Protein 1N7Z (pdb70)

InterPro domains:
  IPR015298 Bacteriophage T4, Gp8 [PF09215] (10-334)
  IPR036327 Bacteriophage T4, Gp8 superfamily [SSF89433] (7-334)

Radius of gyration: 36.88 Å; Cα contacts (8 Å, |Δi|>4): 2681; chains: 4; bounding box: 102×89×108 Å

Organism: Enterobacteria phage T4 (NCBI:txid10665)

CATH classification: 2.60.340.10 (+1 more: 2.170.290.10)

Foldseek 3Di:
DDDDDDDLLVLLVVVCLLVQDDDDPSHKKKKKDFWDLDQQDDCLPPPPDDHDWQDPDPVSQQVLVTKIFIADSVWFFKDWEQEQQPPVDPCNFWDWAFDKYWACDDPLRNDDPPFAIWIKGWHWAAQAFWPPPVDNTPVVRVVVVITTTHPFTHNDFYDQDDLQQWTDPPRRIIMGTQWGAAPVCCVPPADNTIHTDDDLVVCLVCVVNTPRVSPDCCVPVSSPSCSVSSGRKIKDWDKDACVQVVPCADPPHSATFDMFMFMFFFFDDPDPPDDTHTDDDRIDDSNGTRPGGHDTDTGRGDHHNDMDIDMDMDGD/DDDDDDDLLVLVVVVCVLVQDDDDDDHWKKKKDFWDLDALDPPLVDPPDDHDWQDPDPVSQQVLVTKIFIAHSVWFFKDWAAEQQDPVDPQNFWDWAQDKYKACDDPSGNDDDPFAIWIKGWHWAAQAFWPPVVDRGPVVRVVVVTTGTHPFTHNHFDDQDDLQSWTDPPRRIIMRTQWGAAPVCCVPPADNTIHTDDDLVVCVVDVVNTVRPSHDCCVPVSSPSCSVSSGNKIKDWDKDQCVVVVVQADPPRSATWDMFMFMFFFFDDPDPPDDTHTDDDRMDDSVGTRSGGHDTGTGRGDHHNDMDTDMDMDGD/DDDDDDDLLVLVVVVCLLVLDDDDPSGWWKKKDFWDLDALDPCLVPPPDDRDWQDPDPVSQQCLVTKMFTADSVWFFKDWEQEQQPPVDPPNFWDWAQDKYKACDDPQRNADPPFAIWIKGWHWAAQAFWQPVVDRGDVVSVVVPIITTHPDTHNHFHDQDPLQSWTDPPRRIIMGTQWGAAPVCCVPPADNTIHTDDDLVVCLVCVVNTVRVSPDCCVPVSSRSCSVSSTNKIKGWDKDQCVVPVPQAPVPRSAIWDMDMFIFFFFDDPDPPDDTHTDNDGIDDSNRTGPGGHDTGTGRGDGHNDMDIDMDMDGD/DDDDDDDLLVLVVVVCLLVLDDDDPSHWKKKKAFWDLDALDPCLPPPPDWHDWQDPDPVSQQCLVTKIFIADSVWFFKDWAQEQQPPVDPQNFWDWFQDKYKACDDPSGNDDPPFAIWIKGWHWAAFAFWQPVVDGGDVVRVVVPTTTTHDFTHNHFDDQDDLQSWDDPPRGIIMHTQWGAAPVQCVPPADNTIHTDDDLVVCLVCVVNTPRVSPDCCVPVVSPSCSVSSGNKIKDWDKDDCVVPVVQAPPPGSATWDMFMFMFFFFDDPDPPDDTHTDDDRMDDSVRTGPGGHDTGGGRGDHHNDMDIDMDMDGD

Structure (mmCIF, N/CA/C/O backbone):
data_1N7Z
#
_entry.id   1N7Z
#
_cell.length_a   66.388
_cell.length_b   78.472
_cell.length_c   88.227
_cell.angle_alpha   110.96
_cell.angle_beta   97.60
_cell.angle_gamma   111.39
#
_symmetry.space_group_name_H-M   'P 1'
#
loop_
_entity.id
_entity.type
_entity.pdbx_description
1 polymer 'baseplate structural protein gp8'
2 non-polymer 'CHLORIDE ION'
3 water water
#
loop_
_atom_site.group_PDB
_atom_site.id
_atom_site.type_symbol
_atom_site.label_atom_id
_atom_site.label_alt_id
_atom_site.label_comp_id
_atom_site.label_asym_id
_atom_site.label_entity_id
_atom_site.label_seq_id
_atom_site.pdbx_PDB_ins_code
_atom_site.Cartn_x
_atom_site.Cartn_y
_atom_site.Cartn_z
_atom_site.occupancy
_atom_site.B_iso_or_equiv
_atom_site.auth_seq_id
_atom_site.auth_comp_id
_atom_site.auth_asym_id
_atom_site.auth_atom_id
_atom_site.pdbx_PDB_model_num
ATOM 1 N N . ILE A 1 7 ? -12.279 39.162 10.780 1.00 46.61 7 ILE A N 1
ATOM 2 C CA . ILE A 1 7 ? -12.194 37.675 10.846 1.00 46.15 7 ILE A CA 1
ATOM 3 C C . ILE A 1 7 ? -11.248 37.232 11.962 1.00 45.26 7 ILE A C 1
ATOM 4 O O . ILE A 1 7 ? -10.665 38.063 12.661 1.00 45.44 7 ILE A O 1
ATOM 9 N N . TYR A 1 8 ? -11.112 35.919 12.135 1.00 44.27 8 TYR A N 1
ATOM 10 C CA . TYR A 1 8 ? -10.222 35.362 13.152 1.00 43.14 8 TYR A CA 1
ATOM 11 C C . TYR A 1 8 ? -8.926 34.944 12.464 1.00 41.29 8 TYR A C 1
ATOM 12 O O . TYR A 1 8 ? -8.850 33.880 11.852 1.00 42.07 8 TYR A O 1
ATOM 21 N N . ARG A 1 9 ? -7.908 35.790 12.569 1.00 39.72 9 ARG A N 1
ATOM 22 C CA . ARG A 1 9 ? -6.619 35.539 11.933 1.00 37.29 9 ARG A CA 1
ATOM 23 C C . ARG A 1 9 ? -5.630 34.777 12.814 1.00 36.93 9 ARG A C 1
ATOM 24 O O . ARG A 1 9 ? -4.987 35.353 13.700 1.00 33.89 9 ARG A O 1
ATOM 32 N N . ALA A 1 10 ? -5.511 33.476 12.549 1.00 35.69 10 ALA A N 1
ATOM 33 C CA . ALA A 1 10 ? -4.624 32.598 13.305 1.00 34.24 10 ALA A CA 1
ATOM 34 C C . ALA A 1 10 ? -3.499 32.015 12.453 1.00 34.16 10 ALA A C 1
ATOM 35 O O . ALA A 1 10 ? -3.630 31.886 11.236 1.00 32.03 10 ALA A O 1
ATOM 37 N N . ILE A 1 11 ? -2.389 31.674 13.103 1.00 32.56 11 ILE A N 1
ATOM 38 C CA . ILE A 1 11 ? -1.247 31.082 12.415 1.00 32.30 11 ILE A CA 1
ATOM 39 C C . ILE A 1 11 ? -0.603 29.991 13.255 1.00 31.26 11 ILE A C 1
ATOM 40 O O . ILE A 1 11 ? -0.766 29.945 14.474 1.00 30.33 11 ILE A O 1
ATOM 45 N N . VAL A 1 12 ? 0.117 29.100 12.588 1.00 31.39 12 VAL A N 1
ATOM 46 C CA . VAL A 1 12 ? 0.848 28.057 13.281 1.00 30.86 12 VAL A CA 1
ATOM 47 C C . VAL A 1 12 ? 2.262 28.607 13.175 1.00 29.40 12 VAL A C 1
ATOM 48 O O . VAL A 1 12 ? 2.664 29.079 12.113 1.00 29.36 12 VAL A O 1
ATOM 52 N N . THR A 1 13 ? 3.005 28.575 14.273 1.00 28.29 13 THR A N 1
ATOM 53 C CA . THR A 1 13 ? 4.359 29.111 14.288 1.00 27.54 13 THR A CA 1
ATOM 54 C C . THR A 1 13 ? 5.387 28.115 13.788 1.00 27.66 13 THR A C 1
ATOM 55 O O . THR A 1 13 ? 5.103 26.930 13.663 1.00 24.90 13 THR A O 1
ATOM 59 N N . SER A 1 14 ? 6.587 28.609 13.509 1.00 27.56 14 SER A N 1
ATOM 60 C CA . SER A 1 14 ? 7.658 27.755 13.032 1.00 27.50 14 SER A CA 1
ATOM 61 C C . SER A 1 14 ? 7.964 26.745 14.129 1.00 25.79 14 SER A C 1
ATOM 62 O O . SER A 1 14 ? 8.464 25.651 13.865 1.00 22.13 14 SER A O 1
ATOM 65 N N . LYS A 1 15 ? 7.645 27.116 15.364 1.00 22.30 15 LYS A N 1
ATOM 66 C CA . LYS A 1 15 ? 7.870 26.238 16.500 1.00 20.96 15 LYS A CA 1
ATOM 67 C C . LYS A 1 15 ? 6.982 24.999 16.441 1.00 19.59 15 LYS A C 1
ATOM 68 O O . LYS A 1 15 ? 7.299 23.983 17.047 1.00 14.59 15 LYS A O 1
ATOM 74 N N . PHE A 1 16 ? 5.861 25.085 15.726 1.00 19.26 16 PHE A N 1
ATOM 75 C CA . PHE A 1 16 ? 4.969 23.928 15.625 1.00 19.00 16 PHE A CA 1
ATOM 76 C C . PHE A 1 16 ? 5.655 22.819 14.829 1.00 17.97 16 PHE A C 1
ATOM 77 O O . PHE A 1 16 ? 5.437 21.637 15.079 1.00 18.72 16 PHE A O 1
ATOM 85 N N . ARG A 1 17 ? 6.479 23.207 13.859 1.00 18.28 17 ARG A N 1
ATOM 86 C CA . ARG A 1 17 ? 7.185 22.224 13.042 1.00 19.52 17 ARG A CA 1
ATOM 87 C C . ARG A 1 17 ? 8.191 21.500 13.918 1.00 17.11 17 ARG A C 1
ATOM 88 O O . ARG A 1 17 ? 8.347 20.282 13.829 1.00 12.06 17 ARG A O 1
ATOM 96 N N . THR A 1 18 ? 8.857 22.250 14.793 1.00 15.98 18 THR A N 1
ATOM 97 C CA . THR A 1 18 ? 9.833 21.654 15.696 1.00 14.23 18 THR A CA 1
ATOM 98 C C . THR A 1 18 ? 9.105 20.736 16.681 1.00 14.73 18 THR A C 1
ATOM 99 O O . THR A 1 18 ? 9.619 19.680 17.072 1.00 12.97 18 THR A O 1
ATOM 103 N N . GLU A 1 19 ? 7.905 21.147 17.081 1.00 14.29 19 GLU A N 1
ATOM 104 C CA . GLU A 1 19 ? 7.113 20.360 18.023 1.00 14.84 19 GLU A CA 1
ATOM 105 C C . GLU A 1 19 ? 6.755 18.993 17.424 1.00 13.46 19 GLU A C 1
ATOM 106 O O . GLU A 1 19 ? 6.891 17.967 18.081 1.00 13.12 19 GLU A O 1
ATOM 112 N N . LYS A 1 20 ? 6.297 18.976 16.176 1.00 14.64 20 LYS A N 1
ATOM 113 C CA . LYS A 1 20 ? 5.957 17.698 15.549 1.00 15.22 20 LYS A CA 1
ATOM 114 C C . LYS A 1 20 ? 7.177 16.813 15.465 1.00 15.56 20 LYS A C 1
ATOM 115 O O . LYS A 1 20 ? 7.105 15.628 15.789 1.00 15.34 20 LYS A O 1
ATOM 129 N N . LEU A 1 22 ? 9.815 16.809 17.374 1.00 13.97 22 LEU A N 1
ATOM 130 C CA . LEU A 1 22 ? 10.095 16.333 18.719 1.00 15.03 22 LEU A CA 1
ATOM 131 C C . LEU A 1 22 ? 9.049 15.329 19.198 1.00 14.33 22 LEU A C 1
ATOM 132 O O . LEU A 1 22 ? 9.375 14.404 19.934 1.00 14.69 22 LEU A O 1
ATOM 137 N N . ASN A 1 23 ? 7.786 15.530 18.818 1.00 16.24 23 ASN A N 1
ATOM 138 C CA . ASN A 1 23 ? 6.734 14.582 19.219 1.00 16.18 23 ASN A CA 1
ATOM 139 C C . ASN A 1 23 ? 7.120 13.228 18.652 1.00 17.57 23 ASN A C 1
ATOM 140 O O . ASN A 1 23 ? 7.052 12.210 19.332 1.00 17.09 23 ASN A O 1
ATOM 145 N N . PHE A 1 24 ? 7.526 13.224 17.384 1.00 18.76 24 PHE A N 1
ATOM 146 C CA . PHE A 1 24 ? 7.903 11.978 16.722 1.00 19.83 24 PHE A CA 1
ATOM 147 C C . PHE A 1 24 ? 9.061 11.276 17.434 1.00 18.77 24 PHE A C 1
ATOM 148 O O . PHE A 1 24 ? 9.002 10.071 17.724 1.00 16.88 24 PHE A O 1
ATOM 156 N N . TYR A 1 25 ? 10.117 12.031 17.712 1.00 19.22 25 TYR A N 1
ATOM 157 C CA . TYR A 1 25 ? 11.287 11.478 18.385 1.00 18.68 25 TYR A CA 1
ATOM 158 C C . TYR A 1 25 ? 10.891 10.859 19.730 1.00 18.24 25 TYR A C 1
ATOM 159 O O . TYR A 1 25 ? 11.198 9.695 20.015 1.00 16.20 25 TYR A O 1
ATOM 168 N N . ASN A 1 26 ? 10.189 11.635 20.548 1.00 17.77 26 ASN A N 1
ATOM 169 C CA . ASN A 1 26 ? 9.784 11.149 21.855 1.00 19.35 26 ASN A CA 1
ATOM 170 C C . ASN A 1 26 ? 8.717 10.063 21.844 1.00 20.07 26 ASN A C 1
ATOM 171 O O . ASN A 1 26 ? 8.483 9.428 22.866 1.00 18.36 26 ASN A O 1
ATOM 176 N N . SER A 1 27 ? 8.087 9.823 20.695 1.00 20.18 27 SER A N 1
ATOM 177 C CA . SER A 1 27 ? 7.043 8.802 20.641 1.00 22.23 27 SER A CA 1
ATOM 178 C C . SER A 1 27 ? 7.604 7.385 20.626 1.00 23.87 27 SER A C 1
ATOM 179 O O . SER A 1 27 ? 6.911 6.441 20.987 1.00 24.62 27 SER A O 1
ATOM 182 N N . ILE A 1 28 ? 8.861 7.236 20.216 1.00 25.31 28 ILE A N 1
ATOM 183 C CA . ILE A 1 28 ? 9.483 5.918 20.128 1.00 25.14 28 ILE A CA 1
ATOM 184 C C . ILE A 1 28 ? 9.753 5.276 21.485 1.00 26.62 28 ILE A C 1
ATOM 185 O O . ILE A 1 28 ? 10.453 5.844 22.327 1.00 24.98 28 ILE A O 1
ATOM 190 N N . GLY A 1 29 ? 9.196 4.082 21.672 1.00 25.71 29 GLY A N 1
ATOM 191 C CA . GLY A 1 29 ? 9.364 3.349 22.916 1.00 29.69 29 GLY A CA 1
ATOM 192 C C . GLY A 1 29 ? 8.342 2.233 23.044 1.00 31.15 29 GLY A C 1
ATOM 193 O O . GLY A 1 29 ? 7.703 1.852 22.065 1.00 30.60 29 GLY A O 1
ATOM 194 N N . SER A 1 30 ? 8.183 1.707 24.253 1.00 33.69 30 SER A N 1
ATOM 195 C CA . SER A 1 30 ? 7.231 0.630 24.492 1.00 36.88 30 SER A CA 1
ATOM 196 C C . SER A 1 30 ? 6.019 1.160 25.242 1.00 36.73 30 SER A C 1
ATOM 197 O O . SER A 1 30 ? 6.154 1.931 26.194 1.00 36.00 30 SER A O 1
ATOM 200 N N . GLY A 1 31 ? 4.834 0.739 24.819 1.00 36.41 31 GLY A N 1
ATOM 201 C CA . GLY A 1 31 ? 3.631 1.197 25.486 1.00 36.13 31 GLY A CA 1
ATOM 202 C C . GLY A 1 31 ? 2.506 1.525 24.530 1.00 36.76 31 GLY A C 1
ATOM 203 O O . GLY A 1 31 ? 2.734 1.693 23.330 1.00 34.62 31 GLY A O 1
ATOM 204 N N . PRO A 1 32 ? 1.268 1.631 25.041 1.00 36.82 32 PRO A N 1
ATOM 205 C CA . PRO A 1 32 ? 0.099 1.942 24.218 1.00 36.50 32 PRO A CA 1
ATOM 206 C C . PRO A 1 32 ? 0.121 3.370 23.673 1.00 35.57 32 PRO A C 1
ATOM 207 O O . PRO A 1 32 ? -0.456 3.654 22.621 1.00 34.95 32 PRO A O 1
ATOM 211 N N . ASP A 1 33 ? 0.795 4.266 24.386 1.00 35.71 33 ASP A N 1
ATOM 212 C CA . ASP A 1 33 ? 0.879 5.656 23.960 1.00 35.84 33 ASP A CA 1
ATOM 213 C C . ASP A 1 33 ? 2.237 5.980 23.327 1.00 34.73 33 ASP A C 1
ATOM 214 O O . ASP A 1 33 ? 2.617 7.147 23.193 1.00 32.88 33 ASP A O 1
ATOM 219 N N . LYS A 1 34 ? 2.948 4.928 22.929 1.00 32.12 34 LYS A N 1
ATOM 220 C CA . LYS A 1 34 ? 4.260 5.035 22.293 1.00 31.41 34 LYS A CA 1
ATOM 221 C C . LYS A 1 34 ? 4.255 4.281 20.961 1.00 30.96 34 LYS A C 1
ATOM 222 O O . LYS A 1 34 ? 3.321 3.536 20.672 1.00 29.15 34 LYS A O 1
ATOM 228 N N . ASN A 1 35 ? 5.308 4.465 20.168 1.00 28.63 35 ASN A N 1
ATOM 229 C CA . ASN A 1 35 ? 5.429 3.795 18.874 1.00 26.88 35 ASN A CA 1
ATOM 230 C C . ASN A 1 35 ? 6.718 3.015 18.761 1.00 27.01 35 ASN A C 1
ATOM 231 O O . ASN A 1 35 ? 7.756 3.420 19.292 1.00 26.56 35 ASN A O 1
ATOM 236 N N . THR A 1 36 ? 6.642 1.887 18.070 1.00 26.29 36 THR A N 1
ATOM 237 C CA . THR A 1 36 ? 7.816 1.095 17.780 1.00 28.34 36 THR A CA 1
ATOM 238 C C . THR A 1 36 ? 7.938 1.430 16.296 1.00 28.74 36 THR A C 1
ATOM 239 O O . THR A 1 36 ? 6.928 1.559 15.603 1.00 30.39 36 THR A O 1
ATOM 243 N N . ILE A 1 37 ? 9.154 1.606 15.805 1.00 26.89 37 ILE A N 1
ATOM 244 C CA . ILE A 1 37 ? 9.325 1.953 14.405 1.00 25.99 37 ILE A CA 1
ATOM 245 C C . ILE A 1 37 ? 10.299 0.989 13.767 1.00 25.28 37 ILE A C 1
ATOM 246 O O . ILE A 1 37 ? 11.334 0.670 14.352 1.00 23.63 37 ILE A O 1
ATOM 251 N N . PHE A 1 38 ? 9.947 0.513 12.574 1.00 22.79 38 PHE A N 1
ATOM 252 C CA . PHE A 1 38 ? 10.782 -0.426 11.845 1.00 21.69 38 PHE A CA 1
ATOM 253 C C . PHE A 1 38 ? 11.065 0.054 10.438 1.00 22.07 38 PHE A C 1
ATOM 254 O O . PHE A 1 38 ? 10.223 0.670 9.784 1.00 21.28 38 PHE A O 1
ATOM 262 N N . ILE A 1 39 ? 12.273 -0.234 9.984 1.00 23.02 39 ILE A N 1
ATOM 263 C CA . ILE A 1 39 ? 12.695 0.120 8.647 1.00 23.15 39 ILE A CA 1
ATOM 264 C C . ILE A 1 39 ? 12.763 -1.216 7.923 1.00 24.49 39 ILE A C 1
ATOM 265 O O . ILE A 1 39 ? 13.405 -2.154 8.398 1.00 25.68 39 ILE A O 1
ATOM 270 N N . THR A 1 40 ? 12.076 -1.313 6.792 1.00 26.17 40 THR A N 1
ATOM 271 C CA . THR A 1 40 ? 12.061 -2.556 6.031 1.00 27.03 40 THR A CA 1
ATOM 272 C C . THR A 1 40 ? 12.903 -2.436 4.775 1.00 26.81 40 THR A C 1
ATOM 273 O O . THR A 1 40 ? 13.125 -1.337 4.271 1.00 26.42 40 THR A O 1
ATOM 277 N N . PHE A 1 41 ? 13.374 -3.572 4.275 1.00 26.80 41 PHE A N 1
ATOM 278 C CA . PHE A 1 41 ? 14.166 -3.586 3.059 1.00 26.65 41 PHE A CA 1
ATOM 279 C C . PHE A 1 41 ? 13.693 -4.770 2.213 1.00 27.22 41 PHE A C 1
ATOM 280 O O . PHE A 1 41 ? 13.332 -5.822 2.749 1.00 24.21 41 PHE A O 1
ATOM 288 N N . GLY A 1 42 ? 13.662 -4.590 0.897 1.00 28.22 42 GLY A N 1
ATOM 289 C CA . GLY A 1 42 ? 13.214 -5.672 0.039 1.00 30.94 42 GLY A CA 1
ATOM 290 C C . GLY A 1 42 ? 13.333 -5.446 -1.455 1.00 31.23 42 GLY A C 1
ATOM 291 O O . GLY A 1 42 ? 13.991 -4.503 -1.909 1.00 30.57 42 GLY A O 1
ATOM 292 N N . ARG A 1 43 ? 12.687 -6.338 -2.207 1.00 31.95 43 ARG A N 1
ATOM 293 C CA . ARG A 1 43 ? 12.668 -6.319 -3.669 1.00 32.11 43 ARG A CA 1
ATOM 294 C C . ARG A 1 43 ? 13.990 -6.697 -4.318 1.00 33.30 43 ARG A C 1
ATOM 295 O O . ARG A 1 43 ? 14.859 -5.853 -4.543 1.00 31.57 43 ARG A O 1
ATOM 303 N N . SER A 1 44 ? 14.125 -7.989 -4.606 1.00 33.82 44 SER A N 1
ATOM 304 C CA . SER A 1 44 ? 15.320 -8.517 -5.242 1.00 35.90 44 SER A CA 1
ATOM 305 C C . SER A 1 44 ? 15.081 -8.545 -6.760 1.00 35.99 44 SER A C 1
ATOM 306 O O . SER A 1 44 ? 16.028 -8.572 -7.541 1.00 35.02 44 SER A O 1
ATOM 309 N N . GLU A 1 45 ? 13.812 -8.514 -7.161 1.00 36.28 45 GLU A N 1
ATOM 310 C CA . GLU A 1 45 ? 13.459 -8.511 -8.571 1.00 38.18 45 GLU A CA 1
ATOM 311 C C . GLU A 1 45 ? 13.957 -7.209 -9.192 1.00 37.27 45 GLU A C 1
ATOM 312 O O . GLU A 1 45 ? 13.702 -6.130 -8.668 1.00 37.65 45 GLU A O 1
ATOM 318 N N . PRO A 1 46 ? 14.679 -7.297 -10.320 1.00 36.13 46 PRO A N 1
ATOM 319 C CA . PRO A 1 46 ? 15.201 -6.103 -10.991 1.00 34.85 46 PRO A CA 1
ATOM 320 C C . PRO A 1 46 ? 14.104 -5.135 -11.388 1.00 34.08 46 PRO A C 1
ATOM 321 O O . PRO A 1 46 ? 12.966 -5.545 -11.608 1.00 33.85 46 PRO A O 1
ATOM 325 N N . TRP A 1 47 ? 14.443 -3.851 -11.470 1.00 34.33 47 TRP A N 1
ATOM 326 C CA . TRP A 1 47 ? 13.477 -2.831 -11.872 1.00 36.54 47 TRP A CA 1
ATOM 327 C C . TRP A 1 47 ? 13.284 -2.986 -13.374 1.00 37.44 47 TRP A C 1
ATOM 328 O O . TRP A 1 47 ? 12.168 -2.925 -13.881 1.00 35.54 47 TRP A O 1
ATOM 339 N N . SER A 1 48 ? 14.402 -3.180 -14.067 1.00 39.31 48 SER A N 1
ATOM 340 C CA . SER A 1 48 ? 14.457 -3.360 -15.519 1.00 41.44 48 SER A CA 1
ATOM 341 C C . SER A 1 48 ? 15.931 -3.521 -15.889 1.00 42.69 48 SER A C 1
ATOM 342 O O . SER A 1 48 ? 16.788 -3.455 -15.015 1.00 41.84 48 SER A O 1
ATOM 345 N N . SER A 1 49 ? 16.235 -3.707 -17.173 1.00 45.17 49 SER A N 1
ATOM 346 C CA . SER A 1 49 ? 17.625 -3.911 -17.612 1.00 47.01 49 SER A CA 1
ATOM 347 C C . SER A 1 49 ? 18.574 -2.706 -17.474 1.00 47.31 49 SER A C 1
ATOM 348 O O . SER A 1 49 ? 19.782 -2.890 -17.286 1.00 47.43 49 SER A O 1
ATOM 351 N N . ASN A 1 50 ? 18.053 -1.483 -17.567 1.00 48.37 50 ASN A N 1
ATOM 352 C CA . ASN A 1 50 ? 18.912 -0.309 -17.439 1.00 49.16 50 ASN A CA 1
ATOM 353 C C . ASN A 1 50 ? 19.150 -0.012 -15.965 1.00 50.00 50 ASN A C 1
ATOM 354 O O . ASN A 1 50 ? 19.900 0.895 -15.607 1.00 49.21 50 ASN A O 1
ATOM 359 N N . GLU A 1 51 ? 18.497 -0.801 -15.120 1.00 51.46 51 GLU A N 1
ATOM 360 C CA . GLU A 1 51 ? 18.580 -0.687 -13.671 1.00 52.54 51 GLU A CA 1
ATOM 361 C C . GLU A 1 51 ? 19.991 -0.420 -13.165 1.00 53.61 51 GLU A C 1
ATOM 362 O O . GLU A 1 51 ? 20.177 0.193 -12.116 1.00 53.74 51 GLU A O 1
ATOM 368 N N . ASN A 1 52 ? 20.985 -0.880 -13.917 1.00 54.55 52 ASN A N 1
ATOM 369 C CA . ASN A 1 52 ? 22.381 -0.712 -13.532 1.00 55.44 52 ASN A CA 1
ATOM 370 C C . ASN A 1 52 ? 23.028 0.544 -14.112 1.00 55.48 52 ASN A C 1
ATOM 371 O O . ASN A 1 52 ? 23.950 1.103 -13.520 1.00 55.05 52 ASN A O 1
ATOM 376 N N . GLU A 1 53 ? 22.536 0.988 -15.265 1.00 55.98 53 GLU A N 1
ATOM 377 C CA . GLU A 1 53 ? 23.068 2.176 -15.928 1.00 56.12 53 GLU A CA 1
ATOM 378 C C . GLU A 1 53 ? 23.199 3.371 -14.987 1.00 55.21 53 GLU A C 1
ATOM 379 O O . GLU A 1 53 ? 22.412 3.531 -14.054 1.00 55.27 53 GLU A O 1
ATOM 385 N N . VAL A 1 54 ? 24.206 4.204 -15.238 1.00 53.85 54 VAL A N 1
ATOM 386 C CA . VAL A 1 54 ? 24.457 5.388 -14.420 1.00 52.46 54 VAL A CA 1
ATOM 387 C C . VAL A 1 54 ? 23.357 6.431 -14.604 1.00 50.85 54 VAL A C 1
ATOM 388 O O . VAL A 1 54 ? 22.921 6.702 -15.726 1.00 50.53 54 VAL A O 1
ATOM 392 N N . GLY A 1 55 ? 22.913 7.015 -13.495 1.00 48.89 55 GLY A N 1
ATOM 393 C CA . GLY A 1 55 ? 21.863 8.017 -13.560 1.00 46.13 55 GLY A CA 1
ATOM 394 C C . GLY A 1 55 ? 20.486 7.384 -13.620 1.00 44.22 55 GLY A C 1
ATOM 395 O O . GLY A 1 55 ? 19.479 8.066 -13.825 1.00 44.19 55 GLY A O 1
ATOM 396 N N . PHE A 1 56 ? 20.439 6.068 -13.456 1.00 41.97 56 PHE A N 1
ATOM 397 C CA . PHE A 1 56 ? 19.172 5.356 -13.481 1.00 39.48 56 PHE A CA 1
ATOM 398 C C . PHE A 1 56 ? 18.318 5.797 -12.304 1.00 36.86 56 PHE A C 1
ATOM 399 O O . PHE A 1 56 ? 18.808 5.918 -11.184 1.00 36.47 56 PHE A O 1
ATOM 407 N N . ALA A 1 57 ? 17.040 6.036 -12.563 1.00 34.38 57 ALA A N 1
ATOM 408 C CA . ALA A 1 57 ? 16.126 6.441 -11.508 1.00 33.13 57 ALA A CA 1
ATOM 409 C C . ALA A 1 57 ? 14.947 5.484 -11.490 1.00 32.05 57 ALA A C 1
ATOM 410 O O . ALA A 1 57 ? 14.210 5.377 -12.470 1.00 32.84 57 ALA A O 1
ATOM 412 N N . PRO A 1 58 ? 14.762 4.756 -10.381 1.00 30.66 58 PRO A N 1
ATOM 413 C CA . PRO A 1 58 ? 13.634 3.827 -10.320 1.00 30.38 58 PRO A CA 1
ATOM 414 C C . PRO A 1 58 ? 12.338 4.621 -10.296 1.00 29.38 58 PRO A C 1
ATOM 415 O O . PRO A 1 58 ? 12.356 5.843 -10.123 1.00 28.85 58 PRO A O 1
ATOM 419 N N . PRO A 1 59 ? 11.199 3.949 -10.494 1.00 27.32 59 PRO A N 1
ATOM 420 C CA . PRO A 1 59 ? 9.929 4.677 -10.472 1.00 28.20 59 PRO A CA 1
ATOM 421 C C . PRO A 1 59 ? 9.590 5.021 -9.022 1.00 26.66 59 PRO A C 1
ATOM 422 O O . PRO A 1 59 ? 10.203 4.497 -8.100 1.00 26.65 59 PRO A O 1
ATOM 426 N N . TYR A 1 60 ? 8.627 5.907 -8.827 1.00 28.25 60 TYR A N 1
ATOM 427 C CA . TYR A 1 60 ? 8.218 6.281 -7.480 1.00 28.13 60 TYR A CA 1
ATOM 428 C C . TYR A 1 60 ? 7.299 5.223 -6.910 1.00 27.87 60 TYR A C 1
ATOM 429 O O . TYR A 1 60 ? 6.518 4.616 -7.643 1.00 26.59 60 TYR A O 1
ATOM 438 N N . PRO A 1 61 ? 7.395 4.969 -5.593 1.00 27.30 61 PRO A N 1
ATOM 439 C CA . PRO A 1 61 ? 6.528 3.973 -4.963 1.00 26.30 61 PRO A CA 1
ATOM 440 C C . PRO A 1 61 ? 5.123 4.552 -5.060 1.00 24.03 61 PRO A C 1
ATOM 441 O O . PRO A 1 61 ? 4.964 5.748 -5.306 1.00 23.51 61 PRO A O 1
ATOM 445 N N . THR A 1 62 ? 4.106 3.724 -4.866 1.00 22.03 62 THR A N 1
ATOM 446 C CA . THR A 1 62 ? 2.736 4.219 -4.945 1.00 23.36 62 THR A CA 1
ATOM 447 C C . THR A 1 62 ? 2.076 4.211 -3.570 1.00 22.93 62 THR A C 1
ATOM 448 O O . THR A 1 62 ? 2.074 3.190 -2.879 1.00 22.35 62 THR A O 1
ATOM 452 N N . ASP A 1 63 ? 1.519 5.354 -3.179 1.00 23.20 63 ASP A N 1
ATOM 453 C CA . ASP A 1 63 ? 0.860 5.485 -1.884 1.00 25.31 63 ASP A CA 1
ATOM 454 C C . ASP A 1 63 ? -0.585 4.993 -1.962 1.00 24.63 63 ASP A C 1
ATOM 455 O O . ASP A 1 63 ? -1.510 5.775 -2.187 1.00 26.41 63 ASP A O 1
ATOM 460 N N . SER A 1 64 ? -0.766 3.693 -1.783 1.00 25.52 64 SER A N 1
ATOM 461 C CA . SER A 1 64 ? -2.091 3.091 -1.834 1.00 27.16 64 SER A CA 1
ATOM 462 C C . SER A 1 64 ? -2.012 1.711 -1.210 1.00 26.12 64 SER A C 1
ATOM 463 O O . SER A 1 64 ? -0.923 1.207 -0.951 1.00 26.43 64 SER A O 1
ATOM 466 N N . VAL A 1 65 ? -3.170 1.097 -0.988 1.00 27.20 65 VAL A N 1
ATOM 467 C CA . VAL A 1 65 ? -3.229 -0.239 -0.412 1.00 28.51 65 VAL A CA 1
ATOM 468 C C . VAL A 1 65 ? -2.459 -1.230 -1.282 1.00 28.24 65 VAL A C 1
ATOM 469 O O . VAL A 1 65 ? -1.755 -2.104 -0.783 1.00 29.72 65 VAL A O 1
ATOM 473 N N . LEU A 1 66 ? -2.591 -1.093 -2.593 1.00 29.50 66 LEU A N 1
ATOM 474 C CA . LEU A 1 66 ? -1.882 -1.981 -3.499 1.00 29.59 66 LEU A CA 1
ATOM 475 C C . LEU A 1 66 ? -0.380 -1.807 -3.313 1.00 27.71 66 LEU A C 1
ATOM 476 O O . LEU A 1 66 ? 0.374 -2.777 -3.348 1.00 29.48 66 LEU A O 1
ATOM 481 N N . GLY A 1 67 ? 0.048 -0.562 -3.135 1.00 25.97 67 GLY A N 1
ATOM 482 C CA . GLY A 1 67 ? 1.462 -0.284 -2.944 1.00 24.61 67 GLY A CA 1
ATOM 483 C C . GLY A 1 67 ? 1.988 -0.881 -1.651 1.00 23.50 67 GLY A C 1
ATOM 484 O O . GLY A 1 67 ? 3.110 -1.376 -1.597 1.00 22.00 67 GLY A O 1
ATOM 485 N N . VAL A 1 68 ? 1.186 -0.836 -0.592 1.00 24.85 68 VAL A N 1
ATOM 486 C CA . VAL A 1 68 ? 1.621 -1.421 0.672 1.00 23.04 68 VAL A CA 1
ATOM 487 C C . VAL A 1 68 ? 1.696 -2.930 0.477 1.00 24.03 68 VAL A C 1
ATOM 488 O O . VAL A 1 68 ? 2.639 -3.574 0.929 1.00 20.34 68 VAL A O 1
ATOM 492 N N . THR A 1 69 ? 0.703 -3.485 -0.220 1.00 25.78 69 THR A N 1
ATOM 493 C CA . THR A 1 69 ? 0.661 -4.921 -0.480 1.00 26.66 69 THR A CA 1
ATOM 494 C C . THR A 1 69 ? 1.902 -5.381 -1.231 1.00 26.99 69 THR A C 1
ATOM 495 O O . THR A 1 69 ? 2.437 -6.455 -0.959 1.00 27.90 69 THR A O 1
ATOM 499 N N . ASP A 1 70 ? 2.340 -4.576 -2.195 1.00 26.19 70 ASP A N 1
ATOM 500 C CA . ASP A 1 70 ? 3.519 -4.899 -2.991 1.00 27.43 70 ASP A CA 1
ATOM 501 C C . ASP A 1 70 ? 4.799 -4.785 -2.167 1.00 27.17 70 ASP A C 1
ATOM 502 O O . ASP A 1 70 ? 5.724 -5.585 -2.322 1.00 25.34 70 ASP A O 1
ATOM 515 N N . TRP A 1 72 ? 5.103 -5.337 0.972 1.00 23.92 72 TRP A N 1
ATOM 516 C CA . TRP A 1 72 ? 5.146 -6.524 1.814 1.00 26.29 72 TRP A CA 1
ATOM 517 C C . TRP A 1 72 ? 5.505 -7.760 1.016 1.00 28.02 72 TRP A C 1
ATOM 518 O O . TRP A 1 72 ? 6.271 -8.606 1.479 1.00 28.88 72 TRP A O 1
ATOM 529 N N . THR A 1 73 ? 4.952 -7.866 -0.189 1.00 30.47 73 THR A N 1
ATOM 530 C CA . THR A 1 73 ? 5.241 -9.013 -1.040 1.00 30.96 73 THR A CA 1
ATOM 531 C C . THR A 1 73 ? 6.747 -9.127 -1.264 1.00 31.30 73 THR A C 1
ATOM 532 O O . THR A 1 73 ? 7.329 -10.195 -1.087 1.00 31.73 73 THR A O 1
ATOM 536 N N . HIS A 1 74 ? 7.376 -8.013 -1.623 1.00 31.45 74 HIS A N 1
ATOM 537 C CA . HIS A 1 74 ? 8.810 -7.989 -1.883 1.00 30.26 74 HIS A CA 1
ATOM 538 C C . HIS A 1 74 ? 9.680 -7.853 -0.635 1.00 29.98 74 HIS A C 1
ATOM 539 O O . HIS A 1 74 ? 10.900 -7.960 -0.709 1.00 29.28 74 HIS A O 1
ATOM 562 N N . GLY A 1 77 ? 13.264 -8.147 4.929 1.00 34.70 77 GLY A N 1
ATOM 563 C CA . GLY A 1 77 ? 13.560 -8.050 6.347 1.00 33.58 77 GLY A CA 1
ATOM 564 C C . GLY A 1 77 ? 13.114 -6.723 6.940 1.00 33.14 77 GLY A C 1
ATOM 565 O O . GLY A 1 77 ? 12.768 -5.792 6.211 1.00 30.72 77 GLY A O 1
ATOM 566 N N . THR A 1 78 ? 13.108 -6.649 8.269 1.00 32.92 78 THR A N 1
ATOM 567 C CA . THR A 1 78 ? 12.720 -5.438 8.988 1.00 33.73 78 THR A CA 1
ATOM 568 C C . THR A 1 78 ? 13.663 -5.241 10.175 1.00 32.43 78 THR A C 1
ATOM 569 O O . THR A 1 78 ? 14.000 -6.198 10.863 1.00 32.91 78 THR A O 1
ATOM 573 N N . VAL A 1 79 ? 14.077 -4.000 10.416 1.00 31.37 79 VAL A N 1
ATOM 574 C CA . VAL A 1 79 ? 14.992 -3.687 11.512 1.00 29.84 79 VAL A CA 1
ATOM 575 C C . VAL A 1 79 ? 14.392 -2.616 12.423 1.00 27.26 79 VAL A C 1
ATOM 576 O O . VAL A 1 79 ? 13.944 -1.575 11.953 1.00 24.56 79 VAL A O 1
ATOM 580 N N . LYS A 1 80 ? 14.386 -2.875 13.726 1.00 26.77 80 LYS A N 1
ATOM 581 C CA . LYS A 1 80 ? 13.831 -1.923 14.686 1.00 26.27 80 LYS A CA 1
ATOM 582 C C . LYS A 1 80 ? 14.654 -0.635 14.687 1.00 25.80 80 LYS A C 1
ATOM 583 O O . LYS A 1 80 ? 15.879 -0.677 14.667 1.00 27.23 80 LYS A O 1
ATOM 589 N N . VAL A 1 81 ? 13.973 0.506 14.684 1.00 24.04 81 VAL A N 1
ATOM 590 C CA . VAL A 1 81 ? 14.642 1.799 14.703 1.00 24.01 81 VAL A CA 1
ATOM 591 C C . VAL A 1 81 ? 14.751 2.252 16.150 1.00 22.71 81 VAL A C 1
ATOM 592 O O . VAL A 1 81 ? 13.763 2.233 16.878 1.00 18.86 81 VAL A O 1
ATOM 596 N N . LEU A 1 82 ? 15.951 2.648 16.560 1.00 21.16 82 LEU A N 1
ATOM 597 C CA . LEU A 1 82 ? 16.177 3.120 17.929 1.00 23.82 82 LEU A CA 1
ATOM 598 C C . LEU A 1 82 ? 16.377 4.640 17.947 1.00 22.62 82 LEU A C 1
ATOM 599 O O . LEU A 1 82 ? 16.842 5.226 16.968 1.00 21.66 82 LEU A O 1
ATOM 604 N N . PRO A 1 83 ? 16.021 5.301 19.063 1.00 22.21 83 PRO A N 1
ATOM 605 C CA . PRO A 1 83 ? 16.181 6.756 19.157 1.00 22.55 83 PRO A CA 1
ATOM 606 C C . PRO A 1 83 ? 17.591 7.246 18.806 1.00 22.26 83 PRO A C 1
ATOM 607 O O . PRO A 1 83 ? 17.755 8.329 18.251 1.00 20.26 83 PRO A O 1
ATOM 611 N N . SER A 1 84 ? 18.601 6.436 19.109 1.00 23.93 84 SER A N 1
ATOM 612 C CA . SER A 1 84 ? 19.990 6.815 18.837 1.00 25.79 84 SER A CA 1
ATOM 613 C C . SER A 1 84 ? 20.298 6.960 17.346 1.00 25.66 84 SER A C 1
ATOM 614 O O . SER A 1 84 ? 21.314 7.536 16.962 1.00 26.11 84 SER A O 1
ATOM 625 N N . LEU A 1 86 ? 18.396 8.610 15.297 1.00 19.63 86 LEU A N 1
ATOM 626 C CA . LEU A 1 86 ? 17.760 9.839 14.842 1.00 19.40 86 LEU A CA 1
ATOM 627 C C . LEU A 1 86 ? 18.451 11.115 15.320 1.00 19.25 86 LEU A C 1
ATOM 628 O O . LEU A 1 86 ? 18.712 11.283 16.512 1.00 18.86 86 LEU A O 1
ATOM 633 N N . ASP A 1 87 ? 18.742 12.002 14.375 1.00 19.45 87 ASP A N 1
ATOM 634 C CA . ASP A 1 87 ? 19.362 13.292 14.671 1.00 20.73 87 ASP A CA 1
ATOM 635 C C . ASP A 1 87 ? 18.477 14.417 14.150 1.00 21.20 87 ASP A C 1
ATOM 636 O O . ASP A 1 87 ? 17.826 14.286 13.099 1.00 20.20 87 ASP A O 1
ATOM 641 N N . ALA A 1 88 ? 18.441 15.519 14.889 1.00 19.49 88 ALA A N 1
ATOM 642 C CA . ALA A 1 88 ? 17.691 16.694 14.456 1.00 19.26 88 ALA A CA 1
ATOM 643 C C . ALA A 1 88 ? 18.743 17.486 13.696 1.00 18.02 88 ALA A C 1
ATOM 644 O O . ALA A 1 88 ? 19.869 17.626 14.177 1.00 18.16 88 ALA A O 1
ATOM 646 N N . VAL A 1 89 ? 18.404 17.995 12.520 1.00 17.14 89 VAL A N 1
ATOM 647 C CA . VAL A 1 89 ? 19.387 18.742 11.753 1.00 17.42 89 VAL A CA 1
ATOM 648 C C . VAL A 1 89 ? 18.839 20.015 11.153 1.00 17.80 89 VAL A C 1
ATOM 649 O O . VAL A 1 89 ? 17.621 20.210 11.058 1.00 17.65 89 VAL A O 1
ATOM 653 N N . ILE A 1 90 ? 19.757 20.896 10.779 1.00 17.79 90 ILE A N 1
ATOM 654 C CA . ILE A 1 90 ? 19.406 22.146 10.133 1.00 19.52 90 ILE A CA 1
ATOM 655 C C . ILE A 1 90 ? 20.447 22.335 9.039 1.00 17.80 90 ILE A C 1
ATOM 656 O O . ILE A 1 90 ? 21.519 21.754 9.106 1.00 18.57 90 ILE A O 1
ATOM 661 N N . PRO A 1 91 ? 20.132 23.120 8.002 1.00 18.76 91 PRO A N 1
ATOM 662 C CA . PRO A 1 91 ? 21.103 23.329 6.925 1.00 21.23 91 PRO A CA 1
ATOM 663 C C . PRO A 1 91 ? 22.451 23.853 7.419 1.00 22.93 91 PRO A C 1
ATOM 664 O O . PRO A 1 91 ? 22.515 24.705 8.315 1.00 21.05 91 PRO A O 1
ATOM 668 N N . ARG A 1 92 ? 23.520 23.339 6.823 1.00 21.16 92 ARG A N 1
ATOM 669 C CA . ARG A 1 92 ? 24.872 23.746 7.171 1.00 21.57 92 ARG A CA 1
ATOM 670 C C . ARG A 1 92 ? 25.327 24.890 6.263 1.00 22.59 92 ARG A C 1
ATOM 671 O O . ARG A 1 92 ? 25.338 24.759 5.038 1.00 21.93 92 ARG A O 1
ATOM 679 N N . ARG A 1 93 ? 25.692 26.015 6.871 1.00 22.13 93 ARG A N 1
ATOM 680 C CA . ARG A 1 93 ? 26.156 27.190 6.128 1.00 24.71 93 ARG A CA 1
ATOM 681 C C . ARG A 1 93 ? 27.499 27.596 6.736 1.00 24.07 93 ARG A C 1
ATOM 682 O O . ARG A 1 93 ? 27.532 28.302 7.744 1.00 20.92 93 ARG A O 1
ATOM 690 N N . ASP A 1 94 ? 28.596 27.138 6.133 1.00 23.06 94 ASP A N 1
ATOM 691 C CA . ASP A 1 94 ? 29.940 27.445 6.633 1.00 22.88 94 ASP A CA 1
ATOM 692 C C . ASP A 1 94 ? 30.412 28.855 6.244 1.00 21.80 94 ASP A C 1
ATOM 693 O O . ASP A 1 94 ? 30.407 29.226 5.071 1.00 19.86 94 ASP A O 1
ATOM 698 N N . TRP A 1 95 ? 30.805 29.644 7.243 1.00 22.41 95 TRP A N 1
ATOM 699 C CA . TRP A 1 95 ? 31.293 31.003 7.002 1.00 22.44 95 TRP A CA 1
ATOM 700 C C . TRP A 1 95 ? 32.500 30.946 6.059 1.00 22.32 95 TRP A C 1
ATOM 701 O O . TRP A 1 95 ? 33.414 30.152 6.261 1.00 21.62 95 TRP A O 1
ATOM 712 N N . GLY A 1 96 ? 32.484 31.775 5.022 1.00 24.61 96 GLY A N 1
ATOM 713 C CA . GLY A 1 96 ? 33.599 31.828 4.086 1.00 27.80 96 GLY A CA 1
ATOM 714 C C . GLY A 1 96 ? 33.856 30.674 3.129 1.00 29.45 96 GLY A C 1
ATOM 715 O O . GLY A 1 96 ? 34.893 30.660 2.460 1.00 30.09 96 GLY A O 1
ATOM 716 N N . ASP A 1 97 ? 32.946 29.707 3.050 1.00 29.40 97 ASP A N 1
ATOM 717 C CA . ASP A 1 97 ? 33.139 28.572 2.144 1.00 30.15 97 ASP A CA 1
ATOM 718 C C . ASP A 1 97 ? 32.797 29.017 0.725 1.00 30.32 97 ASP A C 1
ATOM 719 O O . ASP A 1 97 ? 31.629 29.051 0.343 1.00 28.57 97 ASP A O 1
ATOM 724 N N . THR A 1 98 ? 33.815 29.359 -0.058 1.00 30.27 98 THR A N 1
ATOM 725 C CA . THR A 1 98 ? 33.579 29.833 -1.418 1.00 32.31 98 THR A CA 1
ATOM 726 C C . THR A 1 98 ? 32.969 28.804 -2.363 1.00 34.61 98 THR A C 1
ATOM 727 O O . THR A 1 98 ? 32.561 29.154 -3.465 1.00 36.08 98 THR A O 1
ATOM 731 N N . ARG A 1 99 ? 32.902 27.545 -1.942 1.00 36.34 99 ARG A N 1
ATOM 732 C CA . ARG A 1 99 ? 32.322 26.505 -2.788 1.00 38.54 99 ARG A CA 1
ATOM 733 C C . ARG A 1 99 ? 30.825 26.729 -2.975 1.00 40.18 99 ARG A C 1
ATOM 734 O O . ARG A 1 99 ? 30.205 26.134 -3.861 1.00 40.45 99 ARG A O 1
ATOM 742 N N . TYR A 1 100 ? 30.246 27.593 -2.145 1.00 40.14 100 TYR A N 1
ATOM 743 C CA . TYR A 1 100 ? 28.819 27.876 -2.227 1.00 39.81 100 TYR A CA 1
ATOM 744 C C . TYR A 1 100 ? 28.553 29.372 -2.358 1.00 39.10 100 TYR A C 1
ATOM 745 O O . TYR A 1 100 ? 29.464 30.185 -2.209 1.00 39.17 100 TYR A O 1
ATOM 754 N N . PRO A 1 101 ? 27.296 29.755 -2.647 1.00 38.19 101 PRO A N 1
ATOM 755 C CA . PRO A 1 101 ? 26.896 31.160 -2.807 1.00 36.40 101 PRO A CA 1
ATOM 756 C C . PRO A 1 101 ? 27.023 32.001 -1.535 1.00 34.29 101 PRO A C 1
ATOM 757 O O . PRO A 1 101 ? 26.882 31.490 -0.428 1.00 33.21 101 PRO A O 1
ATOM 761 N N . ASP A 1 102 ? 27.289 33.292 -1.709 1.00 32.81 102 ASP A N 1
ATOM 762 C CA . ASP A 1 102 ? 27.406 34.220 -0.589 1.00 32.60 102 ASP A CA 1
ATOM 763 C C . ASP A 1 102 ? 28.297 33.721 0.553 1.00 30.55 102 ASP A C 1
ATOM 764 O O . ASP A 1 102 ? 27.848 33.609 1.697 1.00 26.98 102 ASP A O 1
ATOM 769 N N . PRO A 1 103 ? 29.576 33.429 0.263 1.00 29.65 103 PRO A N 1
ATOM 770 C CA . PRO A 1 103 ? 30.443 32.952 1.339 1.00 28.40 103 PRO A CA 1
ATOM 771 C C . PRO A 1 103 ? 30.681 34.001 2.430 1.00 27.57 103 PRO A C 1
ATOM 772 O O . PRO A 1 103 ? 30.921 33.649 3.578 1.00 26.35 103 PRO A O 1
ATOM 776 N N . TYR A 1 104 ? 30.585 35.281 2.076 1.00 29.01 104 TYR A N 1
ATOM 777 C CA . TYR A 1 104 ? 30.829 36.364 3.036 1.00 28.53 104 TYR A CA 1
ATOM 778 C C . TYR A 1 104 ? 29.652 37.312 3.281 1.00 29.93 104 TYR A C 1
ATOM 779 O O . TYR A 1 104 ? 29.794 38.293 4.011 1.00 30.42 104 TYR A O 1
ATOM 788 N N . THR A 1 105 ? 28.495 37.035 2.689 1.00 28.86 105 THR A N 1
ATOM 789 C CA . THR A 1 105 ? 27.343 37.918 2.867 1.00 29.55 105 THR A CA 1
ATOM 790 C C . THR A 1 105 ? 26.192 37.215 3.581 1.00 29.38 105 THR A C 1
ATOM 791 O O . THR A 1 105 ? 25.726 36.163 3.141 1.00 30.69 105 THR A O 1
ATOM 795 N N . PHE A 1 106 ? 25.726 37.811 4.674 1.00 28.74 106 PHE A N 1
ATOM 796 C CA . PHE A 1 106 ? 24.654 37.216 5.468 1.00 26.75 106 PHE A CA 1
ATOM 797 C C . PHE A 1 106 ? 23.483 38.135 5.783 1.00 26.26 106 PHE A C 1
ATOM 798 O O . PHE A 1 106 ? 23.593 39.361 5.723 1.00 25.39 106 PHE A O 1
ATOM 806 N N . ARG A 1 107 ? 22.359 37.521 6.131 1.00 26.35 107 ARG A N 1
ATOM 807 C CA . ARG A 1 107 ? 21.154 38.253 6.478 1.00 27.19 107 ARG A CA 1
ATOM 808 C C . ARG A 1 107 ? 20.801 37.909 7.918 1.00 26.11 107 ARG A C 1
ATOM 809 O O . ARG A 1 107 ? 21.220 36.876 8.443 1.00 24.82 107 ARG A O 1
ATOM 817 N N . ILE A 1 108 ? 20.032 38.782 8.555 1.00 26.70 108 ILE A N 1
ATOM 818 C CA . ILE A 1 108 ? 19.625 38.573 9.937 1.00 26.69 108 ILE A CA 1
ATOM 819 C C . ILE A 1 108 ? 18.912 37.226 10.070 1.00 27.86 108 ILE A C 1
ATOM 820 O O . ILE A 1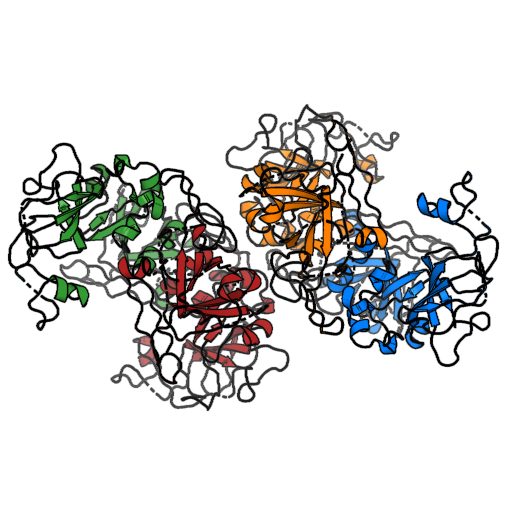 108 ? 18.044 36.886 9.265 1.00 27.15 108 ILE A O 1
ATOM 825 N N . ASN A 1 109 ? 19.304 36.475 11.097 1.00 28.55 109 ASN A N 1
ATOM 826 C CA . ASN A 1 109 ? 18.771 35.158 11.413 1.00 28.82 109 ASN A CA 1
ATOM 827 C C . ASN A 1 109 ? 19.379 33.992 10.647 1.00 28.65 109 ASN A C 1
ATOM 828 O O . ASN A 1 109 ? 18.921 32.857 10.791 1.00 28.29 109 ASN A O 1
ATOM 833 N N . ASP A 1 110 ? 20.394 34.256 9.830 1.00 26.15 110 ASP A N 1
ATOM 834 C CA . ASP A 1 110 ? 21.055 33.156 9.146 1.00 24.83 110 ASP A CA 1
ATOM 835 C C . ASP A 1 110 ? 21.815 32.413 10.251 1.00 24.33 110 ASP A C 1
ATOM 836 O O . ASP A 1 110 ? 22.298 33.036 11.204 1.00 22.75 110 ASP A O 1
ATOM 841 N N . ILE A 1 111 ? 21.903 31.094 10.149 1.00 22.00 111 ILE A N 1
ATOM 842 C CA . ILE A 1 111 ? 22.640 30.323 11.140 1.00 24.28 111 ILE A CA 1
ATOM 843 C C . ILE A 1 111 ? 23.883 29.835 10.417 1.00 23.87 111 ILE A C 1
ATOM 844 O O . ILE A 1 111 ? 23.798 29.091 9.436 1.00 24.88 111 ILE A O 1
ATOM 849 N N . VAL A 1 112 ? 25.034 30.277 10.907 1.00 22.98 112 VAL A N 1
ATOM 850 C CA . VAL A 1 112 ? 26.314 29.978 10.278 1.00 20.77 112 VAL A CA 1
ATOM 851 C C . VAL A 1 112 ? 27.278 29.162 11.129 1.00 20.89 112 VAL A C 1
ATOM 852 O O . VAL A 1 112 ? 27.257 29.232 12.359 1.00 18.91 112 VAL A O 1
ATOM 856 N N . VAL A 1 113 ? 28.138 28.404 10.451 1.00 17.55 113 VAL A N 1
ATOM 857 C CA . VAL A 1 113 ? 29.132 27.559 11.100 1.00 18.60 113 VAL A CA 1
ATOM 858 C C . VAL A 1 113 ? 30.537 28.141 10.924 1.00 18.62 113 VAL A C 1
ATOM 859 O O . VAL A 1 113 ? 30.921 28.512 9.823 1.00 19.46 113 VAL A O 1
ATOM 863 N N . CYS A 1 114 ? 31.289 28.222 12.017 1.00 20.33 114 CYS A N 1
ATOM 864 C CA . CYS A 1 114 ? 32.657 28.726 11.975 1.00 19.88 114 CYS A CA 1
ATOM 865 C C . CYS A 1 114 ? 33.569 27.688 12.587 1.00 19.51 114 CYS A C 1
ATOM 866 O O . CYS A 1 114 ? 33.104 26.691 13.140 1.00 18.90 114 CYS A O 1
ATOM 869 N N . ASN A 1 115 ? 34.874 27.919 12.476 1.00 20.02 115 ASN A N 1
ATOM 870 C CA . ASN A 1 115 ? 35.866 27.025 13.055 1.00 20.28 115 ASN A CA 1
ATOM 871 C C . ASN A 1 115 ? 35.745 25.611 12.512 1.00 22.02 115 ASN A C 1
ATOM 872 O O . ASN A 1 115 ? 35.864 24.638 13.256 1.00 21.88 115 ASN A O 1
ATOM 8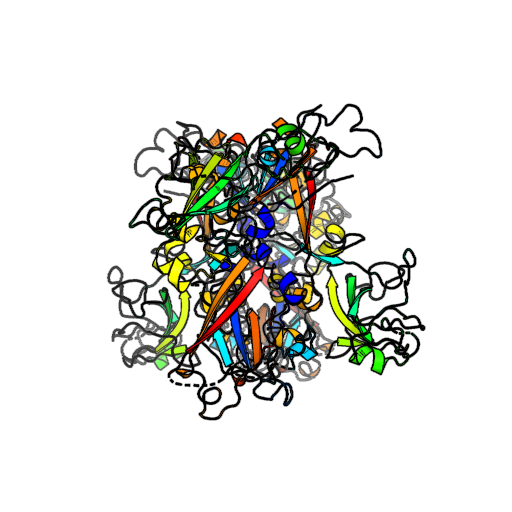77 N N . SER A 1 116 ? 35.516 25.516 11.208 1.00 24.35 116 SER A N 1
ATOM 878 C CA . SER A 1 116 ? 35.388 24.239 10.519 1.00 24.77 116 SER A CA 1
ATOM 879 C C . SER A 1 116 ? 36.515 24.098 9.496 1.00 26.48 116 SER A C 1
ATOM 880 O O . SER A 1 116 ? 36.828 22.998 9.034 1.00 26.60 116 SER A O 1
ATOM 883 N N . ALA A 1 117 ? 37.124 25.219 9.138 1.00 26.52 117 ALA A N 1
ATOM 884 C CA . ALA A 1 117 ? 38.196 25.198 8.153 1.00 27.80 117 ALA A CA 1
ATOM 885 C C . ALA A 1 117 ? 39.155 26.368 8.359 1.00 28.45 117 ALA A C 1
ATOM 886 O O . ALA A 1 117 ? 38.902 27.248 9.186 1.00 25.27 117 ALA A O 1
ATOM 888 N N . PRO A 1 118 ? 40.278 26.382 7.615 1.00 29.18 118 PRO A N 1
ATOM 889 C CA . PRO A 1 118 ? 41.268 27.456 7.724 1.00 30.63 118 PRO A CA 1
ATOM 890 C C . PRO A 1 118 ? 40.655 28.837 7.517 1.00 29.91 118 PRO A C 1
ATOM 891 O O . PRO A 1 118 ? 40.969 29.779 8.243 1.00 30.45 118 PRO A O 1
ATOM 895 N N . TYR A 1 119 ? 39.780 28.957 6.526 1.00 29.67 119 TYR A N 1
ATOM 896 C CA . TYR A 1 119 ? 39.138 30.236 6.255 1.00 31.66 119 TYR A CA 1
ATOM 897 C C . TYR A 1 119 ? 38.109 30.571 7.329 1.00 31.29 119 TYR A C 1
ATOM 898 O O . TYR A 1 119 ? 37.553 31.667 7.330 1.00 30.72 119 TYR A O 1
ATOM 907 N N . ASN A 1 120 ? 37.894 29.623 8.245 1.00 30.93 120 ASN A N 1
ATOM 908 C CA . ASN A 1 120 ? 36.919 29.733 9.339 1.00 31.71 120 ASN A CA 1
ATOM 909 C C . ASN A 1 120 ? 37.481 29.675 10.761 1.00 29.52 120 ASN A C 1
ATOM 910 O O . ASN A 1 120 ? 36.775 29.999 11.719 1.00 27.13 120 ASN A O 1
ATOM 915 N N . ALA A 1 121 ? 38.723 29.225 10.892 1.00 28.95 121 ALA A N 1
ATOM 916 C CA . ALA A 1 121 ? 39.366 29.058 12.190 1.00 28.83 121 ALA A CA 1
ATOM 917 C C . ALA A 1 121 ? 39.256 30.236 13.147 1.00 29.49 121 ALA A C 1
ATOM 918 O O . ALA A 1 121 ? 39.487 31.383 12.764 1.00 29.84 121 ALA A O 1
ATOM 920 N N . THR A 1 122 ? 38.899 29.936 14.394 1.00 27.97 122 THR A N 1
ATOM 921 C CA . THR A 1 122 ? 38.769 30.953 15.431 1.00 29.08 122 THR A CA 1
ATOM 922 C C . THR A 1 122 ? 39.153 30.396 16.802 1.00 30.33 122 THR A C 1
ATOM 923 O O . THR A 1 122 ? 39.255 31.148 17.764 1.00 33.22 122 THR A O 1
ATOM 927 N N . GLU A 1 123 ? 39.366 29.086 16.894 1.00 30.57 123 GLU A N 1
ATOM 928 C CA . GLU A 1 123 ? 39.711 28.473 18.172 1.00 29.04 123 GLU A CA 1
ATOM 929 C C . GLU A 1 123 ? 40.234 27.046 18.028 1.00 30.25 123 GLU A C 1
ATOM 930 O O . GLU A 1 123 ? 39.460 26.092 17.869 1.00 26.80 123 GLU A O 1
ATOM 936 N N . SER A 1 124 ? 41.552 26.893 18.100 1.00 28.59 124 SER A N 1
ATOM 937 C CA . SER A 1 124 ? 42.144 25.569 17.970 1.00 29.49 124 SER A CA 1
ATOM 938 C C . SER A 1 124 ? 41.745 24.733 19.174 1.00 27.29 124 SER A C 1
ATOM 939 O O . SER A 1 124 ? 41.721 25.223 20.301 1.00 27.55 124 SER A O 1
ATOM 942 N N . GLY A 1 125 ? 41.411 23.471 18.936 1.00 25.81 125 GLY A N 1
ATOM 943 C CA . GLY A 1 125 ? 41.014 22.616 20.037 1.00 25.74 125 GLY A CA 1
ATOM 944 C C . GLY A 1 125 ? 39.505 22.495 20.187 1.00 24.26 125 GLY A C 1
ATOM 945 O O . GLY A 1 125 ? 39.018 21.508 20.729 1.00 22.14 125 GLY A O 1
ATOM 946 N N . ALA A 1 126 ? 38.761 23.489 19.708 1.00 21.94 126 ALA A N 1
ATOM 947 C CA . ALA A 1 126 ? 37.302 23.452 19.811 1.00 21.84 126 ALA A CA 1
ATOM 948 C C . ALA A 1 126 ? 36.637 22.882 18.543 1.00 20.71 126 ALA A C 1
ATOM 949 O O . ALA A 1 126 ? 37.232 22.865 17.468 1.00 17.75 126 ALA A O 1
ATOM 951 N N . GLY A 1 127 ? 35.399 22.416 18.679 1.00 20.81 127 GLY A N 1
ATOM 952 C CA . GLY A 1 127 ? 34.695 21.856 17.529 1.00 21.08 127 GLY A CA 1
ATOM 953 C C . GLY A 1 127 ? 34.093 22.966 16.693 1.00 19.87 127 GLY A C 1
ATOM 954 O O . GLY A 1 127 ? 34.411 24.138 16.899 1.00 20.13 127 GLY A O 1
ATOM 955 N N . TRP A 1 128 ? 33.227 22.624 15.745 1.00 18.58 128 TRP A N 1
ATOM 956 C CA . TRP A 1 128 ? 32.599 23.660 14.930 1.00 18.98 128 TRP A CA 1
ATOM 957 C C . TRP A 1 128 ? 31.777 24.541 15.860 1.00 16.84 128 TRP A C 1
ATOM 958 O O . TRP A 1 128 ? 31.157 24.039 16.788 1.00 17.46 128 TRP A O 1
ATOM 969 N N . LEU A 1 129 ? 31.774 25.846 15.611 1.00 18.37 129 LEU A N 1
ATOM 970 C CA . LEU A 1 129 ? 31.017 26.768 16.448 1.00 19.62 129 LEU A CA 1
ATOM 971 C C . LEU A 1 129 ? 29.873 27.380 15.654 1.00 17.39 129 LEU A C 1
ATOM 972 O O . LEU A 1 129 ? 30.074 27.944 14.576 1.00 19.19 129 LEU A O 1
ATOM 977 N N . VAL A 1 130 ? 28.670 27.267 16.207 1.00 18.21 130 VAL A N 1
ATOM 978 C CA . VAL A 1 130 ? 27.465 27.751 15.546 1.00 19.26 130 VAL A CA 1
ATOM 979 C C . VAL A 1 130 ? 26.940 29.089 16.047 1.00 21.30 130 VAL A C 1
ATOM 980 O O . VAL A 1 130 ? 26.747 29.285 17.250 1.00 20.95 130 VAL A O 1
ATOM 984 N N . TYR A 1 131 ? 26.685 29.996 15.105 1.00 20.58 131 TYR A N 1
ATOM 985 C CA . TYR A 1 131 ? 26.188 31.337 15.425 1.00 21.72 131 TYR A CA 1
ATOM 986 C C . TYR A 1 131 ? 24.973 31.731 14.590 1.00 23.41 131 TYR A C 1
ATOM 987 O O . TYR A 1 131 ? 24.693 31.141 13.541 1.00 21.75 131 TYR A O 1
ATOM 996 N N . ARG A 1 132 ? 24.273 32.754 15.070 1.00 23.36 132 ARG A N 1
ATOM 997 C CA . ARG A 1 132 ? 23.116 33.311 14.398 1.00 24.60 132 ARG A CA 1
ATOM 998 C C . ARG A 1 132 ? 23.385 34.793 14.176 1.00 24.49 132 ARG A C 1
ATOM 999 O O . ARG A 1 132 ? 23.894 35.481 15.074 1.00 24.34 132 ARG A O 1
ATOM 1007 N N . CYS A 1 133 ? 23.060 35.278 12.982 1.00 21.22 133 CYS A N 1
ATOM 1008 C CA . CYS A 1 133 ? 23.257 36.686 12.649 1.00 24.04 133 CYS A CA 1
ATOM 1009 C C . CYS A 1 133 ? 22.130 37.516 13.275 1.00 24.97 133 CYS A C 1
ATOM 1010 O O . CYS A 1 133 ? 20.954 37.253 13.035 1.00 24.66 133 CYS A O 1
ATOM 1013 N N . LEU A 1 134 ? 22.498 38.502 14.088 1.00 27.29 134 LEU A N 1
ATOM 1014 C CA . LEU A 1 134 ? 21.521 39.362 14.753 1.00 28.37 134 LEU A CA 1
ATOM 1015 C C . LEU A 1 134 ? 21.313 40.661 13.983 1.00 29.63 134 LEU A C 1
ATOM 1016 O O . LEU A 1 134 ? 20.198 41.178 13.921 1.00 27.99 134 LEU A O 1
ATOM 1021 N N . ASP A 1 135 ? 22.386 41.186 13.393 1.00 30.35 135 ASP A N 1
ATOM 1022 C CA . ASP A 1 135 ? 22.292 42.420 12.622 1.00 31.06 135 ASP A CA 1
ATOM 1023 C C . ASP A 1 135 ? 23.311 42.460 11.485 1.00 31.15 135 ASP A C 1
ATOM 1024 O O . ASP A 1 135 ? 24.303 41.721 11.496 1.00 29.83 135 ASP A O 1
ATOM 1029 N N . VAL A 1 136 ? 23.053 43.329 10.510 1.00 30.75 136 VAL A N 1
ATOM 1030 C CA . VAL A 1 136 ? 23.915 43.496 9.338 1.00 32.27 136 VAL A CA 1
ATOM 1031 C C . VAL A 1 136 ? 24.078 44.989 9.006 1.00 33.75 136 VAL A C 1
ATOM 1032 O O . VAL A 1 136 ? 23.292 45.818 9.460 1.00 34.78 136 VAL A O 1
ATOM 1036 N N . PRO A 1 137 ? 25.096 45.341 8.201 1.00 35.36 137 PRO A N 1
ATOM 1037 C CA . PRO A 1 137 ? 25.389 46.722 7.791 1.00 37.22 137 PRO A CA 1
ATOM 1038 C C . PRO A 1 137 ? 24.179 47.520 7.293 1.00 39.17 137 PRO A C 1
ATOM 1039 O O . PRO A 1 137 ? 23.218 46.948 6.781 1.00 39.77 137 PRO A O 1
ATOM 1043 N N . ASP A 1 138 ? 24.246 48.844 7.434 1.00 41.40 138 ASP A N 1
ATOM 1044 C CA . ASP A 1 138 ? 23.162 49.736 7.018 1.00 44.60 138 ASP A CA 1
ATOM 1045 C C . ASP A 1 138 ? 23.018 49.859 5.504 1.00 45.62 138 ASP A C 1
ATOM 1046 O O . ASP A 1 138 ? 21.922 50.094 4.994 1.00 45.98 138 ASP A O 1
ATOM 1051 N N . THR A 1 139 ? 24.128 49.712 4.791 1.00 45.87 139 THR A N 1
ATOM 1052 C CA . THR A 1 139 ? 24.112 49.796 3.340 1.00 46.42 139 THR A CA 1
ATOM 1053 C C . THR A 1 139 ? 23.669 48.461 2.755 1.00 47.18 139 THR A C 1
ATOM 1054 O O . THR A 1 139 ? 24.148 47.402 3.156 1.00 47.16 139 THR A O 1
ATOM 1058 N N . GLY A 1 140 ? 22.754 48.519 1.797 1.00 49.11 140 GLY A N 1
ATOM 1059 C CA . GLY A 1 140 ? 22.261 47.307 1.170 1.00 50.97 140 GLY A CA 1
ATOM 1060 C C . GLY A 1 140 ? 20.970 47.536 0.410 1.00 53.19 140 GLY A C 1
ATOM 1061 O O . GLY A 1 140 ? 20.647 48.669 0.041 1.00 52.91 140 GLY A O 1
ATOM 1070 N N . CYS A 1 142 ? 16.662 46.258 0.210 1.00 55.59 142 CYS A N 1
ATOM 1071 C CA . CYS A 1 142 ? 15.506 45.620 0.834 1.00 55.28 142 CYS A CA 1
ATOM 1072 C C . CYS A 1 142 ? 14.736 44.797 -0.190 1.00 54.43 142 CYS A C 1
ATOM 1073 O O . CYS A 1 142 ? 14.682 45.159 -1.364 1.00 55.06 142 CYS A O 1
ATOM 1076 N N . SER A 1 143 ? 14.142 43.692 0.258 1.00 54.01 143 SER A N 1
ATOM 1077 C CA . SER A 1 143 ? 13.362 42.805 -0.619 1.00 53.70 143 SER A CA 1
ATOM 1078 C C . SER A 1 143 ? 12.110 43.551 -1.070 1.00 53.64 143 SER A C 1
ATOM 1079 O O . SER A 1 143 ? 11.351 43.081 -1.914 1.00 53.89 143 SER A O 1
ATOM 1082 N N . ILE A 1 144 ? 11.904 44.713 -0.463 1.00 53.74 144 ILE A N 1
ATOM 1083 C CA . ILE A 1 144 ? 10.788 45.590 -0.779 1.00 53.23 144 ILE A CA 1
ATOM 1084 C C . ILE A 1 144 ? 11.417 46.876 -1.312 1.00 53.35 144 ILE A C 1
ATOM 1085 O O . ILE A 1 144 ? 11.650 47.830 -0.566 1.00 53.13 144 ILE A O 1
ATOM 1090 N N . ALA A 1 145 ? 11.703 46.851 -2.612 1.00 53.78 145 ALA A N 1
ATOM 1091 C CA . ALA A 1 145 ? 12.338 47.932 -3.355 1.00 54.01 145 ALA A CA 1
ATOM 1092 C C . ALA A 1 145 ? 12.156 49.395 -2.936 1.00 54.53 145 ALA A C 1
ATOM 1093 O O . ALA A 1 145 ? 13.142 50.103 -2.701 1.00 53.93 145 ALA A O 1
ATOM 1095 N N . SER A 1 146 ? 10.913 49.861 -2.855 1.00 55.72 146 SER A N 1
ATOM 1096 C CA . SER A 1 146 ? 10.635 51.266 -2.510 1.00 56.50 146 SER A CA 1
ATOM 1097 C C . SER A 1 146 ? 11.082 51.679 -1.105 1.00 56.85 146 SER A C 1
ATOM 1098 O O . SER A 1 146 ? 10.736 52.765 -0.639 1.00 57.38 146 SER A O 1
ATOM 1101 N N . LEU A 1 147 ? 11.853 50.830 -0.435 1.00 56.63 147 LEU A N 1
ATOM 1102 C CA . LEU A 1 147 ? 12.311 51.157 0.902 1.00 55.80 147 LEU A CA 1
ATOM 1103 C C . LEU A 1 147 ? 13.825 51.278 0.977 1.00 56.00 147 LEU A C 1
ATOM 1104 O O . LEU A 1 147 ? 14.555 50.302 0.816 1.00 55.83 147 LEU A O 1
ATOM 1109 N N . THR A 1 148 ? 14.278 52.503 1.223 1.00 56.57 148 THR A N 1
ATOM 1110 C CA . THR A 1 148 ? 15.697 52.827 1.316 1.00 57.35 148 THR A CA 1
ATOM 1111 C C . THR A 1 148 ? 16.346 52.464 2.645 1.00 57.41 148 THR A C 1
ATOM 1112 O O . THR A 1 148 ? 17.420 51.863 2.676 1.00 57.08 148 THR A O 1
ATOM 1116 N N . ASP A 1 149 ? 15.701 52.834 3.744 1.00 57.93 149 ASP A N 1
ATOM 1117 C CA . ASP A 1 149 ? 16.258 52.561 5.066 1.00 58.47 149 ASP A CA 1
ATOM 1118 C C . ASP A 1 149 ? 16.194 51.080 5.437 1.00 58.53 149 ASP A C 1
ATOM 1119 O O . ASP A 1 149 ? 15.233 50.391 5.098 1.00 58.69 149 ASP A O 1
ATOM 1124 N N . LYS A 1 150 ? 17.221 50.594 6.132 1.00 58.35 150 LYS A N 1
ATOM 1125 C CA . LYS A 1 150 ? 17.259 49.196 6.564 1.00 58.29 150 LYS A CA 1
ATOM 1126 C C . LYS A 1 150 ? 16.276 49.008 7.706 1.00 58.23 150 LYS A C 1
ATOM 1127 O O . LYS A 1 150 ? 15.565 48.010 7.777 1.00 57.93 150 LYS A O 1
ATOM 1133 N N . ASP A 1 151 ? 16.282 49.975 8.616 1.00 58.84 151 ASP A N 1
ATOM 1134 C CA . ASP A 1 151 ? 15.416 49.972 9.785 1.00 58.96 151 ASP A CA 1
ATOM 1135 C C . ASP A 1 151 ? 13.952 49.870 9.392 1.00 59.03 151 ASP A C 1
ATOM 1136 O O . ASP A 1 151 ? 13.194 49.078 9.953 1.00 59.26 151 ASP A O 1
ATOM 1141 N N . GLU A 1 152 ? 13.561 50.681 8.418 1.00 58.95 152 GLU A N 1
ATOM 1142 C CA . GLU A 1 152 ? 12.183 50.697 7.948 1.00 59.15 152 GLU A CA 1
ATOM 1143 C C . GLU A 1 152 ? 11.845 49.377 7.263 1.00 58.68 152 GLU A C 1
ATOM 1144 O O . GLU A 1 152 ? 10.825 48.756 7.564 1.00 59.52 152 GLU A O 1
ATOM 1150 N N . CYS A 1 153 ? 12.714 48.954 6.351 1.00 58.18 153 CYS A N 1
ATOM 1151 C CA . CYS A 1 153 ? 12.542 47.706 5.613 1.00 57.36 153 CYS A CA 1
ATOM 1152 C C . CYS A 1 153 ? 12.070 46.575 6.512 1.00 57.08 153 CYS A C 1
ATOM 1153 O O . CYS A 1 153 ? 11.071 45.912 6.227 1.00 57.10 153 CYS A O 1
ATOM 1156 N N . LEU A 1 154 ? 12.810 46.357 7.594 1.00 56.92 154 LEU A N 1
ATOM 1157 C CA . LEU A 1 154 ? 12.496 45.308 8.551 1.00 56.50 154 LEU A CA 1
ATOM 1158 C C . LEU A 1 154 ? 11.213 45.606 9.310 1.00 57.22 154 LEU A C 1
ATOM 1159 O O . LEU A 1 154 ? 10.513 44.685 9.733 1.00 57.89 154 LEU A O 1
ATOM 1164 N N . LYS A 1 155 ? 10.901 46.888 9.485 1.00 57.56 155 LYS A N 1
ATOM 1165 C CA . LYS A 1 155 ? 9.693 47.262 10.212 1.00 57.49 155 LYS A CA 1
ATOM 1166 C C . LYS A 1 155 ? 8.445 46.798 9.465 1.00 57.30 155 LYS A C 1
ATOM 1167 O O . LYS A 1 155 ? 7.413 46.526 10.079 1.00 57.34 155 LYS A O 1
ATOM 1173 N N . LEU A 1 156 ? 8.543 46.704 8.141 1.00 56.85 156 LEU A N 1
ATOM 1174 C CA . LEU A 1 156 ? 7.410 46.275 7.329 1.00 55.89 156 LEU A CA 1
ATOM 1175 C C . LEU A 1 156 ? 7.549 44.831 6.860 1.00 55.37 156 LEU A C 1
ATOM 1176 O O . LEU A 1 156 ? 7.067 44.466 5.786 1.00 55.04 156 LEU A O 1
ATOM 1181 N N . GLY A 1 157 ? 8.211 44.017 7.675 1.00 55.20 157 GLY A N 1
ATOM 1182 C CA . GLY A 1 157 ? 8.391 42.615 7.344 1.00 55.03 157 GLY A CA 1
ATOM 1183 C C . GLY A 1 157 ? 9.279 42.352 6.145 1.00 54.64 157 GLY A C 1
ATOM 1184 O O . GLY A 1 157 ? 9.160 41.311 5.500 1.00 55.36 157 GLY A O 1
ATOM 1185 N N . GLY A 1 158 ? 10.169 43.290 5.840 1.00 54.21 158 GLY A N 1
ATOM 1186 C CA . GLY A 1 158 ? 11.062 43.106 4.712 1.00 52.13 158 GLY A CA 1
ATOM 1187 C C . GLY A 1 158 ? 12.335 42.391 5.124 1.00 50.66 158 GLY A C 1
ATOM 1188 O O . GLY A 1 158 ? 12.575 42.175 6.313 1.00 50.60 158 GLY A O 1
ATOM 1189 N N . LYS A 1 159 ? 13.142 42.015 4.136 1.00 48.69 159 LYS A N 1
ATOM 1190 C CA . LYS A 1 159 ? 14.411 41.332 4.371 1.00 46.19 159 LYS A CA 1
ATOM 1191 C C . LYS A 1 159 ? 15.537 42.167 3.765 1.00 44.72 159 LYS A C 1
ATOM 1192 O O . LYS A 1 159 ? 15.534 42.459 2.568 1.00 43.28 159 LYS A O 1
ATOM 1198 N N . TRP A 1 160 ? 16.503 42.542 4.597 1.00 42.54 160 TRP A N 1
ATOM 1199 C CA . TRP A 1 160 ? 17.612 43.382 4.156 1.00 41.17 160 TRP A CA 1
ATOM 1200 C C . TRP A 1 160 ? 18.886 42.628 3.778 1.00 40.01 160 TRP A C 1
ATOM 1201 O O . TRP A 1 160 ? 19.433 41.870 4.578 1.00 39.02 160 TRP A O 1
ATOM 1212 N N . THR A 1 161 ? 19.347 42.834 2.546 1.00 38.40 161 THR A N 1
ATOM 1213 C CA . THR A 1 161 ? 20.571 42.198 2.073 1.00 38.06 161 THR A CA 1
ATOM 1214 C C . THR A 1 161 ? 21.659 43.270 2.035 1.00 37.72 161 THR A C 1
ATOM 1215 O O . THR A 1 161 ? 21.628 44.174 1.196 1.00 37.63 161 THR A O 1
ATOM 1219 N N . PRO A 1 162 ? 22.636 43.181 2.947 1.00 36.19 162 PRO A N 1
ATOM 1220 C CA . PRO A 1 162 ? 23.734 44.150 3.023 1.00 35.72 162 PRO A CA 1
ATOM 1221 C C . PRO A 1 162 ? 24.674 44.125 1.817 1.00 35.23 162 PRO A C 1
ATOM 1222 O O . PRO A 1 162 ? 24.951 43.062 1.259 1.00 34.53 162 PRO A O 1
ATOM 1226 N N . SER A 1 163 ? 25.155 45.302 1.421 1.00 34.67 163 SER A N 1
ATOM 1227 C CA . SER A 1 163 ? 26.074 45.423 0.290 1.00 35.44 163 SER A CA 1
ATOM 1228 C C . SER A 1 163 ? 27.514 45.225 0.764 1.00 35.43 163 SER A C 1
ATOM 1229 O O . SER A 1 163 ? 28.405 44.940 -0.036 1.00 33.80 163 SER A O 1
ATOM 1232 N N . ALA A 1 164 ? 27.729 45.388 2.068 1.00 34.01 164 ALA A N 1
ATOM 1233 C CA . ALA A 1 164 ? 29.049 45.206 2.668 1.00 33.91 164 ALA A CA 1
ATOM 1234 C C . ALA A 1 164 ? 29.108 43.779 3.214 1.00 33.16 164 ALA A C 1
ATOM 1235 O O . ALA A 1 164 ? 28.178 43.328 3.880 1.00 32.11 164 ALA A O 1
ATOM 1237 N N . ARG A 1 165 ? 30.192 43.065 2.937 1.00 31.70 165 ARG A N 1
ATOM 1238 C CA . ARG A 1 165 ? 30.298 41.692 3.402 1.00 32.01 165 ARG A CA 1
ATOM 1239 C C . ARG A 1 165 ? 30.964 41.547 4.763 1.00 31.24 165 ARG A C 1
ATOM 1240 O O . ARG A 1 165 ? 31.553 42.490 5.293 1.00 30.00 165 ARG A O 1
ATOM 1248 N N . SER A 1 166 ? 30.843 40.357 5.337 1.00 30.68 166 SER A N 1
ATOM 1249 C CA . SER A 1 166 ? 31.439 40.065 6.632 1.00 30.80 166 SER A CA 1
ATOM 1250 C C . SER A 1 166 ? 32.958 39.948 6.454 1.00 32.13 166 SER A C 1
ATOM 1251 O O . SER A 1 166 ? 33.437 39.147 5.653 1.00 31.74 166 SER A O 1
ATOM 1262 N N . THR A 1 168 ? 35.174 39.181 8.951 1.00 32.10 168 THR A N 1
ATOM 1263 C CA . THR A 1 168 ? 35.727 38.129 9.763 1.00 32.34 168 THR A CA 1
ATOM 1264 C C . THR A 1 168 ? 34.635 37.369 10.499 1.00 30.89 168 THR A C 1
ATOM 1265 O O . THR A 1 168 ? 33.623 37.939 10.889 1.00 32.11 168 THR A O 1
ATOM 1269 N N . PRO A 1 169 ? 34.823 36.056 10.690 1.00 30.05 169 PRO A N 1
ATOM 1270 C CA . PRO A 1 169 ? 33.808 35.279 11.399 1.00 29.06 169 PRO A CA 1
ATOM 1271 C C . PRO A 1 169 ? 33.832 35.589 12.889 1.00 28.96 169 PRO A C 1
ATOM 1272 O O . PRO A 1 169 ? 34.869 35.961 13.441 1.00 26.37 169 PRO A O 1
ATOM 1276 N N . PRO A 1 170 ? 32.680 35.460 13.554 1.00 29.21 170 PRO A N 1
ATOM 1277 C CA . PRO A 1 170 ? 32.638 35.738 14.991 1.00 30.91 170 PRO A CA 1
ATOM 1278 C C . PRO A 1 170 ? 33.380 34.638 15.745 1.00 31.87 170 PRO A C 1
ATOM 1279 O O . PRO A 1 170 ? 33.448 33.492 15.291 1.00 31.41 170 PRO A O 1
ATOM 1283 N N . GLU A 1 171 ? 33.957 34.990 16.883 1.00 32.83 171 GLU A N 1
ATOM 1284 C CA . GLU A 1 171 ? 34.664 34.010 17.687 1.00 33.55 171 GLU A CA 1
ATOM 1285 C C . GLU A 1 171 ? 34.235 34.173 19.131 1.00 32.30 171 GLU A C 1
ATOM 1286 O O . GLU A 1 171 ? 33.714 35.218 19.509 1.00 30.90 171 GLU A O 1
ATOM 1292 N N . GLY A 1 172 ? 34.426 33.129 19.927 1.00 31.92 172 GLY A N 1
ATOM 1293 C CA . GLY A 1 172 ? 34.052 33.202 21.328 1.00 32.48 172 GLY A CA 1
ATOM 1294 C C . GLY A 1 172 ? 32.577 32.963 21.555 1.00 31.53 172 GLY A C 1
ATOM 1295 O O . GLY A 1 172 ? 31.834 32.625 20.627 1.00 31.40 172 GLY A O 1
ATOM 1296 N N . ARG A 1 173 ? 32.146 33.149 22.794 1.00 31.53 173 ARG A N 1
ATOM 1297 C CA . ARG A 1 173 ? 30.753 32.932 23.147 1.00 31.03 173 ARG A CA 1
ATOM 1298 C C . ARG A 1 173 ? 29.979 34.230 23.336 1.00 32.29 173 ARG A C 1
ATOM 1299 O O . ARG A 1 173 ? 28.779 34.207 23.607 1.00 29.88 173 ARG A O 1
ATOM 1307 N N . GLY A 1 174 ? 30.681 35.356 23.194 1.00 32.93 174 GLY A N 1
ATOM 1308 C CA . GLY A 1 174 ? 30.060 36.668 23.308 1.00 35.61 174 GLY A CA 1
ATOM 1309 C C . GLY A 1 174 ? 29.637 37.194 24.670 1.00 37.96 174 GLY A C 1
ATOM 1310 O O . GLY A 1 174 ? 30.226 36.865 25.702 1.00 37.15 174 GLY A O 1
ATOM 1311 N N . ASP A 1 175 ? 28.609 38.042 24.636 1.00 40.28 175 ASP A N 1
ATOM 1312 C CA . ASP A 1 175 ? 28.003 38.680 25.809 1.00 42.77 175 ASP A CA 1
ATOM 1313 C C . ASP A 1 175 ? 27.460 37.692 26.827 1.00 43.53 175 ASP A C 1
ATOM 1314 O O . ASP A 1 175 ? 27.592 36.475 26.682 1.00 42.93 175 ASP A O 1
ATOM 1319 N N . ALA A 1 176 ? 26.830 38.243 27.859 1.00 44.51 176 ALA A N 1
ATOM 1320 C CA . ALA A 1 176 ? 26.208 37.428 28.887 1.00 46.13 176 ALA A CA 1
ATOM 1321 C C . ALA A 1 176 ? 25.057 36.729 28.160 1.00 47.19 176 ALA A C 1
ATOM 1322 O O . ALA A 1 176 ? 24.581 35.667 28.582 1.00 48.42 176 ALA A O 1
ATOM 1324 N N . GLU A 1 177 ? 24.630 37.345 27.056 1.00 46.84 177 GLU A N 1
ATOM 1325 C CA . GLU A 1 177 ? 23.556 36.827 26.213 1.00 46.00 177 GLU A CA 1
ATOM 1326 C C . GLU A 1 177 ? 24.087 36.362 24.847 1.00 44.10 177 GLU A C 1
ATOM 1327 O O . GLU A 1 177 ? 23.324 36.210 23.890 1.00 43.28 177 GLU A O 1
ATOM 1333 N N . GLY A 1 178 ? 25.400 36.157 24.770 1.00 41.68 178 GLY A N 1
ATOM 1334 C CA . GLY A 1 178 ? 26.031 35.677 23.551 1.00 38.95 178 GLY A CA 1
ATOM 1335 C C . GLY A 1 178 ? 26.159 36.603 22.356 1.00 36.95 178 GLY A C 1
ATOM 1336 O O . GLY A 1 178 ? 26.381 36.123 21.239 1.00 36.28 178 GLY A O 1
ATOM 1337 N N . THR A 1 179 ? 26.039 37.913 22.566 1.00 34.99 179 THR A N 1
ATOM 1338 C CA . THR A 1 179 ? 26.154 38.871 21.468 1.00 33.89 179 THR A CA 1
ATOM 1339 C C . THR A 1 179 ? 27.620 39.154 21.133 1.00 34.37 179 THR A C 1
ATOM 1340 O O . THR A 1 179 ? 28.437 39.382 22.014 1.00 34.78 179 THR A O 1
ATOM 1344 N N . ILE A 1 180 ? 27.945 39.142 19.847 1.00 34.68 180 ILE A N 1
ATOM 1345 C CA . ILE A 1 180 ? 29.315 39.365 19.403 1.00 34.90 180 ILE A CA 1
ATOM 1346 C C . ILE A 1 180 ? 29.388 40.439 18.332 1.00 36.41 180 ILE A C 1
ATOM 1347 O O . ILE A 1 180 ? 28.551 40.477 17.430 1.00 36.35 180 ILE A O 1
ATOM 1352 N N . GLU A 1 181 ? 30.389 41.310 18.421 1.00 38.36 181 GLU A N 1
ATOM 1353 C CA . GLU A 1 181 ? 30.537 42.367 17.429 1.00 40.30 181 GLU A CA 1
ATOM 1354 C C . GLU A 1 181 ? 31.948 42.441 16.859 1.00 40.77 181 GLU A C 1
ATOM 1355 O O . GLU A 1 181 ? 32.832 43.067 17.442 1.00 41.98 181 GLU A O 1
ATOM 1361 N N . PRO A 1 182 ? 32.172 41.795 15.705 1.00 39.90 182 PRO A N 1
ATOM 1362 C CA . PRO A 1 182 ? 33.475 41.776 15.035 1.00 38.89 182 PRO A CA 1
ATOM 1363 C C . PRO A 1 182 ? 33.909 43.179 14.622 1.00 38.83 182 PRO A C 1
ATOM 1364 O O . PRO A 1 182 ? 35.084 43.415 14.340 1.00 39.08 182 PRO A O 1
ATOM 1368 N N . GLY A 1 183 ? 32.951 44.098 14.577 1.00 37.61 183 GLY A N 1
ATOM 1369 C CA . GLY A 1 183 ? 33.250 45.471 14.208 1.00 38.02 183 GLY A CA 1
ATOM 1370 C C . GLY A 1 183 ? 33.191 45.769 12.720 1.00 37.25 183 GLY A C 1
ATOM 1371 O O . GLY A 1 183 ? 33.828 46.714 12.248 1.00 38.96 183 GLY A O 1
ATOM 1372 N N . ASP A 1 184 ? 32.427 44.975 11.975 1.00 35.12 184 ASP A N 1
ATOM 1373 C CA . ASP A 1 184 ? 32.298 45.181 10.536 1.00 32.51 184 ASP A CA 1
ATOM 1374 C C . ASP A 1 184 ? 30.853 45.450 10.147 1.00 31.88 184 ASP A C 1
ATOM 1375 O O . ASP A 1 184 ? 30.494 45.400 8.968 1.00 32.80 184 ASP A O 1
ATOM 1380 N N . GLY A 1 185 ? 30.023 45.747 11.139 1.00 30.32 185 GLY A N 1
ATOM 1381 C CA . GLY A 1 185 ? 28.628 46.017 10.853 1.00 29.61 185 GLY A CA 1
ATOM 1382 C C . GLY A 1 185 ? 27.745 44.799 11.067 1.00 28.35 185 GLY A C 1
ATOM 1383 O O . GLY A 1 185 ? 26.520 44.892 11.004 1.00 29.42 185 GLY A O 1
ATOM 1384 N N . TYR A 1 186 ? 28.362 43.648 11.298 1.00 27.08 186 TYR A N 1
ATOM 1385 C CA . TYR A 1 186 ? 27.601 42.432 11.552 1.00 26.59 186 TYR A CA 1
ATOM 1386 C C . TYR A 1 186 ? 27.623 42.132 13.045 1.00 26.01 186 TYR A C 1
ATOM 1387 O O . TYR A 1 186 ? 28.637 42.321 13.711 1.00 25.86 186 TYR A O 1
ATOM 1396 N N . VAL A 1 187 ? 26.494 41.677 13.568 1.00 25.92 187 VAL A N 1
ATOM 1397 C CA . VAL A 1 187 ? 26.401 41.323 14.972 1.00 25.73 187 VAL A CA 1
ATOM 1398 C C . VAL A 1 187 ? 25.948 39.869 15.016 1.00 25.29 187 VAL A C 1
ATOM 1399 O O . VAL A 1 187 ? 24.988 39.494 14.343 1.00 23.85 187 VAL A O 1
ATOM 1403 N N . TRP A 1 188 ? 26.645 39.057 15.802 1.00 24.77 188 TRP A N 1
ATOM 1404 C CA . TRP A 1 188 ? 26.326 37.640 15.901 1.00 26.57 188 TRP A CA 1
ATOM 1405 C C . TRP A 1 188 ? 25.953 37.211 17.308 1.00 27.27 188 TRP A C 1
ATOM 1406 O O . TRP A 1 188 ? 26.213 37.918 18.276 1.00 28.00 188 TRP A O 1
ATOM 1417 N N . GLU A 1 189 ? 25.354 36.029 17.404 1.00 26.75 189 GLU A N 1
ATOM 1418 C CA . GLU A 1 189 ? 24.951 35.459 18.680 1.00 25.54 189 GLU A CA 1
ATOM 1419 C C . GLU A 1 189 ? 25.452 34.020 18.742 1.00 24.05 189 GLU A C 1
ATOM 1420 O O . GLU A 1 189 ? 25.116 33.205 17.881 1.00 21.78 189 GLU A O 1
ATOM 1426 N N . TYR A 1 190 ? 26.269 33.708 19.742 1.00 21.86 190 TYR A N 1
ATOM 1427 C CA . TYR A 1 190 ? 26.774 32.348 19.891 1.00 22.38 190 TYR A CA 1
ATOM 1428 C C . TYR A 1 190 ? 25.605 31.408 20.209 1.00 22.37 190 TYR A C 1
ATOM 1429 O O . TYR A 1 190 ? 24.769 31.721 21.056 1.00 21.20 190 TYR A O 1
ATOM 1438 N N . LEU A 1 191 ? 25.540 30.270 19.519 1.00 21.93 191 LEU A N 1
ATOM 1439 C CA . LEU A 1 191 ? 24.477 29.290 19.760 1.00 21.46 191 LEU A CA 1
ATOM 1440 C C . LEU A 1 191 ? 25.006 28.041 20.477 1.00 21.37 191 LEU A C 1
ATOM 1441 O O . LEU A 1 191 ? 24.610 27.763 21.604 1.00 22.07 191 LEU A O 1
ATOM 1446 N N . PHE A 1 192 ? 25.894 27.284 19.834 1.00 19.48 192 PHE A N 1
ATOM 1447 C CA . PHE A 1 192 ? 26.453 26.094 20.473 1.00 16.69 192 PHE A CA 1
ATOM 1448 C C . PHE A 1 192 ? 27.688 25.568 19.763 1.00 17.84 192 PHE A C 1
ATOM 1449 O O . PHE A 1 192 ? 28.131 26.145 18.779 1.00 18.22 192 PHE A O 1
ATOM 1457 N N . GLU A 1 193 ? 28.237 24.473 20.284 1.00 17.69 193 GLU A N 1
ATOM 1458 C CA . GLU A 1 193 ? 29.417 23.838 19.714 1.00 18.85 193 GLU A CA 1
ATOM 1459 C C . GLU A 1 193 ? 29.087 22.382 19.397 1.00 19.36 193 GLU A C 1
ATOM 1460 O O . GLU A 1 193 ? 28.315 21.735 20.111 1.00 18.20 193 GLU A O 1
ATOM 1466 N N . ILE A 1 194 ? 29.656 21.871 18.315 1.00 19.16 194 ILE A N 1
ATOM 1467 C CA . ILE A 1 194 ? 29.408 20.488 17.929 1.00 20.54 194 ILE A CA 1
ATOM 1468 C C . ILE A 1 194 ? 30.651 19.669 18.222 1.00 21.72 194 ILE A C 1
ATOM 1469 O O . ILE A 1 194 ? 31.758 20.016 17.795 1.00 20.72 194 ILE A O 1
ATOM 1474 N N . PRO A 1 195 ? 30.499 18.586 18.989 1.00 22.12 195 PRO A N 1
ATOM 1475 C CA . PRO A 1 195 ? 31.695 17.789 19.273 1.00 22.20 195 PRO A CA 1
ATOM 1476 C C . PRO A 1 195 ? 32.286 17.202 17.993 1.00 23.48 195 PRO A C 1
ATOM 1477 O O . PRO A 1 195 ? 31.573 16.962 17.023 1.00 20.27 195 PRO A O 1
ATOM 1481 N N . PRO A 1 196 ? 33.611 16.993 17.972 1.00 25.34 196 PRO A N 1
ATOM 1482 C CA . PRO A 1 196 ? 34.331 16.444 16.822 1.00 27.71 196 PRO A CA 1
ATOM 1483 C C . PRO A 1 196 ? 33.781 15.118 16.299 1.00 28.98 196 PRO A C 1
ATOM 1484 O O . PRO A 1 196 ? 33.655 14.936 15.089 1.00 28.14 196 PRO A O 1
ATOM 1488 N N . ASP A 1 197 ? 33.446 14.206 17.208 1.00 29.77 197 ASP A N 1
ATOM 1489 C CA . ASP A 1 197 ? 32.925 12.897 16.817 1.00 31.01 197 ASP A CA 1
ATOM 1490 C C . ASP A 1 197 ? 31.589 13.031 16.082 1.00 29.90 197 ASP A C 1
ATOM 1491 O O . ASP A 1 197 ? 31.325 12.300 15.121 1.00 29.16 197 ASP A O 1
ATOM 1496 N N . VAL A 1 198 ? 30.762 13.976 16.523 1.00 24.59 198 VAL A N 1
ATOM 1497 C CA . VAL A 1 198 ? 29.469 14.212 15.894 1.00 22.19 198 VAL A CA 1
ATOM 1498 C C . VAL A 1 198 ? 29.664 14.794 14.489 1.00 21.49 198 VAL A C 1
ATOM 1499 O O . VAL A 1 198 ? 28.989 14.380 13.548 1.00 20.51 198 VAL A O 1
ATOM 1503 N N . SER A 1 199 ? 30.597 15.731 14.341 1.00 19.46 199 SER A N 1
ATOM 1504 C CA . SER A 1 199 ? 30.864 16.324 13.034 1.00 19.69 199 SER A CA 1
ATOM 1505 C C . SER A 1 199 ? 31.258 15.248 12.037 1.00 19.53 199 SER A C 1
ATOM 1506 O O . SER A 1 199 ? 30.728 15.187 10.932 1.00 18.37 199 SER A O 1
ATOM 1509 N N . ILE A 1 200 ? 32.203 14.402 12.430 1.00 18.61 200 ILE A N 1
ATOM 1510 C CA . ILE A 1 200 ? 32.662 13.344 11.541 1.00 19.56 200 ILE A CA 1
ATOM 1511 C C . ILE A 1 200 ? 31.559 12.338 11.195 1.00 20.21 200 ILE A C 1
ATOM 1512 O O . ILE A 1 200 ? 31.268 12.101 10.020 1.00 18.29 200 ILE A O 1
ATOM 1517 N N . ASN A 1 201 ? 30.948 11.771 12.230 1.00 18.71 201 ASN A N 1
ATOM 1518 C CA . ASN A 1 201 ? 29.932 10.727 12.077 1.00 20.72 201 ASN A CA 1
ATOM 1519 C C . ASN A 1 201 ? 28.475 11.064 11.764 1.00 21.56 201 ASN A C 1
ATOM 1520 O O . ASN A 1 201 ? 27.777 10.239 11.156 1.00 19.21 201 ASN A O 1
ATOM 1525 N N . ARG A 1 202 ? 28.004 12.242 12.170 1.00 18.69 202 ARG A N 1
ATOM 1526 C CA . ARG A 1 202 ? 26.593 12.570 11.985 1.00 21.81 202 ARG A CA 1
ATOM 1527 C C . ARG A 1 202 ? 26.272 13.758 11.097 1.00 22.81 202 ARG A C 1
ATOM 1528 O O . ARG A 1 202 ? 25.148 13.878 10.610 1.00 22.91 202 ARG A O 1
ATOM 1536 N N . CYS A 1 203 ? 27.238 14.651 10.902 1.00 22.09 203 CYS A N 1
ATOM 1537 C CA . CYS A 1 203 ? 27.004 15.810 10.058 1.00 21.16 203 CYS A CA 1
ATOM 1538 C C . CYS A 1 203 ? 27.339 15.463 8.606 1.00 20.71 203 CYS A C 1
ATOM 1539 O O . CYS A 1 203 ? 27.970 14.441 8.332 1.00 18.78 203 CYS A O 1
ATOM 1542 N N . THR A 1 204 ? 26.887 16.295 7.677 1.00 21.40 204 THR A N 1
ATOM 1543 C CA . THR A 1 204 ? 27.166 16.065 6.266 1.00 20.74 204 THR A CA 1
ATOM 1544 C C . THR A 1 204 ? 27.588 17.392 5.692 1.00 22.52 204 THR A C 1
ATOM 1545 O O . THR A 1 204 ? 27.690 18.379 6.415 1.00 20.77 204 THR A O 1
ATOM 1549 N N . ASN A 1 205 ? 27.842 17.416 4.391 1.00 21.64 205 ASN A N 1
ATOM 1550 C CA . ASN A 1 205 ? 28.227 18.650 3.736 1.00 25.08 205 ASN A CA 1
ATOM 1551 C C . ASN A 1 205 ? 27.022 19.587 3.689 1.00 23.24 205 ASN A C 1
ATOM 1552 O O . ASN A 1 205 ? 27.169 20.794 3.501 1.00 22.22 205 ASN A O 1
ATOM 1557 N N . GLU A 1 206 ? 25.830 19.028 3.883 1.00 22.78 206 GLU A N 1
ATOM 1558 C CA . GLU A 1 206 ? 24.601 19.817 3.829 1.00 23.93 206 GLU A CA 1
ATOM 1559 C C . GLU A 1 206 ? 23.894 20.102 5.151 1.00 21.22 206 GLU A C 1
ATOM 1560 O O . GLU A 1 206 ? 23.106 21.053 5.237 1.00 20.16 206 GLU A O 1
ATOM 1566 N N . TYR A 1 207 ? 24.138 19.276 6.165 1.00 20.14 207 TYR A N 1
ATOM 1567 C CA . TYR A 1 207 ? 23.478 19.464 7.455 1.00 20.72 207 TYR A CA 1
ATOM 1568 C C . TYR A 1 207 ? 24.391 19.286 8.659 1.00 21.51 207 TYR A C 1
ATOM 1569 O O . TYR A 1 207 ? 25.360 18.534 8.618 1.00 20.60 207 TYR A O 1
ATOM 1578 N N . ILE A 1 208 ? 24.036 19.966 9.746 1.00 21.15 208 ILE A N 1
ATOM 1579 C CA . ILE A 1 208 ? 24.754 19.847 11.011 1.00 19.19 208 ILE A CA 1
ATOM 1580 C C . ILE A 1 208 ? 23.690 19.427 12.016 1.00 17.34 208 ILE A C 1
ATOM 1581 O O . ILE A 1 208 ? 22.514 19.767 11.869 1.00 16.44 208 ILE A O 1
ATOM 1586 N N . VAL A 1 209 ? 24.102 18.681 13.029 1.00 16.62 209 VAL A N 1
ATOM 1587 C CA . VAL A 1 209 ? 23.194 18.199 14.050 1.00 18.66 209 VAL A CA 1
ATOM 1588 C C . VAL A 1 209 ? 22.951 19.256 15.126 1.00 20.06 209 VAL A C 1
ATOM 1589 O O . VAL A 1 209 ? 23.833 20.066 15.425 1.00 20.43 209 VAL A O 1
ATOM 1593 N N . VAL A 1 210 ? 21.741 19.254 15.674 1.00 19.43 210 VAL A N 1
ATOM 1594 C CA . VAL A 1 210 ? 21.353 20.145 16.769 1.00 18.48 210 VAL A CA 1
ATOM 1595 C C . VAL A 1 210 ? 20.962 19.140 17.851 1.00 19.53 210 VAL A C 1
ATOM 1596 O O . VAL A 1 210 ? 20.038 18.348 17.676 1.00 21.29 210 VAL A O 1
ATOM 1600 N N . PRO A 1 211 ? 21.666 19.150 18.988 1.00 19.60 211 PRO A N 1
ATOM 1601 C CA . PRO A 1 211 ? 21.316 18.182 20.035 1.00 17.89 211 PRO A CA 1
ATOM 1602 C C . PRO A 1 211 ? 19.884 18.252 20.563 1.00 16.27 211 PRO A C 1
ATOM 1603 O O . PRO A 1 211 ? 19.286 19.329 20.654 1.00 18.61 211 PRO A O 1
ATOM 1607 N N . TRP A 1 212 ? 19.341 17.083 20.889 1.00 16.83 212 TRP A N 1
ATOM 1608 C CA . TRP A 1 212 ? 17.986 16.967 21.430 1.00 17.47 212 TRP A CA 1
ATOM 1609 C C . TRP A 1 212 ? 17.988 17.553 22.855 1.00 17.99 212 TRP A C 1
ATOM 1610 O O . TRP A 1 212 ? 19.007 17.526 23.537 1.00 18.65 212 TRP A O 1
ATOM 1621 N N . PRO A 1 213 ? 16.846 18.089 23.312 1.00 19.40 213 PRO A N 1
ATOM 1622 C CA . PRO A 1 213 ? 16.702 18.685 24.650 1.00 20.72 213 PRO A CA 1
ATOM 1623 C C . PRO A 1 213 ? 17.283 17.893 25.825 1.00 21.94 213 PRO A C 1
ATOM 1624 O O . PRO A 1 213 ? 18.026 18.442 26.634 1.00 21.85 213 PRO A O 1
ATOM 1628 N N . GLU A 1 214 ? 16.962 16.607 25.927 1.00 22.90 214 GLU A N 1
ATOM 1629 C CA . GLU A 1 214 ? 17.472 15.825 27.047 1.00 26.00 214 GLU A CA 1
ATOM 1630 C C . GLU A 1 214 ? 18.972 15.547 27.024 1.00 25.58 214 GLU A C 1
ATOM 1631 O O . GLU A 1 214 ? 19.613 15.564 28.076 1.00 24.35 214 GLU A O 1
ATOM 1637 N N . GLU A 1 215 ? 19.549 15.296 25.852 1.00 24.21 215 GLU A N 1
ATOM 1638 C CA . GLU A 1 215 ? 20.985 15.047 25.815 1.00 23.92 215 GLU A CA 1
ATOM 1639 C C . GLU A 1 215 ? 21.742 16.346 26.054 1.00 22.76 215 GLU A C 1
ATOM 1640 O O . GLU A 1 215 ? 22.880 16.331 26.510 1.00 23.67 215 GLU A O 1
ATOM 1646 N N . LEU A 1 216 ? 21.115 17.472 25.736 1.00 22.35 216 LEU A N 1
ATOM 1647 C CA . LEU A 1 216 ? 21.763 18.758 25.936 1.00 21.06 216 LEU A CA 1
ATOM 1648 C C . LEU A 1 216 ? 21.727 19.151 27.413 1.00 24.01 216 LEU A C 1
ATOM 1649 O O . LEU A 1 216 ? 22.715 19.670 27.948 1.00 23.65 216 LEU A O 1
ATOM 1654 N N . LYS A 1 217 ? 20.591 18.903 28.061 1.00 24.06 217 LYS A N 1
ATOM 1655 C CA . LYS A 1 217 ? 20.420 19.227 29.472 1.00 26.31 217 LYS A CA 1
ATOM 1656 C C . LYS A 1 217 ? 21.318 18.312 30.293 1.00 25.26 217 LYS A C 1
ATOM 1657 O O . LYS A 1 217 ? 21.837 18.704 31.342 1.00 25.28 217 LYS A O 1
ATOM 1663 N N . GLU A 1 218 ? 21.510 17.097 29.788 1.00 25.96 218 GLU A N 1
ATOM 1664 C CA . GLU A 1 218 ? 22.328 16.086 30.443 1.00 26.19 218 GLU A CA 1
ATOM 1665 C C . GLU A 1 218 ? 23.834 16.380 30.416 1.00 25.76 218 GLU A C 1
ATOM 1666 O O . GLU A 1 218 ? 24.541 16.052 31.366 1.00 25.12 218 GLU A O 1
ATOM 1672 N N . ASP A 1 219 ? 24.327 16.989 29.342 1.00 23.84 219 ASP A N 1
ATOM 1673 C CA . ASP A 1 219 ? 25.760 17.275 29.234 1.00 24.42 219 ASP A CA 1
ATOM 1674 C C . ASP A 1 219 ? 26.001 18.532 28.412 1.00 23.04 219 ASP A C 1
ATOM 1675 O O . ASP A 1 219 ? 26.513 18.463 27.297 1.00 25.91 219 ASP A O 1
ATOM 1680 N N . PRO A 1 220 ? 25.663 19.707 28.958 1.00 22.75 220 PRO A N 1
ATOM 1681 C CA . PRO A 1 220 ? 25.862 20.948 28.208 1.00 21.63 220 PRO A CA 1
ATOM 1682 C C . PRO A 1 220 ? 27.294 21.186 27.727 1.00 22.25 220 PRO A C 1
ATOM 1683 O O . PRO A 1 220 ? 27.501 21.683 26.625 1.00 20.32 220 PRO A O 1
ATOM 1687 N N . THR A 1 221 ? 28.282 20.839 28.545 1.00 21.69 221 THR A N 1
ATOM 1688 C CA . THR A 1 221 ? 29.668 21.054 28.147 1.00 23.57 221 THR A CA 1
ATOM 1689 C C . THR A 1 221 ? 29.996 20.330 26.838 1.00 23.31 221 THR A C 1
ATOM 1690 O O . THR A 1 221 ? 30.796 20.815 26.031 1.00 22.57 221 THR A O 1
ATOM 1694 N N . ARG A 1 222 ? 29.367 19.178 26.624 1.00 22.43 222 ARG A N 1
ATOM 1695 C CA . ARG A 1 222 ? 29.601 18.410 25.404 1.00 22.20 222 ARG A CA 1
ATOM 1696 C C . ARG A 1 222 ? 29.318 19.303 24.212 1.00 19.11 222 ARG A C 1
ATOM 1697 O O . ARG A 1 222 ? 30.023 19.256 23.210 1.00 17.94 222 ARG A O 1
ATOM 1705 N N . TRP A 1 223 ? 28.289 20.135 24.337 1.00 17.64 223 TRP A N 1
ATOM 1706 C CA . TRP A 1 223 ? 27.903 21.020 23.253 1.00 17.06 223 TRP A CA 1
ATOM 1707 C C . TRP A 1 223 ? 28.263 22.495 23.489 1.00 16.79 223 TRP A C 1
ATOM 1708 O O . TRP A 1 223 ? 27.646 23.386 22.914 1.00 16.05 223 TRP A O 1
ATOM 1719 N N . GLY A 1 224 ? 29.285 22.742 24.314 1.00 18.05 224 GLY A N 1
ATOM 1720 C CA . GLY A 1 224 ? 29.697 24.106 24.606 1.00 17.19 224 GLY A CA 1
ATOM 1721 C C . GLY A 1 224 ? 28.512 24.959 25.006 1.00 17.83 224 GLY A C 1
ATOM 1722 O O . GLY A 1 224 ? 28.410 26.122 24.632 1.00 20.05 224 GLY A O 1
ATOM 1723 N N . TYR A 1 225 ? 27.631 24.377 25.804 1.00 18.07 225 TYR A N 1
ATOM 1724 C CA . TYR A 1 225 ? 26.414 25.042 26.232 1.00 18.77 225 TYR A CA 1
ATOM 1725 C C . TYR A 1 225 ? 26.401 25.360 27.734 1.00 20.46 225 TYR A C 1
ATOM 1726 O O . TYR A 1 225 ? 25.388 25.823 28.252 1.00 16.98 225 TYR A O 1
ATOM 1735 N N . GLU A 1 226 ? 27.520 25.131 28.420 1.00 24.09 226 GLU A N 1
ATOM 1736 C CA . GLU A 1 226 ? 27.588 25.359 29.868 1.00 27.35 226 GLU A CA 1
ATOM 1737 C C . GLU A 1 226 ? 27.325 26.789 30.335 1.00 29.30 226 GLU A C 1
ATOM 1738 O O . GLU A 1 226 ? 26.948 26.997 31.490 1.00 29.08 226 GLU A O 1
ATOM 1744 N N . ASP A 1 227 ? 27.523 27.770 29.460 1.00 29.31 227 ASP A N 1
ATOM 1745 C CA . ASP A 1 227 ? 27.292 29.164 29.831 1.00 30.13 227 ASP A CA 1
ATOM 1746 C C . ASP A 1 227 ? 25.857 29.604 29.554 1.00 30.36 227 ASP A C 1
ATOM 1747 O O . ASP A 1 227 ? 25.439 30.681 29.983 1.00 28.37 227 ASP A O 1
ATOM 1752 N N . ASN A 1 228 ? 25.104 28.769 28.843 1.00 28.44 228 ASN A N 1
ATOM 1753 C CA . ASN A 1 228 ? 23.721 29.096 28.510 1.00 28.82 228 ASN A CA 1
ATOM 1754 C C . ASN A 1 228 ? 22.847 29.397 29.716 1.00 27.53 228 ASN A C 1
ATOM 1755 O O . ASN A 1 228 ? 22.952 28.751 30.758 1.00 29.03 228 ASN A O 1
ATOM 1760 N N . LEU A 1 229 ? 21.968 30.373 29.549 1.00 29.19 229 LEU A N 1
ATOM 1761 C CA . LEU A 1 229 ? 21.046 30.779 30.598 1.00 31.65 229 LEU A CA 1
ATOM 1762 C C . LEU A 1 229 ? 19.604 30.750 30.094 1.00 31.95 229 LEU A C 1
ATOM 1763 O O . LEU A 1 229 ? 18.661 30.796 30.887 1.00 32.37 229 LEU A O 1
ATOM 1768 N N . THR A 1 230 ? 19.426 30.671 28.778 1.00 31.14 230 THR A N 1
ATOM 1769 C CA . THR A 1 230 ? 18.076 30.660 28.219 1.00 30.75 230 THR A CA 1
ATOM 1770 C C . THR A 1 230 ? 17.270 29.456 28.698 1.00 29.56 230 THR A C 1
ATOM 1771 O O . THR A 1 230 ? 16.043 29.449 28.588 1.00 30.90 230 THR A O 1
ATOM 1775 N N . TRP A 1 231 ? 17.953 28.444 29.233 1.00 29.10 231 TRP A N 1
ATOM 1776 C CA . TRP A 1 231 ? 17.272 27.246 29.726 1.00 28.40 231 TRP A CA 1
ATOM 1777 C C . TRP A 1 231 ? 16.294 27.626 30.837 1.00 28.44 231 TRP A C 1
ATOM 1778 O O . TRP A 1 231 ? 15.354 26.884 31.134 1.00 24.85 231 TRP A O 1
ATOM 1789 N N . GLN A 1 232 ? 16.527 28.784 31.450 1.00 27.71 232 GLN A N 1
ATOM 1790 C CA . GLN A 1 232 ? 15.673 29.268 32.529 1.00 28.96 232 GLN A CA 1
ATOM 1791 C C . GLN A 1 232 ? 14.262 29.531 31.997 1.00 28.58 232 GLN A C 1
ATOM 1792 O O . GLN A 1 232 ? 13.314 29.693 32.770 1.00 30.22 232 GLN A O 1
ATOM 1798 N N . GLN A 1 233 ? 14.136 29.581 30.670 1.00 27.97 233 GLN A N 1
ATOM 1799 C CA . GLN A 1 233 ? 12.843 29.763 30.016 1.00 27.71 233 GLN A CA 1
ATOM 1800 C C . GLN A 1 233 ? 12.538 28.607 29.058 1.00 28.18 233 GLN A C 1
ATOM 1801 O O . GLN A 1 233 ? 11.428 28.080 29.059 1.00 28.06 233 GLN A O 1
ATOM 1807 N N . ASP A 1 234 ? 13.526 28.216 28.249 1.00 27.36 234 ASP A N 1
ATOM 1808 C CA . ASP A 1 234 ? 13.335 27.167 27.250 1.00 25.23 234 ASP A CA 1
ATOM 1809 C C . ASP A 1 234 ? 13.692 25.724 27.616 1.00 25.77 234 ASP A C 1
ATOM 1810 O O . ASP A 1 234 ? 13.622 24.838 26.763 1.00 23.66 234 ASP A O 1
ATOM 1815 N N . ASP A 1 235 ? 14.070 25.477 28.868 1.00 23.91 235 ASP A N 1
ATOM 1816 C CA . ASP A 1 235 ? 14.388 24.115 29.311 1.00 24.48 235 ASP A CA 1
ATOM 1817 C C . ASP A 1 235 ? 15.268 23.336 28.320 1.00 22.66 235 ASP A C 1
ATOM 1818 O O . ASP A 1 235 ? 15.020 22.159 28.045 1.00 22.50 235 ASP A O 1
ATOM 1823 N N . PHE A 1 236 ? 16.290 24.005 27.790 1.00 21.23 236 PHE A N 1
ATOM 1824 C CA . PHE A 1 236 ? 17.239 23.399 26.858 1.00 20.53 236 PHE A CA 1
ATOM 1825 C C . PHE A 1 236 ? 16.655 23.079 25.487 1.00 19.09 236 PHE A C 1
ATOM 1826 O O . PHE A 1 236 ? 17.159 22.206 24.765 1.00 17.88 236 PHE A O 1
ATOM 1834 N N . GLY A 1 237 ? 15.607 23.816 25.129 1.00 17.35 237 GLY A N 1
ATOM 1835 C CA . GLY A 1 237 ? 14.966 23.642 23.838 1.00 19.46 237 GLY A CA 1
ATOM 1836 C C . GLY A 1 237 ? 15.720 24.297 22.688 1.00 16.63 237 GLY A C 1
ATOM 1837 O O . GLY A 1 237 ? 15.159 25.088 21.931 1.00 17.19 237 GLY A O 1
ATOM 1838 N N . LEU A 1 238 ? 16.998 23.971 22.548 1.00 16.66 238 LEU A N 1
ATOM 1839 C CA . LEU A 1 238 ? 17.795 24.529 21.465 1.00 17.19 238 LEU A CA 1
ATOM 1840 C C . LEU A 1 238 ? 17.152 24.237 20.101 1.00 17.43 238 LEU A C 1
ATOM 1841 O O . LEU A 1 238 ? 17.099 25.111 19.242 1.00 17.74 238 LEU A O 1
ATOM 1846 N N . ILE A 1 239 ? 16.670 23.013 19.886 1.00 18.68 239 ILE A N 1
ATOM 1847 C CA . ILE A 1 239 ? 16.040 22.708 18.595 1.00 18.33 239 ILE A CA 1
ATOM 1848 C C . ILE A 1 239 ? 14.968 23.728 18.205 1.00 17.23 239 ILE A C 1
ATOM 1849 O O . ILE A 1 239 ? 14.832 24.053 17.029 1.00 16.75 239 ILE A O 1
ATOM 1854 N N . TYR A 1 240 ? 14.216 24.252 19.173 1.00 17.89 240 TYR A N 1
ATOM 1855 C CA . TYR A 1 240 ? 13.194 25.248 18.841 1.00 18.26 240 TYR A CA 1
ATOM 1856 C C . TYR A 1 240 ? 13.846 26.601 18.537 1.00 19.49 240 TYR A C 1
ATOM 1857 O O . TYR A 1 240 ? 13.426 27.310 17.622 1.00 18.37 240 TYR A O 1
ATOM 1866 N N . ARG A 1 241 ? 14.862 26.964 19.315 1.00 21.13 241 ARG A N 1
ATOM 1867 C CA . ARG A 1 241 ? 15.569 28.233 19.115 1.00 22.87 241 ARG A CA 1
ATOM 1868 C C . ARG A 1 241 ? 16.036 28.401 17.670 1.00 21.50 241 ARG A C 1
ATOM 1869 O O . ARG A 1 241 ? 15.869 29.464 17.072 1.00 21.43 241 ARG A O 1
ATOM 1877 N N . VAL A 1 242 ? 16.619 27.341 17.117 1.00 22.00 242 VAL A N 1
ATOM 1878 C CA . VAL A 1 242 ? 17.136 27.366 15.753 1.00 20.97 242 VAL A CA 1
ATOM 1879 C C . VAL A 1 242 ? 16.163 26.785 14.711 1.00 23.86 242 VAL A C 1
ATOM 1880 O O . VAL A 1 242 ? 16.561 26.467 13.586 1.00 24.80 242 VAL A O 1
ATOM 1884 N N . LYS A 1 243 ? 14.900 26.650 15.101 1.00 21.05 243 LYS A N 1
ATOM 1885 C CA . LYS A 1 243 ? 13.850 26.129 14.225 1.00 23.13 243 LYS A CA 1
ATOM 1886 C C . LYS A 1 243 ? 14.228 24.857 13.468 1.00 21.10 243 LYS A C 1
ATOM 1887 O O . LYS A 1 243 ? 14.027 24.752 12.253 1.00 23.32 243 LYS A O 1
ATOM 1893 N N . ALA A 1 244 ? 14.785 23.893 14.187 1.00 19.09 244 ALA A N 1
ATOM 1894 C CA . ALA A 1 244 ? 15.153 22.619 13.584 1.00 19.91 244 ALA A CA 1
ATOM 1895 C C . ALA A 1 244 ? 13.840 21.861 13.296 1.00 19.57 244 ALA A C 1
ATOM 1896 O O . ALA A 1 244 ? 12.982 21.740 14.171 1.00 18.70 244 ALA A O 1
ATOM 1898 N N . ASN A 1 245 ? 13.663 21.366 12.075 1.00 20.27 245 ASN A N 1
ATOM 1899 C CA . ASN A 1 245 ? 12.434 20.656 11.771 1.00 19.84 245 ASN A CA 1
ATOM 1900 C C . ASN A 1 245 ? 12.594 19.420 10.895 1.00 21.51 245 ASN A C 1
ATOM 1901 O O . ASN A 1 245 ? 11.613 18.934 10.329 1.00 19.57 245 ASN A O 1
ATOM 1906 N N . THR A 1 246 ? 13.815 18.925 10.742 1.00 19.73 246 THR A N 1
ATOM 1907 C CA . THR A 1 246 ? 13.966 17.700 9.976 1.00 20.77 246 THR A CA 1
ATOM 1908 C C . THR A 1 246 ? 14.852 16.739 10.727 1.00 20.13 246 THR A C 1
ATOM 1909 O O . THR A 1 246 ? 15.774 17.147 11.431 1.00 19.79 246 THR A O 1
ATOM 1913 N N . ILE A 1 247 ? 14.523 15.455 10.622 1.00 20.08 247 ILE A N 1
ATOM 1914 C CA . ILE A 1 247 ? 15.286 14.403 11.274 1.00 20.27 247 ILE A CA 1
ATOM 1915 C C . ILE A 1 247 ? 16.026 13.623 10.202 1.00 21.03 247 ILE A C 1
ATOM 1916 O O . ILE A 1 247 ? 15.477 13.375 9.125 1.00 19.00 247 ILE A O 1
ATOM 1921 N N . ARG A 1 248 ? 17.267 13.248 10.501 1.00 21.10 248 ARG A N 1
ATOM 1922 C CA . ARG A 1 248 ? 18.076 12.460 9.586 1.00 20.02 248 ARG A CA 1
ATOM 1923 C C . ARG A 1 248 ? 18.324 11.117 10.246 1.00 22.55 248 ARG A C 1
ATOM 1924 O O . ARG A 1 248 ? 18.754 11.056 11.401 1.00 23.10 248 ARG A O 1
ATOM 1932 N N . PHE A 1 249 ? 18.026 10.046 9.518 1.00 23.12 249 PHE A N 1
ATOM 1933 C CA . PHE A 1 249 ? 18.213 8.689 10.017 1.00 25.41 249 PHE A CA 1
ATOM 1934 C C . PHE A 1 249 ? 19.598 8.148 9.699 1.00 25.30 249 PHE A C 1
ATOM 1935 O O . PHE A 1 249 ? 20.186 8.458 8.666 1.00 27.19 249 PHE A O 1
ATOM 1943 N N . LYS A 1 250 ? 20.091 7.316 10.602 1.00 25.48 250 LYS A N 1
ATOM 1944 C CA . LYS A 1 250 ? 21.362 6.635 10.449 1.00 26.60 250 LYS A CA 1
ATOM 1945 C C . LYS A 1 250 ? 21.042 5.236 10.949 1.00 27.52 250 LYS A C 1
ATOM 1946 O O . LYS A 1 250 ? 21.225 4.913 12.127 1.00 25.28 250 LYS A O 1
ATOM 1952 N N . ALA A 1 251 ? 20.505 4.427 10.041 1.00 27.80 251 ALA A N 1
ATOM 1953 C CA . ALA A 1 251 ? 20.125 3.062 10.353 1.00 30.51 251 ALA A CA 1
ATOM 1954 C C . ALA A 1 251 ? 21.085 2.116 9.656 1.00 31.86 251 ALA A C 1
ATOM 1955 O O . ALA A 1 251 ? 21.632 2.443 8.601 1.00 31.36 251 ALA A O 1
ATOM 1957 N N . TYR A 1 252 ? 21.289 0.939 10.235 1.00 34.31 252 TYR A N 1
ATOM 1958 C CA . TYR A 1 252 ? 22.209 -0.016 9.641 1.00 38.44 252 TYR A CA 1
ATOM 1959 C C . TYR A 1 252 ? 21.604 -1.391 9.370 1.00 40.37 252 TYR A C 1
ATOM 1960 O O . TYR A 1 252 ? 20.916 -1.970 10.213 1.00 40.32 252 TYR A O 1
ATOM 1969 N N . LEU A 1 253 ? 21.862 -1.899 8.171 1.00 41.84 253 LEU A N 1
ATOM 1970 C CA . LEU A 1 253 ? 21.379 -3.212 7.764 1.00 44.64 253 LEU A CA 1
ATOM 1971 C C . LEU A 1 253 ? 22.595 -4.130 7.748 1.00 46.27 253 LEU A C 1
ATOM 1972 O O . LEU A 1 253 ? 23.397 -4.097 6.816 1.00 46.58 253 LEU A O 1
ATOM 1977 N N . ASP A 1 254 ? 22.724 -4.944 8.791 1.00 49.46 254 ASP A N 1
ATOM 1978 C CA . ASP A 1 254 ? 23.856 -5.855 8.931 1.00 52.62 254 ASP A CA 1
ATOM 1979 C C . ASP A 1 254 ? 23.519 -7.266 8.451 1.00 53.96 254 ASP A C 1
ATOM 1980 O O . ASP A 1 254 ? 22.629 -7.923 8.992 1.00 54.22 254 ASP A O 1
ATOM 1985 N N . SER A 1 255 ? 24.249 -7.711 7.430 1.00 55.87 255 SER A N 1
ATOM 1986 C CA . SER A 1 255 ? 24.055 -9.026 6.834 1.00 57.57 255 SER A CA 1
ATOM 1987 C C . SER A 1 255 ? 24.000 -10.167 7.852 1.00 58.62 255 SER A C 1
ATOM 1988 O O . SER A 1 255 ? 23.437 -11.226 7.564 1.00 59.00 255 SER A O 1
ATOM 1991 N N . VAL A 1 256 ? 24.581 -9.965 9.033 1.00 59.98 256 VAL A N 1
ATOM 1992 C CA . VAL A 1 256 ? 24.585 -11.010 10.053 1.00 61.55 256 VAL A CA 1
ATOM 1993 C C . VAL A 1 256 ? 23.167 -11.398 10.453 1.00 62.70 256 VAL A C 1
ATOM 1994 O O . VAL A 1 256 ? 22.896 -12.557 10.760 1.00 62.37 256 VAL A O 1
ATOM 1998 N N . TYR A 1 257 ? 22.269 -10.417 10.443 1.00 63.83 257 TYR A N 1
ATOM 1999 C CA . TYR A 1 257 ? 20.874 -10.632 10.813 1.00 65.12 257 TYR A CA 1
ATOM 2000 C C . TYR A 1 257 ? 20.070 -11.371 9.742 1.00 65.31 257 TYR A C 1
ATOM 2001 O O . TYR A 1 257 ? 19.095 -12.060 10.050 1.00 65.52 257 TYR A O 1
ATOM 2010 N N . PHE A 1 258 ? 20.483 -11.231 8.488 1.00 65.40 258 PHE A N 1
ATOM 2011 C CA . PHE A 1 258 ? 19.801 -11.887 7.375 1.00 65.95 258 PHE A CA 1
ATOM 2012 C C . PHE A 1 258 ? 20.833 -12.553 6.458 1.00 66.51 258 PHE A C 1
ATOM 2013 O O . PHE A 1 258 ? 20.954 -12.207 5.281 1.00 66.08 258 PHE A O 1
ATOM 2021 N N . PRO A 1 259 ? 21.584 -13.530 6.992 1.00 66.92 259 PRO A N 1
ATOM 2022 C CA . PRO A 1 259 ? 22.621 -14.270 6.265 1.00 67.29 259 PRO A CA 1
ATOM 2023 C C . PRO A 1 259 ? 22.258 -14.681 4.836 1.00 67.55 259 PRO A C 1
ATOM 2024 O O . PRO A 1 259 ? 23.005 -14.412 3.891 1.00 67.66 259 PRO A O 1
ATOM 2028 N N . GLU A 1 260 ? 21.109 -15.333 4.689 1.00 68.05 260 GLU A N 1
ATOM 2029 C CA . GLU A 1 260 ? 20.634 -15.817 3.393 1.00 68.39 260 GLU A CA 1
ATOM 2030 C C . GLU A 1 260 ? 20.368 -14.706 2.381 1.00 68.19 260 GLU A C 1
ATOM 2031 O O . GLU A 1 260 ? 20.639 -14.861 1.188 1.00 68.14 260 GLU A O 1
ATOM 2037 N N . ALA A 1 261 ? 19.831 -13.589 2.859 1.00 67.89 261 ALA A N 1
ATOM 2038 C CA . ALA A 1 261 ? 19.524 -12.458 1.993 1.00 67.02 261 ALA A CA 1
ATOM 2039 C C . ALA A 1 261 ? 20.785 -11.910 1.329 1.00 66.65 261 ALA A C 1
ATOM 2040 O O . ALA A 1 261 ? 20.713 -11.255 0.287 1.00 66.46 261 ALA A O 1
ATOM 2042 N N . ALA A 1 262 ? 21.941 -12.184 1.930 1.00 66.19 262 ALA A N 1
ATOM 2043 C CA . ALA A 1 262 ? 23.199 -11.689 1.393 1.00 65.56 262 ALA A CA 1
ATOM 2044 C C . ALA A 1 262 ? 24.281 -12.742 1.169 1.00 65.13 262 ALA A C 1
ATOM 2045 O O . ALA A 1 262 ? 25.328 -12.722 1.821 1.00 64.95 262 ALA A O 1
ATOM 2047 N N . LEU A 1 263 ? 24.026 -13.659 0.242 1.00 64.60 263 LEU A N 1
ATOM 2048 C CA . LEU A 1 263 ? 25.011 -14.677 -0.097 1.00 64.22 263 LEU A CA 1
ATOM 2049 C C . LEU A 1 263 ? 25.633 -14.291 -1.433 1.00 64.28 263 LEU A C 1
ATOM 2050 O O . LEU A 1 263 ? 25.016 -13.570 -2.219 1.00 64.44 263 LEU A O 1
ATOM 2055 N N . PRO A 1 264 ? 26.862 -14.763 -1.701 1.00 64.43 264 PRO A N 1
ATOM 2056 C CA . PRO A 1 264 ? 27.576 -14.467 -2.949 1.00 63.99 264 PRO A CA 1
ATOM 2057 C C . PRO A 1 264 ? 26.708 -14.567 -4.207 1.00 63.60 264 PRO A C 1
ATOM 2058 O O . PRO A 1 264 ? 25.889 -15.479 -4.337 1.00 63.89 264 PRO A O 1
ATOM 2062 N N . GLY A 1 265 ? 26.903 -13.623 -5.128 1.00 62.91 265 GLY A N 1
ATOM 2063 C CA . GLY A 1 265 ? 26.130 -13.603 -6.359 1.00 62.00 265 GLY A CA 1
ATOM 2064 C C . GLY A 1 265 ? 24.771 -12.965 -6.129 1.00 61.68 265 GLY A C 1
ATOM 2065 O O . GLY A 1 265 ? 23.821 -13.196 -6.880 1.00 61.96 265 GLY A O 1
ATOM 2066 N N . ASN A 1 266 ? 24.694 -12.149 -5.080 1.00 60.63 266 ASN A N 1
ATOM 2067 C CA . ASN A 1 266 ? 23.466 -11.458 -4.670 1.00 59.12 266 ASN A CA 1
ATOM 2068 C C . ASN A 1 266 ? 22.728 -10.668 -5.755 1.00 57.07 266 ASN A C 1
ATOM 2069 O O . ASN A 1 266 ? 23.313 -10.245 -6.753 1.00 56.12 266 ASN A O 1
ATOM 2074 N N . LYS A 1 267 ? 21.425 -10.491 -5.544 1.00 55.13 267 LYS A N 1
ATOM 2075 C CA . LYS A 1 267 ? 20.581 -9.724 -6.453 1.00 52.68 267 LYS A CA 1
ATOM 2076 C C . LYS A 1 267 ? 20.473 -8.308 -5.885 1.00 50.43 267 LYS A C 1
ATOM 2077 O O . LYS A 1 267 ? 20.348 -7.332 -6.631 1.00 50.31 267 LYS A O 1
ATOM 2083 N N . GLY A 1 268 ? 20.523 -8.214 -4.557 1.00 46.62 268 GLY A N 1
ATOM 2084 C CA . GLY A 1 268 ? 20.444 -6.927 -3.883 1.00 43.48 268 GLY A CA 1
ATOM 2085 C C . GLY A 1 268 ? 19.041 -6.529 -3.455 1.00 40.29 268 GLY A C 1
ATOM 2086 O O . GLY A 1 268 ? 18.079 -7.261 -3.698 1.00 38.97 268 GLY A O 1
ATOM 2087 N N . PHE A 1 269 ? 18.926 -5.368 -2.810 1.00 36.80 269 PHE A N 1
ATOM 2088 C CA . PHE A 1 269 ? 17.632 -4.859 -2.357 1.00 32.25 269 PHE A CA 1
ATOM 2089 C C . PHE A 1 269 ? 17.394 -3.515 -3.035 1.00 29.56 269 PHE A C 1
ATOM 2090 O O . PHE A 1 269 ? 18.339 -2.760 -3.264 1.00 29.86 269 PHE A O 1
ATOM 2098 N N . ARG A 1 270 ? 16.137 -3.219 -3.354 1.00 25.77 270 ARG A N 1
ATOM 2099 C CA . ARG A 1 270 ? 15.804 -1.985 -4.056 1.00 23.49 270 ARG A CA 1
ATOM 2100 C C . ARG A 1 270 ? 14.742 -1.124 -3.390 1.00 23.57 270 ARG A C 1
ATOM 2101 O O . ARG A 1 270 ? 14.386 -0.066 -3.913 1.00 23.30 270 ARG A O 1
ATOM 2109 N N . GLN A 1 271 ? 14.230 -1.573 -2.251 1.00 22.79 271 GLN A N 1
ATOM 2110 C CA . GLN A 1 271 ? 13.194 -0.828 -1.559 1.00 25.08 271 GLN A CA 1
ATOM 2111 C C . GLN A 1 271 ? 13.434 -0.687 -0.065 1.00 25.61 271 GLN A C 1
ATOM 2112 O O . GLN A 1 271 ? 14.052 -1.536 0.584 1.00 24.26 271 GLN A O 1
ATOM 2118 N N . ILE A 1 272 ? 12.910 0.407 0.463 1.00 26.35 272 ILE A N 1
ATOM 2119 C CA . ILE A 1 272 ? 12.998 0.711 1.872 1.00 27.06 272 ILE A CA 1
ATOM 2120 C C . ILE A 1 272 ? 11.667 1.322 2.250 1.00 24.55 272 ILE A C 1
ATOM 2121 O O . ILE A 1 272 ? 11.058 2.045 1.467 1.00 25.14 272 ILE A O 1
ATOM 2126 N N . SER A 1 273 ? 11.193 1.002 3.440 1.00 24.02 273 SER A N 1
ATOM 2127 C CA . SER A 1 273 ? 9.950 1.582 3.907 1.00 23.93 273 SER A CA 1
ATOM 2128 C C . SER A 1 273 ? 10.065 1.682 5.406 1.00 22.78 273 SER A C 1
ATOM 2129 O O . SER A 1 273 ? 10.926 1.050 6.020 1.00 24.64 273 SER A O 1
ATOM 2132 N N . ILE A 1 274 ? 9.203 2.494 5.991 1.00 22.43 274 ILE A N 1
ATOM 2133 C CA . ILE A 1 274 ? 9.190 2.665 7.430 1.00 21.15 274 ILE A CA 1
ATOM 2134 C C . ILE A 1 274 ? 7.774 2.365 7.875 1.00 19.37 274 ILE A C 1
ATOM 2135 O O . ILE A 1 274 ? 6.815 2.929 7.334 1.00 20.81 274 ILE A O 1
ATOM 2140 N N . ILE A 1 275 ? 7.647 1.453 8.834 1.00 19.71 275 ILE A N 1
ATOM 2141 C CA . ILE A 1 275 ? 6.341 1.058 9.348 1.00 20.86 275 ILE A CA 1
ATOM 2142 C C . ILE A 1 275 ? 6.276 1.274 10.854 1.00 20.73 275 ILE A C 1
ATOM 2143 O O . ILE A 1 275 ? 7.199 0.904 11.577 1.00 19.91 275 ILE A O 1
ATOM 2148 N N . THR A 1 276 ? 5.172 1.849 11.316 1.00 20.42 276 THR A N 1
ATOM 2149 C CA . THR A 1 276 ? 4.982 2.082 12.738 1.00 21.46 276 THR A CA 1
ATOM 2150 C C . THR A 1 276 ? 4.029 1.054 13.346 1.00 21.31 276 THR A C 1
ATOM 2151 O O . THR A 1 276 ? 2.991 0.717 12.770 1.00 20.41 276 THR A O 1
ATOM 2155 N N . ASN A 1 277 ? 4.416 0.546 14.509 1.00 21.17 277 ASN A N 1
ATOM 2156 C CA . ASN A 1 277 ? 3.626 -0.417 15.257 1.00 20.56 277 ASN A CA 1
ATOM 2157 C C . ASN A 1 277 ? 3.130 -1.668 14.532 1.00 22.85 277 ASN A C 1
ATOM 2158 O O . ASN A 1 277 ? 1.931 -1.956 14.544 1.00 24.06 277 ASN A O 1
ATOM 2163 N N . PRO A 1 278 ? 4.035 -2.417 13.877 1.00 22.56 278 PRO A N 1
ATOM 2164 C CA . PRO A 1 278 ? 3.561 -3.625 13.196 1.00 22.88 278 PRO A CA 1
ATOM 2165 C C . PRO A 1 278 ? 3.270 -4.668 14.276 1.00 25.48 278 PRO A C 1
ATOM 2166 O O . PRO A 1 278 ? 3.813 -4.589 15.380 1.00 23.88 278 PRO A O 1
ATOM 2170 N N . LEU A 1 279 ? 2.416 -5.638 13.971 1.00 25.31 279 LEU A N 1
ATOM 2171 C CA . LEU A 1 279 ? 2.077 -6.659 14.954 1.00 26.71 279 LEU A CA 1
ATOM 2172 C C . LEU A 1 279 ? 2.755 -7.983 14.621 1.00 28.04 279 LEU A C 1
ATOM 2173 O O . LEU A 1 279 ? 3.014 -8.278 13.460 1.00 25.89 279 LEU A O 1
ATOM 2178 N N . GLU A 1 280 ? 3.064 -8.779 15.640 1.00 29.51 280 GLU A N 1
ATOM 2179 C CA . GLU A 1 280 ? 3.686 -10.073 15.389 1.00 31.91 280 GLU A CA 1
ATOM 2180 C C . GLU A 1 280 ? 2.604 -10.993 14.812 1.00 32.51 280 GLU A C 1
ATOM 2181 O O . GLU A 1 280 ? 1.412 -10.684 14.900 1.00 31.17 280 GLU A O 1
ATOM 2187 N N . ALA A 1 281 ? 3.011 -12.108 14.213 1.00 33.03 281 ALA A N 1
ATOM 2188 C CA . ALA A 1 281 ? 2.050 -13.047 13.633 1.00 33.70 281 ALA A CA 1
ATOM 2189 C C . ALA A 1 281 ? 1.149 -13.643 14.719 1.00 35.07 281 ALA A C 1
ATOM 2190 O O . ALA A 1 281 ? 1.519 -13.677 15.892 1.00 33.66 281 ALA A O 1
ATOM 2192 N N . LYS A 1 282 ? -0.034 -14.103 14.321 1.00 36.13 282 LYS A N 1
ATOM 2193 C CA . LYS A 1 282 ? -0.990 -14.700 15.249 1.00 37.27 282 LYS A CA 1
ATOM 2194 C C . LYS A 1 282 ? -1.212 -16.171 14.917 1.00 39.24 282 LYS A C 1
ATOM 2195 O O . LYS A 1 282 ? -1.078 -16.576 13.759 1.00 39.39 282 LYS A O 1
ATOM 2201 N N . ALA A 1 283 ? -1.561 -16.965 15.929 1.00 40.13 283 ALA A N 1
ATOM 2202 C CA . ALA A 1 283 ? -1.839 -18.385 15.719 1.00 41.77 283 ALA A CA 1
ATOM 2203 C C . ALA A 1 283 ? -3.233 -18.469 15.103 1.00 41.98 283 ALA A C 1
ATOM 2204 O O . ALA A 1 283 ? -3.527 -19.366 14.311 1.00 42.37 283 ALA A O 1
ATOM 2206 N N . HIS A 1 284 ? -4.079 -17.510 15.475 1.00 43.50 284 HIS A N 1
ATOM 2207 C CA . HIS A 1 284 ? -5.450 -17.410 14.975 1.00 44.76 284 HIS A CA 1
ATOM 2208 C C . HIS A 1 284 ? -5.792 -15.934 14.760 1.00 45.01 284 HIS A C 1
ATOM 2209 O O . HIS A 1 284 ? -5.447 -15.082 15.581 1.00 44.30 284 HIS A O 1
ATOM 2216 N N . PRO A 1 285 ? -6.482 -15.616 13.654 1.00 44.69 285 PRO A N 1
ATOM 2217 C CA . PRO A 1 285 ? -6.881 -14.249 13.301 1.00 44.52 285 PRO A CA 1
ATOM 2218 C C . PRO A 1 285 ? -7.538 -13.473 14.437 1.00 44.34 285 PRO A C 1
ATOM 2219 O O . PRO A 1 285 ? -7.320 -12.269 14.590 1.00 44.08 285 PRO A O 1
ATOM 2223 N N . ASN A 1 286 ? -8.339 -14.173 15.230 1.00 43.96 286 ASN A N 1
ATOM 2224 C CA . ASN A 1 286 ? -9.048 -13.562 16.343 1.00 43.93 286 ASN A CA 1
ATOM 2225 C C . ASN A 1 286 ? -8.222 -13.352 17.613 1.00 41.77 286 ASN A C 1
ATOM 2226 O O . ASN A 1 286 ? -8.683 -12.691 18.540 1.00 41.34 286 ASN A O 1
ATOM 2231 N N . ASP A 1 287 ? -7.016 -13.909 17.664 1.00 40.23 287 ASP A N 1
ATOM 2232 C CA . ASP A 1 287 ? -6.173 -13.742 18.844 1.00 38.33 287 ASP A CA 1
ATOM 2233 C C . ASP A 1 287 ? -5.864 -12.264 19.063 1.00 37.32 287 ASP A C 1
ATOM 2234 O O . ASP A 1 287 ? -5.921 -11.460 18.127 1.00 36.04 287 ASP A O 1
ATOM 2239 N N . PRO A 1 288 ? -5.541 -11.886 20.311 1.00 36.43 288 PRO A N 1
ATOM 2240 C CA . PRO A 1 288 ? -5.221 -10.496 20.655 1.00 36.38 288 PRO A CA 1
ATOM 2241 C C . PRO A 1 288 ? -4.027 -9.959 19.863 1.00 35.44 288 PRO A C 1
ATOM 2242 O O . PRO A 1 288 ? -3.156 -10.725 19.443 1.00 35.03 288 PRO A O 1
ATOM 2246 N N . ASN A 1 289 ? -3.998 -8.645 19.657 1.00 34.38 289 ASN A N 1
ATOM 2247 C CA . ASN A 1 289 ? -2.905 -8.011 18.926 1.00 34.12 289 ASN A CA 1
ATOM 2248 C C . ASN A 1 289 ? -1.676 -7.887 19.820 1.00 34.15 289 ASN A C 1
ATOM 2249 O O . ASN A 1 289 ? -1.770 -7.486 20.983 1.00 33.54 289 ASN A O 1
ATOM 2254 N N . VAL A 1 290 ? -0.526 -8.247 19.267 1.00 33.22 290 VAL A N 1
ATOM 2255 C CA . VAL A 1 290 ? 0.737 -8.171 19.986 1.00 34.14 290 VAL A CA 1
ATOM 2256 C C . VAL A 1 290 ? 1.719 -7.344 19.159 1.00 33.04 290 VAL A C 1
ATOM 2257 O O . VAL A 1 290 ? 2.121 -7.752 18.070 1.00 32.21 290 VAL A O 1
ATOM 2261 N N . LYS A 1 291 ? 2.099 -6.177 19.669 1.00 32.26 291 LYS A N 1
ATOM 2262 C CA . LYS A 1 291 ? 3.033 -5.333 18.939 1.00 32.13 291 LYS A CA 1
ATOM 2263 C C . LYS A 1 291 ? 4.424 -5.953 18.903 1.00 30.74 291 LYS A C 1
ATOM 2264 O O . LYS A 1 291 ? 4.867 -6.566 19.877 1.00 28.23 291 LYS A O 1
ATOM 2270 N N . ALA A 1 292 ? 5.091 -5.807 17.759 1.00 28.79 292 ALA A N 1
ATOM 2271 C CA . ALA A 1 292 ? 6.437 -6.339 17.552 1.00 27.92 292 ALA A CA 1
ATOM 2272 C C . ALA A 1 292 ? 7.431 -5.422 18.249 1.00 27.57 292 ALA A C 1
ATOM 2273 O O . ALA A 1 292 ? 7.407 -4.210 18.046 1.00 25.11 292 ALA A O 1
ATOM 2275 N N . GLU A 1 293 ? 8.312 -5.999 19.057 1.00 30.64 293 GLU A N 1
ATOM 2276 C CA . GLU A 1 293 ? 9.289 -5.200 19.788 1.00 33.23 293 GLU A CA 1
ATOM 2277 C C . GLU A 1 293 ? 10.718 -5.720 19.714 1.00 33.81 293 GLU A C 1
ATOM 2278 O O . GLU A 1 293 ? 11.629 -5.111 20.268 1.00 33.38 293 GLU A O 1
ATOM 2284 N N . LYS A 1 294 ? 10.915 -6.846 19.039 1.00 35.02 294 LYS A N 1
ATOM 2285 C CA . LYS A 1 294 ? 12.249 -7.419 18.902 1.00 37.08 294 LYS A CA 1
ATOM 2286 C C . LYS A 1 294 ? 13.039 -6.534 17.947 1.00 38.57 294 LYS A C 1
ATOM 2287 O O . LYS A 1 294 ? 12.454 -5.719 17.238 1.00 38.09 294 LYS A O 1
ATOM 2293 N N . ASP A 1 295 ? 14.361 -6.691 17.917 1.00 40.49 295 ASP A N 1
ATOM 2294 C CA . ASP A 1 295 ? 15.192 -5.862 17.045 1.00 41.81 295 ASP A CA 1
ATOM 2295 C C . ASP A 1 295 ? 15.166 -6.259 15.578 1.00 41.72 295 ASP A C 1
ATOM 2296 O O . ASP A 1 295 ? 15.576 -5.478 14.716 1.00 41.04 295 ASP A O 1
ATOM 2301 N N . TYR A 1 296 ? 14.705 -7.472 15.291 1.00 40.65 296 TYR A N 1
ATOM 2302 C CA . TYR A 1 296 ? 14.634 -7.941 13.914 1.00 41.44 296 TYR A CA 1
ATOM 2303 C C . TYR A 1 296 ? 13.483 -8.908 13.701 1.00 40.36 296 TYR A C 1
ATOM 2304 O O . TYR A 1 296 ? 13.030 -9.571 14.634 1.00 39.34 296 TYR A O 1
ATOM 2313 N N . TYR A 1 297 ? 13.026 -8.987 12.456 1.00 39.59 297 TYR A N 1
ATOM 2314 C CA . TYR A 1 297 ? 11.929 -9.866 12.081 1.00 38.36 297 TYR A CA 1
ATOM 2315 C C . TYR A 1 297 ? 11.989 -10.188 10.598 1.00 40.28 297 TYR A C 1
ATOM 2316 O O . TYR A 1 297 ? 12.411 -9.358 9.790 1.00 39.39 297 TYR A O 1
ATOM 2325 N N . ASP A 1 298 ? 11.573 -11.401 10.247 1.00 41.51 298 ASP A N 1
ATOM 2326 C CA . ASP A 1 298 ? 11.493 -11.789 8.849 1.00 42.79 298 ASP A CA 1
ATOM 2327 C C . ASP A 1 298 ? 10.024 -11.536 8.565 1.00 42.74 298 ASP A C 1
ATOM 2328 O O . ASP A 1 298 ? 9.175 -11.763 9.428 1.00 42.64 298 ASP A O 1
ATOM 2333 N N . PRO A 1 299 ? 9.699 -11.043 7.365 1.00 43.14 299 PRO A N 1
ATOM 2334 C CA . PRO A 1 299 ? 8.298 -10.770 7.031 1.00 43.49 299 PRO A CA 1
ATOM 2335 C C . PRO A 1 299 ? 7.319 -11.786 7.618 1.00 43.57 299 PRO A C 1
ATOM 2336 O O . PRO A 1 299 ? 6.294 -11.418 8.199 1.00 43.08 299 PRO A O 1
ATOM 2340 N N . GLU A 1 300 ? 7.660 -13.063 7.474 1.00 44.31 300 GLU A N 1
ATOM 2341 C CA . GLU A 1 300 ? 6.838 -14.166 7.959 1.00 45.37 300 GLU A CA 1
ATOM 2342 C C . GLU A 1 300 ? 6.384 -14.076 9.419 1.00 44.03 300 GLU A C 1
ATOM 2343 O O . GLU A 1 300 ? 5.286 -14.519 9.754 1.00 43.45 300 GLU A O 1
ATOM 2349 N N . ASP A 1 301 ? 7.216 -13.508 10.286 1.00 43.34 301 ASP A N 1
ATOM 2350 C CA . ASP A 1 301 ? 6.877 -13.422 11.704 1.00 41.01 301 ASP A CA 1
ATOM 2351 C C . ASP A 1 301 ? 6.022 -12.233 12.157 1.00 39.75 301 ASP A C 1
ATOM 2352 O O . ASP A 1 301 ? 5.783 -12.056 13.356 1.00 39.14 301 ASP A O 1
ATOM 2357 N N . LEU A 1 302 ? 5.550 -11.434 11.204 1.00 37.71 302 LEU A N 1
ATOM 2358 C CA . LEU A 1 302 ? 4.700 -10.287 11.519 1.00 36.62 302 LEU A CA 1
ATOM 2359 C C . LEU A 1 302 ? 3.330 -10.491 10.881 1.00 36.40 302 LEU A C 1
ATOM 2360 O O . LEU A 1 302 ? 3.196 -11.263 9.932 1.00 37.64 302 LEU A O 1
ATOM 2373 N N . ARG A 1 304 ? 0.923 -9.801 8.424 1.00 35.45 304 ARG A N 1
ATOM 2374 C CA . ARG A 1 304 ? 0.983 -9.174 7.107 1.00 34.14 304 ARG A CA 1
ATOM 2375 C C . ARG A 1 304 ? 0.181 -7.877 7.020 1.00 31.13 304 ARG A C 1
ATOM 2376 O O . ARG A 1 304 ? -0.963 -7.810 7.473 1.00 30.13 304 ARG A O 1
ATOM 2384 N N . HIS A 1 305 ? 0.796 -6.848 6.438 1.00 29.32 305 HIS A N 1
ATOM 2385 C CA . HIS A 1 305 ? 0.167 -5.537 6.279 1.00 28.99 305 HIS A CA 1
ATOM 2386 C C . HIS A 1 305 ? -0.219 -4.879 7.609 1.00 28.60 305 HIS A C 1
ATOM 2387 O O . HIS A 1 305 ? -1.112 -4.029 7.640 1.00 26.73 305 HIS A O 1
ATOM 2394 N N . SER A 1 306 ? 0.427 -5.275 8.704 1.00 27.01 306 SER A N 1
ATOM 2395 C CA . SER A 1 306 ? 0.118 -4.677 10.007 1.00 26.90 306 SER A CA 1
ATOM 2396 C C . SER A 1 306 ? 0.926 -3.393 10.181 1.00 26.44 306 SER A C 1
ATOM 2397 O O . SER A 1 306 ? 1.893 -3.150 9.453 1.00 25.29 306 SER A O 1
ATOM 2400 N N . GLY A 1 307 ? 0.531 -2.571 11.146 1.00 26.20 307 GLY A N 1
ATOM 2401 C CA . GLY A 1 307 ? 1.240 -1.328 11.360 1.00 24.86 307 GLY A CA 1
ATOM 2402 C C . GLY A 1 307 ? 0.891 -0.353 10.256 1.00 25.80 307 GLY A C 1
ATOM 2403 O O . GLY A 1 307 ? 0.167 -0.696 9.316 1.00 23.87 307 GLY A O 1
ATOM 2404 N N . GLU A 1 308 ? 1.407 0.868 10.353 1.00 26.14 308 GLU A N 1
ATOM 2405 C CA . GLU A 1 308 ? 1.115 1.878 9.344 1.00 25.69 308 GLU A CA 1
ATOM 2406 C C . GLU A 1 308 ? 2.384 2.278 8.605 1.00 26.49 308 GLU A C 1
ATOM 2407 O O . GLU A 1 308 ? 3.372 2.666 9.231 1.00 26.09 308 GLU A O 1
ATOM 2421 N N . ILE A 1 310 ? 4.449 4.734 6.806 1.00 19.01 310 ILE A N 1
ATOM 2422 C CA . ILE A 1 310 ? 4.526 6.184 6.676 1.00 17.80 310 ILE A CA 1
ATOM 2423 C C . ILE A 1 310 ? 5.531 6.716 5.663 1.00 16.66 310 ILE A C 1
ATOM 2424 O O . ILE A 1 310 ? 5.467 7.878 5.282 1.00 17.62 310 ILE A O 1
ATOM 2429 N N . TYR A 1 311 ? 6.440 5.859 5.219 1.00 17.98 311 TYR A N 1
ATOM 2430 C CA . TYR A 1 311 ? 7.465 6.235 4.259 1.00 17.96 311 TYR A CA 1
ATOM 2431 C C . TYR A 1 311 ? 7.790 5.066 3.335 1.00 17.61 311 TYR A C 1
ATOM 2432 O O . TYR A 1 311 ? 7.916 3.928 3.782 1.00 14.86 311 TYR A O 1
ATOM 2449 N N . GLU A 1 313 ? 10.333 4.159 -0.208 1.00 19.31 313 GLU A N 1
ATOM 2450 C CA . GLU A 1 313 ? 11.402 4.638 -1.075 1.00 21.31 313 GLU A CA 1
ATOM 2451 C C . GLU A 1 313 ? 11.942 3.571 -2.012 1.00 21.52 313 GLU A C 1
ATOM 2452 O O . GLU A 1 313 ? 12.226 2.450 -1.596 1.00 24.14 313 GLU A O 1
ATOM 2458 N N . ASN A 1 314 ? 12.097 3.933 -3.279 1.00 22.34 314 ASN A N 1
ATOM 2459 C CA . ASN A 1 314 ? 12.646 3.012 -4.272 1.00 22.81 314 ASN A CA 1
ATOM 2460 C C . ASN A 1 314 ? 14.053 3.479 -4.613 1.00 23.61 314 ASN A C 1
ATOM 2461 O O . ASN A 1 314 ? 14.294 4.677 -4.758 1.00 23.02 314 ASN A O 1
ATOM 2466 N N . ARG A 1 315 ? 14.984 2.538 -4.729 1.00 24.95 315 ARG A N 1
ATOM 2467 C CA . ARG A 1 315 ? 16.368 2.894 -5.035 1.00 28.69 315 ARG A CA 1
ATOM 2468 C C . ARG A 1 315 ? 17.025 1.900 -5.975 1.00 29.77 315 ARG A C 1
ATOM 2469 O O . ARG A 1 315 ? 16.539 0.783 -6.153 1.00 29.02 315 ARG A O 1
ATOM 2477 N N . PRO A 1 316 ? 18.146 2.304 -6.597 1.00 30.92 316 PRO A N 1
ATOM 2478 C CA . PRO A 1 316 ? 18.852 1.399 -7.504 1.00 30.99 316 PRO A CA 1
ATOM 2479 C C . PRO A 1 316 ? 19.361 0.270 -6.626 1.00 33.34 316 PRO A C 1
ATOM 2480 O O . PRO A 1 316 ? 19.683 0.490 -5.447 1.00 32.85 316 PRO A O 1
ATOM 2484 N N . PRO A 1 317 ? 19.453 -0.950 -7.172 1.00 34.12 317 PRO A N 1
ATOM 2485 C CA . PRO A 1 317 ? 19.928 -2.077 -6.369 1.00 35.67 317 PRO A CA 1
ATOM 2486 C C . PRO A 1 317 ? 21.258 -1.900 -5.659 1.00 36.99 317 PRO A C 1
ATOM 2487 O O . PRO A 1 317 ? 22.197 -1.310 -6.187 1.00 37.92 317 PRO A O 1
ATOM 2491 N N . ILE A 1 318 ? 21.310 -2.411 -4.437 1.00 39.33 318 ILE A N 1
ATOM 2492 C CA . ILE A 1 318 ? 22.519 -2.392 -3.634 1.00 41.72 318 ILE A CA 1
ATOM 2493 C C . ILE A 1 318 ? 22.722 -3.854 -3.259 1.00 44.33 318 ILE A C 1
ATOM 2494 O O . ILE A 1 318 ? 21.855 -4.462 -2.634 1.00 44.36 318 ILE A O 1
ATOM 2499 N N . ILE A 1 319 ? 23.855 -4.426 -3.658 1.00 47.52 319 ILE A N 1
ATOM 2500 C CA . ILE A 1 319 ? 24.140 -5.829 -3.376 1.00 51.09 319 ILE A CA 1
ATOM 2501 C C . ILE A 1 319 ? 24.920 -6.025 -2.084 1.00 54.88 319 ILE A C 1
ATOM 2502 O O . ILE A 1 319 ? 26.080 -5.627 -1.995 1.00 55.63 319 ILE A O 1
ATOM 2515 N N . ALA A 1 321 ? 26.658 -8.407 0.993 1.00 65.46 321 ALA A N 1
ATOM 2516 C CA . ALA A 1 321 ? 27.491 -9.600 0.953 1.00 67.38 321 ALA A CA 1
ATOM 2517 C C . ALA A 1 321 ? 27.974 -10.038 2.323 1.00 68.47 321 ALA A C 1
ATOM 2518 O O . ALA A 1 321 ? 27.573 -9.497 3.354 1.00 68.99 321 ALA A O 1
ATOM 2528 N N . ASP A 1 323 ? 29.639 -10.480 5.633 1.00 67.80 323 ASP A N 1
ATOM 2529 C CA . ASP A 1 323 ? 30.145 -9.500 6.591 1.00 66.62 323 ASP A CA 1
ATOM 2530 C C . ASP A 1 323 ? 30.168 -8.069 6.059 1.00 65.22 323 ASP A C 1
ATOM 2531 O O . ASP A 1 323 ? 31.229 -7.436 5.987 1.00 65.80 323 ASP A O 1
ATOM 2536 N N . GLN A 1 324 ? 28.997 -7.559 5.688 1.00 62.92 324 GLN A N 1
ATOM 2537 C CA . GLN A 1 324 ? 28.879 -6.196 5.170 1.00 60.34 324 GLN A CA 1
ATOM 2538 C C . GLN A 1 324 ? 27.699 -5.494 5.831 1.00 58.50 324 GLN A C 1
ATOM 2539 O O . GLN A 1 324 ? 26.726 -6.133 6.233 1.00 58.20 324 GLN A O 1
ATOM 2545 N N . THR A 1 325 ? 27.791 -4.175 5.944 1.00 56.51 325 THR A N 1
ATOM 2546 C CA . THR A 1 325 ? 26.734 -3.396 6.570 1.00 54.78 325 THR A CA 1
ATOM 2547 C C . THR A 1 325 ? 26.379 -2.172 5.744 1.00 52.57 325 THR A C 1
ATOM 2548 O O . THR A 1 325 ? 27.212 -1.293 5.518 1.00 51.93 325 THR A O 1
ATOM 2552 N N . GLU A 1 326 ? 25.133 -2.135 5.288 1.00 49.84 326 GLU A N 1
ATOM 2553 C CA . GLU A 1 326 ? 24.640 -1.024 4.495 1.00 47.29 326 GLU A CA 1
ATOM 2554 C C . GLU A 1 326 ? 24.068 0.037 5.413 1.00 44.52 326 GLU A C 1
ATOM 2555 O O . GLU A 1 326 ? 23.270 -0.267 6.302 1.00 43.08 326 GLU A O 1
ATOM 2561 N N . GLU A 1 327 ? 24.481 1.280 5.208 1.00 41.62 327 GLU A N 1
ATOM 2562 C CA . GLU A 1 327 ? 23.959 2.363 6.025 1.00 38.96 327 GLU A CA 1
ATOM 2563 C C . GLU A 1 327 ? 22.804 2.998 5.277 1.00 35.76 327 GLU A C 1
ATOM 2564 O O . GLU A 1 327 ? 22.949 3.401 4.126 1.00 36.16 327 GLU A O 1
ATOM 2570 N N . ILE A 1 328 ? 21.659 3.089 5.938 1.00 33.04 328 ILE A N 1
ATOM 2571 C CA . ILE A 1 328 ? 20.483 3.679 5.331 1.00 29.70 328 ILE A CA 1
ATOM 2572 C C . ILE A 1 328 ? 20.226 5.063 5.923 1.00 29.46 328 ILE A C 1
ATOM 2573 O O . ILE A 1 328 ? 20.078 5.216 7.139 1.00 27.67 328 ILE A O 1
ATOM 2578 N N . ASN A 1 329 ? 20.183 6.069 5.060 1.00 26.47 329 ASN A N 1
ATOM 2579 C CA . ASN A 1 329 ? 19.928 7.428 5.508 1.00 27.10 329 ASN A CA 1
ATOM 2580 C C . ASN A 1 329 ? 18.614 7.931 4.941 1.00 27.35 329 ASN A C 1
ATOM 2581 O O . ASN A 1 329 ? 18.353 7.818 3.742 1.00 28.18 329 ASN A O 1
ATOM 2586 N N . ILE A 1 330 ? 17.792 8.483 5.824 1.00 26.62 330 ILE A N 1
ATOM 2587 C CA . ILE A 1 330 ? 16.481 9.006 5.469 1.00 25.59 330 ILE A CA 1
ATOM 2588 C C . ILE A 1 330 ? 16.297 10.371 6.114 1.00 24.99 330 ILE A C 1
ATOM 2589 O O . ILE A 1 330 ? 16.843 10.631 7.184 1.00 23.44 330 ILE A O 1
ATOM 2594 N N . LEU A 1 331 ? 15.541 11.241 5.454 1.00 23.90 331 LEU A N 1
ATOM 2595 C CA . LEU A 1 331 ? 15.264 12.574 5.981 1.00 24.01 331 LEU A CA 1
ATOM 2596 C C . LEU A 1 331 ? 13.758 12.816 6.084 1.00 25.23 331 LEU A C 1
ATOM 2597 O O . LEU A 1 331 ? 13.029 12.669 5.098 1.00 23.35 331 LEU A O 1
ATOM 2602 N N . PHE A 1 332 ? 13.294 13.181 7.277 1.00 23.22 332 PHE A N 1
ATOM 2603 C CA . PHE A 1 332 ? 11.884 13.495 7.481 1.00 24.06 332 PHE A CA 1
ATOM 2604 C C . PHE A 1 332 ? 11.800 15.000 7.741 1.00 24.53 332 PHE A C 1
ATOM 2605 O O . PHE A 1 332 ? 12.460 15.509 8.646 1.00 23.09 332 PHE A O 1
ATOM 2613 N N . THR A 1 333 ? 11.019 15.715 6.939 1.00 23.84 333 THR A N 1
ATOM 2614 C CA . THR A 1 333 ? 10.868 17.151 7.151 1.00 25.33 333 THR A CA 1
ATOM 2615 C C . THR A 1 333 ? 9.492 17.372 7.765 1.00 25.14 333 THR A C 1
ATOM 2616 O O . THR A 1 333 ? 8.472 17.015 7.173 1.00 24.17 333 THR A O 1
ATOM 2620 N N . PHE A 1 334 ? 9.483 17.950 8.960 1.00 22.67 334 PHE A N 1
ATOM 2621 C CA . PHE A 1 334 ? 8.260 18.206 9.710 1.00 23.49 334 PHE A CA 1
ATOM 2622 C C . PHE A 1 334 ? 7.714 19.625 9.532 1.00 25.03 334 PHE A C 1
ATOM 2623 O O . PHE A 1 334 ? 8.467 20.509 9.068 1.00 27.24 334 PHE A O 1
ATOM 2632 N N . ILE B 1 7 ? 20.137 8.295 -7.678 1.00 46.60 7 ILE B N 1
ATOM 2633 C CA . ILE B 1 7 ? 19.048 9.090 -7.033 1.00 46.49 7 ILE B CA 1
ATOM 2634 C C . ILE B 1 7 ? 17.906 8.192 -6.569 1.00 46.09 7 ILE B C 1
ATOM 2635 O O . ILE B 1 7 ? 17.648 7.137 -7.158 1.00 46.46 7 ILE B O 1
ATOM 2640 N N . TYR B 1 8 ? 17.210 8.623 -5.522 1.00 44.82 8 TYR B N 1
ATOM 2641 C CA . TYR B 1 8 ? 16.106 7.834 -4.988 1.00 42.45 8 TYR B CA 1
ATOM 2642 C C . TYR B 1 8 ? 14.733 8.483 -5.186 1.00 39.17 8 TYR B C 1
ATOM 2643 O O . TYR B 1 8 ? 14.613 9.704 -5.303 1.00 37.80 8 TYR B O 1
ATOM 2652 N N . ARG B 1 9 ? 13.702 7.642 -5.216 1.00 35.88 9 ARG B N 1
ATOM 2653 C CA . ARG B 1 9 ? 12.321 8.084 -5.360 1.00 33.27 9 ARG B CA 1
ATOM 2654 C C . ARG B 1 9 ? 11.604 7.744 -4.058 1.00 30.95 9 ARG B C 1
ATOM 2655 O O . ARG B 1 9 ? 11.116 6.628 -3.894 1.00 29.85 9 ARG B O 1
ATOM 2663 N N . ALA B 1 10 ? 11.542 8.704 -3.142 1.00 29.06 10 ALA B N 1
ATOM 2664 C CA . ALA B 1 10 ? 10.900 8.489 -1.848 1.00 27.66 10 ALA B CA 1
ATOM 2665 C C . ALA B 1 10 ? 9.674 9.368 -1.650 1.00 28.66 10 ALA B C 1
ATOM 2666 O O . ALA B 1 10 ? 9.592 10.475 -2.188 1.00 28.77 10 ALA B O 1
ATOM 2668 N N . ILE B 1 11 ? 8.715 8.861 -0.880 1.00 26.47 11 ILE B N 1
ATOM 2669 C CA . ILE B 1 11 ? 7.496 9.600 -0.589 1.00 25.71 11 ILE B CA 1
ATOM 2670 C C . ILE B 1 11 ? 7.060 9.375 0.856 1.00 24.89 11 ILE B C 1
ATOM 2671 O O . ILE B 1 11 ? 7.289 8.303 1.433 1.00 24.35 11 ILE B O 1
ATOM 2676 N N . VAL B 1 12 ? 6.459 10.401 1.446 1.00 23.50 12 VAL B N 1
ATOM 2677 C CA . VAL B 1 12 ? 5.913 10.282 2.790 1.00 24.31 12 VAL B CA 1
ATOM 2678 C C . VAL B 1 12 ? 4.440 9.998 2.483 1.00 23.23 12 VAL B C 1
ATOM 2679 O O . VAL B 1 12 ? 3.811 10.751 1.741 1.00 24.99 12 VAL B O 1
ATOM 2683 N N . THR B 1 13 ? 3.895 8.901 3.004 1.00 24.58 13 THR B N 1
ATOM 2684 C CA . THR B 1 13 ? 2.503 8.546 2.717 1.00 24.51 13 THR B CA 1
ATOM 2685 C C . THR B 1 13 ? 1.493 9.362 3.508 1.00 26.20 13 THR B C 1
ATOM 2686 O O . THR B 1 13 ? 1.839 10.016 4.490 1.00 22.78 13 THR B O 1
ATOM 2690 N N . SER B 1 14 ? 0.235 9.293 3.080 1.00 25.89 14 SER B N 1
ATOM 2691 C CA . SER B 1 14 ? -0.844 10.024 3.731 1.00 27.60 14 SER B CA 1
ATOM 2692 C C . SER B 1 14 ? -0.942 9.635 5.200 1.00 26.98 14 SER B C 1
ATOM 2693 O O . SER B 1 14 ? -1.314 10.451 6.040 1.00 27.67 14 SER B O 1
ATOM 2696 N N . LYS B 1 15 ? -0.595 8.387 5.501 1.00 24.39 15 LYS B N 1
ATOM 2697 C CA . LYS B 1 15 ? -0.639 7.872 6.861 1.00 23.21 15 LYS B CA 1
ATOM 2698 C C . LYS B 1 15 ? 0.347 8.567 7.814 1.00 22.41 15 LYS B C 1
ATOM 2699 O O . LYS B 1 15 ? 0.188 8.502 9.036 1.00 17.41 15 LYS B O 1
ATOM 2705 N N . PHE B 1 16 ? 1.365 9.216 7.259 1.00 20.40 16 PHE B N 1
ATOM 2706 C CA . PHE B 1 16 ? 2.335 9.922 8.092 1.00 23.18 16 PHE B CA 1
ATOM 2707 C C . PHE B 1 16 ? 1.661 11.169 8.666 1.00 21.99 16 PHE B C 1
ATOM 2708 O O . PHE B 1 16 ? 2.029 11.645 9.736 1.00 19.69 16 PHE B O 1
ATOM 2716 N N . ARG B 1 17 ? 0.676 11.700 7.951 1.00 20.14 17 ARG B N 1
ATOM 2717 C CA . ARG B 1 17 ? -0.029 12.882 8.436 1.00 21.09 17 ARG B CA 1
ATOM 2718 C C . ARG B 1 17 ? -0.880 12.491 9.641 1.00 20.56 17 ARG B C 1
ATOM 2719 O O . ARG B 1 17 ? -0.979 13.236 10.620 1.00 16.15 17 ARG B O 1
ATOM 2727 N N . THR B 1 18 ? -1.476 11.306 9.561 1.00 19.79 18 THR B N 1
ATOM 2728 C CA . THR B 1 18 ? -2.308 10.776 10.636 1.00 18.06 18 THR B CA 1
ATOM 2729 C C . THR B 1 18 ? -1.385 10.466 11.813 1.00 17.60 18 THR B C 1
ATOM 2730 O O . THR B 1 18 ? -1.696 10.758 12.969 1.00 18.06 18 THR B O 1
ATOM 2734 N N . GLU B 1 19 ? -0.244 9.871 11.498 1.00 16.19 19 GLU B N 1
ATOM 2735 C CA . GLU B 1 19 ? 0.767 9.517 12.498 1.00 16.79 19 GLU B CA 1
ATOM 2736 C C . GLU B 1 19 ? 1.181 10.761 13.292 1.00 17.51 19 GLU B C 1
ATOM 2737 O O . GLU B 1 19 ? 1.262 10.727 14.529 1.00 15.70 19 GLU B O 1
ATOM 2743 N N . LYS B 1 20 ? 1.443 11.853 12.581 1.00 16.10 20 LYS B N 1
ATOM 2744 C CA . LYS B 1 20 ? 1.838 13.099 13.234 1.00 18.08 20 LYS B CA 1
ATOM 2745 C C . LYS B 1 20 ? 0.734 13.622 14.140 1.00 18.68 20 LYS B C 1
ATOM 2746 O O . LYS B 1 20 ? 0.997 14.061 15.248 1.00 16.12 20 LYS B O 1
ATOM 2760 N N . LEU B 1 22 ? -1.612 11.848 15.570 1.00 16.37 22 LEU B N 1
ATOM 2761 C CA . LEU B 1 22 ? -1.730 10.963 16.716 1.00 15.77 22 LEU B CA 1
ATOM 2762 C C . LEU B 1 22 ? -0.587 11.143 17.704 1.00 15.39 22 LEU B C 1
ATOM 2763 O O . LEU B 1 22 ? -0.777 10.944 18.894 1.00 15.05 22 LEU B O 1
ATOM 2768 N N . ASN B 1 23 ? 0.594 11.518 17.216 1.00 15.81 23 ASN B N 1
ATOM 2769 C CA . ASN B 1 23 ? 1.745 11.713 18.094 1.00 15.60 23 ASN B CA 1
ATOM 2770 C C . ASN B 1 23 ? 1.493 12.930 18.987 1.00 17.70 23 ASN B C 1
ATOM 2771 O O . ASN B 1 23 ? 1.820 12.927 20.172 1.00 14.92 23 ASN B O 1
ATOM 2776 N N . PHE B 1 24 ? 0.916 13.973 18.404 1.00 17.02 24 PHE B N 1
ATOM 2777 C CA . PHE B 1 24 ? 0.628 15.191 19.156 1.00 18.03 24 PHE B CA 1
ATOM 2778 C C . PHE B 1 24 ? -0.428 14.903 20.216 1.00 19.11 24 PHE B C 1
ATOM 2779 O O . PHE B 1 24 ? -0.279 15.300 21.382 1.00 18.66 24 PHE B O 1
ATOM 2787 N N . TYR B 1 25 ? -1.476 14.183 19.822 1.00 14.76 25 TYR B N 1
ATOM 2788 C CA . TYR B 1 25 ? -2.552 13.823 20.737 1.00 14.75 25 TYR B CA 1
ATOM 2789 C C . TYR B 1 25 ? -2.059 12.953 21.888 1.00 15.80 25 TYR B C 1
ATOM 2790 O O . TYR B 1 25 ? -2.451 13.166 23.044 1.00 18.63 25 TYR B O 1
ATOM 2799 N N . ASN B 1 26 ? -1.219 11.967 21.575 1.00 14.41 26 ASN B N 1
ATOM 2800 C CA . ASN B 1 26 ? -0.680 11.068 22.590 1.00 16.37 26 ASN B CA 1
ATOM 2801 C C . ASN B 1 26 ? 0.453 11.680 23.429 1.00 15.04 26 ASN B C 1
ATOM 2802 O O . ASN B 1 26 ? 0.849 11.105 24.437 1.00 17.60 26 ASN B O 1
ATOM 2807 N N . SER B 1 27 ? 0.971 12.831 23.022 1.00 17.56 27 SER B N 1
ATOM 2808 C CA . SER B 1 27 ? 2.048 13.473 23.790 1.00 19.37 27 SER B CA 1
ATOM 2809 C C . SER B 1 27 ? 1.528 14.042 25.112 1.00 20.85 27 SER B C 1
ATOM 2810 O O . SER B 1 27 ? 2.302 14.362 26.011 1.00 20.12 27 SER B O 1
ATOM 2813 N N . ILE B 1 28 ? 0.212 14.158 25.230 1.00 22.24 28 ILE B N 1
ATOM 2814 C CA . ILE B 1 28 ? -0.408 14.713 26.425 1.00 27.58 28 ILE B CA 1
ATOM 2815 C C . ILE B 1 28 ? -1.216 13.671 27.178 1.00 30.18 28 ILE B C 1
ATOM 2816 O O . ILE B 1 28 ? -1.453 12.582 26.670 1.00 28.11 28 ILE B O 1
ATOM 2821 N N . GLY B 1 29 ? -1.623 13.997 28.399 1.00 35.32 29 GLY B N 1
ATOM 2822 C CA . GLY B 1 29 ? -2.438 13.060 29.147 1.00 41.34 29 GLY B CA 1
ATOM 2823 C C . GLY B 1 29 ? -2.006 12.714 30.553 1.00 45.72 29 GLY B C 1
ATOM 2824 O O . GLY B 1 29 ? -1.277 13.466 31.211 1.00 46.03 29 GLY B O 1
ATOM 2825 N N . SER B 1 30 ? -2.456 11.548 31.005 1.00 48.02 30 SER B N 1
ATOM 2826 C CA . SER B 1 30 ? -2.156 11.069 32.344 1.00 51.98 30 SER B CA 1
ATOM 2827 C C . SER B 1 30 ? -1.166 9.909 32.364 1.00 53.78 30 SER B C 1
ATOM 2828 O O . SER B 1 30 ? -0.789 9.376 31.317 1.00 54.69 30 SER B O 1
ATOM 2831 N N . GLY B 1 31 ? -0.740 9.538 33.570 1.00 55.34 31 GLY B N 1
ATOM 2832 C CA . GLY B 1 31 ? 0.166 8.416 33.732 1.00 56.95 31 GLY B CA 1
ATOM 2833 C C . GLY B 1 31 ? 1.658 8.679 33.835 1.00 57.74 31 GLY B C 1
ATOM 2834 O O . GLY B 1 31 ? 2.148 9.133 34.871 1.00 59.13 31 GLY B O 1
ATOM 2835 N N . PRO B 1 32 ? 2.412 8.383 32.764 1.00 57.91 32 PRO B N 1
ATOM 2836 C CA . PRO B 1 32 ? 3.865 8.569 32.706 1.00 56.79 32 PRO B CA 1
ATOM 2837 C C . PRO B 1 32 ? 4.349 9.996 32.485 1.00 55.25 32 PRO B C 1
ATOM 2838 O O . PRO B 1 32 ? 3.696 10.970 32.873 1.00 56.65 32 PRO B O 1
ATOM 2842 N N . ASP B 1 33 ? 5.514 10.091 31.855 1.00 52.06 33 ASP B N 1
ATOM 2843 C CA . ASP B 1 33 ? 6.139 11.361 31.542 1.00 49.06 33 ASP B CA 1
ATOM 2844 C C . ASP B 1 33 ? 5.494 11.924 30.281 1.00 46.00 33 ASP B C 1
ATOM 2845 O O . ASP B 1 33 ? 6.000 11.739 29.173 1.00 45.56 33 ASP B O 1
ATOM 2850 N N . LYS B 1 34 ? 4.362 12.596 30.455 1.00 41.54 34 LYS B N 1
ATOM 2851 C CA . LYS B 1 34 ? 3.655 13.188 29.330 1.00 36.30 34 LYS B CA 1
ATOM 2852 C C . LYS B 1 34 ? 3.794 14.703 29.345 1.00 33.72 34 LYS B C 1
ATOM 2853 O O . LYS B 1 34 ? 4.196 15.294 30.350 1.00 31.01 34 LYS B O 1
ATOM 2859 N N . ASN B 1 35 ? 3.478 15.331 28.218 1.00 28.89 35 ASN B N 1
ATOM 2860 C CA . ASN B 1 35 ? 3.562 16.781 28.106 1.00 27.82 35 ASN B CA 1
ATOM 2861 C C . ASN B 1 35 ? 2.293 17.446 28.615 1.00 28.46 35 ASN B C 1
ATOM 2862 O O . ASN B 1 35 ? 1.270 16.791 28.835 1.00 27.63 35 ASN B O 1
ATOM 2867 N N . THR B 1 36 ? 2.373 18.754 28.819 1.00 26.83 36 THR B N 1
ATOM 2868 C CA . THR B 1 36 ? 1.221 19.522 29.257 1.00 27.32 36 THR B CA 1
ATOM 2869 C C . THR B 1 36 ? 1.150 20.704 28.317 1.00 25.49 36 THR B C 1
ATOM 2870 O O . THR B 1 36 ? 2.156 21.358 28.059 1.00 28.53 36 THR B O 1
ATOM 2874 N N . ILE B 1 37 ? -0.040 20.971 27.806 1.00 21.81 37 ILE B N 1
ATOM 2875 C CA . ILE B 1 37 ? -0.251 22.055 26.867 1.00 21.44 37 ILE B CA 1
ATOM 2876 C C . ILE B 1 37 ? -1.304 23.032 27.371 1.00 18.14 37 ILE B C 1
ATOM 2877 O O . ILE B 1 37 ? -2.267 22.623 28.013 1.00 17.28 37 ILE B O 1
ATOM 2882 N N . PHE B 1 38 ? -1.115 24.317 27.068 1.00 17.97 38 PHE B N 1
ATOM 2883 C CA . PHE B 1 38 ? -2.039 25.358 27.506 1.00 15.79 38 PHE B CA 1
ATOM 2884 C C . PHE B 1 38 ? -2.572 26.261 26.410 1.00 15.10 38 PHE B C 1
ATOM 2885 O O . PHE B 1 38 ? -1.914 26.511 25.407 1.00 16.17 38 PHE B O 1
ATOM 2893 N N . ILE B 1 39 ? -3.782 26.754 26.624 1.00 15.04 39 ILE B N 1
ATOM 2894 C CA . ILE B 1 39 ? -4.375 27.698 25.711 1.00 16.61 39 ILE B CA 1
ATOM 2895 C C . ILE B 1 39 ? -4.381 28.975 26.529 1.00 17.77 39 ILE B C 1
ATOM 2896 O O . ILE B 1 39 ? -4.717 28.948 27.717 1.00 18.67 39 ILE B O 1
ATOM 2901 N N . THR B 1 40 ? -3.995 30.085 25.918 1.00 19.14 40 THR B N 1
ATOM 2902 C CA . THR B 1 40 ? -3.964 31.340 26.656 1.00 22.31 40 THR B CA 1
ATOM 2903 C C . THR B 1 40 ? -4.865 32.349 25.981 1.00 21.95 40 THR B C 1
ATOM 2904 O O . THR B 1 40 ? -5.168 32.218 24.801 1.00 21.47 40 THR B O 1
ATOM 2908 N N . PHE B 1 41 ? -5.296 33.350 26.740 1.00 21.76 41 PHE B N 1
ATOM 2909 C CA . PHE B 1 41 ? -6.139 34.405 26.204 1.00 20.90 41 PHE B CA 1
ATOM 2910 C C . PHE B 1 41 ? -5.668 35.714 26.817 1.00 22.91 41 PHE B C 1
ATOM 2911 O O . PHE B 1 41 ? -5.224 35.740 27.967 1.00 23.00 41 PHE B O 1
ATOM 2919 N N . GLY B 1 42 ? -5.745 36.790 26.046 1.00 22.69 42 GLY B N 1
ATOM 2920 C CA . GLY B 1 42 ? -5.313 38.082 26.552 1.00 24.89 42 GLY B CA 1
ATOM 2921 C C . GLY B 1 42 ? -5.684 39.257 25.666 1.00 26.11 42 GLY B C 1
ATOM 2922 O O . GLY B 1 42 ? -6.524 39.141 24.773 1.00 23.92 42 GLY B O 1
ATOM 2923 N N . ARG B 1 43 ? -5.039 40.391 25.934 1.00 28.51 43 ARG B N 1
ATOM 2924 C CA . ARG B 1 43 ? -5.240 41.642 25.212 1.00 30.22 43 ARG B CA 1
ATOM 2925 C C . ARG B 1 43 ? -6.603 42.291 25.432 1.00 31.81 43 ARG B C 1
ATOM 2926 O O . ARG B 1 43 ? -7.569 42.006 24.717 1.00 28.90 43 ARG B O 1
ATOM 2934 N N . SER B 1 44 ? -6.661 43.172 26.428 1.00 32.11 44 SER B N 1
ATOM 2935 C CA . SER B 1 44 ? -7.874 43.910 26.758 1.00 33.08 44 SER B CA 1
ATOM 2936 C C . SER B 1 44 ? -7.823 45.228 25.993 1.00 33.30 44 SER B C 1
ATOM 2937 O O . SER B 1 44 ? -8.854 45.820 25.680 1.00 33.88 44 SER B O 1
ATOM 2940 N N . GLU B 1 45 ? -6.604 45.676 25.692 1.00 34.06 45 GLU B N 1
ATOM 2941 C CA . GLU B 1 45 ? -6.385 46.921 24.965 1.00 33.46 45 GLU B CA 1
ATOM 2942 C C . GLU B 1 45 ? -6.956 46.811 23.556 1.00 33.75 45 GLU B C 1
ATOM 2943 O O . GLU B 1 45 ? -6.555 45.941 22.781 1.00 32.78 45 GLU B O 1
ATOM 2949 N N . PRO B 1 46 ? -7.891 47.706 23.197 1.00 34.10 46 PRO B N 1
ATOM 2950 C CA . PRO B 1 46 ? -8.478 47.649 21.856 1.00 34.04 46 PRO B CA 1
ATOM 2951 C C . PRO B 1 46 ? -7.475 47.757 20.709 1.00 33.73 46 PRO B C 1
ATOM 2952 O O . PRO B 1 46 ? -6.467 48.462 20.803 1.00 32.09 46 PRO B O 1
ATOM 2956 N N . TRP B 1 47 ? -7.751 47.025 19.635 1.00 33.26 47 TRP B N 1
ATOM 2957 C CA . TRP B 1 47 ? -6.897 47.040 18.455 1.00 33.74 47 TRP B CA 1
ATOM 2958 C C . TRP B 1 47 ? -6.897 48.455 17.887 1.00 35.91 47 TRP B C 1
ATOM 2959 O O . TRP B 1 47 ? -5.860 48.973 17.461 1.00 36.06 47 TRP B O 1
ATOM 2970 N N . SER B 1 48 ? -8.081 49.062 17.890 1.00 37.69 48 SER B N 1
ATOM 2971 C CA . SER B 1 48 ? -8.299 50.411 17.379 1.00 40.36 48 SER B CA 1
ATOM 2972 C C . SER B 1 48 ? -9.774 50.760 17.584 1.00 41.14 48 SER B C 1
ATOM 2973 O O . SER B 1 48 ? -10.523 49.971 18.161 1.00 41.19 48 SER B O 1
ATOM 2976 N N . SER B 1 49 ? -10.193 51.937 17.127 1.00 42.72 49 SER B N 1
ATOM 2977 C CA . SER B 1 49 ? -11.595 52.342 17.268 1.00 44.10 49 SER B CA 1
ATOM 2978 C C . SER B 1 49 ? -12.467 51.589 16.274 1.00 44.18 49 SER B C 1
ATOM 2979 O O . SER B 1 49 ? -13.691 51.720 16.283 1.00 44.93 49 SER B O 1
ATOM 2982 N N . ASN B 1 50 ? -11.819 50.799 15.427 1.00 44.60 50 ASN B N 1
ATOM 2983 C CA . ASN B 1 50 ? -12.492 50.001 14.412 1.00 45.24 50 ASN B CA 1
ATOM 2984 C C . ASN B 1 50 ? -13.058 48.685 14.941 1.00 43.79 50 ASN B C 1
ATOM 2985 O O . ASN B 1 50 ? -14.220 48.359 14.706 1.00 43.93 50 ASN B O 1
ATOM 2990 N N . GLU B 1 51 ? -12.206 47.937 15.638 1.00 42.76 51 GLU B N 1
ATOM 2991 C CA . GLU B 1 51 ? -12.524 46.620 16.195 1.00 39.43 51 GLU B CA 1
ATOM 2992 C C . GLU B 1 51 ? -13.961 46.234 16.516 1.00 39.04 51 GLU B C 1
ATOM 2993 O O . GLU B 1 51 ? -14.282 45.050 16.552 1.00 37.74 51 GLU B O 1
ATOM 2999 N N . ASN B 1 52 ? -14.824 47.208 16.764 1.00 40.13 52 ASN B N 1
ATOM 3000 C CA . ASN B 1 52 ? -16.206 46.889 17.093 1.00 42.54 52 ASN B CA 1
ATOM 3001 C C . ASN B 1 52 ? -17.154 46.939 15.898 1.00 42.60 52 ASN B C 1
ATOM 3002 O O . ASN B 1 52 ? -18.253 46.388 15.951 1.00 42.83 52 ASN B O 1
ATOM 3007 N N . GLU B 1 53 ? -16.733 47.588 14.819 1.00 43.14 53 GLU B N 1
ATOM 3008 C CA . GLU B 1 53 ? -17.591 47.694 13.644 1.00 44.33 53 GLU B CA 1
ATOM 3009 C C . GLU B 1 53 ? -17.616 46.413 12.806 1.00 43.20 53 GLU B C 1
ATOM 3010 O O . GLU B 1 53 ? -16.645 45.657 12.775 1.00 42.99 53 GLU B O 1
ATOM 3016 N N . VAL B 1 54 ? -18.742 46.180 12.135 1.00 41.66 54 VAL B N 1
ATOM 3017 C CA . VAL B 1 54 ? -18.937 44.995 11.299 1.00 41.21 54 VAL B CA 1
ATOM 3018 C C . VAL B 1 54 ? -17.810 44.786 10.288 1.00 40.40 54 VAL B C 1
ATOM 3019 O O . VAL B 1 54 ? -17.300 45.737 9.701 1.00 40.29 54 VAL B O 1
ATOM 3023 N N . GLY B 1 55 ? -17.424 43.528 10.097 1.00 40.34 55 GLY B N 1
ATOM 3024 C CA . GLY B 1 55 ? -16.370 43.203 9.152 1.00 38.21 55 GLY B CA 1
ATOM 3025 C C . GLY B 1 55 ? -14.957 43.537 9.597 1.00 38.11 55 GLY B C 1
ATOM 3026 O O . GLY B 1 55 ? -14.018 43.422 8.808 1.00 37.62 55 GLY B O 1
ATOM 3027 N N . PHE B 1 56 ? -14.781 43.954 10.848 1.00 37.53 56 PHE B N 1
ATOM 3028 C CA . PHE B 1 56 ? -13.435 44.278 11.304 1.00 36.60 56 PHE B CA 1
ATOM 3029 C C . PHE B 1 56 ? -12.581 43.035 11.466 1.00 35.42 56 PHE B C 1
ATOM 3030 O O . PHE B 1 56 ? -13.065 41.980 11.875 1.00 36.11 56 PHE B O 1
ATOM 3038 N N . ALA B 1 57 ? -11.302 43.175 11.141 1.00 34.44 57 ALA B N 1
ATOM 3039 C CA . ALA B 1 57 ? -10.344 42.088 11.261 1.00 33.22 57 ALA B CA 1
ATOM 3040 C C . ALA B 1 57 ? -9.032 42.670 11.768 1.00 32.64 57 ALA B C 1
ATOM 3041 O O . ALA B 1 57 ? -8.482 43.603 11.174 1.00 32.17 57 ALA B O 1
ATOM 3043 N N . PRO B 1 58 ? -8.514 42.132 12.881 1.00 32.31 58 PRO B N 1
ATOM 3044 C CA . PRO B 1 58 ? -7.254 42.632 13.435 1.00 31.36 58 PRO B CA 1
ATOM 3045 C C . PRO B 1 58 ? -6.101 42.225 12.535 1.00 31.95 58 PRO B C 1
ATOM 3046 O O . PRO B 1 58 ? -6.273 41.428 11.615 1.00 32.20 58 PRO B O 1
ATOM 3050 N N . PRO B 1 59 ? -4.908 42.778 12.774 1.00 32.22 59 PRO B N 1
ATOM 3051 C CA . PRO B 1 59 ? -3.794 42.376 11.915 1.00 32.73 59 PRO B CA 1
ATOM 3052 C C . PRO B 1 59 ? -3.412 40.958 12.331 1.00 31.70 59 PRO B C 1
ATOM 3053 O O . PRO B 1 59 ? -3.813 40.508 13.403 1.00 30.91 59 PRO B O 1
ATOM 3057 N N . TYR B 1 60 ? -2.668 40.251 11.489 1.00 32.30 60 TYR B N 1
ATOM 3058 C CA . TYR B 1 60 ? -2.246 38.895 11.831 1.00 33.97 60 TYR B CA 1
ATOM 3059 C C . TYR B 1 60 ? -1.191 38.921 12.931 1.00 33.70 60 TYR B C 1
ATOM 3060 O O . TYR B 1 60 ? -0.432 39.879 13.052 1.00 33.50 60 TYR B O 1
ATOM 3069 N N . PRO B 1 61 ? -1.135 37.865 13.752 1.00 32.88 61 PRO B N 1
ATOM 3070 C CA . PRO B 1 61 ? -0.138 37.824 14.819 1.00 33.03 61 PRO B CA 1
ATOM 3071 C C . PRO B 1 61 ? 1.210 37.660 14.130 1.00 33.06 61 PRO B C 1
ATOM 3072 O O . PRO B 1 61 ? 1.273 37.143 13.007 1.00 32.81 61 PRO B O 1
ATOM 3076 N N . THR B 1 62 ? 2.278 38.089 14.795 1.00 31.76 62 THR B N 1
ATOM 3077 C CA . THR B 1 62 ? 3.618 37.993 14.228 1.00 33.04 62 THR B CA 1
ATOM 3078 C C . THR B 1 62 ? 4.443 36.859 14.825 1.00 32.12 62 THR B C 1
ATOM 3079 O O . THR B 1 62 ? 4.689 36.827 16.029 1.00 30.58 62 THR B O 1
ATOM 3083 N N . ASP B 1 63 ? 4.879 35.934 13.972 1.00 32.05 63 ASP B N 1
ATOM 3084 C CA . ASP B 1 63 ? 5.694 34.808 14.414 1.00 31.53 63 ASP B CA 1
ATOM 3085 C C . ASP B 1 63 ? 7.144 35.265 14.611 1.00 31.04 63 ASP B C 1
ATOM 3086 O O . ASP B 1 63 ? 7.992 35.092 13.736 1.00 29.17 63 ASP B O 1
ATOM 3091 N N . SER B 1 64 ? 7.423 35.849 15.769 1.00 31.69 64 SER B N 1
ATOM 3092 C CA . SER B 1 64 ? 8.765 36.329 16.078 1.00 32.10 64 SER B CA 1
ATOM 3093 C C . SER B 1 64 ? 8.942 36.411 17.587 1.00 32.19 64 SER B C 1
ATOM 3094 O O . SER B 1 64 ? 7.978 36.286 18.341 1.00 30.34 64 SER B O 1
ATOM 3097 N N . VAL B 1 65 ? 10.180 36.622 18.023 1.00 33.57 65 VAL B N 1
ATOM 3098 C CA . VAL B 1 65 ? 10.469 36.743 19.443 1.00 32.63 65 VAL B CA 1
ATOM 3099 C C . VAL B 1 65 ? 9.602 37.862 20.011 1.00 32.48 65 VAL B C 1
ATOM 3100 O O . VAL B 1 65 ? 9.029 37.733 21.096 1.00 31.95 65 VAL B O 1
ATOM 3104 N N . LEU B 1 66 ? 9.501 38.956 19.263 1.00 31.61 66 LEU B N 1
ATOM 3105 C CA . LEU B 1 66 ? 8.701 40.098 19.676 1.00 31.09 66 LEU B CA 1
ATOM 3106 C C . LEU B 1 66 ? 7.220 39.732 19.772 1.00 29.91 66 LEU B C 1
ATOM 3107 O O . LEU B 1 66 ? 6.505 40.221 20.650 1.00 28.44 66 LEU B O 1
ATOM 3112 N N . GLY B 1 67 ? 6.762 38.877 18.862 1.00 28.83 67 GLY B N 1
ATOM 3113 C CA . GLY B 1 67 ? 5.369 38.466 18.889 1.00 28.19 67 GLY B CA 1
ATOM 3114 C C . GLY B 1 67 ? 5.079 37.674 20.150 1.00 26.40 67 GLY B C 1
ATOM 3115 O O . GLY B 1 67 ? 4.068 37.887 20.819 1.00 25.14 67 GLY B O 1
ATOM 3116 N N . VAL B 1 68 ? 5.970 36.749 20.483 1.00 26.06 68 VAL B N 1
ATOM 3117 C CA . VAL B 1 68 ? 5.779 35.940 21.678 1.00 26.31 68 VAL B CA 1
ATOM 3118 C C . VAL B 1 68 ? 5.808 36.826 22.917 1.00 27.17 68 VAL B C 1
ATOM 3119 O O . VAL B 1 68 ? 5.000 36.663 23.835 1.00 25.72 68 VAL B O 1
ATOM 3123 N N . THR B 1 69 ? 6.744 37.768 22.938 1.00 25.39 69 THR B N 1
ATOM 3124 C CA . THR B 1 69 ? 6.872 38.678 24.066 1.00 26.41 69 THR B CA 1
ATOM 3125 C C . THR B 1 69 ? 5.598 39.497 24.225 1.00 26.72 69 THR B C 1
ATOM 3126 O O . THR B 1 69 ? 5.062 39.612 25.326 1.00 26.45 69 THR B O 1
ATOM 3130 N N . ASP B 1 70 ? 5.105 40.056 23.124 1.00 26.74 70 ASP B N 1
ATOM 3131 C CA . ASP B 1 70 ? 3.892 40.857 23.186 1.00 27.17 70 ASP B CA 1
ATOM 3132 C C . ASP B 1 70 ? 2.694 40.024 23.626 1.00 25.95 70 ASP B C 1
ATOM 3133 O O . ASP B 1 70 ? 1.791 40.536 24.292 1.00 24.08 70 ASP B O 1
ATOM 3146 N N . TRP B 1 72 ? 2.717 37.508 25.779 1.00 22.16 72 TRP B N 1
ATOM 3147 C CA . TRP B 1 72 ? 2.817 37.372 27.233 1.00 22.35 72 TRP B CA 1
ATOM 3148 C C . TRP B 1 72 ? 2.466 38.663 27.962 1.00 23.15 72 TRP B C 1
ATOM 3149 O O . TRP B 1 72 ? 1.849 38.631 29.020 1.00 22.86 72 TRP B O 1
ATOM 3160 N N . THR B 1 73 ? 2.844 39.798 27.384 1.00 24.30 73 THR B N 1
ATOM 3161 C CA . THR B 1 73 ? 2.553 41.088 27.998 1.00 26.65 73 THR B CA 1
ATOM 3162 C C . THR B 1 73 ? 1.051 41.329 28.135 1.00 27.54 73 THR B C 1
ATOM 3163 O O . THR B 1 73 ? 0.589 41.871 29.141 1.00 29.28 73 THR B O 1
ATOM 3167 N N . HIS B 1 74 ? 0.291 40.902 27.129 1.00 26.30 74 HIS B N 1
ATOM 3168 C CA . HIS B 1 74 ? -1.157 41.075 27.116 1.00 25.85 74 HIS B CA 1
ATOM 3169 C C . HIS B 1 74 ? -1.939 39.900 27.695 1.00 24.80 74 HIS B C 1
ATOM 3170 O O . HIS B 1 74 ? -3.158 39.973 27.835 1.00 22.87 74 HIS B O 1
ATOM 3193 N N . GLY B 1 77 ? -4.788 34.964 31.140 1.00 21.60 77 GLY B N 1
ATOM 3194 C CA . GLY B 1 77 ? -5.009 33.683 31.783 1.00 21.53 77 GLY B CA 1
ATOM 3195 C C . GLY B 1 77 ? -4.544 32.528 30.923 1.00 21.59 77 GLY B C 1
ATOM 3196 O O . GLY B 1 77 ? -4.313 32.700 29.728 1.00 20.80 77 GLY B O 1
ATOM 3197 N N . THR B 1 78 ? -4.381 31.363 31.543 1.00 22.33 78 THR B N 1
ATOM 3198 C CA . THR B 1 78 ? -3.952 30.153 30.843 1.00 22.87 78 THR B CA 1
ATOM 3199 C C . THR B 1 78 ? -4.797 29.001 31.373 1.00 21.12 78 THR B C 1
ATOM 3200 O O . THR B 1 78 ? -5.115 28.956 32.561 1.00 21.60 78 THR B O 1
ATOM 3204 N N . VAL B 1 79 ? -5.160 28.078 30.489 1.00 19.28 79 VAL B N 1
ATOM 3205 C CA . VAL B 1 79 ? -5.978 26.927 30.855 1.00 17.66 79 VAL B CA 1
ATOM 3206 C C . VAL B 1 79 ? -5.332 25.668 30.290 1.00 16.71 79 VAL B C 1
ATOM 3207 O O . VAL B 1 79 ? -4.931 25.653 29.138 1.00 14.87 79 VAL B O 1
ATOM 3211 N N . LYS B 1 80 ? -5.236 24.618 31.098 1.00 17.77 80 LYS B N 1
ATOM 3212 C CA . LYS B 1 80 ? -4.623 23.360 30.653 1.00 18.78 80 LYS B CA 1
ATOM 3213 C C . LYS B 1 80 ? -5.509 22.667 29.612 1.00 19.00 80 LYS B C 1
ATOM 3214 O O . LYS B 1 80 ? -6.713 22.526 29.823 1.00 17.36 80 LYS B O 1
ATOM 3220 N N . VAL B 1 81 ? -4.920 22.250 28.491 1.00 18.46 81 VAL B N 1
ATOM 3221 C CA . VAL B 1 81 ? -5.694 21.553 27.460 1.00 18.74 81 VAL B CA 1
ATOM 3222 C C . VAL B 1 81 ? -5.743 20.073 27.813 1.00 18.16 81 VAL B C 1
ATOM 3223 O O . VAL B 1 81 ? -4.706 19.425 27.990 1.00 18.94 81 VAL B O 1
ATOM 3227 N N . LEU B 1 82 ? -6.953 19.545 27.926 1.00 15.09 82 LEU B N 1
ATOM 3228 C CA . LEU B 1 82 ? -7.155 18.140 28.258 1.00 18.35 82 LEU B CA 1
ATOM 3229 C C . LEU B 1 82 ? -7.345 17.302 26.982 1.00 18.68 82 LEU B C 1
ATOM 3230 O O . LEU B 1 82 ? -7.809 17.805 25.958 1.00 16.07 82 LEU B O 1
ATOM 3235 N N . PRO B 1 83 ? -6.958 16.023 27.023 1.00 19.27 83 PRO B N 1
ATOM 3236 C CA . PRO B 1 83 ? -7.124 15.183 25.840 1.00 19.77 83 PRO B CA 1
ATOM 3237 C C . PRO B 1 83 ? -8.569 15.213 25.330 1.00 19.62 83 PRO B C 1
ATOM 3238 O O . PRO B 1 83 ? -8.815 15.223 24.120 1.00 16.46 83 PRO B O 1
ATOM 3242 N N . SER B 1 84 ? -9.512 15.256 26.265 1.00 17.90 84 SER B N 1
ATOM 3243 C CA . SER B 1 84 ? -10.936 15.275 25.941 1.00 20.11 84 SER B CA 1
ATOM 3244 C C . SER B 1 84 ? -11.364 16.477 25.098 1.00 21.07 84 SER B C 1
ATOM 3245 O O . SER B 1 84 ? -12.443 16.478 24.506 1.00 20.49 84 SER B O 1
ATOM 3256 N N . LEU B 1 86 ? -9.744 17.437 22.481 1.00 15.35 86 LEU B N 1
ATOM 3257 C CA . LEU B 1 86 ? -9.186 17.224 21.142 1.00 17.90 86 LEU B CA 1
ATOM 3258 C C . LEU B 1 86 ? -9.897 16.119 20.331 1.00 15.18 86 LEU B C 1
ATOM 3259 O O . LEU B 1 86 ? -9.923 14.971 20.754 1.00 15.98 86 LEU B O 1
ATOM 3264 N N . ASP B 1 87 ? -10.452 16.478 19.173 1.00 16.20 87 ASP B N 1
ATOM 3265 C CA . ASP B 1 87 ? -11.144 15.516 18.300 1.00 16.81 87 ASP B CA 1
ATOM 3266 C C . ASP B 1 87 ? -10.435 15.372 16.956 1.00 15.28 87 ASP B C 1
ATOM 3267 O O . ASP B 1 87 ? -10.008 16.365 16.363 1.00 16.52 87 ASP B O 1
ATOM 3272 N N . ALA B 1 88 ? -10.312 14.138 16.474 1.00 14.62 88 ALA B N 1
ATOM 3273 C CA . ALA B 1 88 ? -9.736 13.913 15.154 1.00 13.23 88 ALA B CA 1
ATOM 3274 C C . ALA B 1 88 ? -10.944 14.114 14.248 1.00 14.46 88 ALA B C 1
ATOM 3275 O O . ALA B 1 88 ? -12.026 13.602 14.551 1.00 16.17 88 ALA B O 1
ATOM 3277 N N . VAL B 1 89 ? -10.778 14.860 13.159 1.00 14.18 89 VAL B N 1
ATOM 3278 C CA . VAL B 1 89 ? -11.893 15.106 12.253 1.00 14.96 89 VAL B CA 1
ATOM 3279 C C . VAL B 1 89 ? -11.541 14.932 10.776 1.00 16.74 89 VAL B C 1
ATOM 3280 O O . VAL B 1 89 ? -10.367 14.984 10.391 1.00 16.92 89 VAL B O 1
ATOM 3284 N N . ILE B 1 90 ? -12.570 14.712 9.961 1.00 17.15 90 ILE B N 1
ATOM 3285 C CA . ILE B 1 90 ? -12.398 14.593 8.514 1.00 18.44 90 ILE B CA 1
ATOM 3286 C C . ILE B 1 90 ? -13.542 15.378 7.880 1.00 19.37 90 ILE B C 1
ATOM 3287 O O . ILE B 1 90 ? -14.559 15.641 8.527 1.00 19.25 90 ILE B O 1
ATOM 3292 N N . PRO B 1 91 ? -13.383 15.780 6.614 1.00 20.61 91 PRO B N 1
ATOM 3293 C CA . PRO B 1 91 ? -14.437 16.539 5.937 1.00 20.90 91 PRO B CA 1
ATOM 3294 C C . PRO B 1 91 ? -15.766 15.786 5.915 1.00 21.32 91 PRO B C 1
ATOM 3295 O O . PRO B 1 91 ? -15.806 14.569 5.717 1.00 19.07 91 PRO B O 1
ATOM 3299 N N . ARG B 1 92 ? -16.847 16.520 6.146 1.00 20.47 92 ARG B N 1
ATOM 3300 C CA . ARG B 1 92 ? -18.187 15.948 6.160 1.00 20.54 92 ARG B CA 1
ATOM 3301 C C . ARG B 1 92 ? -18.861 15.987 4.787 1.00 20.02 92 ARG B C 1
ATOM 3302 O O . ARG B 1 92 ? -18.959 17.041 4.150 1.00 18.43 92 ARG B O 1
ATOM 3310 N N . ARG B 1 93 ? -19.340 14.829 4.350 1.00 18.97 93 ARG B N 1
ATOM 3311 C CA . ARG B 1 93 ? -20.017 14.703 3.058 1.00 20.88 93 ARG B CA 1
ATOM 3312 C C . ARG B 1 93 ? -21.279 13.885 3.283 1.00 19.51 93 ARG B C 1
ATOM 3313 O O . ARG B 1 93 ? -21.212 12.657 3.379 1.00 18.88 93 ARG B O 1
ATOM 3321 N N . ASP B 1 94 ? -22.419 14.564 3.379 1.00 19.03 94 ASP B N 1
ATOM 3322 C CA . ASP B 1 94 ? -23.700 13.892 3.601 1.00 20.02 94 ASP B CA 1
ATOM 3323 C C . ASP B 1 94 ? -24.358 13.384 2.320 1.00 20.16 94 ASP B C 1
ATOM 3324 O O . ASP B 1 94 ? -24.540 14.129 1.358 1.00 19.54 94 ASP B O 1
ATOM 3329 N N . TRP B 1 95 ? -24.711 12.105 2.317 1.00 20.56 95 TRP B N 1
ATOM 3330 C CA . TRP B 1 95 ? -25.391 11.525 1.169 1.00 21.52 95 TRP B CA 1
ATOM 3331 C C . TRP B 1 95 ? -26.710 12.281 0.998 1.00 23.23 95 TRP B C 1
ATOM 3332 O O . TRP B 1 95 ? -27.414 12.536 1.975 1.00 23.05 95 TRP B O 1
ATOM 3343 N N . GLY B 1 96 ? -27.027 12.660 -0.236 1.00 25.32 96 GLY B N 1
ATOM 3344 C CA . GLY B 1 96 ? -28.284 13.339 -0.503 1.00 27.37 96 GLY B CA 1
ATOM 3345 C C . GLY B 1 96 ? -28.483 14.785 -0.076 1.00 29.17 96 GLY B C 1
ATOM 3346 O O . GLY B 1 96 ? -29.609 15.278 -0.125 1.00 27.02 96 GLY B O 1
ATOM 3347 N N . ASP B 1 97 ? -27.423 15.476 0.332 1.00 30.76 97 ASP B N 1
ATOM 3348 C CA . ASP B 1 97 ? -27.574 16.873 0.745 1.00 32.70 97 ASP B CA 1
ATOM 3349 C C . ASP B 1 97 ? -27.560 17.769 -0.495 1.00 34.13 97 ASP B C 1
ATOM 3350 O O . ASP B 1 97 ? -26.500 18.057 -1.052 1.00 31.77 97 ASP B O 1
ATOM 3355 N N . THR B 1 98 ? -28.741 18.211 -0.917 1.00 36.02 98 THR B N 1
ATOM 3356 C CA . THR B 1 98 ? -28.868 19.044 -2.107 1.00 39.10 98 THR B CA 1
ATOM 3357 C C . THR B 1 98 ? -28.386 20.490 -1.953 1.00 41.02 98 THR B C 1
ATOM 3358 O O . THR B 1 98 ? -28.597 21.319 -2.837 1.00 41.68 98 THR B O 1
ATOM 3362 N N . ARG B 1 99 ? -27.738 20.792 -0.832 1.00 42.41 99 ARG B N 1
ATOM 3363 C CA . ARG B 1 99 ? -27.210 22.133 -0.601 1.00 43.21 99 ARG B CA 1
ATOM 3364 C C . ARG B 1 99 ? -25.889 22.262 -1.349 1.00 43.14 99 ARG B C 1
ATOM 3365 O O . ARG B 1 99 ? -25.431 23.368 -1.638 1.00 42.01 99 ARG B O 1
ATOM 3373 N N . TYR B 1 100 ? -25.288 21.118 -1.665 1.00 43.13 100 TYR B N 1
ATOM 3374 C CA . TYR B 1 100 ? -24.011 21.088 -2.365 1.00 43.24 100 TYR B CA 1
ATOM 3375 C C . TYR B 1 100 ? -24.071 20.153 -3.568 1.00 42.12 100 TYR B C 1
ATOM 3376 O O . TYR B 1 100 ? -24.963 19.308 -3.673 1.00 41.10 100 TYR B O 1
ATOM 3385 N N . PRO B 1 101 ? -23.113 20.293 -4.493 1.00 40.98 101 PRO B N 1
ATOM 3386 C CA . PRO B 1 101 ? -23.047 19.468 -5.703 1.00 39.17 101 PRO B CA 1
ATOM 3387 C C . PRO B 1 101 ? -22.956 17.968 -5.429 1.00 37.14 101 PRO B C 1
ATOM 3388 O O . PRO B 1 101 ? -22.641 17.541 -4.313 1.00 35.89 101 PRO B O 1
ATOM 3392 N N . ASP B 1 102 ? -23.233 17.184 -6.467 1.00 34.91 102 ASP B N 1
ATOM 3393 C CA . ASP B 1 102 ? -23.173 15.728 -6.410 1.00 34.12 102 ASP B CA 1
ATOM 3394 C C . ASP B 1 102 ? -23.834 15.124 -5.179 1.00 31.40 102 ASP B C 1
ATOM 3395 O O . ASP B 1 102 ? -23.240 14.299 -4.486 1.00 30.86 102 ASP B O 1
ATOM 3400 N N . PRO B 1 103 ? -25.079 15.519 -4.894 1.00 30.66 103 PRO B N 1
ATOM 3401 C CA . PRO B 1 103 ? -25.748 14.960 -3.720 1.00 29.79 103 PRO B CA 1
ATOM 3402 C C . PRO B 1 103 ? -25.975 13.451 -3.816 1.00 29.29 103 PRO B C 1
ATOM 3403 O O . PRO B 1 103 ? -26.117 12.780 -2.795 1.00 29.66 103 PRO B O 1
ATOM 3407 N N . TYR B 1 104 ? -25.991 12.916 -5.035 1.00 28.21 104 TYR B N 1
ATOM 3408 C CA . TYR B 1 104 ? -26.219 11.482 -5.223 1.00 28.99 104 TYR B CA 1
ATOM 3409 C C . TYR B 1 104 ? -25.139 10.792 -6.053 1.00 28.71 104 TYR B C 1
ATOM 3410 O O . TYR B 1 104 ? -25.246 9.599 -6.341 1.00 29.95 104 TYR B O 1
ATOM 3419 N N . THR B 1 105 ? -24.107 11.532 -6.442 1.00 28.87 105 THR B N 1
ATOM 3420 C CA . THR B 1 105 ? -23.038 10.957 -7.252 1.00 28.51 105 THR B CA 1
ATOM 3421 C C . THR B 1 105 ? -21.709 10.936 -6.501 1.00 28.09 105 THR B C 1
ATOM 3422 O O . THR B 1 105 ? -21.259 11.957 -5.988 1.00 29.40 105 THR B O 1
ATOM 3426 N N . PHE B 1 106 ? -21.084 9.764 -6.451 1.00 27.86 106 PHE B N 1
ATOM 3427 C CA . PHE B 1 106 ? -19.829 9.594 -5.727 1.00 27.40 106 PHE B CA 1
ATOM 3428 C C . PHE B 1 106 ? -18.739 8.870 -6.494 1.00 26.71 106 PHE B C 1
ATOM 3429 O O . PHE B 1 106 ? -18.979 8.305 -7.560 1.00 26.82 106 PHE B O 1
ATOM 3437 N N . ARG B 1 107 ? -17.538 8.886 -5.925 1.00 25.41 107 ARG B N 1
ATOM 3438 C CA . ARG B 1 107 ? -16.384 8.215 -6.514 1.00 25.83 107 ARG B CA 1
ATOM 3439 C C . ARG B 1 107 ? -15.825 7.249 -5.494 1.00 24.98 107 ARG B C 1
ATOM 3440 O O . ARG B 1 107 ? -16.069 7.391 -4.292 1.00 24.05 107 ARG B O 1
ATOM 3448 N N . ILE B 1 108 ? -15.076 6.267 -5.980 1.00 22.75 108 ILE B N 1
ATOM 3449 C CA . ILE B 1 108 ? -14.463 5.270 -5.124 1.00 23.57 108 ILE B CA 1
ATOM 3450 C C . ILE B 1 108 ? -13.600 5.983 -4.074 1.00 23.63 108 ILE B C 1
ATOM 3451 O O . ILE B 1 108 ? -12.878 6.917 -4.396 1.00 24.17 108 ILE B O 1
ATOM 3456 N N . ASN B 1 109 ? -13.722 5.546 -2.822 1.00 24.95 109 ASN B N 1
ATOM 3457 C CA . ASN B 1 109 ? -13.007 6.102 -1.670 1.00 24.62 109 ASN B CA 1
ATOM 3458 C C . ASN B 1 109 ? -13.654 7.325 -1.016 1.00 25.10 109 ASN B C 1
ATOM 3459 O O . ASN B 1 109 ? -13.135 7.833 -0.027 1.00 23.56 109 ASN B O 1
ATOM 3464 N N . ASP B 1 110 ? -14.769 7.807 -1.557 1.00 22.51 110 ASP B N 1
ATOM 3465 C CA . ASP B 1 110 ? -15.458 8.938 -0.934 1.00 23.81 110 ASP B CA 1
ATOM 3466 C C . ASP B 1 110 ? -15.965 8.469 0.438 1.00 22.93 110 ASP B C 1
ATOM 3467 O O . ASP B 1 110 ? -16.405 7.323 0.582 1.00 23.96 110 ASP B O 1
ATOM 3472 N N . ILE B 1 111 ? -15.901 9.342 1.441 1.00 21.58 111 ILE B N 1
ATOM 3473 C CA . ILE B 1 111 ? -16.396 9.000 2.778 1.00 20.66 111 ILE B CA 1
ATOM 3474 C C . ILE B 1 111 ? -17.692 9.799 2.944 1.00 19.60 111 ILE B C 1
ATOM 3475 O O . ILE B 1 111 ? -17.681 11.029 2.921 1.00 15.77 111 ILE B O 1
ATOM 3480 N N . VAL B 1 112 ? -18.807 9.096 3.101 1.00 19.52 112 VAL B N 1
ATOM 3481 C CA . VAL B 1 112 ? -20.096 9.762 3.193 1.00 20.40 112 VAL B CA 1
ATOM 3482 C C . VAL B 1 112 ? -20.878 9.443 4.453 1.00 17.28 112 VAL B C 1
ATOM 3483 O O . VAL B 1 112 ? -20.748 8.365 5.026 1.00 19.94 112 VAL B O 1
ATOM 3487 N N . VAL B 1 113 ? -21.715 10.389 4.854 1.00 17.75 113 VAL B N 1
ATOM 3488 C CA . VAL B 1 113 ? -22.535 10.234 6.043 1.00 18.20 113 VAL B CA 1
ATOM 3489 C C . VAL B 1 113 ? -24.005 10.006 5.690 1.00 16.41 113 VAL B C 1
ATOM 3490 O O . VAL B 1 113 ? -24.531 10.612 4.761 1.00 18.21 113 VAL B O 1
ATOM 3494 N N . CYS B 1 114 ? -24.648 9.109 6.426 1.00 15.86 114 CYS B N 1
ATOM 3495 C CA . CYS B 1 114 ? -26.066 8.839 6.245 1.00 17.30 114 CYS B CA 1
ATOM 3496 C C . CYS B 1 114 ? -26.687 8.908 7.627 1.00 18.41 114 CYS B C 1
ATOM 3497 O O . CYS B 1 114 ? -25.964 8.914 8.632 1.00 19.92 114 CYS B O 1
ATOM 3500 N N . ASN B 1 115 ? -28.014 8.988 7.670 1.00 17.04 115 ASN B N 1
ATOM 3501 C CA . ASN B 1 115 ? -28.748 9.000 8.929 1.00 16.84 115 ASN B CA 1
ATOM 3502 C C . ASN B 1 115 ? -28.417 10.212 9.783 1.00 17.03 115 ASN B C 1
ATOM 3503 O O . ASN B 1 115 ? -28.391 10.122 11.007 1.00 16.83 115 ASN B O 1
ATOM 3508 N N . SER B 1 116 ? -28.189 11.341 9.126 1.00 17.93 116 SER B N 1
ATOM 3509 C CA . SER B 1 116 ? -27.847 12.584 9.810 1.00 19.81 116 SER B CA 1
ATOM 3510 C C . SER B 1 116 ? -28.913 13.641 9.560 1.00 20.26 116 SER B C 1
ATOM 3511 O O . SER B 1 116 ? -28.829 14.760 10.068 1.00 18.20 116 SER B O 1
ATOM 3514 N N . ALA B 1 117 ? -29.911 13.287 8.760 1.00 18.57 117 ALA B N 1
ATOM 3515 C CA . ALA B 1 117 ? -30.983 14.219 8.442 1.00 19.84 117 ALA B CA 1
ATOM 3516 C C . ALA B 1 117 ? -32.109 13.510 7.696 1.00 19.03 117 ALA B C 1
ATOM 3517 O O . ALA B 1 117 ? -31.971 12.354 7.303 1.00 19.01 117 ALA B O 1
ATOM 3519 N N . PRO B 1 118 ? -33.245 14.195 7.500 1.00 20.67 118 PRO B N 1
ATOM 3520 C CA . PRO B 1 118 ? -34.371 13.572 6.788 1.00 22.26 118 PRO B CA 1
ATOM 3521 C C . PRO B 1 118 ? -33.978 13.047 5.408 1.00 22.99 118 PRO B C 1
ATOM 3522 O O . PRO B 1 118 ? -34.285 11.913 5.061 1.00 23.29 118 PRO B O 1
ATOM 3526 N N . TYR B 1 119 ? -33.296 13.878 4.629 1.00 23.89 119 TYR B N 1
ATOM 3527 C CA . TYR B 1 119 ? -32.875 13.499 3.283 1.00 25.04 119 TYR B CA 1
ATOM 3528 C C . TYR B 1 119 ? -31.885 12.342 3.314 1.00 27.13 119 TYR B C 1
ATOM 3529 O O . TYR B 1 119 ? -31.427 11.889 2.261 1.00 26.81 119 TYR B O 1
ATOM 3538 N N . ASN B 1 120 ? -31.606 11.850 4.520 1.00 26.29 120 ASN B N 1
ATOM 3539 C CA . ASN B 1 120 ? -30.593 10.828 4.754 1.00 27.61 120 ASN B CA 1
ATOM 3540 C C . ASN B 1 120 ? -30.987 9.679 5.683 1.00 26.62 120 ASN B C 1
ATOM 3541 O O . ASN B 1 120 ? -30.273 8.675 5.772 1.00 25.80 120 ASN B O 1
ATOM 3546 N N . ALA B 1 121 ? -32.083 9.855 6.411 1.00 24.85 121 ALA B N 1
ATOM 3547 C CA . ALA B 1 121 ? -32.532 8.879 7.398 1.00 22.72 121 ALA B CA 1
ATOM 3548 C C . ALA B 1 121 ? -32.666 7.444 6.913 1.00 23.38 121 ALA B C 1
ATOM 3549 O O . ALA B 1 121 ? -33.290 7.184 5.883 1.00 23.00 121 ALA B O 1
ATOM 3551 N N . THR B 1 122 ? -32.085 6.520 7.676 1.00 21.88 122 THR B N 1
ATOM 3552 C CA . THR B 1 122 ? -32.127 5.099 7.350 1.00 24.12 122 THR B CA 1
ATOM 3553 C C . THR B 1 122 ? -32.399 4.207 8.558 1.00 25.56 122 THR B C 1
ATOM 3554 O O . THR B 1 122 ? -32.758 3.032 8.399 1.00 24.04 122 THR B O 1
ATOM 3558 N N . GLU B 1 123 ? -32.215 4.744 9.764 1.00 24.95 123 GLU B N 1
ATOM 3559 C CA . GLU B 1 123 ? -32.407 3.931 10.960 1.00 24.17 123 GLU B CA 1
ATOM 3560 C C . GLU B 1 123 ? -32.626 4.748 12.236 1.00 25.19 123 GLU B C 1
ATOM 3561 O O . GLU B 1 123 ? -31.700 5.375 12.745 1.00 22.58 123 GLU B O 1
ATOM 3567 N N . SER B 1 124 ? -33.854 4.760 12.741 1.00 24.00 124 SER B N 1
ATOM 3568 C CA . SER B 1 124 ? -34.131 5.474 13.979 1.00 28.38 124 SER B CA 1
ATOM 3569 C C . SER B 1 124 ? -33.462 4.582 15.014 1.00 28.41 124 SER B C 1
ATOM 3570 O O . SER B 1 124 ? -33.474 3.366 14.876 1.00 32.63 124 SER B O 1
ATOM 3573 N N . GLY B 1 125 ? -32.861 5.152 16.041 1.00 30.38 125 GLY B N 1
ATOM 3574 C CA . GLY B 1 125 ? -32.237 4.276 17.023 1.00 29.85 125 GLY B CA 1
ATOM 3575 C C . GLY B 1 125 ? -30.761 4.044 16.773 1.00 28.38 125 GLY B C 1
ATOM 3576 O O . GLY B 1 125 ? -30.134 3.212 17.433 1.00 29.10 125 GLY B O 1
ATOM 3577 N N . ALA B 1 126 ? -30.216 4.750 15.788 1.00 26.52 126 ALA B N 1
ATOM 3578 C CA . ALA B 1 126 ? -28.793 4.679 15.479 1.00 23.90 126 ALA B CA 1
ATOM 3579 C C . ALA B 1 126 ? -28.355 6.119 15.259 1.00 21.78 126 ALA B C 1
ATOM 3580 O O . ALA B 1 126 ? -29.163 6.967 14.879 1.00 20.51 126 ALA B O 1
ATOM 3582 N N . GLY B 1 127 ? -27.087 6.410 15.518 1.00 22.27 127 GLY B N 1
ATOM 3583 C CA . GLY B 1 127 ? -26.613 7.765 15.299 1.00 21.33 127 GLY B CA 1
ATOM 3584 C C . GLY B 1 127 ? -26.286 7.890 13.825 1.00 22.86 127 GLY B C 1
ATOM 3585 O O . GLY B 1 127 ? -26.795 7.107 13.007 1.00 21.33 127 GLY B O 1
ATOM 3586 N N . TRP B 1 128 ? -25.456 8.867 13.478 1.00 20.85 128 TRP B N 1
ATOM 3587 C CA . TRP B 1 128 ? -25.040 9.071 12.089 1.00 20.66 128 TRP B CA 1
ATOM 3588 C C . TRP B 1 128 ? -24.261 7.831 11.643 1.00 19.08 128 TRP B C 1
ATOM 3589 O O . TRP B 1 128 ? -23.538 7.243 12.435 1.00 19.40 128 TRP B O 1
ATOM 3600 N N . LEU B 1 129 ? -24.402 7.429 10.382 1.00 20.01 129 LEU B N 1
ATOM 3601 C CA . LEU B 1 129 ? -23.698 6.240 9.906 1.00 16.46 129 LEU B CA 1
ATOM 3602 C C . LEU B 1 129 ? -22.747 6.612 8.774 1.00 17.78 129 LEU B C 1
ATOM 3603 O O . LEU B 1 129 ? -23.151 7.212 7.774 1.00 18.38 129 LEU B O 1
ATOM 3608 N N . VAL B 1 130 ? -21.483 6.237 8.938 1.00 16.43 130 VAL B N 1
ATOM 3609 C CA . VAL B 1 130 ? -20.436 6.585 7.987 1.00 16.94 130 VAL B CA 1
ATOM 3610 C C . VAL B 1 130 ? -19.993 5.436 7.081 1.00 15.97 130 VAL B C 1
ATOM 3611 O O . VAL B 1 130 ? -19.680 4.346 7.556 1.00 17.96 130 VAL B O 1
ATOM 3615 N N . TYR B 1 131 ? -19.951 5.715 5.782 1.00 18.69 131 TYR B N 1
ATOM 3616 C CA . TYR B 1 131 ? -19.579 4.719 4.773 1.00 19.62 131 TYR B CA 1
ATOM 3617 C C . TYR B 1 131 ? -18.489 5.198 3.830 1.00 19.98 131 TYR B C 1
ATOM 3618 O O . TYR B 1 131 ? -18.265 6.410 3.672 1.00 20.26 131 TYR B O 1
ATOM 3627 N N . ARG B 1 132 ? -17.831 4.221 3.202 1.00 20.34 132 ARG B N 1
ATOM 3628 C CA . ARG B 1 132 ? -16.797 4.448 2.199 1.00 21.65 132 ARG B CA 1
ATOM 3629 C C . ARG B 1 132 ? -17.240 3.750 0.903 1.00 20.68 132 ARG B C 1
ATOM 3630 O O . ARG B 1 132 ? -17.616 2.587 0.929 1.00 20.75 132 ARG B O 1
ATOM 3638 N N . CYS B 1 133 ? -17.180 4.472 -0.211 1.00 22.10 133 CYS B N 1
ATOM 3639 C CA . CYS B 1 133 ? -17.555 3.953 -1.523 1.00 22.62 133 CYS B CA 1
ATOM 3640 C C . CYS B 1 133 ? -16.455 3.028 -2.038 1.00 23.75 133 CYS B C 1
ATOM 3641 O O . CYS B 1 133 ? -15.308 3.446 -2.181 1.00 24.14 133 CYS B O 1
ATOM 3644 N N . LEU B 1 134 ? -16.804 1.775 -2.314 1.00 23.18 134 LEU B N 1
ATOM 3645 C CA . LEU B 1 134 ? -15.830 0.802 -2.797 1.00 24.52 134 LEU B CA 1
ATOM 3646 C C . LEU B 1 134 ? -15.844 0.686 -4.314 1.00 25.77 134 LEU B C 1
ATOM 3647 O O . LEU B 1 134 ? -14.811 0.444 -4.937 1.00 24.77 134 LEU B O 1
ATOM 3652 N N . ASP B 1 135 ? -17.019 0.847 -4.907 1.00 26.25 135 ASP B N 1
ATOM 3653 C CA . ASP B 1 135 ? -17.136 0.748 -6.355 1.00 27.86 135 ASP B CA 1
ATOM 3654 C C . ASP B 1 135 ? -18.304 1.592 -6.831 1.00 28.69 135 ASP B C 1
ATOM 3655 O O . ASP B 1 135 ? -19.183 1.965 -6.045 1.00 25.56 135 ASP B O 1
ATOM 3660 N N . VAL B 1 136 ? -18.302 1.892 -8.125 1.00 29.02 136 VAL B N 1
ATOM 3661 C CA . VAL B 1 136 ? -19.333 2.716 -8.735 1.00 29.86 136 VAL B CA 1
ATOM 3662 C C . VAL B 1 136 ? -19.793 2.074 -10.041 1.00 30.29 136 VAL B C 1
ATOM 3663 O O . VAL B 1 136 ? -19.187 1.108 -10.511 1.00 30.54 136 VAL B O 1
ATOM 3667 N N . PRO B 1 137 ? -20.881 2.594 -10.636 1.00 32.45 137 PRO B N 1
ATOM 3668 C CA . PRO B 1 137 ? -21.419 2.068 -11.899 1.00 31.63 137 PRO B CA 1
ATOM 3669 C C . PRO B 1 137 ? -20.377 2.048 -13.020 1.00 34.57 137 PRO B C 1
ATOM 3670 O O . PRO B 1 137 ? -19.534 2.952 -13.116 1.00 32.18 137 PRO B O 1
ATOM 3674 N N . ASP B 1 138 ? -20.453 1.027 -13.873 1.00 34.54 138 ASP B N 1
ATOM 3675 C CA . ASP B 1 138 ? -19.519 0.879 -14.983 1.00 37.68 138 ASP B CA 1
ATOM 3676 C C . ASP B 1 138 ? -19.585 2.040 -15.964 1.00 37.24 138 ASP B C 1
ATOM 3677 O O . ASP B 1 138 ? -18.621 2.294 -16.679 1.00 36.89 138 ASP B O 1
ATOM 3682 N N . THR B 1 139 ? -20.715 2.742 -16.000 1.00 37.41 139 THR B N 1
ATOM 3683 C CA . THR B 1 139 ? -20.892 3.862 -16.926 1.00 37.49 139 THR B CA 1
ATOM 3684 C C . THR B 1 139 ? -20.413 5.196 -16.347 1.00 37.26 139 THR B C 1
ATOM 3685 O O . THR B 1 139 ? -20.597 5.464 -15.164 1.00 36.34 139 THR B O 1
ATOM 3689 N N . GLY B 1 140 ? -19.806 6.026 -17.195 1.00 36.07 140 GLY B N 1
ATOM 3690 C CA . GLY B 1 140 ? -19.307 7.322 -16.759 1.00 36.94 140 GLY B CA 1
ATOM 3691 C C . GLY B 1 140 ? -18.087 7.770 -17.552 1.00 37.85 140 GLY B C 1
ATOM 3692 O O . GLY B 1 140 ? -17.990 7.510 -18.757 1.00 34.53 140 GLY B O 1
ATOM 3701 N N . CYS B 1 142 ? -13.552 9.029 -17.259 1.00 37.76 142 CYS B N 1
ATOM 3702 C CA . CYS B 1 142 ? -12.294 9.012 -16.520 1.00 37.53 142 CYS B CA 1
ATOM 3703 C C . CYS B 1 142 ? -11.609 10.376 -16.468 1.00 36.57 142 CYS B C 1
ATOM 3704 O O . CYS B 1 142 ? -11.814 11.223 -17.338 1.00 36.30 142 CYS B O 1
ATOM 3707 N N . SER B 1 143 ? -10.794 10.576 -15.437 1.00 36.37 143 SER B N 1
ATOM 3708 C CA . SER B 1 143 ? -10.054 11.822 -15.261 1.00 37.09 143 SER B CA 1
ATOM 3709 C C . SER B 1 143 ? -9.085 11.953 -16.435 1.00 36.86 143 SER B C 1
ATOM 3710 O O . SER B 1 143 ? -8.805 13.052 -16.908 1.00 36.56 143 SER B O 1
ATOM 3713 N N . ILE B 1 144 ? -8.563 10.822 -16.894 1.00 38.16 144 ILE B N 1
ATOM 3714 C CA . ILE B 1 144 ? -7.672 10.816 -18.045 1.00 39.53 144 ILE B CA 1
ATOM 3715 C C . ILE B 1 144 ? -8.600 10.494 -19.210 1.00 40.84 144 ILE B C 1
ATOM 3716 O O . ILE B 1 144 ? -8.736 9.340 -19.629 1.00 40.78 144 ILE B O 1
ATOM 3721 N N . ALA B 1 145 ? -9.279 11.548 -19.658 1.00 41.51 145 ALA B N 1
ATOM 3722 C CA . ALA B 1 145 ? -10.266 11.540 -20.736 1.00 41.88 145 ALA B CA 1
ATOM 3723 C C . ALA B 1 145 ? -10.268 10.394 -21.742 1.00 41.79 145 ALA B C 1
ATOM 3724 O O . ALA B 1 145 ? -11.305 9.774 -21.992 1.00 41.27 145 ALA B O 1
ATOM 3726 N N . SER B 1 146 ? -9.109 10.125 -22.326 1.00 42.05 146 SER B N 1
ATOM 3727 C CA . SER B 1 146 ? -8.960 9.077 -23.331 1.00 42.72 146 SER B CA 1
ATOM 3728 C C . SER B 1 146 ? -9.506 7.702 -22.938 1.00 42.51 146 SER B C 1
ATOM 3729 O O . SER B 1 146 ? -10.009 6.970 -23.788 1.00 42.31 146 SER B O 1
ATOM 3732 N N . LEU B 1 147 ? -9.409 7.352 -21.659 1.00 41.84 147 LEU B N 1
ATOM 3733 C CA . LEU B 1 147 ? -9.885 6.053 -21.180 1.00 42.18 147 LEU B CA 1
ATOM 3734 C C . LEU B 1 147 ? -11.392 6.009 -20.960 1.00 42.27 147 LEU B C 1
ATOM 3735 O O . LEU B 1 147 ? -11.929 6.733 -20.105 1.00 42.13 147 LEU B O 1
ATOM 3740 N N . THR B 1 148 ? -12.064 5.150 -21.728 1.00 41.34 148 THR B N 1
ATOM 3741 C CA . THR B 1 148 ? -13.515 5.002 -21.659 1.00 39.75 148 THR B CA 1
ATOM 3742 C C . THR B 1 148 ? -13.947 3.707 -20.967 1.00 38.93 148 THR B C 1
ATOM 3743 O O . THR B 1 148 ? -15.131 3.375 -20.933 1.00 37.80 148 THR B O 1
ATOM 3747 N N . ASP B 1 149 ? -12.985 2.982 -20.415 1.00 39.03 149 ASP B N 1
ATOM 3748 C CA . ASP B 1 149 ? -13.274 1.750 -19.695 1.00 40.10 149 ASP B CA 1
ATOM 3749 C C . ASP B 1 149 ? -12.906 1.963 -18.235 1.00 39.12 149 ASP B C 1
ATOM 3750 O O . ASP B 1 149 ? -11.750 2.240 -17.920 1.00 38.90 149 ASP B O 1
ATOM 3755 N N . LYS B 1 150 ? -13.883 1.822 -17.345 1.00 38.81 150 LYS B N 1
ATOM 3756 C CA . LYS B 1 150 ? -13.622 2.031 -15.928 1.00 38.98 150 LYS B CA 1
ATOM 3757 C C . LYS B 1 150 ? -12.384 1.302 -15.423 1.00 38.53 150 LYS B C 1
ATOM 3758 O O . LYS B 1 150 ? -11.456 1.932 -14.922 1.00 38.58 150 LYS B O 1
ATOM 3764 N N . ASP B 1 151 ? -12.368 -0.021 -15.563 1.00 38.63 151 ASP B N 1
ATOM 3765 C CA . ASP B 1 151 ? -11.242 -0.825 -15.095 1.00 40.25 151 ASP B CA 1
ATOM 3766 C C . ASP B 1 151 ? -9.888 -0.367 -15.626 1.00 39.91 151 ASP B C 1
ATOM 3767 O O . ASP B 1 151 ? -8.888 -0.411 -14.903 1.00 39.54 151 ASP B O 1
ATOM 3772 N N . GLU B 1 152 ? -9.845 0.064 -16.884 1.00 39.73 152 GLU B N 1
ATOM 3773 C CA . GLU B 1 152 ? -8.593 0.537 -17.463 1.00 39.75 152 GLU B CA 1
ATOM 3774 C C . GLU B 1 152 ? -8.251 1.872 -16.802 1.00 38.09 152 GLU B C 1
ATOM 3775 O O . GLU B 1 152 ? -7.097 2.134 -16.464 1.00 37.55 152 GLU B O 1
ATOM 3781 N N . CYS B 1 153 ? -9.268 2.702 -16.603 1.00 36.30 153 CYS B N 1
ATOM 3782 C CA . CYS B 1 153 ? -9.086 4.008 -15.973 1.00 36.13 153 CYS B CA 1
ATOM 3783 C C . CYS B 1 153 ? -8.420 3.881 -14.608 1.00 36.40 153 CYS B C 1
ATOM 3784 O O . CYS B 1 153 ? -7.432 4.559 -14.320 1.00 34.85 153 CYS B O 1
ATOM 3787 N N . LEU B 1 154 ? -8.974 3.008 -13.773 1.00 35.60 154 LEU B N 1
ATOM 3788 C CA . LEU B 1 154 ? -8.454 2.789 -12.433 1.00 37.89 154 LEU B CA 1
ATOM 3789 C C . LEU B 1 154 ? -7.071 2.155 -12.487 1.00 38.34 154 LEU B C 1
ATOM 3790 O O . LEU B 1 154 ? -6.179 2.524 -11.728 1.00 38.63 154 LEU B O 1
ATOM 3795 N N . LYS B 1 155 ? -6.898 1.201 -13.393 1.00 39.40 155 LYS B N 1
ATOM 3796 C CA . LYS B 1 155 ? -5.623 0.517 -13.544 1.00 40.70 155 LYS B CA 1
ATOM 3797 C C . LYS B 1 155 ? -4.498 1.511 -13.788 1.00 40.70 155 LYS B C 1
ATOM 3798 O O . LYS B 1 155 ? -3.429 1.412 -13.187 1.00 40.82 155 LYS B O 1
ATOM 3804 N N . LEU B 1 156 ? -4.745 2.473 -14.671 1.00 40.03 156 LEU B N 1
ATOM 3805 C CA . LEU B 1 156 ? -3.740 3.472 -14.996 1.00 39.76 156 LEU B CA 1
ATOM 3806 C C . LEU B 1 156 ? -3.721 4.646 -14.023 1.00 38.98 156 LEU B C 1
ATOM 3807 O O . LEU B 1 156 ? -3.171 5.700 -14.323 1.00 39.39 156 LEU B O 1
ATOM 3812 N N . GLY B 1 157 ? -4.327 4.460 -12.857 1.00 38.27 157 GLY B N 1
ATOM 3813 C CA . GLY B 1 157 ? -4.326 5.515 -11.861 1.00 37.57 157 GLY B CA 1
ATOM 3814 C C . GLY B 1 157 ? -5.278 6.661 -12.121 1.00 36.59 157 GLY B C 1
ATOM 3815 O O . GLY B 1 157 ? -5.162 7.718 -11.501 1.00 36.80 157 GLY B O 1
ATOM 3816 N N . GLY B 1 158 ? -6.223 6.464 -13.033 1.00 35.51 158 GLY B N 1
ATOM 3817 C CA . GLY B 1 158 ? -7.185 7.511 -13.307 1.00 33.58 158 GLY B CA 1
ATOM 3818 C C . GLY B 1 158 ? -8.300 7.433 -12.290 1.00 32.92 158 GLY B C 1
ATOM 3819 O O . GLY B 1 158 ? -8.356 6.488 -11.508 1.00 30.61 158 GLY B O 1
ATOM 3820 N N . LYS B 1 159 ? -9.182 8.426 -12.294 1.00 33.35 159 LYS B N 1
ATOM 3821 C CA . LYS B 1 159 ? -10.305 8.463 -11.359 1.00 34.94 159 LYS B CA 1
ATOM 3822 C C . LYS B 1 159 ? -11.625 8.436 -12.135 1.00 34.21 159 LYS B C 1
ATOM 3823 O O . LYS B 1 159 ? -11.828 9.226 -13.055 1.00 34.66 159 LYS B O 1
ATOM 3829 N N . TRP B 1 160 ? -12.527 7.537 -11.750 1.00 32.93 160 TRP B N 1
ATOM 3830 C CA . TRP B 1 160 ? -13.789 7.375 -12.460 1.00 32.35 160 TRP B CA 1
ATOM 3831 C C . TRP B 1 160 ? -15.044 8.023 -11.883 1.00 31.69 160 TRP B C 1
ATOM 3832 O O . TRP B 1 160 ? -15.486 7.700 -10.779 1.00 30.65 160 TRP B O 1
ATOM 3843 N N . THR B 1 161 ? -15.626 8.936 -12.653 1.00 31.45 161 THR B N 1
ATOM 3844 C CA . THR B 1 161 ? -16.854 9.614 -12.244 1.00 32.71 161 THR B CA 1
ATOM 3845 C C . THR B 1 161 ? -18.052 8.913 -12.892 1.00 33.80 161 THR B C 1
ATOM 3846 O O . THR B 1 161 ? -18.233 8.974 -14.107 1.00 32.50 161 THR B O 1
ATOM 3850 N N . PRO B 1 162 ? -18.884 8.232 -12.091 1.00 34.12 162 PRO B N 1
ATOM 3851 C CA . PRO B 1 162 ? -20.039 7.550 -12.684 1.00 35.27 162 PRO B CA 1
ATOM 3852 C C . PRO B 1 162 ? -21.092 8.521 -13.217 1.00 34.82 162 PRO B C 1
ATOM 3853 O O . PRO B 1 162 ? -21.240 9.637 -12.716 1.00 32.93 162 PRO B O 1
ATOM 3857 N N . SER B 1 163 ? -21.816 8.091 -14.246 1.00 33.95 163 SER B N 1
ATOM 3858 C CA . SER B 1 163 ? -22.859 8.917 -14.833 1.00 34.62 163 SER B CA 1
ATOM 3859 C C . SER B 1 163 ? -24.197 8.641 -14.138 1.00 35.56 163 SER B C 1
ATOM 3860 O O . SER B 1 163 ? -25.072 9.506 -14.092 1.00 37.03 163 SER B O 1
ATOM 3863 N N . ALA B 1 164 ? -24.341 7.439 -13.588 1.00 35.20 164 ALA B N 1
ATOM 3864 C CA . ALA B 1 164 ? -25.563 7.051 -12.889 1.00 35.41 164 ALA B CA 1
ATOM 3865 C C . ALA B 1 164 ? -25.442 7.377 -11.400 1.00 36.23 164 ALA B C 1
ATOM 3866 O O . ALA B 1 164 ? -24.408 7.117 -10.776 1.00 34.12 164 ALA B O 1
ATOM 3868 N N . ARG B 1 165 ? -26.510 7.930 -10.832 1.00 35.87 165 ARG B N 1
ATOM 3869 C CA . ARG B 1 165 ? -26.524 8.317 -9.423 1.00 35.25 165 ARG B CA 1
ATOM 3870 C C . ARG B 1 165 ? -26.818 7.180 -8.446 1.00 34.15 165 ARG B C 1
ATOM 3871 O O . ARG B 1 165 ? -27.303 6.112 -8.829 1.00 32.82 165 ARG B O 1
ATOM 3879 N N . SER B 1 166 ? -26.491 7.418 -7.179 1.00 32.01 166 SER B N 1
ATOM 3880 C CA . SER B 1 166 ? -26.745 6.462 -6.114 1.00 29.31 166 SER B CA 1
ATOM 3881 C C . SER B 1 166 ? -28.247 6.606 -5.906 1.00 29.07 166 SER B C 1
ATOM 3882 O O . SER B 1 166 ? -28.734 7.709 -5.667 1.00 27.60 166 SER B O 1
ATOM 3893 N N . THR B 1 168 ? -30.348 5.050 -3.516 1.00 31.68 168 THR B N 1
ATOM 3894 C CA . THR B 1 168 ? -30.762 5.124 -2.137 1.00 32.44 168 THR B CA 1
ATOM 3895 C C . THR B 1 168 ? -29.532 5.196 -1.236 1.00 30.16 168 THR B C 1
ATOM 3896 O O . THR B 1 168 ? -28.445 4.762 -1.614 1.00 30.02 168 THR B O 1
ATOM 3900 N N . PRO B 1 169 ? -29.685 5.763 -0.033 1.00 29.05 169 PRO B N 1
ATOM 3901 C CA . PRO B 1 169 ? -28.533 5.851 0.870 1.00 29.78 169 PRO B CA 1
ATOM 3902 C C . PRO B 1 169 ? -28.186 4.480 1.428 1.00 28.11 169 PRO B C 1
ATOM 3903 O O . PRO B 1 169 ? -29.075 3.697 1.755 1.00 28.10 169 PRO B O 1
ATOM 3907 N N . PRO B 1 170 ? -26.886 4.162 1.524 1.00 27.66 170 PRO B N 1
ATOM 3908 C CA . PRO B 1 170 ? -26.485 2.859 2.062 1.00 26.80 170 PRO B CA 1
ATOM 3909 C C . PRO B 1 170 ? -26.991 2.734 3.498 1.00 27.11 170 PRO B C 1
ATOM 3910 O O . PRO B 1 170 ? -26.940 3.696 4.265 1.00 26.14 170 PRO B O 1
ATOM 3914 N N . GLU B 1 171 ? -27.498 1.562 3.859 1.00 27.50 171 GLU B N 1
ATOM 3915 C CA . GLU B 1 171 ? -28.019 1.355 5.203 1.00 28.73 171 GLU B CA 1
ATOM 3916 C C . GLU B 1 171 ? -27.443 0.109 5.853 1.00 27.62 171 GLU B C 1
ATOM 3917 O O . GLU B 1 171 ? -26.898 -0.763 5.177 1.00 27.95 171 GLU B O 1
ATOM 3923 N N . GLY B 1 172 ? -27.554 0.034 7.172 1.00 26.61 172 GLY B N 1
ATOM 3924 C CA . GLY B 1 172 ? -27.036 -1.119 7.874 1.00 26.02 172 GLY B CA 1
ATOM 3925 C C . GLY B 1 172 ? -25.523 -1.165 7.890 1.00 26.13 172 GLY B C 1
ATOM 3926 O O . GLY B 1 172 ? -24.859 -0.234 7.428 1.00 24.59 172 GLY B O 1
ATOM 3927 N N . ARG B 1 173 ? -24.981 -2.255 8.425 1.00 25.76 173 ARG B N 1
ATOM 3928 C CA . ARG B 1 173 ? -23.540 -2.427 8.524 1.00 28.11 173 ARG B CA 1
ATOM 3929 C C . ARG B 1 173 ? -22.997 -3.362 7.447 1.00 29.77 173 ARG B C 1
ATOM 3930 O O . ARG B 1 173 ? -21.786 -3.525 7.310 1.00 30.10 173 ARG B O 1
ATOM 3938 N N . GLY B 1 174 ? -23.906 -3.991 6.708 1.00 31.14 174 GLY B N 1
ATOM 3939 C CA . GLY B 1 174 ? -23.521 -4.878 5.626 1.00 34.23 174 GLY B CA 1
ATOM 3940 C C . GLY B 1 174 ? -22.917 -6.230 5.951 1.00 36.63 174 GLY B C 1
ATOM 3941 O O . GLY B 1 174 ? -23.066 -6.761 7.056 1.00 36.06 174 GLY B O 1
ATOM 3942 N N . ASP B 1 175 ? -22.232 -6.772 4.946 1.00 38.00 175 ASP B N 1
ATOM 3943 C CA . ASP B 1 175 ? -21.552 -8.066 4.987 1.00 40.51 175 ASP B CA 1
ATOM 3944 C C . ASP B 1 175 ? -20.663 -8.213 6.224 1.00 39.98 175 ASP B C 1
ATOM 3945 O O . ASP B 1 175 ? -20.541 -7.286 7.022 1.00 39.76 175 ASP B O 1
ATOM 3950 N N . ALA B 1 176 ? -20.047 -9.384 6.377 1.00 38.97 176 ALA B N 1
ATOM 3951 C CA . ALA B 1 176 ? -19.159 -9.644 7.506 1.00 37.92 176 ALA B CA 1
ATOM 3952 C C . ALA B 1 176 ? -17.973 -8.696 7.385 1.00 37.20 176 ALA B C 1
ATOM 3953 O O . ALA B 1 176 ? -17.357 -8.308 8.379 1.00 36.14 176 ALA B O 1
ATOM 3955 N N . GLU B 1 177 ? -17.672 -8.335 6.141 1.00 36.32 177 GLU B N 1
ATOM 3956 C CA . GLU B 1 177 ? -16.579 -7.432 5.804 1.00 36.00 177 GLU B CA 1
ATOM 3957 C C . GLU B 1 177 ? -17.123 -6.003 5.692 1.00 33.74 177 GLU B C 1
ATOM 3958 O O . GLU B 1 177 ? -16.396 -5.067 5.351 1.00 33.42 177 GLU B O 1
ATOM 3964 N N . GLY B 1 178 ? -18.411 -5.852 5.979 1.00 31.05 178 GLY B N 1
ATOM 3965 C CA . GLY B 1 178 ? -19.049 -4.550 5.922 1.00 29.22 178 GLY B CA 1
ATOM 3966 C C . GLY B 1 178 ? -19.419 -4.091 4.524 1.00 28.18 178 GLY B C 1
ATOM 3967 O O . GLY B 1 178 ? -19.712 -2.917 4.307 1.00 26.64 178 GLY B O 1
ATOM 3968 N N . THR B 1 179 ? -19.410 -5.014 3.568 1.00 27.41 179 THR B N 1
ATOM 3969 C CA . THR B 1 179 ? -19.745 -4.668 2.194 1.00 26.82 179 THR B CA 1
ATOM 3970 C C . THR B 1 179 ? -21.252 -4.554 2.009 1.00 25.48 179 THR B C 1
ATOM 3971 O O . THR B 1 179 ? -22.014 -5.371 2.519 1.00 25.64 179 THR B O 1
ATOM 3975 N N . ILE B 1 180 ? -21.673 -3.534 1.273 1.00 26.36 180 ILE B N 1
ATOM 3976 C CA . ILE B 1 180 ? -23.087 -3.300 1.014 1.00 27.24 180 ILE B CA 1
ATOM 3977 C C . ILE B 1 180 ? -23.316 -3.039 -0.475 1.00 30.57 180 ILE B C 1
ATOM 3978 O O . ILE B 1 180 ? -22.684 -2.159 -1.067 1.00 28.91 180 ILE B O 1
ATOM 3983 N N . GLU B 1 181 ? -24.222 -3.809 -1.073 1.00 32.73 181 GLU B N 1
ATOM 3984 C CA . GLU B 1 181 ? -24.539 -3.661 -2.490 1.00 36.87 181 GLU B CA 1
ATOM 3985 C C . GLU B 1 181 ? -26.001 -3.299 -2.678 1.00 37.57 181 GLU B C 1
ATOM 3986 O O . GLU B 1 181 ? -26.868 -4.172 -2.681 1.00 38.96 181 GLU B O 1
ATOM 3992 N N . PRO B 1 182 ? -26.296 -1.999 -2.833 1.00 38.33 182 PRO B N 1
ATOM 3993 C CA . PRO B 1 182 ? -27.675 -1.536 -3.019 1.00 38.31 182 PRO B CA 1
ATOM 3994 C C . PRO B 1 182 ? -28.324 -2.099 -4.287 1.00 38.93 182 PRO B C 1
ATOM 3995 O O . PRO B 1 182 ? -29.546 -2.273 -4.348 1.00 38.96 182 PRO B O 1
ATOM 3999 N N . GLY B 1 183 ? -27.503 -2.381 -5.294 1.00 38.00 183 GLY B N 1
ATOM 4000 C CA . GLY B 1 183 ? -28.022 -2.913 -6.541 1.00 37.54 183 GLY B CA 1
ATOM 4001 C C . GLY B 1 183 ? -28.218 -1.832 -7.584 1.00 36.14 183 GLY B C 1
ATOM 4002 O O . GLY B 1 183 ? -28.960 -2.014 -8.554 1.00 37.16 183 GLY B O 1
ATOM 4003 N N . ASP B 1 184 ? -27.556 -0.698 -7.382 1.00 32.88 184 ASP B N 1
ATOM 4004 C CA . ASP B 1 184 ? -27.645 0.421 -8.310 1.00 28.85 184 ASP B CA 1
ATOM 4005 C C . ASP B 1 184 ? -26.296 0.643 -8.977 1.00 28.14 184 ASP B C 1
ATOM 4006 O O . ASP B 1 184 ? -26.074 1.652 -9.652 1.00 26.17 184 ASP B O 1
ATOM 4011 N N . GLY B 1 185 ? -25.391 -0.311 -8.793 1.00 27.49 185 GLY B N 1
ATOM 4012 C CA . GLY B 1 185 ? -24.075 -0.174 -9.390 1.00 27.88 185 GLY B CA 1
ATOM 4013 C C . GLY B 1 185 ? -23.040 0.296 -8.384 1.00 27.98 185 GLY B C 1
ATOM 4014 O O . GLY B 1 185 ? -21.840 0.128 -8.595 1.00 26.63 185 GLY B O 1
ATOM 4015 N N . TYR B 1 186 ? -23.501 0.892 -7.289 1.00 27.66 186 TYR B N 1
ATOM 4016 C CA . TYR B 1 186 ? -22.585 1.359 -6.249 1.00 26.89 186 TYR B CA 1
ATOM 4017 C C . TYR B 1 186 ? -22.372 0.284 -5.191 1.00 26.37 186 TYR B C 1
ATOM 4018 O O . TYR B 1 186 ? -23.287 -0.486 -4.882 1.00 27.49 186 TYR B O 1
ATOM 4027 N N . VAL B 1 187 ? -21.154 0.219 -4.657 1.00 23.80 187 VAL B N 1
ATOM 4028 C CA . VAL B 1 187 ? -20.824 -0.718 -3.593 1.00 21.88 187 VAL B CA 1
ATOM 4029 C C . VAL B 1 187 ? -20.278 0.147 -2.438 1.00 23.09 187 VAL B C 1
ATOM 4030 O O . VAL B 1 187 ? -19.498 1.069 -2.672 1.00 18.95 187 VAL B O 1
ATOM 4034 N N . TRP B 1 188 ? -20.710 -0.133 -1.210 1.00 23.64 188 TRP B N 1
ATOM 4035 C CA . TRP B 1 188 ? -20.254 0.634 -0.049 1.00 23.00 188 TRP B CA 1
ATOM 4036 C C . TRP B 1 188 ? -19.696 -0.258 1.057 1.00 23.66 188 TRP B C 1
ATOM 4037 O O . TRP B 1 188 ? -20.008 -1.445 1.133 1.00 23.31 188 TRP B O 1
ATOM 4048 N N . GLU B 1 189 ? -18.861 0.328 1.911 1.00 23.34 189 GLU B N 1
ATOM 4049 C CA . GLU B 1 189 ? -18.271 -0.374 3.047 1.00 22.07 189 GLU B CA 1
ATOM 4050 C C . GLU B 1 189 ? -18.700 0.380 4.313 1.00 21.59 189 GLU B C 1
ATOM 4051 O O . GLU B 1 189 ? -18.495 1.593 4.401 1.00 18.22 189 GLU B O 1
ATOM 4057 N N . TYR B 1 190 ? -19.300 -0.322 5.274 1.00 21.37 190 TYR B N 1
ATOM 4058 C CA . TYR B 1 190 ? -19.717 0.323 6.524 1.00 21.80 190 TYR B CA 1
ATOM 4059 C C . TYR B 1 190 ? -18.473 0.562 7.371 1.00 20.91 190 TYR B C 1
ATOM 4060 O O . TYR B 1 190 ? -17.668 -0.354 7.576 1.00 19.34 190 TYR B O 1
ATOM 4069 N N . LEU B 1 191 ? -18.325 1.786 7.870 1.00 20.48 191 LEU B N 1
ATOM 4070 C CA . LEU B 1 191 ? -17.161 2.135 8.679 1.00 19.50 191 LEU B CA 1
ATOM 4071 C C . LEU B 1 191 ? -17.474 2.259 10.167 1.00 18.51 191 LEU B C 1
ATOM 4072 O O . LEU B 1 191 ? -17.009 1.455 10.963 1.00 18.87 191 LEU B O 1
ATOM 4077 N N . PHE B 1 192 ? -18.246 3.269 10.542 1.00 17.65 192 PHE B N 1
ATOM 4078 C CA . PHE B 1 192 ? -18.579 3.448 11.952 1.00 18.83 192 PHE B CA 1
ATOM 4079 C C . PHE B 1 192 ? -19.806 4.299 12.194 1.00 18.44 192 PHE B C 1
ATOM 4080 O O . PHE B 1 192 ? -20.387 4.854 11.259 1.00 18.13 192 PHE B O 1
ATOM 4088 N N . GLU B 1 193 ? -20.192 4.397 13.464 1.00 18.30 193 GLU B N 1
ATOM 4089 C CA . GLU B 1 193 ? -21.363 5.159 13.873 1.00 17.90 193 GLU B CA 1
ATOM 4090 C C . GLU B 1 193 ? -20.972 6.281 14.845 1.00 18.05 193 GLU B C 1
ATOM 4091 O O . GLU B 1 193 ? -20.104 6.096 15.695 1.00 20.14 193 GLU B O 1
ATOM 4097 N N . ILE B 1 194 ? -21.605 7.440 14.700 1.00 16.82 194 ILE B N 1
ATOM 4098 C CA . ILE B 1 194 ? -21.328 8.588 15.571 1.00 18.10 194 ILE B CA 1
ATOM 4099 C C . ILE B 1 194 ? -22.464 8.755 16.577 1.00 19.68 194 ILE B C 1
ATOM 4100 O O . ILE B 1 194 ? -23.615 9.013 16.193 1.00 19.33 194 ILE B O 1
ATOM 4105 N N . PRO B 1 195 ? -22.165 8.592 17.879 1.00 20.29 195 PRO B N 1
ATOM 4106 C CA . PRO B 1 195 ? -23.191 8.740 18.918 1.00 20.47 195 PRO B CA 1
ATOM 4107 C C . PRO B 1 195 ? -23.754 10.165 18.920 1.00 20.12 195 PRO B C 1
ATOM 4108 O O . PRO B 1 195 ? -23.088 11.104 18.483 1.00 21.01 195 PRO B O 1
ATOM 4112 N N . PRO B 1 196 ? -24.986 10.340 19.425 1.00 19.12 196 PRO B N 1
ATOM 4113 C CA . PRO B 1 196 ? -25.622 11.655 19.470 1.00 19.74 196 PRO B CA 1
ATOM 4114 C C . PRO B 1 196 ? -24.872 12.744 20.248 1.00 17.78 196 PRO B C 1
ATOM 4115 O O . PRO B 1 196 ? -24.809 13.878 19.788 1.00 17.94 196 PRO B O 1
ATOM 4119 N N . ASP B 1 197 ? -24.295 12.419 21.405 1.00 19.98 197 ASP B N 1
ATOM 4120 C CA . ASP B 1 197 ? -23.579 13.458 22.157 1.00 19.92 197 ASP B CA 1
ATOM 4121 C C . ASP B 1 197 ? -22.439 14.048 21.328 1.00 19.83 197 ASP B C 1
ATOM 4122 O O . ASP B 1 197 ? -22.141 15.231 21.437 1.00 19.30 197 ASP B O 1
ATOM 4127 N N . VAL B 1 198 ? -21.819 13.223 20.485 1.00 17.59 198 VAL B N 1
ATOM 4128 C CA . VAL B 1 198 ? -20.731 13.672 19.638 1.00 17.77 198 VAL B CA 1
ATOM 4129 C C . VAL B 1 198 ? -21.264 14.425 18.422 1.00 18.85 198 VAL B C 1
ATOM 4130 O O . VAL B 1 198 ? -20.835 15.554 18.148 1.00 16.30 198 VAL B O 1
ATOM 4134 N N . SER B 1 199 ? -22.213 13.819 17.699 1.00 17.62 199 SER B N 1
ATOM 4135 C CA . SER B 1 199 ? -22.753 14.468 16.506 1.00 16.73 199 SER B CA 1
ATOM 4136 C C . SER B 1 199 ? -23.435 15.797 16.805 1.00 17.85 199 SER B C 1
ATOM 4137 O O . SER B 1 199 ? -23.282 16.759 16.058 1.00 16.78 199 SER B O 1
ATOM 4140 N N . ILE B 1 200 ? -24.194 15.853 17.894 1.00 20.22 200 ILE B N 1
ATOM 4141 C CA . ILE B 1 200 ? -24.892 17.082 18.253 1.00 21.33 200 ILE B CA 1
ATOM 4142 C C . ILE B 1 200 ? -23.939 18.204 18.654 1.00 21.14 200 ILE B C 1
ATOM 4143 O O . ILE B 1 200 ? -24.041 19.326 18.153 1.00 19.99 200 ILE B O 1
ATOM 4148 N N . ASN B 1 201 ? -22.996 17.884 19.531 1.00 20.51 201 ASN B N 1
ATOM 4149 C CA . ASN B 1 201 ? -22.074 18.885 20.063 1.00 21.89 201 ASN B CA 1
ATOM 4150 C C . ASN B 1 201 ? -20.690 19.065 19.469 1.00 22.88 201 ASN B C 1
ATOM 4151 O O . ASN B 1 201 ? -20.078 20.123 19.664 1.00 22.01 201 ASN B O 1
ATOM 4156 N N . ARG B 1 202 ? -20.192 18.067 18.745 1.00 22.04 202 ARG B N 1
ATOM 4157 C CA . ARG B 1 202 ? -18.840 18.152 18.205 1.00 21.34 202 ARG B CA 1
ATOM 4158 C C . ARG B 1 202 ? -18.665 18.080 16.686 1.00 22.00 202 ARG B C 1
ATOM 4159 O O . ARG B 1 202 ? -17.615 18.466 16.172 1.00 19.30 202 ARG B O 1
ATOM 4167 N N . CYS B 1 203 ? -19.668 17.592 15.960 1.00 20.73 203 CYS B N 1
ATOM 4168 C CA . CYS B 1 203 ? -19.552 17.558 14.509 1.00 20.91 203 CYS B CA 1
ATOM 4169 C C . CYS B 1 203 ? -20.093 18.900 14.048 1.00 19.76 203 CYS B C 1
ATOM 4170 O O . CYS B 1 203 ? -20.888 19.521 14.751 1.00 22.71 203 CYS B O 1
ATOM 4173 N N . THR B 1 204 ? -19.655 19.364 12.888 1.00 20.15 204 THR B N 1
ATOM 4174 C CA . THR B 1 204 ? -20.119 20.647 12.374 1.00 21.29 204 THR B CA 1
ATOM 4175 C C . THR B 1 204 ? -20.581 20.442 10.936 1.00 23.29 204 THR B C 1
ATOM 4176 O O . THR B 1 204 ? -20.561 19.324 10.428 1.00 23.82 204 THR B O 1
ATOM 4180 N N . ASN B 1 205 ? -20.995 21.520 10.284 1.00 23.22 205 ASN B N 1
ATOM 4181 C CA . ASN B 1 205 ? -21.438 21.432 8.907 1.00 26.89 205 ASN B CA 1
ATOM 4182 C C . ASN B 1 205 ? -20.270 20.958 8.025 1.00 27.26 205 ASN B C 1
ATOM 4183 O O . ASN B 1 205 ? -20.478 20.313 6.985 1.00 26.52 205 ASN B O 1
ATOM 4188 N N . GLU B 1 206 ? -19.042 21.229 8.459 1.00 26.32 206 GLU B N 1
ATOM 4189 C CA . GLU B 1 206 ? -17.862 20.856 7.682 1.00 24.90 206 GLU B CA 1
ATOM 4190 C C . GLU B 1 206 ? -17.091 19.610 8.126 1.00 21.75 206 GLU B C 1
ATOM 4191 O O . GLU B 1 206 ? -16.379 18.998 7.315 1.00 20.74 206 GLU B O 1
ATOM 4197 N N . TYR B 1 207 ? -17.215 19.227 9.394 1.00 19.88 207 TYR B N 1
ATOM 4198 C CA . TYR B 1 207 ? -16.472 18.071 9.892 1.00 17.97 207 TYR B CA 1
ATOM 4199 C C . TYR B 1 207 ? -17.250 17.070 10.714 1.00 16.51 207 TYR B C 1
ATOM 4200 O O . TYR B 1 207 ? -18.236 17.413 11.374 1.00 15.88 207 TYR B O 1
ATOM 4209 N N . ILE B 1 208 ? -16.787 15.823 10.668 1.00 17.18 208 ILE B N 1
ATOM 4210 C CA . ILE B 1 208 ? -17.345 14.763 11.498 1.00 16.05 208 ILE B CA 1
ATOM 4211 C C . ILE B 1 208 ? -16.162 14.240 12.282 1.00 14.71 208 ILE B C 1
ATOM 4212 O O . ILE B 1 208 ? -15.029 14.246 11.797 1.00 15.47 208 ILE B O 1
ATOM 4217 N N . VAL B 1 209 ? -16.433 13.803 13.506 1.00 15.97 209 VAL B N 1
ATOM 4218 C CA . VAL B 1 209 ? -15.414 13.279 14.388 1.00 15.99 209 VAL B CA 1
ATOM 4219 C C . VAL B 1 209 ? -15.170 11.802 14.118 1.00 17.57 209 VAL B C 1
ATOM 4220 O O . VAL B 1 209 ? -16.103 11.043 13.859 1.00 18.81 209 VAL B O 1
ATOM 4224 N N . VAL B 1 210 ? -13.903 11.416 14.152 1.00 16.10 210 VAL B N 1
ATOM 4225 C CA . VAL B 1 210 ? -13.513 10.036 13.967 1.00 15.59 210 VAL B CA 1
ATOM 4226 C C . VAL B 1 210 ? -12.907 9.683 15.315 1.00 16.19 210 VAL B C 1
ATOM 4227 O O . VAL B 1 210 ? -11.963 10.333 15.764 1.00 15.40 210 VAL B O 1
ATOM 4231 N N . PRO B 1 211 ? -13.436 8.651 15.976 1.00 16.21 211 PRO B N 1
ATOM 4232 C CA . PRO B 1 211 ? -12.913 8.248 17.288 1.00 15.89 211 PRO B CA 1
ATOM 4233 C C . PRO B 1 211 ? -11.444 7.857 17.302 1.00 16.36 211 PRO B C 1
ATOM 4234 O O . PRO B 1 211 ? -10.948 7.222 16.364 1.00 14.25 211 PRO B O 1
ATOM 4238 N N . TRP B 1 212 ? -10.742 8.259 18.363 1.00 16.00 212 TRP B N 1
ATOM 4239 C CA . TRP B 1 212 ? -9.332 7.912 18.509 1.00 17.39 212 TRP B CA 1
ATOM 4240 C C . TRP B 1 212 ? -9.244 6.399 18.750 1.00 16.72 212 TRP B C 1
ATOM 4241 O O . TRP B 1 212 ? -10.196 5.787 19.220 1.00 17.08 212 TRP B O 1
ATOM 4252 N N . PRO B 1 213 ? -8.102 5.776 18.424 1.00 17.81 213 PRO B N 1
ATOM 4253 C CA . PRO B 1 213 ? -7.950 4.332 18.631 1.00 17.83 213 PRO B CA 1
ATOM 4254 C C . PRO B 1 213 ? -8.290 3.852 20.055 1.00 18.92 213 PRO B C 1
ATOM 4255 O O . PRO B 1 213 ? -8.924 2.810 20.228 1.00 18.38 213 PRO B O 1
ATOM 4259 N N . GLU B 1 214 ? -7.877 4.598 21.074 1.00 20.22 214 GLU B N 1
ATOM 4260 C CA . GLU B 1 214 ? -8.171 4.176 22.448 1.00 23.84 214 GLU B CA 1
ATOM 4261 C C . GLU B 1 214 ? -9.664 4.194 22.771 1.00 22.55 214 GLU B C 1
ATOM 4262 O O . GLU B 1 214 ? -10.124 3.433 23.619 1.00 23.01 214 GLU B O 1
ATOM 4268 N N . GLU B 1 215 ? -10.426 5.057 22.105 1.00 22.17 215 GLU B N 1
ATOM 4269 C CA . GLU B 1 215 ? -11.866 5.108 22.360 1.00 21.46 215 GLU B CA 1
ATOM 4270 C C . GLU B 1 215 ? -12.535 3.878 21.754 1.00 21.39 215 GLU B C 1
ATOM 4271 O O . GLU B 1 215 ? -13.549 3.386 22.254 1.00 19.19 215 GLU B O 1
ATOM 4277 N N . LEU B 1 216 ? -11.960 3.401 20.659 1.00 21.05 216 LEU B N 1
ATOM 4278 C CA . LEU B 1 216 ? -12.489 2.249 19.940 1.00 21.96 216 LEU B CA 1
ATOM 4279 C C . LEU B 1 216 ? -12.187 0.952 20.679 1.00 22.27 216 LEU B C 1
ATOM 4280 O O . LEU B 1 216 ? -12.988 0.011 20.649 1.00 23.97 216 LEU B O 1
ATOM 4285 N N . LYS B 1 217 ? -11.034 0.893 21.341 1.00 21.63 217 LYS B N 1
ATOM 4286 C CA . LYS B 1 217 ? -10.669 -0.301 22.096 1.00 21.88 217 LYS B CA 1
ATOM 4287 C C . LYS B 1 217 ? -11.491 -0.359 23.371 1.00 22.27 217 LYS B C 1
ATOM 4288 O O . LYS B 1 217 ? -11.902 -1.426 23.821 1.00 21.95 217 LYS B O 1
ATOM 4294 N N . GLU B 1 218 ? -11.724 0.811 23.946 1.00 22.12 218 GLU B N 1
ATOM 4295 C CA . GLU B 1 218 ? -12.477 0.942 25.191 1.00 23.36 218 GLU B CA 1
ATOM 4296 C C . GLU B 1 218 ? -13.992 0.729 25.090 1.00 21.94 218 GLU B C 1
ATOM 4297 O O . GLU B 1 218 ? -14.591 0.064 25.939 1.00 21.48 218 GLU B O 1
ATOM 4303 N N . ASP B 1 219 ? -14.607 1.284 24.051 1.00 20.24 219 ASP B N 1
ATOM 4304 C CA . ASP B 1 219 ? -16.052 1.211 23.916 1.00 19.76 219 ASP B CA 1
ATOM 4305 C C . ASP B 1 219 ? -16.493 1.088 22.446 1.00 19.43 219 ASP B C 1
ATOM 4306 O O . ASP B 1 219 ? -17.046 2.031 21.870 1.00 19.42 219 ASP B O 1
ATOM 4311 N N . PRO B 1 220 ? -16.265 -0.078 21.827 1.00 19.62 220 PRO B N 1
ATOM 4312 C CA . PRO B 1 220 ? -16.662 -0.251 20.422 1.00 19.16 220 PRO B CA 1
ATOM 4313 C C . PRO B 1 220 ? -18.149 -0.075 20.099 1.00 20.16 220 PRO B C 1
ATOM 4314 O O . PRO B 1 220 ? -18.488 0.480 19.055 1.00 19.34 220 PRO B O 1
ATOM 4318 N N . THR B 1 221 ? -19.037 -0.525 20.981 1.00 19.35 221 THR B N 1
ATOM 4319 C CA . THR B 1 221 ? -20.461 -0.386 20.699 1.00 21.49 221 THR B CA 1
ATOM 4320 C C . THR B 1 221 ? -20.881 1.075 20.617 1.00 20.11 221 THR B C 1
ATOM 4321 O O . THR B 1 221 ? -21.759 1.427 19.828 1.00 20.27 221 THR B O 1
ATOM 4325 N N . ARG B 1 222 ? -20.246 1.930 21.419 1.00 18.65 222 ARG B N 1
ATOM 4326 C CA . ARG B 1 222 ? -20.541 3.358 21.403 1.00 16.28 222 ARG B CA 1
ATOM 4327 C C . ARG B 1 222 ? -20.385 3.940 19.993 1.00 16.75 222 ARG B C 1
ATOM 4328 O O . ARG B 1 222 ? -21.094 4.884 19.618 1.00 13.79 222 ARG B O 1
ATOM 4336 N N . TRP B 1 223 ? -19.449 3.387 19.226 1.00 15.13 223 TRP B N 1
ATOM 4337 C CA . TRP B 1 223 ? -19.203 3.848 17.864 1.00 16.64 223 TRP B CA 1
ATOM 4338 C C . TRP B 1 223 ? -19.601 2.791 16.828 1.00 18.50 223 TRP B C 1
ATOM 4339 O O . TRP B 1 223 ? -19.050 2.759 15.723 1.00 16.90 223 TRP B O 1
ATOM 4350 N N . GLY B 1 224 ? -20.565 1.946 17.196 1.00 20.96 224 GLY B N 1
ATOM 4351 C CA . GLY B 1 224 ? -21.052 0.887 16.320 1.00 21.84 224 GLY B CA 1
ATOM 4352 C C . GLY B 1 224 ? -19.924 0.197 15.587 1.00 22.36 224 GLY B C 1
ATOM 4353 O O . GLY B 1 224 ? -19.994 -0.007 14.379 1.00 22.37 224 GLY B O 1
ATOM 4354 N N . TYR B 1 225 ? -18.906 -0.206 16.338 1.00 20.95 225 TYR B N 1
ATOM 4355 C CA . TYR B 1 225 ? -17.715 -0.818 15.769 1.00 18.82 225 TYR B CA 1
ATOM 4356 C C . TYR B 1 225 ? -17.456 -2.243 16.281 1.00 18.94 225 TYR B C 1
ATOM 4357 O O . TYR B 1 225 ? -16.440 -2.845 15.942 1.00 18.29 225 TYR B O 1
ATOM 4366 N N . GLU B 1 226 ? -18.377 -2.782 17.078 1.00 19.71 226 GLU B N 1
ATOM 4367 C CA . GLU B 1 226 ? -18.210 -4.124 17.644 1.00 23.55 226 GLU B CA 1
ATOM 4368 C C . GLU B 1 226 ? -18.141 -5.238 16.596 1.00 24.43 226 GLU B C 1
ATOM 4369 O O . GLU B 1 226 ? -17.639 -6.327 16.875 1.00 24.76 226 GLU B O 1
ATOM 4375 N N . ASP B 1 227 ? -18.660 -4.965 15.403 1.00 27.04 227 ASP B N 1
ATOM 4376 C CA . ASP B 1 227 ? -18.639 -5.944 14.320 1.00 30.32 227 ASP B CA 1
ATOM 4377 C C . ASP B 1 227 ? -17.388 -5.813 13.448 1.00 30.77 227 ASP B C 1
ATOM 4378 O O . ASP B 1 227 ? -17.127 -6.665 12.591 1.00 31.52 227 ASP B O 1
ATOM 4383 N N . ASN B 1 228 ? -16.601 -4.763 13.664 1.00 29.05 228 ASN B N 1
ATOM 4384 C CA . ASN B 1 228 ? -15.402 -4.582 12.856 1.00 29.74 228 ASN B CA 1
ATOM 4385 C C . ASN B 1 228 ? -14.435 -5.735 13.061 1.00 30.11 228 ASN B C 1
ATOM 4386 O O . ASN B 1 228 ? -14.289 -6.251 14.172 1.00 28.74 228 ASN B O 1
ATOM 4391 N N . LEU B 1 229 ? -13.782 -6.133 11.973 1.00 30.01 229 LEU B N 1
ATOM 4392 C CA . LEU B 1 229 ? -12.815 -7.226 11.989 1.00 32.51 229 LEU B CA 1
ATOM 4393 C C . LEU B 1 229 ? -11.458 -6.727 11.527 1.00 31.45 229 LEU B C 1
ATOM 4394 O O . LEU B 1 229 ? -10.443 -7.392 11.716 1.00 32.14 229 LEU B O 1
ATOM 4399 N N . THR B 1 230 ? -11.449 -5.544 10.928 1.00 31.57 230 THR B N 1
ATOM 4400 C CA . THR B 1 230 ? -10.223 -4.971 10.404 1.00 31.77 230 THR B CA 1
ATOM 4401 C C . THR B 1 230 ? -9.157 -4.717 11.478 1.00 32.79 230 THR B C 1
ATOM 4402 O O . THR B 1 230 ? -7.974 -4.539 11.164 1.00 31.69 230 THR B O 1
ATOM 4406 N N . TRP B 1 231 ? -9.568 -4.719 12.744 1.00 31.65 231 TRP B N 1
ATOM 4407 C CA . TRP B 1 231 ? -8.625 -4.495 13.840 1.00 31.11 231 TRP B CA 1
ATOM 4408 C C . TRP B 1 231 ? -7.582 -5.614 13.910 1.00 31.32 231 TRP B C 1
ATOM 4409 O O . TRP B 1 231 ? -6.465 -5.391 14.400 1.00 30.80 231 TRP B O 1
ATOM 4420 N N . GLN B 1 232 ? -7.936 -6.809 13.422 1.00 32.42 232 GLN B N 1
ATOM 4421 C CA . GLN B 1 232 ? -7.009 -7.944 13.438 1.00 33.85 232 GLN B CA 1
ATOM 4422 C C . GLN B 1 232 ? -5.698 -7.514 12.804 1.00 33.51 232 GLN B C 1
ATOM 4423 O O . GLN B 1 232 ? -4.632 -8.026 13.146 1.00 33.81 232 GLN B O 1
ATOM 4429 N N . GLN B 1 233 ? -5.783 -6.568 11.874 1.00 32.15 233 GLN B N 1
ATOM 4430 C CA . GLN B 1 233 ? -4.599 -6.058 11.197 1.00 33.04 233 GLN B CA 1
ATOM 4431 C C . GLN B 1 233 ? -4.246 -4.613 11.567 1.00 30.51 233 GLN B C 1
ATOM 4432 O O . GLN B 1 233 ? -3.074 -4.299 11.770 1.00 30.94 233 GLN B O 1
ATOM 4438 N N . ASP B 1 234 ? -5.250 -3.743 11.666 1.00 29.21 234 ASP B N 1
ATOM 4439 C CA . ASP B 1 234 ? -4.989 -2.331 11.962 1.00 26.79 234 ASP B CA 1
ATOM 4440 C C . ASP B 1 234 ? -5.133 -1.842 13.412 1.00 26.64 234 ASP B C 1
ATOM 4441 O O . ASP B 1 234 ? -5.031 -0.647 13.673 1.00 23.59 234 ASP B O 1
ATOM 4446 N N . ASP B 1 235 ? -5.377 -2.757 14.345 1.00 26.81 235 ASP B N 1
ATOM 4447 C CA . ASP B 1 235 ? -5.498 -2.407 15.768 1.00 28.25 235 ASP B CA 1
ATOM 4448 C C . ASP B 1 235 ? -6.324 -1.145 16.078 1.00 27.57 235 ASP B C 1
ATOM 4449 O O . ASP B 1 235 ? -5.863 -0.249 16.790 1.00 28.08 235 ASP B O 1
ATOM 4454 N N . PHE B 1 236 ? -7.533 -1.080 15.531 1.00 25.98 236 PHE B N 1
ATOM 4455 C CA . PHE B 1 236 ? -8.450 0.037 15.759 1.00 26.42 236 PHE B CA 1
ATOM 4456 C C . PHE B 1 236 ? -8.006 1.380 15.208 1.00 25.85 236 PHE B C 1
ATOM 4457 O O . PHE B 1 236 ? -8.475 2.441 15.644 1.00 24.24 236 PHE B O 1
ATOM 4465 N N . GLY B 1 237 ? -7.111 1.330 14.230 1.00 24.24 237 GLY B N 1
ATOM 4466 C CA . GLY B 1 237 ? -6.635 2.546 13.609 1.00 22.49 237 GLY B CA 1
ATOM 4467 C C . GLY B 1 237 ? -7.621 3.076 12.575 1.00 20.41 237 GLY B C 1
ATOM 4468 O O . GLY B 1 237 ? -7.267 3.244 11.413 1.00 21.11 237 GLY B O 1
ATOM 4469 N N . LEU B 1 238 ? -8.856 3.335 12.991 1.00 17.34 238 LEU B N 1
ATOM 4470 C CA . LEU B 1 238 ? -9.866 3.875 12.084 1.00 17.59 238 LEU B CA 1
ATOM 4471 C C . LEU B 1 238 ? -9.413 5.224 11.543 1.00 18.14 238 LEU B C 1
ATOM 4472 O O . LEU B 1 238 ? -9.638 5.532 10.369 1.00 16.47 238 LEU B O 1
ATOM 4477 N N . ILE B 1 239 ? -8.766 6.029 12.388 1.00 16.66 239 ILE B N 1
ATOM 4478 C CA . ILE B 1 239 ? -8.283 7.336 11.937 1.00 15.72 239 ILE B CA 1
ATOM 4479 C C . ILE B 1 239 ? -7.336 7.199 10.728 1.00 15.44 239 ILE B C 1
ATOM 4480 O O . ILE B 1 239 ? -7.319 8.060 9.855 1.00 17.78 239 ILE B O 1
ATOM 4485 N N . TYR B 1 240 ? -6.545 6.132 10.673 1.00 15.15 240 TYR B N 1
ATOM 4486 C CA . TYR B 1 240 ? -5.645 5.936 9.527 1.00 17.84 240 TYR B CA 1
ATOM 4487 C C . TYR B 1 240 ? -6.436 5.512 8.287 1.00 17.74 240 TYR B C 1
ATOM 4488 O O . TYR B 1 240 ? -6.165 5.966 7.179 1.00 17.63 240 TYR B O 1
ATOM 4497 N N . ARG B 1 241 ? -7.409 4.629 8.483 1.00 20.47 241 ARG B N 1
ATOM 4498 C CA . ARG B 1 241 ? -8.228 4.149 7.372 1.00 21.95 241 ARG B CA 1
ATOM 4499 C C . ARG B 1 241 ? -8.916 5.303 6.641 1.00 21.41 241 ARG B C 1
ATOM 4500 O O . ARG B 1 241 ? -8.955 5.330 5.409 1.00 19.79 241 ARG B O 1
ATOM 4508 N N . VAL B 1 242 ? -9.439 6.270 7.393 1.00 20.48 242 VAL B N 1
ATOM 4509 C CA . VAL B 1 242 ? -10.118 7.406 6.781 1.00 17.87 242 VAL B CA 1
ATOM 4510 C C . VAL B 1 242 ? -9.210 8.615 6.560 1.00 19.25 242 VAL B C 1
ATOM 4511 O O . VAL B 1 242 ? -9.682 9.706 6.248 1.00 20.11 242 VAL B O 1
ATOM 4515 N N . LYS B 1 243 ? -7.911 8.418 6.730 1.00 20.00 243 LYS B N 1
ATOM 4516 C CA . LYS B 1 243 ? -6.940 9.483 6.512 1.00 21.54 243 LYS B CA 1
ATOM 4517 C C . LYS B 1 243 ? -7.188 10.777 7.292 1.00 20.34 243 LYS B C 1
ATOM 4518 O O . LYS B 1 243 ? -6.996 11.878 6.780 1.00 21.14 243 LYS B O 1
ATOM 4524 N N . ALA B 1 244 ? -7.617 10.636 8.541 1.00 19.12 244 ALA B N 1
ATOM 4525 C CA . ALA B 1 244 ? -7.856 11.795 9.380 1.00 20.27 244 ALA B CA 1
ATOM 4526 C C . ALA B 1 244 ? -6.501 12.462 9.655 1.00 19.38 244 ALA B C 1
ATOM 4527 O O . ALA B 1 244 ? -5.534 11.794 10.028 1.00 18.81 244 ALA B O 1
ATOM 4529 N N . ASN B 1 245 ? -6.415 13.771 9.462 1.00 18.08 245 ASN B N 1
ATOM 4530 C CA . ASN B 1 245 ? -5.153 14.453 9.720 1.00 21.37 245 ASN B CA 1
ATOM 4531 C C . ASN B 1 245 ? -5.355 15.836 10.318 1.00 19.51 245 ASN B C 1
ATOM 4532 O O . ASN B 1 245 ? -4.441 16.642 10.352 1.00 20.76 245 ASN B O 1
ATOM 4537 N N . THR B 1 246 ? -6.562 16.095 10.797 1.00 19.59 246 THR B N 1
ATOM 4538 C CA . THR B 1 246 ? -6.880 17.383 11.395 1.00 19.87 246 THR B CA 1
ATOM 4539 C C . THR B 1 246 ? -7.421 17.205 12.801 1.00 17.28 246 THR B C 1
ATOM 4540 O O . THR B 1 246 ? -8.241 16.323 13.053 1.00 16.01 246 THR B O 1
ATOM 4544 N N . ILE B 1 247 ? -6.937 18.030 13.726 1.00 18.45 247 ILE B N 1
ATOM 4545 C CA . ILE B 1 247 ? -7.427 18.012 15.100 1.00 14.54 247 ILE B CA 1
ATOM 4546 C C . ILE B 1 247 ? -8.263 19.272 15.301 1.00 15.66 247 ILE B C 1
ATOM 4547 O O . ILE B 1 247 ? -7.877 20.362 14.880 1.00 14.89 247 ILE B O 1
ATOM 4552 N N . ARG B 1 248 ? -9.430 19.116 15.912 1.00 17.76 248 ARG B N 1
ATOM 4553 C CA . ARG B 1 248 ? -10.299 20.250 16.180 1.00 18.74 248 ARG B CA 1
ATOM 4554 C C . ARG B 1 248 ? -10.424 20.391 17.685 1.00 17.41 248 ARG B C 1
ATOM 4555 O O . ARG B 1 248 ? -10.764 19.437 18.376 1.00 17.37 248 ARG B O 1
ATOM 4563 N N . PHE B 1 249 ? -10.128 21.584 18.186 1.00 19.73 249 PHE B N 1
ATOM 4564 C CA . PHE B 1 249 ? -10.204 21.861 19.614 1.00 19.72 249 PHE B CA 1
ATOM 4565 C C . PHE B 1 249 ? -11.580 22.349 20.032 1.00 20.45 249 PHE B C 1
ATOM 4566 O O . PHE B 1 249 ? -12.182 23.186 19.361 1.00 22.03 249 PHE B O 1
ATOM 4574 N N . LYS B 1 250 ? -12.057 21.823 21.152 1.00 21.30 250 LYS B N 1
ATOM 4575 C CA . LYS B 1 250 ? -13.294 22.279 21.767 1.00 22.63 250 LYS B CA 1
ATOM 4576 C C . LYS B 1 250 ? -12.811 22.596 23.182 1.00 22.01 250 LYS B C 1
ATOM 4577 O O . LYS B 1 250 ? -12.981 21.813 24.116 1.00 20.63 250 LYS B O 1
ATOM 4583 N N . ALA B 1 251 ? -12.163 23.748 23.303 1.00 24.33 251 ALA B N 1
ATOM 4584 C CA . ALA B 1 251 ? -11.609 24.204 24.572 1.00 25.25 251 ALA B CA 1
ATOM 4585 C C . ALA B 1 251 ? -12.537 25.218 25.213 1.00 27.65 251 ALA B C 1
ATOM 4586 O O . ALA B 1 251 ? -13.311 25.886 24.520 1.00 28.03 251 ALA B O 1
ATOM 4588 N N . TYR B 1 252 ? -12.453 25.341 26.536 1.00 28.91 252 TYR B N 1
ATOM 4589 C CA . TYR B 1 252 ? -13.320 26.263 27.262 1.00 31.28 252 TYR B CA 1
ATOM 4590 C C . TYR B 1 252 ? -12.596 27.223 28.203 1.00 29.77 252 TYR B C 1
ATOM 4591 O O . TYR B 1 252 ? -11.719 26.826 28.966 1.00 30.27 252 TYR B O 1
ATOM 4600 N N . LEU B 1 253 ? -12.961 28.497 28.129 1.00 29.26 253 LEU B N 1
ATOM 4601 C CA . LEU B 1 253 ? -12.372 29.506 29.005 1.00 26.99 253 LEU B CA 1
ATOM 4602 C C . LEU B 1 253 ? -13.483 29.853 29.996 1.00 26.33 253 LEU B C 1
ATOM 4603 O O . LEU B 1 253 ? -14.419 30.588 29.672 1.00 26.05 253 LEU B O 1
ATOM 4608 N N . ASP B 1 254 ? -13.375 29.290 31.193 1.00 25.13 254 ASP B N 1
ATOM 4609 C CA . ASP B 1 254 ? -14.363 29.483 32.243 1.00 26.23 254 ASP B CA 1
ATOM 4610 C C . ASP B 1 254 ? -13.969 30.653 33.132 1.00 25.03 254 ASP B C 1
ATOM 4611 O O . ASP B 1 254 ? -12.965 30.598 33.841 1.00 23.17 254 ASP B O 1
ATOM 4616 N N . SER B 1 255 ? -14.779 31.705 33.084 1.00 25.60 255 SER B N 1
ATOM 4617 C CA . SER B 1 255 ? -14.530 32.920 33.844 1.00 27.02 255 SER B CA 1
ATOM 4618 C C . SER B 1 255 ? -14.532 32.752 35.365 1.00 27.50 255 SER B C 1
ATOM 4619 O O . SER B 1 255 ? -14.161 33.678 36.097 1.00 26.93 255 SER B O 1
ATOM 4622 N N . VAL B 1 256 ? -14.944 31.586 35.853 1.00 26.31 256 VAL B N 1
ATOM 4623 C CA . VAL B 1 256 ? -14.952 31.379 37.293 1.00 25.52 256 VAL B CA 1
ATOM 4624 C C . VAL B 1 256 ? -13.517 31.259 37.809 1.00 25.36 256 VAL B C 1
ATOM 4625 O O . VAL B 1 256 ? -13.248 31.539 38.978 1.00 25.56 256 VAL B O 1
ATOM 4629 N N . TYR B 1 257 ? -12.591 30.860 36.938 1.00 25.10 257 TYR B N 1
ATOM 4630 C CA . TYR B 1 257 ? -11.194 30.705 37.346 1.00 23.52 257 TYR B CA 1
ATOM 4631 C C . TYR B 1 257 ? -10.379 31.976 37.117 1.00 22.08 257 TYR B C 1
ATOM 4632 O O . TYR B 1 257 ? -9.230 32.059 37.548 1.00 21.54 257 TYR B O 1
ATOM 4641 N N . PHE B 1 258 ? -10.979 32.946 36.430 1.00 21.57 258 PHE B N 1
ATOM 4642 C CA . PHE B 1 258 ? -10.346 34.239 36.153 1.00 21.61 258 PHE B CA 1
ATOM 4643 C C . PHE B 1 258 ? -11.418 35.320 36.298 1.00 21.68 258 PHE B C 1
ATOM 4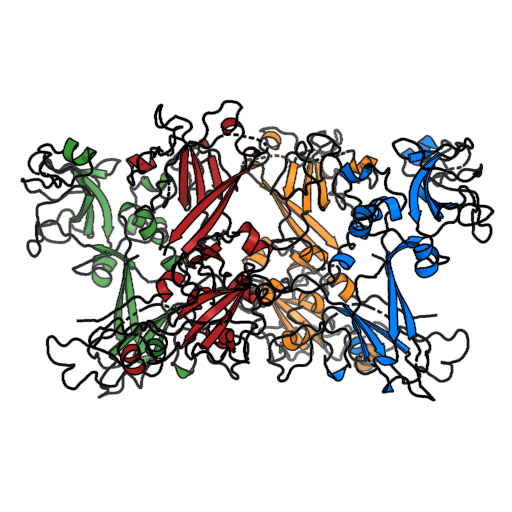644 O O . PHE B 1 258 ? -11.707 36.065 35.357 1.00 21.55 258 PHE B O 1
ATOM 4652 N N . PRO B 1 259 ? -12.010 35.429 37.497 1.00 23.70 259 PRO B N 1
ATOM 4653 C CA . PRO B 1 259 ? -13.065 36.405 37.785 1.00 25.61 259 PRO B CA 1
ATOM 4654 C C . PRO B 1 259 ? -12.739 37.864 37.495 1.00 27.90 259 PRO B C 1
ATOM 4655 O O . PRO B 1 259 ? -13.624 38.637 37.134 1.00 29.64 259 PRO B O 1
ATOM 4659 N N . GLU B 1 260 ? -11.476 38.245 37.641 1.00 29.26 260 GLU B N 1
ATOM 4660 C CA . GLU B 1 260 ? -11.096 39.627 37.381 1.00 31.16 260 GLU B CA 1
ATOM 4661 C C . GLU B 1 260 ? -11.049 39.923 35.887 1.00 32.09 260 GLU B C 1
ATOM 4662 O O . GLU B 1 260 ? -10.962 41.081 35.483 1.00 31.51 260 GLU B O 1
ATOM 4668 N N . ALA B 1 261 ? -11.115 38.877 35.063 1.00 32.60 261 ALA B N 1
ATOM 4669 C CA . ALA B 1 261 ? -11.083 39.066 33.617 1.00 32.34 261 ALA B CA 1
ATOM 4670 C C . ALA B 1 261 ? -12.488 39.049 33.018 1.00 33.38 261 ALA B C 1
ATOM 4671 O O . ALA B 1 261 ? -12.655 39.134 31.794 1.00 34.38 261 ALA B O 1
ATOM 4673 N N . ALA B 1 262 ? -13.498 38.940 33.875 1.00 32.72 262 ALA B N 1
ATOM 4674 C CA . ALA B 1 262 ? -14.885 38.915 33.418 1.00 34.12 262 ALA B CA 1
ATOM 4675 C C . ALA B 1 262 ? -15.783 39.844 34.230 1.00 34.98 262 ALA B C 1
ATOM 4676 O O . ALA B 1 262 ? -16.961 39.552 34.447 1.00 35.35 262 ALA B O 1
ATOM 4678 N N . LEU B 1 263 ? -15.229 40.967 34.675 1.00 37.11 263 LEU B N 1
ATOM 4679 C CA . LEU B 1 263 ? -15.997 41.933 35.456 1.00 38.75 263 LEU B CA 1
ATOM 4680 C C . LEU B 1 263 ? -17.097 42.556 34.606 1.00 39.35 263 LEU B C 1
ATOM 4681 O O . LEU B 1 263 ? -16.986 42.616 33.380 1.00 39.45 263 LEU B O 1
ATOM 4686 N N . PRO B 1 264 ? -18.182 43.022 35.243 1.00 39.10 264 PRO B N 1
ATOM 4687 C CA . PRO B 1 264 ? -19.254 43.633 34.454 1.00 38.94 264 PRO B CA 1
ATOM 4688 C C . PRO B 1 264 ? -18.694 44.830 33.689 1.00 37.88 264 PRO B C 1
ATOM 4689 O O . PRO B 1 264 ? -17.918 45.616 34.239 1.00 37.74 264 PRO B O 1
ATOM 4693 N N . GLY B 1 265 ? -19.073 44.949 32.420 1.00 36.65 265 GLY B N 1
ATOM 4694 C CA . GLY B 1 265 ? -18.597 46.049 31.601 1.00 35.44 265 GLY B CA 1
ATOM 4695 C C . GLY B 1 265 ? -17.181 45.913 31.053 1.00 34.27 265 GLY B C 1
ATOM 4696 O O . GLY B 1 265 ? -16.655 46.871 30.486 1.00 34.33 265 GLY B O 1
ATOM 4697 N N . ASN B 1 266 ? -16.560 44.742 31.185 1.00 32.18 266 ASN B N 1
ATOM 4698 C CA . ASN B 1 266 ? -15.188 44.585 30.689 1.00 32.01 266 ASN B CA 1
ATOM 4699 C C . ASN B 1 266 ? -15.122 44.774 29.178 1.00 30.11 266 ASN B C 1
ATOM 4700 O O . ASN B 1 266 ? -16.140 44.725 28.494 1.00 32.40 266 ASN B O 1
ATOM 4705 N N . LYS B 1 267 ? -13.923 44.983 28.656 1.00 29.91 267 LYS B N 1
ATOM 4706 C CA . LYS B 1 267 ? -13.760 45.226 27.228 1.00 33.26 267 LYS B CA 1
ATOM 4707 C C . LYS B 1 267 ? -13.529 43.963 26.400 1.00 32.65 267 LYS B C 1
ATOM 4708 O O . LYS B 1 267 ? -13.532 44.015 25.170 1.00 34.24 267 LYS B O 1
ATOM 4714 N N . GLY B 1 268 ? -13.330 42.836 27.076 1.00 32.43 268 GLY B N 1
ATOM 4715 C CA . GLY B 1 268 ? -13.108 41.580 26.382 1.00 30.54 268 GLY B CA 1
ATOM 4716 C C . GLY B 1 268 ? -11.650 41.250 26.120 1.00 29.81 268 GLY B C 1
ATOM 4717 O O . GLY B 1 268 ? -10.750 42.010 26.485 1.00 29.81 268 GLY B O 1
ATOM 4718 N N . PHE B 1 269 ? -11.417 40.099 25.493 1.00 27.06 269 PHE B N 1
ATOM 4719 C CA . PHE B 1 269 ? -10.069 39.657 25.170 1.00 26.00 269 PHE B CA 1
ATOM 4720 C C . PHE B 1 269 ? -9.950 39.584 23.648 1.00 25.62 269 PHE B C 1
ATOM 4721 O O . PHE B 1 269 ? -10.952 39.445 22.946 1.00 24.96 269 PHE B O 1
ATOM 4729 N N . ARG B 1 270 ? -8.730 39.684 23.139 1.00 24.85 270 ARG B N 1
ATOM 4730 C CA . ARG B 1 270 ? -8.523 39.691 21.698 1.00 26.09 270 ARG B CA 1
ATOM 4731 C C . ARG B 1 270 ? -7.503 38.682 21.181 1.00 26.32 270 ARG B C 1
ATOM 4732 O O . ARG B 1 270 ? -7.300 38.562 19.967 1.00 25.42 270 ARG B O 1
ATOM 4740 N N . GLN B 1 271 ? -6.854 37.963 22.088 1.00 24.19 271 GLN B N 1
ATOM 4741 C CA . GLN B 1 271 ? -5.843 37.008 21.660 1.00 24.29 271 GLN B CA 1
ATOM 4742 C C . GLN B 1 271 ? -6.006 35.623 22.253 1.00 23.68 271 GLN B C 1
ATOM 4743 O O . GLN B 1 271 ? -6.603 35.443 23.313 1.00 21.74 271 GLN B O 1
ATOM 4749 N N . ILE B 1 272 ? -5.449 34.655 21.538 1.00 22.57 272 ILE B N 1
ATOM 4750 C CA . ILE B 1 272 ? -5.466 33.258 21.927 1.00 22.30 272 ILE B CA 1
ATOM 4751 C C . ILE B 1 272 ? -4.149 32.672 21.464 1.00 21.44 272 ILE B C 1
ATOM 4752 O O . ILE B 1 272 ? -3.649 33.042 20.406 1.00 22.86 272 ILE B O 1
ATOM 4757 N N . SER B 1 273 ? -3.568 31.783 22.258 1.00 18.88 273 SER B N 1
ATOM 4758 C CA . SER B 1 273 ? -2.338 31.137 21.839 1.00 18.33 273 SER B CA 1
ATOM 4759 C C . SER B 1 273 ? -2.273 29.771 22.472 1.00 18.27 273 SER B C 1
ATOM 4760 O O . SER B 1 273 ? -3.004 29.475 23.413 1.00 18.55 273 SER B O 1
ATOM 4763 N N . ILE B 1 274 ? -1.420 28.920 21.927 1.00 17.13 274 ILE B N 1
ATOM 4764 C CA . ILE B 1 274 ? -1.231 27.597 22.493 1.00 18.21 274 ILE B CA 1
ATOM 4765 C C . ILE B 1 274 ? 0.246 27.490 22.816 1.00 18.49 274 ILE B C 1
ATOM 4766 O O . ILE B 1 274 ? 1.105 27.808 21.978 1.00 20.08 274 ILE B O 1
ATOM 4771 N N . ILE B 1 275 ? 0.544 27.041 24.027 1.00 18.74 275 ILE B N 1
ATOM 4772 C CA . ILE B 1 275 ? 1.931 26.911 24.440 1.00 18.46 275 ILE B CA 1
ATOM 4773 C C . ILE B 1 275 ? 2.159 25.526 24.982 1.00 17.41 275 ILE B C 1
ATOM 4774 O O . ILE B 1 275 ? 1.406 25.061 25.821 1.00 15.77 275 ILE B O 1
ATOM 4779 N N . THR B 1 276 ? 3.217 24.875 24.520 1.00 15.56 276 THR B N 1
ATOM 4780 C CA . THR B 1 276 ? 3.505 23.543 25.003 1.00 18.95 276 THR B CA 1
ATOM 4781 C C . THR B 1 276 ? 4.585 23.538 26.086 1.00 17.95 276 THR B C 1
ATOM 4782 O O . THR B 1 276 ? 5.629 24.165 25.934 1.00 18.32 276 THR B O 1
ATOM 4786 N N . ASN B 1 277 ? 4.305 22.828 27.175 1.00 17.79 277 ASN B N 1
ATOM 4787 C CA . ASN B 1 277 ? 5.234 22.651 28.297 1.00 18.96 277 ASN B CA 1
ATOM 4788 C C . ASN B 1 277 ? 5.810 23.914 28.953 1.00 16.75 277 ASN B C 1
ATOM 4789 O O . ASN B 1 277 ? 7.027 24.045 29.092 1.00 17.00 277 ASN B O 1
ATOM 4794 N N . PRO B 1 278 ? 4.955 24.863 29.337 1.00 18.42 278 PRO B N 1
ATOM 4795 C CA . PRO B 1 278 ? 5.473 26.074 29.985 1.00 17.65 278 PRO B CA 1
ATOM 4796 C C . PRO B 1 278 ? 5.967 25.699 31.396 1.00 18.10 278 PRO B C 1
ATOM 4797 O O . PRO B 1 278 ? 5.628 24.625 31.912 1.00 15.55 278 PRO B O 1
ATOM 4801 N N . LEU B 1 279 ? 6.755 26.579 32.016 1.00 18.18 279 LEU B N 1
ATOM 4802 C CA . LEU B 1 279 ? 7.299 26.323 33.350 1.00 18.27 279 LEU B CA 1
ATOM 4803 C C . LEU B 1 279 ? 6.675 27.238 34.409 1.00 17.90 279 LEU B C 1
ATOM 4804 O O . LEU B 1 279 ? 6.277 28.356 34.114 1.00 18.08 279 LEU B O 1
ATOM 4809 N N . GLU B 1 280 ? 6.604 26.769 35.648 1.00 18.83 280 GLU B N 1
ATOM 4810 C CA . GLU B 1 280 ? 6.038 27.599 36.713 1.00 18.59 280 GLU B CA 1
ATOM 4811 C C . GLU B 1 280 ? 7.052 28.693 37.080 1.00 19.83 280 GLU B C 1
ATOM 4812 O O . GLU B 1 280 ? 8.246 28.571 36.788 1.00 17.76 280 GLU B O 1
ATOM 4818 N N . ALA B 1 281 ? 6.569 29.768 37.693 1.00 21.04 281 ALA B N 1
ATOM 4819 C CA . ALA B 1 281 ? 7.438 30.868 38.090 1.00 20.89 281 ALA B CA 1
ATOM 4820 C C . ALA B 1 281 ? 8.486 30.399 39.103 1.00 20.50 281 ALA B C 1
ATOM 4821 O O . ALA B 1 281 ? 8.324 29.3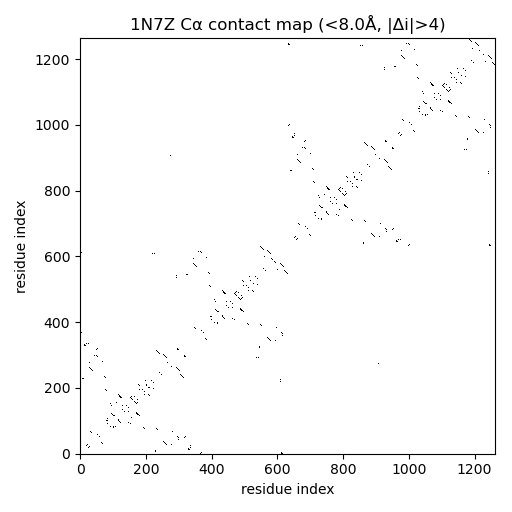70 39.758 1.00 20.29 281 ALA B O 1
ATOM 4823 N N . LYS B 1 282 ? 9.574 31.149 39.216 1.00 22.66 282 LYS B N 1
ATOM 4824 C CA . LYS B 1 282 ? 10.644 30.783 40.137 1.00 24.51 282 LYS B CA 1
ATOM 4825 C C . LYS B 1 282 ? 10.891 31.849 41.204 1.00 26.67 282 LYS B C 1
ATOM 4826 O O . LYS B 1 282 ? 10.518 33.012 41.031 1.00 24.62 282 LYS B O 1
ATOM 4832 N N . ALA B 1 283 ? 11.535 31.438 42.294 1.00 28.08 283 ALA B N 1
ATOM 4833 C CA . ALA B 1 283 ? 11.876 32.351 43.378 1.00 33.26 283 ALA B CA 1
ATOM 4834 C C . ALA B 1 283 ? 13.088 33.140 42.874 1.00 34.15 283 ALA B C 1
ATOM 4835 O O . ALA B 1 283 ? 13.147 34.365 42.981 1.00 34.79 283 ALA B O 1
ATOM 4837 N N . HIS B 1 284 ? 14.053 32.413 42.321 1.00 37.27 284 HIS B N 1
ATOM 4838 C CA . HIS B 1 284 ? 15.250 33.007 41.739 1.00 39.09 284 HIS B CA 1
ATOM 4839 C C . HIS B 1 284 ? 15.339 32.381 40.353 1.00 39.07 284 HIS B C 1
ATOM 4840 O O . HIS B 1 284 ? 15.091 31.185 40.193 1.00 40.18 284 HIS B O 1
ATOM 4847 N N . PRO B 1 285 ? 15.692 33.176 39.331 1.00 38.60 285 PRO B N 1
ATOM 4848 C CA . PRO B 1 285 ? 15.795 32.671 37.958 1.00 38.73 285 PRO B CA 1
ATOM 4849 C C . PRO B 1 285 ? 16.657 31.431 37.756 1.00 38.85 285 PRO B C 1
ATOM 4850 O O . PRO B 1 285 ? 16.455 30.682 36.796 1.00 38.06 285 PRO B O 1
ATOM 4854 N N . ASN B 1 286 ? 17.599 31.196 38.664 1.00 37.07 286 ASN B N 1
ATOM 4855 C CA . ASN B 1 286 ? 18.489 30.051 38.530 1.00 36.39 286 ASN B CA 1
ATOM 4856 C C . ASN B 1 286 ? 17.983 28.785 39.215 1.00 34.83 286 ASN B C 1
ATOM 4857 O O . ASN B 1 286 ? 18.640 27.747 39.163 1.00 33.52 286 ASN B O 1
ATOM 4862 N N . ASP B 1 287 ? 16.816 28.865 39.851 1.00 32.96 287 ASP B N 1
ATOM 4863 C CA . ASP B 1 287 ? 16.252 27.704 40.525 1.00 31.49 287 ASP B CA 1
ATOM 4864 C C . ASP B 1 287 ? 15.886 26.621 39.513 1.00 30.73 287 ASP B C 1
ATOM 4865 O O . ASP B 1 287 ? 15.921 26.849 38.306 1.00 29.53 287 ASP B O 1
ATOM 4870 N N . PRO B 1 288 ? 15.549 25.420 39.995 1.00 30.00 288 PRO B N 1
ATOM 4871 C CA . PRO B 1 288 ? 15.191 24.336 39.081 1.00 29.72 288 PRO B CA 1
ATOM 4872 C C . PRO B 1 288 ? 13.925 24.617 38.282 1.00 27.97 288 PRO B C 1
ATOM 4873 O O . PRO B 1 288 ? 13.021 25.305 38.752 1.00 25.42 288 PRO B O 1
ATOM 4877 N N . ASN B 1 289 ? 13.878 24.087 37.064 1.00 26.60 289 ASN B N 1
ATOM 4878 C CA . ASN B 1 289 ? 12.709 24.261 36.212 1.00 25.44 289 ASN B CA 1
ATOM 4879 C C . ASN B 1 289 ? 11.634 23.278 36.670 1.00 25.11 289 ASN B C 1
ATOM 4880 O O . ASN B 1 289 ? 11.902 22.091 36.851 1.00 25.46 289 ASN B O 1
ATOM 4885 N N . VAL B 1 290 ? 10.421 23.770 36.870 1.00 24.17 290 VAL B N 1
ATOM 4886 C CA . VAL B 1 290 ? 9.321 22.908 37.281 1.00 23.78 290 VAL B CA 1
ATOM 4887 C C . VAL B 1 290 ? 8.256 23.044 36.202 1.00 22.04 290 VAL B C 1
ATOM 4888 O O . VAL B 1 290 ? 7.781 24.141 35.947 1.00 19.48 290 VAL B O 1
ATOM 4892 N N . LYS B 1 291 ? 7.887 21.943 35.555 1.00 23.20 291 LYS B N 1
ATOM 4893 C CA . LYS B 1 291 ? 6.869 22.018 34.502 1.00 25.13 291 LYS B CA 1
ATOM 4894 C C . LYS B 1 291 ? 5.482 22.380 35.042 1.00 23.12 291 LYS B C 1
ATOM 4895 O O . LYS B 1 291 ? 5.063 21.879 36.081 1.00 22.81 291 LYS B O 1
ATOM 4901 N N . ALA B 1 292 ? 4.783 23.259 34.328 1.00 21.98 292 ALA B N 1
ATOM 4902 C CA . ALA B 1 292 ? 3.438 23.689 34.708 1.00 20.55 292 ALA B CA 1
ATOM 4903 C C . ALA B 1 292 ? 2.455 22.548 34.449 1.00 20.66 292 ALA B C 1
ATOM 4904 O O . ALA B 1 292 ? 2.208 22.184 33.298 1.00 17.92 292 ALA B O 1
ATOM 4906 N N . GLU B 1 293 ? 1.892 21.994 35.515 1.00 20.61 293 GLU B N 1
ATOM 4907 C CA . GLU B 1 293 ? 0.953 20.886 35.387 1.00 23.08 293 GLU B CA 1
ATOM 4908 C C . GLU B 1 293 ? -0.438 21.148 35.961 1.00 23.87 293 GLU B C 1
ATOM 4909 O O . GLU B 1 293 ? -1.338 20.318 35.815 1.00 23.03 293 GLU B O 1
ATOM 4915 N N . LYS B 1 294 ? -0.624 22.296 36.607 1.00 24.02 294 LYS B N 1
ATOM 4916 C CA . LYS B 1 294 ? -1.930 22.634 37.174 1.00 23.37 294 LYS B CA 1
ATOM 4917 C C . LYS B 1 294 ? -2.922 22.987 36.067 1.00 23.45 294 LYS B C 1
ATOM 4918 O O . LYS B 1 294 ? -2.530 23.329 34.951 1.00 22.46 294 LYS B O 1
ATOM 4924 N N . ASP B 1 295 ? -4.210 22.907 36.393 1.00 22.18 295 ASP B N 1
ATOM 4925 C CA . ASP B 1 295 ? -5.288 23.184 35.451 1.00 22.44 295 ASP B CA 1
ATOM 4926 C C . ASP B 1 295 ? -5.364 24.596 34.886 1.00 22.16 295 ASP B C 1
ATOM 4927 O O . ASP B 1 295 ? -5.906 24.808 33.803 1.00 18.00 295 ASP B O 1
ATOM 4932 N N . TYR B 1 296 ? -4.843 25.573 35.620 1.00 21.91 296 TYR B N 1
ATOM 4933 C CA . TYR B 1 296 ? -4.840 26.951 35.132 1.00 23.09 296 TYR B CA 1
ATOM 4934 C C . TYR B 1 296 ? -3.844 27.783 35.913 1.00 22.15 296 TYR B C 1
ATOM 4935 O O . TYR B 1 296 ? -3.482 27.445 37.034 1.00 21.27 296 TYR B O 1
ATOM 4944 N N . TYR B 1 297 ? -3.417 28.883 35.316 1.00 22.25 297 TYR B N 1
ATOM 4945 C CA . TYR B 1 297 ? -2.425 29.745 35.946 1.00 23.99 297 TYR B CA 1
ATOM 4946 C C . TYR B 1 297 ? -2.644 31.203 35.617 1.00 23.51 297 TYR B C 1
ATOM 4947 O O . TYR B 1 297 ? -2.977 31.543 34.489 1.00 22.77 297 TYR B O 1
ATOM 4956 N N . ASP B 1 298 ? -2.471 32.075 36.602 1.00 26.66 298 ASP B N 1
ATOM 4957 C CA . ASP B 1 298 ? -2.539 33.489 36.299 1.00 27.85 298 ASP B CA 1
ATOM 4958 C C . ASP B 1 298 ? -1.193 33.577 35.592 1.00 26.83 298 ASP B C 1
ATOM 4959 O O . ASP B 1 298 ? -0.245 32.886 35.976 1.00 25.60 298 ASP B O 1
ATOM 4964 N N . PRO B 1 299 ? -1.091 34.398 34.542 1.00 26.03 299 PRO B N 1
ATOM 4965 C CA . PRO B 1 299 ? 0.187 34.499 33.833 1.00 27.85 299 PRO B CA 1
ATOM 4966 C C . PRO B 1 299 ? 1.372 34.815 34.744 1.00 28.85 299 PRO B C 1
ATOM 4967 O O . PRO B 1 299 ? 2.517 34.468 34.438 1.00 28.69 299 PRO B O 1
ATOM 4971 N N . GLU B 1 300 ? 1.080 35.441 35.878 1.00 28.56 300 GLU B N 1
ATOM 4972 C CA . GLU B 1 300 ? 2.101 35.820 36.851 1.00 28.75 300 GLU B CA 1
ATOM 4973 C C . GLU B 1 300 ? 2.749 34.600 37.493 1.00 26.80 300 GLU B C 1
ATOM 4974 O O . GLU B 1 300 ? 3.906 34.653 37.903 1.00 26.07 300 GLU B O 1
ATOM 4980 N N . ASP B 1 301 ? 2.000 33.505 37.580 1.00 23.69 301 ASP B N 1
ATOM 4981 C CA . ASP B 1 301 ? 2.495 32.283 38.202 1.00 23.70 301 ASP B CA 1
ATOM 4982 C C . ASP B 1 301 ? 3.279 31.338 37.286 1.00 21.48 301 ASP B C 1
ATOM 4983 O O . ASP B 1 301 ? 3.569 30.205 37.662 1.00 21.88 301 ASP B O 1
ATOM 4988 N N . LEU B 1 302 ? 3.640 31.812 36.099 1.00 20.67 302 LEU B N 1
ATOM 4989 C CA . LEU B 1 302 ? 4.411 31.010 35.148 1.00 19.47 302 LEU B CA 1
ATOM 4990 C C . LEU B 1 302 ? 5.728 31.725 34.837 1.00 20.10 302 LEU B C 1
ATOM 4991 O O . LEU B 1 302 ? 5.841 32.936 35.034 1.00 19.77 302 LEU B O 1
ATOM 5004 N N . ARG B 1 304 ? 7.857 33.666 32.697 1.00 21.48 304 ARG B N 1
ATOM 5005 C CA . ARG B 1 304 ? 7.579 34.461 31.506 1.00 23.94 304 ARG B CA 1
ATOM 5006 C C . ARG B 1 304 ? 8.329 33.940 30.268 1.00 24.00 304 ARG B C 1
ATOM 5007 O O . ARG B 1 304 ? 9.532 33.677 30.321 1.00 21.57 304 ARG B O 1
ATOM 5015 N N . HIS B 1 305 ? 7.600 33.781 29.164 1.00 24.30 305 HIS B N 1
ATOM 5016 C CA . HIS B 1 305 ? 8.163 33.298 27.895 1.00 24.55 305 HIS B CA 1
ATOM 5017 C C . HIS B 1 305 ? 8.590 31.828 27.902 1.00 24.23 305 HIS B C 1
ATOM 5018 O O . HIS B 1 305 ? 9.291 31.384 26.989 1.00 25.45 305 HIS B O 1
ATOM 5025 N N . SER B 1 306 ? 8.201 31.067 28.922 1.00 20.04 306 SER B N 1
ATOM 5026 C CA . SER B 1 306 ? 8.575 29.654 28.934 1.00 19.90 306 SER B CA 1
ATOM 5027 C C . SER B 1 306 ? 7.600 28.877 28.037 1.00 20.19 306 SER B C 1
ATOM 5028 O O . SER B 1 306 ? 6.555 29.404 27.639 1.00 18.29 306 SER B O 1
ATOM 5031 N N . GLY B 1 307 ? 7.944 27.630 27.733 1.00 19.71 307 GLY B N 1
ATOM 5032 C CA . GLY B 1 307 ? 7.112 26.824 26.863 1.00 19.42 307 GLY B CA 1
ATOM 5033 C C . GLY B 1 307 ? 7.347 27.240 25.424 1.00 19.09 307 GLY B C 1
ATOM 5034 O O . GLY B 1 307 ? 8.070 28.204 25.155 1.00 20.06 307 GLY B O 1
ATOM 5035 N N . GLU B 1 308 ? 6.737 26.522 24.489 1.00 19.25 308 GLU B N 1
ATOM 5036 C CA . GLU B 1 308 ? 6.895 26.853 23.076 1.00 20.27 308 GLU B CA 1
ATOM 5037 C C . GLU B 1 308 ? 5.536 27.223 22.503 1.00 19.63 308 GLU B C 1
ATOM 5038 O O . GLU B 1 308 ? 4.599 26.426 22.532 1.00 17.11 308 GLU B O 1
ATOM 5052 N N . ILE B 1 310 ? 3.173 27.448 19.828 1.00 20.18 310 ILE B N 1
ATOM 5053 C CA . ILE B 1 310 ? 2.955 26.831 18.523 1.00 19.86 310 ILE B CA 1
ATOM 5054 C C . ILE B 1 310 ? 1.825 27.403 17.675 1.00 19.69 310 ILE B C 1
ATOM 5055 O O . ILE B 1 310 ? 1.747 27.131 16.476 1.00 19.29 310 ILE B O 1
ATOM 5060 N N . TYR B 1 311 ? 0.952 28.189 18.288 1.00 17.98 311 TYR B N 1
ATOM 5061 C CA . TYR B 1 311 ? -0.187 28.762 17.577 1.00 19.56 311 TYR B CA 1
ATOM 5062 C C . TYR B 1 311 ? -0.516 30.131 18.160 1.00 20.42 311 TYR B C 1
ATOM 5063 O O . TYR B 1 311 ? -0.417 30.328 19.369 1.00 20.82 311 TYR B O 1
ATOM 5080 N N . GLU B 1 313 ? -3.357 33.608 17.582 1.00 24.86 313 GLU B N 1
ATOM 5081 C CA . GLU B 1 313 ? -4.545 34.090 16.892 1.00 25.96 313 GLU B CA 1
ATOM 5082 C C . GLU B 1 313 ? -5.086 35.411 17.415 1.00 24.96 313 GLU B C 1
ATOM 5083 O O . GLU B 1 313 ? -5.364 35.554 18.607 1.00 22.83 313 GLU B O 1
ATOM 5089 N N . ASN B 1 314 ? -5.234 36.374 16.512 1.00 25.22 314 ASN B N 1
ATOM 5090 C CA . ASN B 1 314 ? -5.799 37.666 16.863 1.00 25.75 314 ASN B CA 1
ATOM 5091 C C . ASN B 1 314 ? -7.248 37.639 16.393 1.00 27.05 314 ASN B C 1
ATOM 5092 O O . ASN B 1 314 ? -7.571 37.033 15.364 1.00 26.86 314 ASN B O 1
ATOM 5097 N N . ARG B 1 315 ? -8.123 38.292 17.145 1.00 25.56 315 ARG B N 1
ATOM 5098 C CA . ARG B 1 315 ? -9.538 38.278 16.813 1.00 27.07 315 ARG B CA 1
ATOM 5099 C C . ARG B 1 315 ? -10.284 39.485 17.347 1.00 27.70 315 ARG B C 1
ATOM 5100 O O . ARG B 1 315 ? -9.808 40.167 18.261 1.00 29.15 315 ARG B O 1
ATOM 5108 N N . PRO B 1 316 ? -11.462 39.778 16.771 1.00 27.36 316 PRO B N 1
ATOM 5109 C CA . PRO B 1 316 ? -12.231 40.921 17.258 1.00 27.56 316 PRO B CA 1
ATOM 5110 C C . PRO B 1 316 ? -12.469 40.625 18.735 1.00 27.82 316 PRO B C 1
ATOM 5111 O O . PRO B 1 316 ? -12.418 39.466 19.153 1.00 26.91 316 PRO B O 1
ATOM 5115 N N . PRO B 1 317 ? -12.734 41.658 19.544 1.00 28.21 317 PRO B N 1
ATOM 5116 C CA . PRO B 1 317 ? -12.961 41.440 20.974 1.00 28.41 317 PRO B CA 1
ATOM 5117 C C . PRO B 1 317 ? -14.212 40.661 21.368 1.00 28.39 317 PRO B C 1
ATOM 5118 O O . PRO B 1 317 ? -15.295 40.888 20.840 1.00 28.15 317 PRO B O 1
ATOM 5122 N N . ILE B 1 318 ? -14.044 39.732 22.303 1.00 28.76 318 ILE B N 1
ATOM 5123 C CA . ILE B 1 318 ? -15.153 38.936 22.818 1.00 29.93 318 ILE B CA 1
ATOM 5124 C C . ILE B 1 318 ? -15.235 39.219 24.309 1.00 30.97 318 ILE B C 1
ATOM 5125 O O . ILE B 1 318 ? -14.241 39.085 25.023 1.00 28.86 318 ILE B O 1
ATOM 5130 N N . ILE B 1 319 ? -16.419 39.611 24.770 1.00 32.91 319 ILE B N 1
ATOM 5131 C CA . ILE B 1 319 ? -16.632 39.941 26.175 1.00 34.32 319 ILE B CA 1
ATOM 5132 C C . ILE B 1 319 ? -16.979 38.736 27.039 1.00 34.92 319 ILE B C 1
ATOM 5133 O O . ILE B 1 319 ? -17.994 38.075 26.820 1.00 34.40 319 ILE B O 1
ATOM 5146 N N . ALA B 1 321 ? -18.241 36.884 30.397 1.00 39.02 321 ALA B N 1
ATOM 5147 C CA . ALA B 1 321 ? -19.235 37.190 31.420 1.00 42.28 321 ALA B CA 1
ATOM 5148 C C . ALA B 1 321 ? -19.043 36.264 32.617 1.00 44.31 321 ALA B C 1
ATOM 5149 O O . ALA B 1 321 ? -18.785 35.069 32.448 1.00 43.87 321 ALA B O 1
ATOM 5159 N N . ASP B 1 323 ? -19.475 33.746 35.689 1.00 51.52 323 ASP B N 1
ATOM 5160 C CA . ASP B 1 323 ? -20.269 32.532 35.816 1.00 51.79 323 ASP B CA 1
ATOM 5161 C C . ASP B 1 323 ? -20.788 32.103 34.448 1.00 51.31 323 ASP B C 1
ATOM 5162 O O . ASP B 1 323 ? -21.921 31.634 34.312 1.00 50.81 323 ASP B O 1
ATOM 5167 N N . GLN B 1 324 ? -19.947 32.285 33.434 1.00 50.14 324 GLN B N 1
ATOM 5168 C CA . GLN B 1 324 ? -20.287 31.908 32.070 1.00 48.55 324 GLN B CA 1
ATOM 5169 C C . GLN B 1 324 ? -19.000 31.441 31.388 1.00 46.35 324 GLN B C 1
ATOM 5170 O O . GLN B 1 324 ? -17.899 31.837 31.786 1.00 45.36 324 GLN B O 1
ATOM 5176 N N . THR B 1 325 ? -19.133 30.592 30.374 1.00 43.06 325 THR B N 1
ATOM 5177 C CA . THR B 1 325 ? -17.960 30.071 29.679 1.00 40.35 325 THR B CA 1
ATOM 5178 C C . THR B 1 325 ? -17.941 30.458 28.207 1.00 37.19 325 THR B C 1
ATOM 5179 O O . THR B 1 325 ? -18.989 30.648 27.593 1.00 36.16 325 THR B O 1
ATOM 5183 N N . GLU B 1 326 ? -16.740 30.579 27.650 1.00 34.65 326 GLU B N 1
ATOM 5184 C CA . GLU B 1 326 ? -16.573 30.921 26.240 1.00 31.76 326 GLU B CA 1
ATOM 5185 C C . GLU B 1 326 ? -15.876 29.753 25.550 1.00 29.62 326 GLU B C 1
ATOM 5186 O O . GLU B 1 326 ? -14.850 29.272 26.025 1.00 26.24 326 GLU B O 1
ATOM 5192 N N . GLU B 1 327 ? -16.427 29.295 24.432 1.00 27.47 327 GLU B N 1
ATOM 5193 C CA . GLU B 1 327 ? -15.811 28.180 23.722 1.00 25.33 327 GLU B CA 1
ATOM 5194 C C . GLU B 1 327 ? -14.774 28.648 22.712 1.00 21.96 327 GLU B C 1
ATOM 5195 O O . GLU B 1 327 ? -14.989 29.610 21.984 1.00 20.34 327 GLU B O 1
ATOM 5201 N N . ILE B 1 328 ? -13.637 27.973 22.688 1.00 20.08 328 ILE B N 1
ATOM 5202 C CA . ILE B 1 328 ? -12.593 28.318 21.732 1.00 21.82 328 ILE B CA 1
ATOM 5203 C C . ILE B 1 328 ? -12.370 27.105 20.848 1.00 21.72 328 ILE B C 1
ATOM 5204 O O . ILE B 1 328 ? -12.149 25.998 21.337 1.00 19.01 328 ILE B O 1
ATOM 5209 N N . ASN B 1 329 ? -12.452 27.315 19.543 1.00 22.22 329 ASN B N 1
ATOM 5210 C CA . ASN B 1 329 ? -12.240 26.234 18.597 1.00 22.25 329 ASN B CA 1
ATOM 5211 C C . ASN B 1 329 ? -11.007 26.526 17.774 1.00 22.10 329 ASN B C 1
ATOM 5212 O O . ASN B 1 329 ? -10.806 27.651 17.310 1.00 25.73 329 ASN B O 1
ATOM 5217 N N . ILE B 1 330 ? -10.172 25.508 17.615 1.00 19.91 330 ILE B N 1
ATOM 5218 C CA . ILE B 1 330 ? -8.935 25.625 16.860 1.00 21.19 330 ILE B CA 1
ATOM 5219 C C . ILE B 1 330 ? -8.743 24.400 15.960 1.00 20.73 330 ILE B C 1
ATOM 5220 O O . ILE B 1 330 ? -9.119 23.290 16.335 1.00 20.56 330 ILE B O 1
ATOM 5225 N N . LEU B 1 331 ? -8.169 24.608 14.777 1.00 18.96 331 LEU B N 1
ATOM 5226 C CA . LEU B 1 331 ? -7.918 23.509 13.850 1.00 20.46 331 LEU B CA 1
ATOM 5227 C C . LEU B 1 331 ? -6.427 23.379 13.547 1.00 19.27 331 LEU B C 1
ATOM 5228 O O . LEU B 1 331 ? -5.790 24.330 13.096 1.00 17.98 331 LEU B O 1
ATOM 5233 N N . PHE B 1 332 ? -5.882 22.203 13.826 1.00 19.05 332 PHE B N 1
ATOM 5234 C CA . PHE B 1 332 ? -4.477 21.891 13.559 1.00 20.17 332 PHE B CA 1
ATOM 5235 C C . PHE B 1 332 ? -4.493 20.858 12.444 1.00 22.00 332 PHE B C 1
ATOM 5236 O O . PHE B 1 332 ? -5.112 19.801 12.604 1.00 18.98 332 PHE B O 1
ATOM 5244 N N . THR B 1 333 ? -3.836 21.150 11.327 1.00 21.03 333 THR B N 1
ATOM 5245 C CA . THR B 1 333 ? -3.781 20.181 10.232 1.00 24.36 333 THR B CA 1
ATOM 5246 C C . THR B 1 333 ? -2.366 19.603 10.179 1.00 23.71 333 THR B C 1
ATOM 5247 O O . THR B 1 333 ? -1.389 20.344 10.203 1.00 24.94 333 THR B O 1
ATOM 5251 N N . PHE B 1 334 ? -2.263 18.278 10.127 1.00 23.13 334 PHE B N 1
ATOM 5252 C CA . PHE B 1 334 ? -0.969 17.599 10.087 1.00 23.17 334 PHE B CA 1
ATOM 5253 C C . PHE B 1 334 ? -0.629 17.021 8.706 1.00 25.37 334 PHE B C 1
ATOM 5254 O O . PHE B 1 334 ? -1.525 16.978 7.834 1.00 26.59 334 PHE B O 1
ATOM 5263 N N . ILE C 1 7 ? -4.667 11.875 67.626 1.00 45.61 7 ILE C N 1
ATOM 5264 C CA . ILE C 1 7 ? -4.893 10.997 66.446 1.00 45.18 7 ILE C CA 1
ATOM 5265 C C . ILE C 1 7 ? -5.937 11.602 65.505 1.00 44.49 7 ILE C C 1
ATOM 5266 O O . ILE C 1 7 ? -6.719 12.472 65.900 1.00 43.53 7 ILE C O 1
ATOM 5271 N N . TYR C 1 8 ? -5.933 11.147 64.256 1.00 42.71 8 TYR C N 1
ATOM 5272 C CA . TYR C 1 8 ? -6.880 11.629 63.255 1.00 42.53 8 TYR C CA 1
ATOM 5273 C C . TYR C 1 8 ? -8.166 10.813 63.368 1.00 41.01 8 TYR C C 1
ATOM 5274 O O . TYR C 1 8 ? -8.249 9.691 62.864 1.00 41.56 8 TYR C O 1
ATOM 5283 N N . ARG C 1 9 ? -9.160 11.387 64.040 1.00 39.57 9 ARG C N 1
ATOM 5284 C CA . ARG C 1 9 ? -10.443 10.729 64.252 1.00 37.49 9 ARG C CA 1
ATOM 5285 C C . ARG C 1 9 ? -11.425 10.992 63.119 1.00 35.94 9 ARG C C 1
ATOM 5286 O O . ARG C 1 9 ? -12.005 12.070 63.016 1.00 33.90 9 ARG C O 1
ATOM 5294 N N . ALA C 1 10 ? -11.605 9.991 62.266 1.00 35.20 10 ALA C N 1
ATOM 5295 C CA . ALA C 1 10 ? -12.506 10.118 61.129 1.00 34.95 10 ALA C CA 1
ATOM 5296 C C . ALA C 1 10 ? -13.654 9.132 61.240 1.00 34.69 10 ALA C C 1
ATOM 5297 O O . ALA C 1 10 ? -13.552 8.135 61.954 1.00 34.59 10 ALA C O 1
ATOM 5299 N N . ILE C 1 11 ? -14.755 9.424 60.551 1.00 33.62 11 ILE C N 1
ATOM 5300 C CA . ILE C 1 11 ? -15.915 8.538 60.558 1.00 31.74 11 ILE C CA 1
ATOM 5301 C C . ILE C 1 11 ? -16.659 8.627 59.236 1.00 30.74 11 ILE C C 1
ATOM 5302 O O . ILE C 1 11 ? -16.577 9.633 58.526 1.00 28.14 11 ILE C O 1
ATOM 5307 N N . VAL C 1 12 ? -17.377 7.561 58.908 1.00 30.85 12 VAL C N 1
ATOM 5308 C CA . VAL C 1 12 ? -18.193 7.542 57.709 1.00 30.99 12 VAL C CA 1
ATOM 5309 C C . VAL C 1 12 ? -19.605 7.725 58.254 1.00 31.03 12 VAL C C 1
ATOM 5310 O O . VAL C 1 12 ? -20.016 7.019 59.172 1.00 31.74 12 VAL C O 1
ATOM 5314 N N . THR C 1 13 ? -20.332 8.690 57.708 1.00 30.01 13 THR C N 1
ATOM 5315 C CA . THR C 1 13 ? -21.686 8.980 58.163 1.00 28.87 13 THR C CA 1
ATOM 5316 C C . THR C 1 13 ? -22.726 7.989 57.657 1.00 30.52 13 THR C C 1
ATOM 5317 O O . THR C 1 13 ? -22.448 7.171 56.782 1.00 26.97 13 THR C O 1
ATOM 5321 N N . SER C 1 14 ? -23.931 8.072 58.216 1.00 30.30 14 SER C N 1
ATOM 5322 C CA . SER C 1 14 ? -25.021 7.190 57.821 1.00 30.39 14 SER C CA 1
ATOM 5323 C C . SER C 1 14 ? -25.441 7.495 56.396 1.00 30.27 14 SER C C 1
ATOM 5324 O O . SER C 1 14 ? -26.018 6.646 55.711 1.00 28.68 14 SER C O 1
ATOM 5327 N N . LYS C 1 15 ? -25.152 8.711 55.945 1.00 28.85 15 LYS C N 1
ATOM 5328 C CA . LYS C 1 15 ? -25.514 9.092 54.589 1.00 28.59 15 LYS C CA 1
ATOM 5329 C C . LYS C 1 15 ? -24.751 8.222 53.590 1.00 25.76 15 LYS C C 1
ATOM 5330 O O . LYS C 1 15 ? -25.235 7.961 52.488 1.00 22.14 15 LYS C O 1
ATOM 5336 N N . PHE C 1 16 ? -23.562 7.772 53.984 1.00 23.65 16 PHE C N 1
ATOM 5337 C CA . PHE C 1 16 ? -22.728 6.949 53.113 1.00 22.83 16 PHE C CA 1
ATOM 5338 C C . PHE C 1 16 ? -23.429 5.650 52.738 1.00 23.04 16 PHE C C 1
ATOM 5339 O O . PHE C 1 16 ? -23.215 5.122 51.653 1.00 23.16 16 PHE C O 1
ATOM 5347 N N . ARG C 1 17 ? -24.247 5.127 53.646 1.00 23.50 17 ARG C N 1
ATOM 5348 C CA . ARG C 1 17 ? -24.970 3.891 53.377 1.00 22.99 17 ARG C CA 1
ATOM 5349 C C . ARG C 1 17 ? -26.012 4.154 52.301 1.00 20.57 17 ARG C C 1
ATOM 5350 O O . ARG C 1 17 ? -26.259 3.300 51.456 1.00 21.49 17 ARG C O 1
ATOM 5358 N N . THR C 1 18 ? -26.619 5.336 52.339 1.00 18.43 18 THR C N 1
ATOM 5359 C CA . THR C 1 18 ? -27.622 5.718 51.340 1.00 17.90 18 THR C CA 1
ATOM 5360 C C . THR C 1 18 ? -26.895 5.961 50.017 1.00 18.50 18 THR C C 1
ATOM 5361 O O . THR C 1 18 ? -27.388 5.603 48.948 1.00 14.76 18 THR C O 1
ATOM 5365 N N . GLU C 1 19 ? -25.711 6.566 50.107 1.00 17.02 19 GLU C N 1
ATOM 5366 C CA . GLU C 1 19 ? -24.886 6.858 48.941 1.00 16.77 19 GLU C CA 1
ATOM 5367 C C . GLU C 1 19 ? -24.561 5.557 48.195 1.00 16.99 19 GLU C C 1
ATOM 5368 O O . GLU C 1 19 ? -24.715 5.480 46.972 1.00 16.22 19 GLU C O 1
ATOM 5374 N N . LYS C 1 20 ? -24.123 4.544 48.934 1.00 15.48 20 LYS C N 1
ATOM 5375 C CA . LYS C 1 20 ? -23.774 3.247 48.348 1.00 19.13 20 LYS C CA 1
ATOM 5376 C C . LYS C 1 20 ? -24.977 2.572 47.696 1.00 18.05 20 LYS C C 1
ATOM 5377 O O . LYS C 1 20 ? -24.848 1.933 46.652 1.00 19.56 20 LYS C O 1
ATOM 5391 N N . LEU C 1 22 ? -27.555 4.165 46.433 1.00 15.58 22 LEU C N 1
ATOM 5392 C CA . LEU C 1 22 ? -27.863 4.946 45.249 1.00 15.67 22 LEU C CA 1
ATOM 5393 C C . LEU C 1 22 ? -26.844 4.751 44.132 1.00 13.87 22 LEU C C 1
ATOM 5394 O O . LEU C 1 22 ? -27.206 4.783 42.944 1.00 13.92 22 LEU C O 1
ATOM 5399 N N . ASN C 1 23 ? -25.581 4.552 44.495 1.00 13.22 23 ASN C N 1
ATOM 5400 C CA . ASN C 1 23 ? -24.548 4.308 43.486 1.00 14.03 23 ASN C CA 1
ATOM 5401 C C . ASN C 1 23 ? -24.950 3.017 42.782 1.00 16.40 23 ASN C C 1
ATOM 5402 O O . ASN C 1 23 ? -24.841 2.903 41.560 1.00 17.85 23 ASN C O 1
ATOM 5407 N N . PHE C 1 24 ? -25.393 2.036 43.563 1.00 16.43 24 PHE C N 1
ATOM 5408 C CA . PHE C 1 24 ? -25.777 0.750 42.976 1.00 19.78 24 PHE C CA 1
ATOM 5409 C C . PHE C 1 24 ? -26.904 0.907 41.972 1.00 17.88 24 PHE C C 1
ATOM 5410 O O . PHE C 1 24 ? -26.801 0.461 40.831 1.00 21.02 24 PHE C O 1
ATOM 5418 N N . TYR C 1 25 ? -27.978 1.552 42.404 1.00 18.61 25 TYR C N 1
ATOM 5419 C CA . TYR C 1 25 ? -29.137 1.795 41.560 1.00 19.03 25 TYR C CA 1
ATOM 5420 C C . TYR C 1 25 ? -28.739 2.540 40.278 1.00 20.66 25 TYR C C 1
ATOM 5421 O O . TYR C 1 25 ? -29.121 2.151 39.163 1.00 19.22 25 TYR C O 1
ATOM 5430 N N . ASN C 1 26 ? -27.962 3.610 40.425 1.00 19.51 26 ASN C N 1
ATOM 5431 C CA . ASN C 1 26 ? -27.548 4.378 39.262 1.00 20.77 26 ASN C CA 1
ATOM 5432 C C . ASN C 1 26 ? -26.498 3.714 38.362 1.00 19.08 26 ASN C C 1
ATOM 5433 O O . ASN C 1 26 ? -26.286 4.163 37.241 1.00 17.78 26 ASN C O 1
ATOM 5438 N N . SER C 1 27 ? -25.857 2.647 38.833 1.00 18.12 27 SER C N 1
ATOM 5439 C CA . SER C 1 27 ? -24.836 1.976 38.028 1.00 21.02 27 SER C CA 1
ATOM 5440 C C . SER C 1 27 ? -25.428 1.166 36.869 1.00 22.89 27 SER C C 1
ATOM 5441 O O . SER C 1 27 ? -24.729 0.842 35.910 1.00 21.28 27 SER C O 1
ATOM 5444 N N . ILE C 1 28 ? -26.712 0.842 36.963 1.00 24.80 28 ILE C N 1
ATOM 5445 C CA . ILE C 1 28 ? -27.356 0.032 35.939 1.00 28.18 28 ILE C CA 1
ATOM 5446 C C . ILE C 1 28 ? -27.614 0.757 34.630 1.00 29.56 28 ILE C C 1
ATOM 5447 O O . ILE C 1 28 ? -28.371 1.728 34.582 1.00 29.62 28 ILE C O 1
ATOM 5452 N N . GLY C 1 29 ? -26.976 0.262 33.572 1.00 29.72 29 GLY C N 1
ATOM 5453 C CA . GLY C 1 29 ? -27.120 0.856 32.253 1.00 33.83 29 GLY C CA 1
ATOM 5454 C C . GLY C 1 29 ? -26.167 0.234 31.246 1.00 34.86 29 GLY C C 1
ATOM 5455 O O . GLY C 1 29 ? -25.627 -0.843 31.482 1.00 33.90 29 GLY C O 1
ATOM 5456 N N . SER C 1 30 ? -25.957 0.912 30.122 1.00 37.86 30 SER C N 1
ATOM 5457 C CA . SER C 1 30 ? -25.067 0.406 29.080 1.00 39.85 30 SER C CA 1
ATOM 5458 C C . SER C 1 30 ? -23.764 1.190 29.054 1.00 40.35 30 SER C C 1
ATOM 5459 O O . SER C 1 30 ? -23.736 2.378 29.378 1.00 40.68 30 SER C O 1
ATOM 5462 N N . GLY C 1 31 ? -22.682 0.520 28.673 1.00 40.30 31 GLY C N 1
ATOM 5463 C CA . GLY C 1 31 ? -21.390 1.178 28.635 1.00 41.00 31 GLY C CA 1
ATOM 5464 C C . GLY C 1 31 ? -20.394 0.485 29.548 1.00 41.56 31 GLY C C 1
ATOM 5465 O O . GLY C 1 31 ? -20.792 -0.247 30.455 1.00 40.60 31 GLY C O 1
ATOM 5466 N N . PRO C 1 32 ? -19.085 0.699 29.336 1.00 41.65 32 PRO C N 1
ATOM 5467 C CA . PRO C 1 32 ? -18.029 0.084 30.147 1.00 41.11 32 PRO C CA 1
ATOM 5468 C C . PRO C 1 32 ? -17.923 0.567 31.597 1.00 39.83 32 PRO C C 1
ATOM 5469 O O . PRO C 1 32 ? -17.309 -0.099 32.429 1.00 40.15 32 PRO C O 1
ATOM 5473 N N . ASP C 1 33 ? -18.513 1.718 31.901 1.00 38.31 33 ASP C N 1
ATOM 5474 C CA . ASP C 1 33 ? -18.475 2.252 33.262 1.00 37.43 33 ASP C CA 1
ATOM 5475 C C . ASP C 1 33 ? -19.823 2.067 33.959 1.00 35.35 33 ASP C C 1
ATOM 5476 O O . ASP C 1 33 ? -20.114 2.717 34.960 1.00 33.44 33 ASP C O 1
ATOM 5481 N N . LYS C 1 34 ? -20.647 1.180 33.415 1.00 33.95 34 LYS C N 1
ATOM 5482 C CA . LYS C 1 34 ? -21.966 0.909 33.965 1.00 31.86 34 LYS C CA 1
ATOM 5483 C C . LYS C 1 34 ? -22.105 -0.596 34.121 1.00 30.01 34 LYS C C 1
ATOM 5484 O O . LYS C 1 34 ? -21.257 -1.352 33.657 1.00 28.10 34 LYS C O 1
ATOM 5490 N N . ASN C 1 35 ? -23.177 -1.038 34.764 1.00 28.43 35 ASN C N 1
ATOM 5491 C CA . ASN C 1 35 ? -23.368 -2.464 34.953 1.00 26.16 35 ASN C CA 1
ATOM 5492 C C . ASN C 1 35 ? -24.649 -2.987 34.331 1.00 27.65 35 ASN C C 1
ATOM 5493 O O . ASN C 1 35 ? -25.661 -2.294 34.260 1.00 25.92 35 ASN C O 1
ATOM 5498 N N . THR C 1 36 ? -24.573 -4.237 33.892 1.00 28.32 36 THR C N 1
ATOM 5499 C CA . THR C 1 36 ? -25.706 -4.959 33.349 1.00 30.14 36 THR C CA 1
ATOM 5500 C C . THR C 1 36 ? -25.826 -6.021 34.432 1.00 28.97 36 THR C C 1
ATOM 5501 O O . THR C 1 36 ? -24.869 -6.747 34.694 1.00 32.41 36 THR C O 1
ATOM 5505 N N . ILE C 1 37 ? -26.974 -6.105 35.085 1.00 27.18 37 ILE C N 1
ATOM 5506 C CA . ILE C 1 37 ? -27.114 -7.077 36.153 1.00 25.96 37 ILE C CA 1
ATOM 5507 C C . ILE C 1 37 ? -28.139 -8.160 35.856 1.00 24.24 37 ILE C C 1
ATOM 5508 O O . ILE C 1 37 ? -29.240 -7.867 35.395 1.00 21.98 37 ILE C O 1
ATOM 5513 N N . PHE C 1 38 ? -27.774 -9.408 36.133 1.00 23.73 38 PHE C N 1
ATOM 5514 C CA . PHE C 1 38 ? -28.675 -10.532 35.897 1.00 23.72 38 PHE C CA 1
ATOM 5515 C C . PHE C 1 38 ? -29.078 -11.295 37.147 1.00 22.97 38 PHE C C 1
ATOM 5516 O O . PHE C 1 38 ? -28.307 -11.414 38.100 1.00 23.34 38 PHE C O 1
ATOM 5524 N N . ILE C 1 39 ? -30.310 -11.789 37.152 1.00 22.67 39 ILE C N 1
ATOM 5525 C CA . ILE C 1 39 ? -30.786 -12.613 38.255 1.00 23.06 39 ILE C CA 1
ATOM 5526 C C . ILE C 1 39 ? -30.631 -14.003 37.649 1.00 22.66 39 ILE C C 1
ATOM 5527 O O . ILE C 1 39 ? -30.913 -14.191 36.470 1.00 22.68 39 ILE C O 1
ATOM 5532 N N . THR C 1 40 ? -30.161 -14.956 38.444 1.00 23.80 40 THR C N 1
ATOM 5533 C CA . THR C 1 40 ? -29.948 -16.334 38.003 1.00 24.53 40 THR C CA 1
ATOM 5534 C C . THR C 1 40 ? -30.804 -17.262 38.864 1.00 24.34 40 THR C C 1
ATOM 5535 O O . THR C 1 40 ? -31.014 -16.987 40.050 1.00 23.74 40 THR C O 1
ATOM 5539 N N . PHE C 1 41 ? -31.316 -18.342 38.277 1.00 22.79 41 PHE C N 1
ATOM 5540 C CA . PHE C 1 41 ? -32.108 -19.303 39.043 1.00 23.41 41 PHE C CA 1
ATOM 5541 C C . PHE C 1 41 ? -31.744 -20.714 38.607 1.00 23.57 41 PHE C C 1
ATOM 5542 O O . PHE C 1 41 ? -31.430 -20.946 37.439 1.00 23.48 41 PHE C O 1
ATOM 5550 N N . GLY C 1 42 ? -31.756 -21.653 39.545 1.00 23.60 42 GLY C N 1
ATOM 5551 C CA . GLY C 1 42 ? -31.402 -23.015 39.184 1.00 28.25 42 GLY C CA 1
ATOM 5552 C C . GLY C 1 42 ? -31.580 -24.108 40.222 1.00 28.18 42 GLY C C 1
ATOM 5553 O O . GLY C 1 42 ? -32.300 -23.951 41.210 1.00 29.35 42 GLY C O 1
ATOM 5554 N N . ARG C 1 43 ? -30.899 -25.224 39.963 1.00 30.51 43 ARG C N 1
ATOM 5555 C CA . ARG C 1 43 ? -30.895 -26.433 40.786 1.00 31.39 43 ARG C CA 1
ATOM 5556 C C . ARG C 1 43 ? -32.226 -27.169 40.899 1.00 32.31 43 ARG C C 1
ATOM 5557 O O . ARG C 1 43 ? -33.044 -26.890 41.778 1.00 30.74 43 ARG C O 1
ATOM 5565 N N . SER C 1 44 ? -32.418 -28.128 40.003 1.00 32.98 44 SER C N 1
ATOM 5566 C CA . SER C 1 44 ? -33.621 -28.948 39.978 1.00 34.31 44 SER C CA 1
ATOM 5567 C C . SER C 1 44 ? -33.493 -30.101 40.975 1.00 34.89 44 SER C C 1
ATOM 5568 O O . SER C 1 44 ? -34.491 -30.625 41.466 1.00 37.72 44 SER C O 1
ATOM 5571 N N . GLU C 1 45 ? -32.258 -30.483 41.280 1.00 36.16 45 GLU C N 1
ATOM 5572 C CA . GLU C 1 45 ? -31.998 -31.580 42.209 1.00 37.60 45 GLU C CA 1
ATOM 5573 C C . GLU C 1 45 ? -32.386 -31.243 43.643 1.00 36.77 45 GLU C C 1
ATOM 5574 O O . GLU C 1 45 ? -31.970 -30.222 44.187 1.00 36.62 45 GLU C O 1
ATOM 5580 N N . PRO C 1 46 ? -33.189 -32.110 44.279 1.00 36.82 46 PRO C N 1
ATOM 5581 C CA . PRO C 1 46 ? -33.640 -31.914 45.660 1.00 35.86 46 PRO C CA 1
ATOM 5582 C C . PRO C 1 46 ? -32.488 -31.760 46.650 1.00 35.90 46 PRO C C 1
ATOM 5583 O O . PRO C 1 46 ? -31.439 -32.390 46.497 1.00 34.41 46 PRO C O 1
ATOM 5587 N N . TRP C 1 47 ? -32.685 -30.918 47.661 1.00 35.02 47 TRP C N 1
ATOM 5588 C CA . TRP C 1 47 ? -31.672 -30.723 48.696 1.00 35.46 47 TRP C CA 1
ATOM 5589 C C . TRP C 1 47 ? -31.568 -32.038 49.463 1.00 36.54 47 TRP C C 1
ATOM 5590 O O . TRP C 1 47 ? -30.479 -32.493 49.818 1.00 37.61 47 TRP C O 1
ATOM 5601 N N . SER C 1 48 ? -32.731 -32.630 49.709 1.00 37.44 48 SER C N 1
ATOM 5602 C CA . SER C 1 48 ? -32.865 -33.899 50.414 1.00 38.32 48 SER C CA 1
ATOM 5603 C C . SER C 1 48 ? -34.339 -34.282 50.284 1.00 38.33 48 SER C C 1
ATOM 5604 O O . SER C 1 48 ? -35.127 -33.515 49.727 1.00 38.00 48 SER C O 1
ATOM 5607 N N . SER C 1 49 ? -34.721 -35.455 50.783 1.00 39.01 49 SER C N 1
ATOM 5608 C CA . SER C 1 49 ? -36.120 -35.873 50.688 1.00 40.20 49 SER C CA 1
ATOM 5609 C C . SER C 1 49 ? -36.956 -35.183 51.768 1.00 40.79 49 SER C C 1
ATOM 5610 O O . SER C 1 49 ? -38.168 -35.377 51.863 1.00 41.11 49 SER C O 1
ATOM 5613 N N . ASN C 1 50 ? -36.290 -34.354 52.560 1.00 41.85 50 ASN C N 1
ATOM 5614 C CA . ASN C 1 50 ? -36.926 -33.626 53.648 1.00 43.14 50 ASN C CA 1
ATOM 5615 C C . ASN C 1 50 ? -37.205 -32.163 53.281 1.00 43.10 50 ASN C C 1
ATOM 5616 O O . ASN C 1 50 ? -37.861 -31.445 54.037 1.00 43.05 50 ASN C O 1
ATOM 5621 N N . GLU C 1 51 ? -36.721 -31.735 52.115 1.00 42.53 51 GLU C N 1
ATOM 5622 C CA . GLU C 1 51 ? -36.881 -30.350 51.669 1.00 41.64 51 GLU C CA 1
ATOM 5623 C C . GLU C 1 51 ? -38.282 -29.743 51.668 1.00 42.93 51 GLU C C 1
ATOM 5624 O O . GLU C 1 51 ? -38.425 -28.541 51.883 1.00 42.37 51 GLU C O 1
ATOM 5630 N N . ASN C 1 52 ? -39.313 -30.549 51.432 1.00 44.62 52 ASN C N 1
ATOM 5631 C CA . ASN C 1 52 ? -40.677 -30.020 51.403 1.00 46.42 52 ASN C CA 1
ATOM 5632 C C . ASN C 1 52 ? -41.402 -30.049 52.742 1.00 47.23 52 ASN C C 1
ATOM 5633 O O . ASN C 1 52 ? -42.589 -29.724 52.819 1.00 47.40 52 ASN C O 1
ATOM 5638 N N . GLU C 1 53 ? -40.690 -30.432 53.793 1.00 48.22 53 GLU C N 1
ATOM 5639 C CA . GLU C 1 53 ? -41.280 -30.498 55.122 1.00 49.51 53 GLU C CA 1
ATOM 5640 C C . GLU C 1 53 ? -41.195 -29.155 55.831 1.00 49.49 53 GLU C C 1
ATOM 5641 O O . GLU C 1 53 ? -40.183 -28.456 55.744 1.00 48.41 53 GLU C O 1
ATOM 5647 N N . VAL C 1 54 ? -42.269 -28.805 56.531 1.00 49.28 54 VAL C N 1
ATOM 5648 C CA . VAL C 1 54 ? -42.345 -27.549 57.264 1.00 49.70 54 VAL C CA 1
ATOM 5649 C C . VAL C 1 54 ? -41.093 -27.323 58.109 1.00 49.42 54 VAL C C 1
ATOM 5650 O O . VAL C 1 54 ? -40.549 -28.259 58.695 1.00 49.16 54 VAL C O 1
ATOM 5654 N N . GLY C 1 55 ? -40.634 -26.075 58.152 1.00 49.30 55 GLY C N 1
ATOM 5655 C CA . GLY C 1 55 ? -39.460 -25.741 58.935 1.00 49.09 55 GLY C CA 1
ATOM 5656 C C . GLY C 1 55 ? -38.141 -26.203 58.344 1.00 48.74 55 GLY C C 1
ATOM 5657 O O . GLY C 1 55 ? -37.103 -26.123 59.008 1.00 49.58 55 GLY C O 1
ATOM 5658 N N . PHE C 1 56 ? -38.165 -26.694 57.108 1.00 46.84 56 PHE C N 1
ATOM 5659 C CA . PHE C 1 56 ? -36.931 -27.150 56.478 1.00 44.84 56 PHE C CA 1
ATOM 5660 C C . PHE C 1 56 ? -36.098 -25.976 56.003 1.00 42.81 56 PHE C C 1
ATOM 5661 O O . PHE C 1 56 ? -36.629 -24.994 55.496 1.00 42.23 56 PHE C O 1
ATOM 5669 N N . ALA C 1 57 ? -34.785 -26.097 56.150 1.00 40.96 57 ALA C N 1
ATOM 5670 C CA . ALA C 1 57 ? -33.883 -25.048 55.715 1.00 39.26 57 ALA C CA 1
ATOM 5671 C C . ALA C 1 57 ? -32.744 -25.652 54.911 1.00 38.60 57 ALA C C 1
ATOM 5672 O O . ALA C 1 57 ? -32.046 -26.556 55.382 1.00 36.72 57 ALA C O 1
ATOM 5674 N N . PRO C 1 58 ? -32.553 -25.179 53.670 1.00 37.31 58 PRO C N 1
ATOM 5675 C CA . PRO C 1 58 ? -31.468 -25.718 52.857 1.00 36.88 58 PRO C CA 1
ATOM 5676 C C . PRO C 1 58 ? -30.162 -25.171 53.405 1.00 36.15 58 PRO C C 1
ATOM 5677 O O . PRO C 1 58 ? -30.157 -24.229 54.206 1.00 35.26 58 PRO C O 1
ATOM 5681 N N . PRO C 1 59 ? -29.034 -25.752 52.995 1.00 35.34 59 PRO C N 1
ATOM 5682 C CA . PRO C 1 59 ? -27.771 -25.232 53.514 1.00 34.68 59 PRO C CA 1
ATOM 5683 C C . PRO C 1 59 ? -27.531 -23.839 52.936 1.00 33.55 59 PRO C C 1
ATOM 5684 O O . PRO C 1 59 ? -28.176 -23.454 51.965 1.00 31.29 59 PRO C O 1
ATOM 5688 N N . TYR C 1 60 ? -26.635 -23.078 53.556 1.00 33.11 60 TYR C N 1
ATOM 5689 C CA . TYR C 1 60 ? -26.309 -21.746 53.069 1.00 34.43 60 TYR C CA 1
ATOM 5690 C C . TYR C 1 60 ? -25.381 -21.933 51.878 1.00 33.93 60 TYR C C 1
ATOM 5691 O O . TYR C 1 60 ? -24.607 -22.889 51.838 1.00 34.98 60 TYR C O 1
ATOM 5700 N N . PRO C 1 61 ? -25.453 -21.033 50.889 1.00 32.13 61 PRO C N 1
ATOM 5701 C CA . PRO C 1 61 ? -24.571 -21.154 49.726 1.00 32.85 61 PRO C CA 1
ATOM 5702 C C . PRO C 1 61 ? -23.139 -20.912 50.205 1.00 32.26 61 PRO C C 1
ATOM 5703 O O . PRO C 1 61 ? -22.927 -20.264 51.238 1.00 30.91 61 PRO C O 1
ATOM 5707 N N . THR C 1 62 ? -22.163 -21.424 49.466 1.00 31.94 62 THR C N 1
ATOM 5708 C CA . THR C 1 62 ? -20.767 -21.242 49.845 1.00 33.03 62 THR C CA 1
ATOM 5709 C C . THR C 1 62 ? -20.108 -20.162 48.984 1.00 33.50 62 THR C C 1
ATOM 5710 O O . THR C 1 62 ? -20.103 -20.255 47.755 1.00 31.70 62 THR C O 1
ATOM 5714 N N . ASP C 1 63 ? -19.559 -19.140 49.637 1.00 33.71 63 ASP C N 1
ATOM 5715 C CA . ASP C 1 63 ? -18.905 -18.042 48.934 1.00 35.45 63 ASP C CA 1
ATOM 5716 C C . ASP C 1 63 ? -17.473 -18.411 48.571 1.00 36.13 63 ASP C C 1
ATOM 5717 O O . ASP C 1 63 ? -16.523 -17.958 49.208 1.00 36.89 63 ASP C O 1
ATOM 5722 N N . SER C 1 64 ? -17.321 -19.239 47.546 1.00 36.03 64 SER C N 1
ATOM 5723 C CA . SER C 1 64 ? -16.001 -19.663 47.101 1.00 37.01 64 SER C CA 1
ATOM 5724 C C . SER C 1 64 ? -16.060 -20.053 45.633 1.00 36.49 64 SER C C 1
ATOM 5725 O O . SER C 1 64 ? -17.145 -20.231 45.072 1.00 35.25 64 SER C O 1
ATOM 5728 N N . VAL C 1 65 ? -14.890 -20.189 45.017 1.00 36.87 65 VAL C N 1
ATOM 5729 C CA . VAL C 1 65 ? -14.803 -20.562 43.609 1.00 36.98 65 VAL C CA 1
ATOM 5730 C C . VAL C 1 65 ? -15.636 -21.813 43.342 1.00 36.14 65 VAL C C 1
ATOM 5731 O O . VAL C 1 65 ? -16.245 -21.952 42.280 1.00 37.00 65 VAL C O 1
ATOM 5735 N N . LEU C 1 66 ? -15.657 -22.722 44.310 1.00 35.62 66 LEU C N 1
ATOM 5736 C CA . LEU C 1 66 ? -16.425 -23.952 44.181 1.00 36.10 66 LEU C CA 1
ATOM 5737 C C . LEU C 1 66 ? -17.917 -23.636 44.205 1.00 35.10 66 LEU C C 1
ATOM 5738 O O . LEU C 1 66 ? -18.708 -24.254 43.490 1.00 33.14 66 LEU C O 1
ATOM 5743 N N . GLY C 1 67 ? -18.293 -22.671 45.039 1.00 33.63 67 GLY C N 1
ATOM 5744 C CA . GLY C 1 67 ? -19.687 -22.283 45.141 1.00 33.08 67 GLY C CA 1
ATOM 5745 C C . GLY C 1 67 ? -20.176 -21.693 43.835 1.00 32.51 67 GLY C C 1
ATOM 5746 O O . GLY C 1 67 ? -21.282 -21.994 43.381 1.00 32.54 67 GLY C O 1
ATOM 5747 N N . VAL C 1 68 ? -19.353 -20.850 43.221 1.00 30.69 68 VAL C N 1
ATOM 5748 C CA . VAL C 1 68 ? -19.734 -20.246 41.952 1.00 29.35 68 VAL C CA 1
ATOM 5749 C C . VAL C 1 68 ? -19.850 -21.308 40.855 1.00 28.02 68 VAL C C 1
ATOM 5750 O O . VAL C 1 68 ? -20.732 -21.240 40.004 1.00 25.42 68 VAL C O 1
ATOM 5754 N N . THR C 1 69 ? -18.954 -22.284 40.868 1.00 29.59 69 THR C N 1
ATOM 5755 C CA . THR C 1 69 ? -19.000 -23.337 39.857 1.00 30.65 69 THR C CA 1
ATOM 5756 C C . THR C 1 69 ? -20.271 -24.162 40.035 1.00 30.68 69 THR C C 1
ATOM 5757 O O . THR C 1 69 ? -20.970 -24.471 39.062 1.00 30.82 69 THR C O 1
ATOM 5761 N N . ASP C 1 70 ? -20.564 -24.507 41.285 1.00 29.95 70 ASP C N 1
ATOM 5762 C CA . ASP C 1 70 ? -21.759 -25.274 41.615 1.00 32.03 70 ASP C CA 1
ATOM 5763 C C . ASP C 1 70 ? -23.005 -24.514 41.173 1.00 31.75 70 ASP C C 1
ATOM 5764 O O . ASP C 1 70 ? -23.937 -25.104 40.638 1.00 31.48 70 ASP C O 1
ATOM 5777 N N . TRP C 1 72 ? -23.230 -22.353 38.765 1.00 26.50 72 TRP C N 1
ATOM 5778 C CA . TRP C 1 72 ? -23.288 -22.383 37.307 1.00 26.90 72 TRP C CA 1
ATOM 5779 C C . TRP C 1 72 ? -23.739 -23.736 36.769 1.00 27.07 72 TRP C C 1
ATOM 5780 O O . TRP C 1 72 ? -24.508 -23.805 35.812 1.00 27.50 72 TRP C O 1
ATOM 5791 N N . THR C 1 73 ? -23.261 -24.804 37.394 1.00 27.94 73 THR C N 1
ATOM 5792 C CA . THR C 1 73 ? -23.613 -26.159 36.978 1.00 30.03 73 THR C CA 1
ATOM 5793 C C . THR C 1 73 ? -25.125 -26.379 37.064 1.00 30.80 73 THR C C 1
ATOM 5794 O O . THR C 1 73 ? -25.740 -26.897 36.128 1.00 29.79 73 THR C O 1
ATOM 5798 N N . HIS C 1 74 ? -25.717 -25.969 38.184 1.00 31.12 74 HIS C N 1
ATOM 5799 C CA . HIS C 1 74 ? -27.154 -26.130 38.413 1.00 31.98 74 HIS C CA 1
ATOM 5800 C C . HIS C 1 74 ? -28.026 -25.034 37.803 1.00 31.32 74 HIS C C 1
ATOM 5801 O O . HIS C 1 74 ? -29.256 -25.106 37.881 1.00 30.85 74 HIS C O 1
ATOM 5824 N N . GLY C 1 77 ? -31.490 -20.719 34.174 1.00 31.26 77 GLY C N 1
ATOM 5825 C CA . GLY C 1 77 ? -31.813 -19.523 33.427 1.00 29.93 77 GLY C CA 1
ATOM 5826 C C . GLY C 1 77 ? -31.336 -18.255 34.117 1.00 30.14 77 GLY C C 1
ATOM 5827 O O . GLY C 1 77 ? -30.975 -18.268 35.299 1.00 27.11 77 GLY C O 1
ATOM 5828 N N . THR C 1 78 ? -31.335 -17.162 33.363 1.00 30.82 78 THR C N 1
ATOM 5829 C CA . THR C 1 78 ? -30.925 -15.851 33.864 1.00 31.99 78 THR C CA 1
ATOM 5830 C C . THR C 1 78 ? -31.856 -14.819 33.252 1.00 31.90 78 THR C C 1
ATOM 5831 O O . THR C 1 78 ? -32.322 -15.005 32.128 1.00 31.50 78 THR C O 1
ATOM 5835 N N . VAL C 1 79 ? -32.107 -13.733 33.981 1.00 29.33 79 VAL C N 1
ATOM 5836 C CA . VAL C 1 79 ? -32.971 -12.662 33.497 1.00 29.71 79 VAL C CA 1
ATOM 5837 C C . VAL C 1 79 ? -32.368 -11.303 33.870 1.00 28.78 79 VAL C C 1
ATOM 5838 O O . VAL C 1 79 ? -31.954 -11.088 35.011 1.00 27.83 79 VAL C O 1
ATOM 5842 N N . LYS C 1 80 ? -32.341 -10.392 32.903 1.00 26.98 80 LYS C N 1
ATOM 5843 C CA . LYS C 1 80 ? -31.782 -9.058 33.087 1.00 26.32 80 LYS C CA 1
ATOM 5844 C C . LYS C 1 80 ? -32.604 -8.204 34.053 1.00 26.30 80 LYS C C 1
ATOM 5845 O O . LYS C 1 80 ? -33.817 -8.075 33.910 1.00 25.07 80 LYS C O 1
ATOM 5851 N N . VAL C 1 81 ? -31.933 -7.637 35.051 1.00 24.35 81 VAL C N 1
ATOM 5852 C CA . VAL C 1 81 ? -32.587 -6.781 36.043 1.00 23.95 81 VAL C CA 1
ATOM 5853 C C . VAL C 1 81 ? -32.615 -5.349 35.511 1.00 24.56 81 VAL C C 1
ATOM 5854 O O . VAL C 1 81 ? -31.586 -4.833 35.073 1.00 25.38 81 VAL C O 1
ATOM 5858 N N . LEU C 1 82 ? -33.782 -4.714 35.541 1.00 22.90 82 LEU C N 1
ATOM 5859 C CA . LEU C 1 82 ? -33.916 -3.331 35.077 1.00 24.59 82 LEU C CA 1
ATOM 5860 C C . LEU C 1 82 ? -34.148 -2.425 36.290 1.00 23.50 82 LEU C C 1
ATOM 5861 O O . LEU C 1 82 ? -34.639 -2.878 37.315 1.00 22.01 82 LEU C O 1
ATOM 5866 N N . PRO C 1 83 ? -33.803 -1.129 36.188 1.00 24.63 83 PRO C N 1
ATOM 5867 C CA . PRO C 1 83 ? -33.993 -0.199 37.311 1.00 24.41 83 PRO C CA 1
ATOM 5868 C C . PRO C 1 83 ? -35.403 -0.239 37.908 1.00 24.23 83 PRO C C 1
ATOM 5869 O O . PRO C 1 83 ? -35.587 -0.117 39.125 1.00 23.82 83 PRO C O 1
ATOM 5873 N N . SER C 1 84 ? -36.398 -0.421 37.049 1.00 22.83 84 SER C N 1
ATOM 5874 C CA . SER C 1 84 ? -37.790 -0.466 37.492 1.00 20.97 84 SER C CA 1
ATOM 5875 C C . SER C 1 84 ? -38.071 -1.586 38.484 1.00 21.51 84 SER C C 1
ATOM 5876 O O . SER C 1 84 ? -39.100 -1.572 39.164 1.00 22.01 84 SER C O 1
ATOM 5887 N N . LEU C 1 86 ? -36.163 -2.266 41.053 1.00 20.02 86 LEU C N 1
ATOM 5888 C CA . LEU C 1 86 ? -35.514 -1.921 42.319 1.00 20.56 86 LEU C CA 1
ATOM 5889 C C . LEU C 1 86 ? -36.176 -0.766 43.068 1.00 19.60 86 LEU C C 1
ATOM 5890 O O . LEU C 1 86 ? -36.393 0.305 42.503 1.00 17.95 86 LEU C O 1
ATOM 5895 N N . ASP C 1 87 ? -36.481 -0.997 44.345 1.00 21.15 87 ASP C N 1
ATOM 5896 C CA . ASP C 1 87 ? -37.094 0.014 45.201 1.00 22.17 87 ASP C CA 1
ATOM 5897 C C . ASP C 1 87 ? -36.248 0.273 46.442 1.00 21.33 87 ASP C C 1
ATOM 5898 O O . ASP C 1 87 ? -35.687 -0.653 47.027 1.00 21.43 87 ASP C O 1
ATOM 5903 N N . ALA C 1 88 ? -36.174 1.533 46.848 1.00 20.06 88 ALA C N 1
ATOM 5904 C CA . ALA C 1 88 ? -35.458 1.875 48.062 1.00 18.89 88 ALA C CA 1
ATOM 5905 C C . ALA C 1 88 ? -36.555 1.708 49.101 1.00 18.05 88 ALA C C 1
ATOM 5906 O O . ALA C 1 88 ? -37.683 2.150 48.881 1.00 19.01 88 ALA C O 1
ATOM 5908 N N . VAL C 1 89 ? -36.243 1.060 50.214 1.00 17.92 89 VAL C N 1
ATOM 5909 C CA . VAL C 1 89 ? -37.248 0.855 51.251 1.00 19.27 89 VAL C CA 1
ATOM 5910 C C . VAL C 1 89 ? -36.707 1.094 52.657 1.00 18.97 89 VAL C C 1
ATOM 5911 O O . VAL C 1 89 ? -35.495 1.092 52.873 1.00 17.48 89 VAL C O 1
ATOM 5915 N N . ILE C 1 90 ? -37.626 1.312 53.596 1.00 20.04 90 ILE C N 1
ATOM 5916 C CA . ILE C 1 90 ? -37.297 1.483 55.012 1.00 20.13 90 ILE C CA 1
ATOM 5917 C C . ILE C 1 90 ? -38.362 0.722 55.794 1.00 20.94 90 ILE C C 1
ATOM 5918 O O . ILE C 1 90 ? -39.473 0.523 55.303 1.00 21.08 90 ILE C O 1
ATOM 5923 N N . PRO C 1 91 ? -38.042 0.278 57.024 1.00 22.71 91 PRO C N 1
ATOM 5924 C CA . PRO C 1 91 ? -39.053 -0.460 57.792 1.00 22.63 91 PRO C CA 1
ATOM 5925 C C . PRO C 1 91 ? -40.403 0.250 57.921 1.00 21.38 91 PRO C C 1
ATOM 5926 O O . PRO C 1 91 ? -40.484 1.477 58.004 1.00 19.28 91 PRO C O 1
ATOM 5930 N N . ARG C 1 92 ? -41.467 -0.544 57.907 1.00 19.84 92 ARG C N 1
ATOM 5931 C CA . ARG C 1 92 ? -42.815 -0.029 58.015 1.00 18.71 92 ARG C CA 1
ATOM 5932 C C . ARG C 1 92 ? -43.267 -0.038 59.469 1.00 18.21 92 ARG C C 1
ATOM 5933 O O . ARG C 1 92 ? -43.264 -1.081 60.111 1.00 18.70 92 ARG C O 1
ATOM 5941 N N . ARG C 1 93 ? -43.668 1.125 59.963 1.00 19.21 93 ARG C N 1
ATOM 5942 C CA . ARG C 1 93 ? -44.124 1.284 61.343 1.00 24.03 93 ARG C CA 1
ATOM 5943 C C . ARG C 1 93 ? -45.489 1.959 61.296 1.00 23.02 93 ARG C C 1
ATOM 5944 O O . ARG C 1 93 ? -45.575 3.187 61.261 1.00 23.56 93 ARG C O 1
ATOM 5952 N N . ASP C 1 94 ? -46.556 1.167 61.286 1.00 22.14 94 ASP C N 1
ATOM 5953 C CA . ASP C 1 94 ? -47.902 1.734 61.236 1.00 23.50 94 ASP C CA 1
ATOM 5954 C C . ASP C 1 94 ? -48.367 2.185 62.618 1.00 21.16 94 ASP C C 1
ATOM 5955 O O . ASP C 1 94 ? -48.308 1.418 63.579 1.00 20.77 94 ASP C O 1
ATOM 5960 N N . TRP C 1 95 ? -48.820 3.435 62.702 1.00 22.15 95 TRP C N 1
ATOM 5961 C CA . TRP C 1 95 ? -49.312 4.016 63.954 1.00 23.55 95 TRP C CA 1
ATOM 5962 C C . TRP C 1 95 ? -50.546 3.253 64.425 1.00 24.38 95 TRP C C 1
ATOM 5963 O O . TRP C 1 95 ? -51.515 3.128 63.683 1.00 24.09 95 TRP C O 1
ATOM 5974 N N . GLY C 1 96 ? -50.514 2.744 65.653 1.00 24.95 96 GLY C N 1
ATOM 5975 C CA . GLY C 1 96 ? -51.671 2.035 66.175 1.00 28.09 96 GLY C CA 1
ATOM 5976 C C . GLY C 1 96 ? -51.803 0.556 65.843 1.00 30.99 96 GLY C C 1
ATOM 5977 O O . GLY C 1 96 ? -52.682 -0.114 66.384 1.00 31.21 96 GLY C O 1
ATOM 5978 N N . ASP C 1 97 ? -50.953 0.034 64.965 1.00 31.16 97 ASP C N 1
ATOM 5979 C CA . ASP C 1 97 ? -51.031 -1.380 64.612 1.00 33.96 97 ASP C CA 1
ATOM 5980 C C . ASP C 1 97 ? -50.702 -2.213 65.853 1.00 33.99 97 ASP C C 1
ATOM 5981 O O . ASP C 1 97 ? -49.535 -2.405 66.189 1.00 32.70 97 ASP C O 1
ATOM 5986 N N . THR C 1 98 ? -51.735 -2.715 66.525 1.00 33.04 98 THR C N 1
ATOM 5987 C CA . THR C 1 98 ? -51.545 -3.492 67.744 1.00 36.37 98 THR C CA 1
ATOM 5988 C C . THR C 1 98 ? -51.029 -4.909 67.531 1.00 36.78 98 THR C C 1
ATOM 5989 O O . THR C 1 98 ? -50.918 -5.685 68.478 1.00 37.99 98 THR C O 1
ATOM 5993 N N . ARG C 1 99 ? -50.704 -5.244 66.291 1.00 38.81 99 ARG C N 1
ATOM 5994 C CA . ARG C 1 99 ? -50.198 -6.574 65.986 1.00 41.52 99 ARG C CA 1
ATOM 5995 C C . ARG C 1 99 ? -48.722 -6.658 66.333 1.00 42.20 99 ARG C C 1
ATOM 5996 O O . ARG C 1 99 ? -48.190 -7.743 66.561 1.00 43.43 99 ARG C O 1
ATOM 6004 N N . TYR C 1 100 ? -48.065 -5.502 66.379 1.00 43.44 100 TYR C N 1
ATOM 6005 C CA . TYR C 1 100 ? -46.645 -5.437 66.700 1.00 43.82 100 TYR C CA 1
ATOM 6006 C C . TYR C 1 100 ? -46.413 -4.568 67.935 1.00 43.37 100 TYR C C 1
ATOM 6007 O O . TYR C 1 100 ? -47.292 -3.814 68.348 1.00 43.47 100 TYR C O 1
ATOM 6016 N N . PRO C 1 101 ? -45.221 -4.670 68.543 1.00 42.69 101 PRO C N 1
ATOM 6017 C CA . PRO C 1 101 ? -44.846 -3.909 69.737 1.00 42.00 101 PRO C CA 1
ATOM 6018 C C . PRO C 1 101 ? -45.037 -2.394 69.640 1.00 40.50 101 PRO C C 1
ATOM 6019 O O . PRO C 1 101 ? -45.008 -1.814 68.553 1.00 39.40 101 PRO C O 1
ATOM 6023 N N . ASP C 1 102 ? -45.235 -1.775 70.801 1.00 39.09 102 ASP C N 1
ATOM 6024 C CA . ASP C 1 102 ? -45.412 -0.330 70.934 1.00 38.28 102 ASP C CA 1
ATOM 6025 C C . ASP C 1 102 ? -46.236 0.373 69.856 1.00 36.31 102 ASP C C 1
ATOM 6026 O O . ASP C 1 102 ? -45.774 1.332 69.243 1.00 34.98 102 ASP C O 1
ATOM 6031 N N . PRO C 1 103 ? -47.481 -0.077 69.629 1.00 34.92 103 PRO C N 1
ATOM 6032 C CA . PRO C 1 103 ? -48.326 0.554 68.613 1.00 32.89 103 PRO C CA 1
ATOM 6033 C C . PRO C 1 103 ? -48.574 2.044 68.860 1.00 32.20 103 PRO C C 1
ATOM 6034 O O . PRO C 1 103 ? -48.905 2.782 67.934 1.00 30.30 103 PRO C O 1
ATOM 6038 N N . TYR C 1 104 ? -48.411 2.485 70.106 1.00 32.19 104 TYR C N 1
ATOM 6039 C CA . TYR C 1 104 ? -48.665 3.883 70.445 1.00 31.27 104 TYR C CA 1
ATOM 6040 C C . TYR C 1 104 ? -47.484 4.607 71.115 1.00 31.85 104 TYR C C 1
ATOM 6041 O O . TYR C 1 104 ? -47.611 5.764 71.529 1.00 32.15 104 TYR C O 1
ATOM 6050 N N . THR C 1 105 ? -46.343 3.935 71.226 1.00 29.86 105 THR C N 1
ATOM 6051 C CA . THR C 1 105 ? -45.173 4.535 71.863 1.00 30.73 105 THR C CA 1
ATOM 6052 C C . THR C 1 105 ? -44.029 4.685 70.866 1.00 29.47 105 THR C C 1
ATOM 6053 O O . THR C 1 105 ? -43.555 3.706 70.295 1.00 30.50 105 THR C O 1
ATOM 6057 N N . PHE C 1 106 ? -43.586 5.917 70.665 1.00 29.53 106 PHE C N 1
ATOM 6058 C CA . PHE C 1 106 ? -42.519 6.202 69.713 1.00 28.17 106 PHE C CA 1
ATOM 6059 C C . PHE C 1 106 ? -41.389 7.002 70.334 1.00 28.75 106 PHE C C 1
ATOM 6060 O O . PHE C 1 106 ? -41.552 7.606 71.392 1.00 26.18 106 PHE C O 1
ATOM 6068 N N . ARG C 1 107 ? -40.246 7.001 69.655 1.00 27.78 107 ARG C N 1
ATOM 6069 C CA . ARG C 1 107 ? -39.077 7.744 70.101 1.00 28.52 107 ARG C CA 1
ATOM 6070 C C . ARG C 1 107 ? -38.680 8.704 68.989 1.00 27.44 107 ARG C C 1
ATOM 6071 O O . ARG C 1 107 ? -39.044 8.510 67.822 1.00 26.68 107 ARG C O 1
ATOM 6079 N N . ILE C 1 108 ? -37.938 9.743 69.349 1.00 25.50 108 ILE C N 1
ATOM 6080 C CA . ILE C 1 108 ? -37.511 10.727 68.373 1.00 25.84 108 ILE C CA 1
ATOM 6081 C C . ILE C 1 108 ? -36.820 10.059 67.182 1.00 25.52 108 ILE C C 1
ATOM 6082 O O . ILE C 1 108 ? -36.026 9.135 67.343 1.00 25.14 108 ILE C O 1
ATOM 6087 N N . ASN C 1 109 ? -37.166 10.535 65.992 1.00 25.49 109 ASN C N 1
ATOM 6088 C CA . ASN C 1 109 ? -36.655 10.037 64.723 1.00 27.22 109 ASN C CA 1
ATOM 6089 C C . ASN C 1 109 ? -37.360 8.795 64.187 1.00 27.26 109 ASN C C 1
ATOM 6090 O O . ASN C 1 109 ? -37.072 8.350 63.078 1.00 27.46 109 ASN C O 1
ATOM 6095 N N . ASP C 1 110 ? -38.286 8.232 64.955 1.00 26.65 110 ASP C N 1
ATOM 6096 C CA . ASP C 1 110 ? -39.032 7.079 64.451 1.00 25.05 110 ASP C CA 1
ATOM 6097 C C . ASP C 1 110 ? -39.806 7.548 63.208 1.00 22.68 110 ASP C C 1
ATOM 6098 O O . ASP C 1 110 ? -40.325 8.661 63.178 1.00 23.07 110 ASP C O 1
ATOM 6103 N N . ILE C 1 111 ? -39.866 6.716 62.174 1.00 23.59 111 ILE C N 1
ATOM 6104 C CA . ILE C 1 111 ? -40.613 7.076 60.965 1.00 22.77 111 ILE C CA 1
ATOM 6105 C C . ILE C 1 111 ? -41.887 6.245 60.989 1.00 22.53 111 ILE C C 1
ATOM 6106 O O . ILE C 1 111 ? -41.823 5.023 60.941 1.00 20.62 111 ILE C O 1
ATOM 6111 N N . VAL C 1 112 ? -43.047 6.890 61.069 1.00 22.87 112 VAL C N 1
ATOM 6112 C CA . VAL C 1 112 ? -44.285 6.118 61.144 1.00 22.87 112 VAL C CA 1
ATOM 6113 C C . VAL C 1 112 ? -45.293 6.414 60.038 1.00 22.19 112 VAL C C 1
ATOM 6114 O O . VAL C 1 112 ? -45.320 7.508 59.476 1.00 20.38 112 VAL C O 1
ATOM 6118 N N . VAL C 1 113 ? -46.131 5.417 59.762 1.00 22.09 113 VAL C N 1
ATOM 6119 C CA . VAL C 1 113 ? -47.151 5.499 58.724 1.00 21.07 113 VAL C CA 1
ATOM 6120 C C . VAL C 1 113 ? -48.555 5.680 59.299 1.00 19.95 113 VAL C C 1
ATOM 6121 O O . VAL C 1 113 ? -48.935 4.991 60.235 1.00 19.07 113 VAL C O 1
ATOM 6125 N N . CYS C 1 114 ? -49.312 6.613 58.724 1.00 21.29 114 CYS C N 1
ATOM 6126 C CA . CYS C 1 114 ? -50.692 6.873 59.127 1.00 23.41 114 CYS C CA 1
ATOM 6127 C C . CYS C 1 114 ? -51.552 6.795 57.881 1.00 24.93 114 CYS C C 1
ATOM 6128 O O . CYS C 1 114 ? -51.030 6.703 56.771 1.00 24.64 114 CYS C O 1
ATOM 6131 N N . ASN C 1 115 ? -52.867 6.850 58.070 1.00 25.58 115 ASN C N 1
ATOM 6132 C CA . ASN C 1 115 ? -53.815 6.791 56.966 1.00 25.72 115 ASN C CA 1
ATOM 6133 C C . ASN C 1 115 ? -53.674 5.489 56.183 1.00 25.55 115 ASN C C 1
ATOM 6134 O O . ASN C 1 115 ? -53.780 5.475 54.961 1.00 25.59 115 ASN C O 1
ATOM 6139 N N . SER C 1 116 ? -53.439 4.396 56.902 1.00 27.01 116 SER C N 1
ATOM 6140 C CA . SER C 1 116 ? -53.286 3.083 56.286 1.00 28.89 116 SER C CA 1
ATOM 6141 C C . SER C 1 116 ? -54.342 2.115 56.816 1.00 30.80 116 SER C C 1
ATOM 6142 O O . SER C 1 116 ? -54.513 1.017 56.287 1.00 30.97 116 SER C O 1
ATOM 6145 N N . ALA C 1 117 ? -55.042 2.519 57.869 1.00 31.45 117 ALA C N 1
ATOM 6146 C CA . ALA C 1 117 ? -56.066 1.666 58.455 1.00 33.00 117 ALA C CA 1
ATOM 6147 C C . ALA C 1 117 ? -57.119 2.503 59.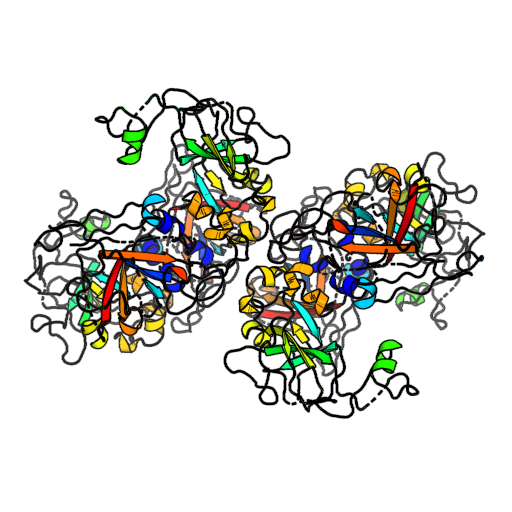161 1.00 34.63 117 ALA C C 1
ATOM 6148 O O . ALA C 1 117 ? -56.923 3.701 59.388 1.00 32.67 117 ALA C O 1
ATOM 6150 N N . PRO C 1 118 ? -58.264 1.888 59.507 1.00 35.86 118 PRO C N 1
ATOM 6151 C CA . PRO C 1 118 ? -59.316 2.642 60.194 1.00 36.88 118 PRO C CA 1
ATOM 6152 C C . PRO C 1 118 ? -58.826 3.273 61.504 1.00 36.80 118 PRO C C 1
ATOM 6153 O O . PRO C 1 118 ? -59.311 4.331 61.909 1.00 37.89 118 PRO C O 1
ATOM 6157 N N . TYR C 1 119 ? -57.867 2.634 62.168 1.00 35.74 119 TYR C N 1
ATOM 6158 C CA . TYR C 1 119 ? -57.337 3.204 63.404 1.00 36.10 119 TYR C CA 1
ATOM 6159 C C . TYR C 1 119 ? -56.280 4.277 63.113 1.00 35.80 119 TYR C C 1
ATOM 6160 O O . TYR C 1 119 ? -55.792 4.940 64.029 1.00 34.87 119 TYR C O 1
ATOM 6169 N N . ASN C 1 120 ? -55.956 4.445 61.831 1.00 36.40 120 ASN C N 1
ATOM 6170 C CA . ASN C 1 120 ? -54.962 5.413 61.360 1.00 37.38 120 ASN C CA 1
ATOM 6171 C C . ASN C 1 120 ? -55.563 6.509 60.504 1.00 37.14 120 ASN C C 1
ATOM 6172 O O . ASN C 1 120 ? -54.917 7.524 60.252 1.00 36.20 120 ASN C O 1
ATOM 6177 N N . ALA C 1 121 ? -56.782 6.275 60.033 1.00 36.94 121 ALA C N 1
ATOM 6178 C CA . ALA C 1 121 ? -57.489 7.197 59.151 1.00 36.32 121 ALA C CA 1
ATOM 6179 C C . ALA C 1 121 ? -57.373 8.676 59.496 1.00 35.89 121 ALA C C 1
ATOM 6180 O O . ALA C 1 121 ? -57.645 9.087 60.625 1.00 35.91 121 ALA C O 1
ATOM 6182 N N . THR C 1 122 ? -56.980 9.473 58.507 1.00 34.01 122 THR C N 1
ATOM 6183 C CA . THR C 1 122 ? -56.856 10.911 58.693 1.00 34.26 122 THR C CA 1
ATOM 6184 C C . THR C 1 122 ? -57.379 11.674 57.479 1.00 34.71 122 THR C C 1
ATOM 6185 O O . THR C 1 122 ? -57.893 12.785 57.613 1.00 35.17 122 THR C O 1
ATOM 6189 N N . GLU C 1 123 ? -57.259 11.077 56.295 1.00 34.68 123 GLU C N 1
ATOM 6190 C CA . GLU C 1 123 ? -57.716 11.728 55.074 1.00 34.67 123 GLU C CA 1
ATOM 6191 C C . GLU C 1 123 ? -58.188 10.720 54.027 1.00 34.99 123 GLU C C 1
ATOM 6192 O O . GLU C 1 123 ? -57.386 10.077 53.357 1.00 33.45 123 GLU C O 1
ATOM 6198 N N . SER C 1 124 ? -59.502 10.595 53.892 1.00 34.41 124 SER C N 1
ATOM 6199 C CA . SER C 1 124 ? -60.092 9.668 52.936 1.00 34.87 124 SER C CA 1
ATOM 6200 C C . SER C 1 124 ? -59.747 10.098 51.522 1.00 33.93 124 SER C C 1
ATOM 6201 O O . SER C 1 124 ? -59.870 11.275 51.177 1.00 34.58 124 SER C O 1
ATOM 6204 N N . GLY C 1 125 ? -59.307 9.146 50.707 1.00 31.80 125 GLY C N 1
ATOM 6205 C CA . GLY C 1 125 ? -58.963 9.467 49.334 1.00 32.22 125 GLY C CA 1
ATOM 6206 C C . GLY C 1 125 ? -57.473 9.640 49.108 1.00 32.26 125 GLY C C 1
ATOM 6207 O O . GLY C 1 125 ? -57.007 9.640 47.967 1.00 30.88 125 GLY C O 1
ATOM 6208 N N . ALA C 1 126 ? -56.723 9.800 50.194 1.00 31.76 126 ALA C N 1
ATOM 6209 C CA . ALA C 1 126 ? -55.274 9.956 50.089 1.00 30.91 126 ALA C CA 1
ATOM 6210 C C . ALA C 1 126 ? -54.596 8.651 50.501 1.00 29.38 126 ALA C C 1
ATOM 6211 O O . ALA C 1 126 ? -55.112 7.917 51.340 1.00 27.59 126 ALA C O 1
ATOM 6213 N N . GLY C 1 127 ? -53.437 8.366 49.913 1.00 28.69 127 GLY C N 1
ATOM 6214 C CA . GLY C 1 127 ? -52.725 7.146 50.250 1.00 26.49 127 GLY C CA 1
ATOM 6215 C C . GLY C 1 127 ? -52.153 7.191 51.655 1.00 23.44 127 GLY C C 1
ATOM 6216 O O . GLY C 1 127 ? -52.598 7.982 52.487 1.00 23.60 127 GLY C O 1
ATOM 6217 N N . TRP C 1 128 ? -51.177 6.332 51.926 1.00 21.85 128 TRP C N 1
ATOM 6218 C CA . TRP C 1 128 ? -50.538 6.281 53.241 1.00 21.38 128 TRP C CA 1
ATOM 6219 C C . TRP C 1 128 ? -49.740 7.563 53.456 1.00 21.55 128 TRP C C 1
ATOM 6220 O O . TRP C 1 128 ? -49.188 8.122 52.503 1.00 20.92 128 TRP C O 1
ATOM 6231 N N . LEU C 1 129 ? -49.686 8.036 54.698 1.00 19.73 129 LEU C N 1
ATOM 6232 C CA . LEU C 1 129 ? -48.936 9.258 54.995 1.00 21.20 129 LEU C CA 1
ATOM 6233 C C . LEU C 1 129 ? -47.778 8.930 55.943 1.00 19.02 129 LEU C C 1
ATOM 6234 O O . LEU C 1 129 ? -47.967 8.308 56.992 1.00 22.66 129 LEU C O 1
ATOM 6239 N N . VAL C 1 130 ? -46.571 9.331 55.555 1.00 19.72 130 VAL C N 1
ATOM 6240 C CA . VAL C 1 130 ? -45.369 9.036 56.333 1.00 19.33 130 VAL C CA 1
ATOM 6241 C C . VAL C 1 130 ? -44.880 10.236 57.143 1.00 21.36 130 VAL C C 1
ATOM 6242 O O . VAL C 1 130 ? -44.717 11.332 56.604 1.00 19.68 130 VAL C O 1
ATOM 6246 N N . TYR C 1 131 ? -44.639 10.003 58.435 1.00 21.07 131 TYR C N 1
ATOM 6247 C CA . TYR C 1 131 ? -44.184 11.040 59.363 1.00 21.63 131 TYR C CA 1
ATOM 6248 C C . TYR C 1 131 ? -42.946 10.636 60.154 1.00 21.71 131 TYR C C 1
ATOM 6249 O O . TYR C 1 131 ? -42.662 9.449 60.352 1.00 21.43 131 TYR C O 1
ATOM 6258 N N . ARG C 1 132 ? -42.212 11.645 60.622 1.00 21.61 132 ARG C N 1
ATOM 6259 C CA . ARG C 1 132 ? -41.039 11.412 61.439 1.00 22.34 132 ARG C CA 1
ATOM 6260 C C . ARG C 1 132 ? -41.327 12.026 62.806 1.00 21.72 132 ARG C C 1
ATOM 6261 O O . ARG C 1 132 ? -41.826 13.138 62.887 1.00 19.95 132 ARG C O 1
ATOM 6269 N N . CYS C 1 133 ? -41.028 11.299 63.871 1.00 21.89 133 CYS C N 1
ATOM 6270 C CA . CYS C 1 133 ? -41.263 11.824 65.214 1.00 25.18 133 CYS C CA 1
ATOM 6271 C C . CYS C 1 133 ? -40.148 12.818 65.537 1.00 24.53 133 CYS C C 1
ATOM 6272 O O . CYS C 1 133 ? -38.970 12.459 65.531 1.00 24.63 133 CYS C O 1
ATOM 6275 N N . LEU C 1 134 ? -40.524 14.068 65.795 1.00 27.98 134 LEU C N 1
ATOM 6276 C CA . LEU C 1 134 ? -39.556 15.119 66.119 1.00 30.29 134 LEU C CA 1
ATOM 6277 C C . LEU C 1 134 ? -39.301 15.276 67.617 1.00 32.01 134 LEU C C 1
ATOM 6278 O O . LEU C 1 134 ? -38.186 15.603 68.032 1.00 32.68 134 LEU C O 1
ATOM 6283 N N . ASP C 1 135 ? -40.331 15.048 68.426 1.00 32.50 135 ASP C N 1
ATOM 6284 C CA . ASP C 1 135 ? -40.205 15.175 69.877 1.00 32.34 135 ASP C CA 1
ATOM 6285 C C . ASP C 1 135 ? -41.231 14.260 70.543 1.00 33.75 135 ASP C C 1
ATOM 6286 O O . ASP C 1 135 ? -42.171 13.783 69.896 1.00 31.08 135 ASP C O 1
ATOM 6291 N N . VAL C 1 136 ? -41.044 14.017 71.836 1.00 33.90 136 VAL C N 1
ATOM 6292 C CA . VAL C 1 136 ? -41.934 13.159 72.606 1.00 35.00 136 VAL C CA 1
ATOM 6293 C C . VAL C 1 136 ? -42.164 13.742 74.004 1.00 36.83 136 VAL C C 1
ATOM 6294 O O . VAL C 1 136 ? -41.492 14.693 74.405 1.00 35.46 136 VAL C O 1
ATOM 6298 N N . PRO C 1 137 ? -43.128 13.188 74.759 1.00 38.00 137 PRO C N 1
ATOM 6299 C CA . PRO C 1 137 ? -43.421 13.676 76.112 1.00 39.46 137 PRO C CA 1
ATOM 6300 C C . PRO C 1 137 ? -42.171 13.768 76.991 1.00 40.18 137 PRO C C 1
ATOM 6301 O O . PRO C 1 137 ? -41.224 13.004 76.814 1.00 38.99 137 PRO C O 1
ATOM 6305 N N . ASP C 1 138 ? -42.180 14.704 77.940 1.00 42.55 138 ASP C N 1
ATOM 6306 C CA . ASP C 1 138 ? -41.050 14.897 78.846 1.00 43.97 138 ASP C CA 1
ATOM 6307 C C . ASP C 1 138 ? -40.838 13.730 79.802 1.00 44.27 138 ASP C C 1
ATOM 6308 O O . ASP C 1 138 ? -39.705 13.436 80.189 1.00 44.47 138 ASP C O 1
ATOM 6313 N N . THR C 1 139 ? -41.924 13.069 80.187 1.00 44.23 139 THR C N 1
ATOM 6314 C CA . THR C 1 139 ? -41.837 11.942 81.110 1.00 45.11 139 THR C CA 1
ATOM 6315 C C . THR C 1 139 ? -41.457 10.638 80.418 1.00 46.24 139 THR C C 1
ATOM 6316 O O . THR C 1 139 ? -42.066 10.256 79.417 1.00 44.87 139 THR C O 1
ATOM 6320 N N . GLY C 1 140 ? -40.452 9.956 80.964 1.00 47.74 140 GLY C N 1
ATOM 6321 C CA . GLY C 1 140 ? -40.010 8.698 80.385 1.00 50.57 140 GLY C CA 1
ATOM 6322 C C . GLY C 1 140 ? -38.675 8.184 80.900 1.00 52.31 140 GLY C C 1
ATOM 6323 O O . GLY C 1 140 ? -38.252 8.518 82.006 1.00 52.14 140 GLY C O 1
ATOM 6332 N N . CYS C 1 142 ? -34.383 6.967 79.821 1.00 56.16 142 CYS C N 1
ATOM 6333 C CA . CYS C 1 142 ? -33.261 7.235 78.930 1.00 55.52 142 CYS C CA 1
ATOM 6334 C C . CYS C 1 142 ? -32.409 6.004 78.670 1.00 55.24 142 CYS C C 1
ATOM 6335 O O . CYS C 1 142 ? -32.361 5.081 79.484 1.00 54.57 142 CYS C O 1
ATOM 6338 N N . SER C 1 143 ? -31.740 6.000 77.522 1.00 55.87 143 SER C N 1
ATOM 6339 C CA . SER C 1 143 ? -30.867 4.897 77.151 1.00 56.09 143 SER C CA 1
ATOM 6340 C C . SER C 1 143 ? -29.813 4.815 78.243 1.00 54.93 143 SER C C 1
ATOM 6341 O O . SER C 1 143 ? -29.471 3.735 78.718 1.00 54.17 143 SER C O 1
ATOM 6344 N N . ILE C 1 144 ? -29.306 5.980 78.633 1.00 54.51 144 ILE C N 1
ATOM 6345 C CA . ILE C 1 144 ? -28.312 6.078 79.695 1.00 54.44 144 ILE C CA 1
ATOM 6346 C C . ILE C 1 144 ? -29.092 6.216 80.999 1.00 54.08 144 ILE C C 1
ATOM 6347 O O . ILE C 1 144 ? -29.654 7.273 81.291 1.00 53.87 144 ILE C O 1
ATOM 6352 N N . ALA C 1 145 ? -29.124 5.136 81.773 1.00 53.92 145 ALA C N 1
ATOM 6353 C CA . ALA C 1 145 ? -29.854 5.096 83.036 1.00 54.03 145 ALA C CA 1
ATOM 6354 C C . ALA C 1 145 ? -29.435 6.124 84.088 1.00 54.21 145 ALA C C 1
ATOM 6355 O O . ALA C 1 145 ? -30.004 6.150 85.179 1.00 55.04 145 ALA C O 1
ATOM 6357 N N . SER C 1 146 ? -28.457 6.970 83.776 1.00 54.32 146 SER C N 1
ATOM 6358 C CA . SER C 1 146 ? -28.007 7.972 84.740 1.00 53.97 146 SER C CA 1
ATOM 6359 C C . SER C 1 146 ? -28.602 9.344 84.444 1.00 54.34 146 SER C C 1
ATOM 6360 O O . SER C 1 146 ? -28.456 10.277 85.232 1.00 53.79 146 SER C O 1
ATOM 6363 N N . LEU C 1 147 ? -29.275 9.464 83.305 1.00 54.40 147 LEU C N 1
ATOM 6364 C CA . LEU C 1 147 ? -29.898 10.724 82.918 1.00 54.50 147 LEU C CA 1
ATOM 6365 C C . LEU C 1 147 ? -31.412 10.604 83.073 1.00 54.26 147 LEU C C 1
ATOM 6366 O O . LEU C 1 147 ? -32.064 9.872 82.330 1.00 54.94 147 LEU C O 1
ATOM 6371 N N . THR C 1 148 ? -31.964 11.320 84.049 1.00 54.33 148 THR C N 1
ATOM 6372 C CA . THR C 1 148 ? -33.400 11.281 84.312 1.00 53.80 148 THR C CA 1
ATOM 6373 C C . THR C 1 148 ? -34.107 12.410 83.575 1.00 54.28 148 THR C C 1
ATOM 6374 O O . THR C 1 148 ? -35.308 12.621 83.745 1.00 55.01 148 THR C O 1
ATOM 6378 N N . ASP C 1 149 ? -33.347 13.138 82.766 1.00 55.11 149 ASP C N 1
ATOM 6379 C CA . ASP C 1 149 ? -33.874 14.253 81.986 1.00 55.79 149 ASP C CA 1
ATOM 6380 C C . ASP C 1 149 ? -33.838 13.913 80.501 1.00 55.42 149 ASP C C 1
ATOM 6381 O O . ASP C 1 149 ? -32.970 13.162 80.057 1.00 55.52 149 ASP C O 1
ATOM 6386 N N . LYS C 1 150 ? -34.779 14.464 79.737 1.00 55.20 150 LYS C N 1
ATOM 6387 C CA . LYS C 1 150 ? -34.857 14.185 78.305 1.00 54.23 150 LYS C CA 1
ATOM 6388 C C . LYS C 1 150 ? -33.854 14.959 77.459 1.00 55.09 150 LYS C C 1
ATOM 6389 O O . LYS C 1 150 ? -32.953 14.369 76.860 1.00 55.00 150 LYS C O 1
ATOM 6395 N N . ASP C 1 151 ? -34.017 16.278 77.402 1.00 55.05 151 ASP C N 1
ATOM 6396 C CA . ASP C 1 151 ? -33.124 17.107 76.602 1.00 55.66 151 ASP C CA 1
ATOM 6397 C C . ASP C 1 151 ? -31.658 16.891 76.949 1.00 55.42 151 ASP C C 1
ATOM 6398 O O . ASP C 1 151 ? -30.776 17.135 76.126 1.00 54.64 151 ASP C O 1
ATOM 6403 N N . GLU C 1 152 ? -31.398 16.433 78.169 1.00 55.87 152 GLU C N 1
ATOM 6404 C CA . GLU C 1 152 ? -30.029 16.177 78.594 1.00 56.20 152 GLU C CA 1
ATOM 6405 C C . GLU C 1 152 ? -29.636 14.815 78.034 1.00 55.78 152 GLU C C 1
ATOM 6406 O O . GLU C 1 152 ? -28.554 14.642 77.469 1.00 55.98 152 GLU C O 1
ATOM 6412 N N . CYS C 1 153 ? -30.534 13.851 78.201 1.00 55.26 153 CYS C N 1
ATOM 6413 C CA . CYS C 1 153 ? -30.331 12.495 77.703 1.00 54.29 153 CYS C CA 1
ATOM 6414 C C . CYS C 1 153 ? -30.070 12.583 76.205 1.00 53.56 153 CYS C C 1
ATOM 6415 O O . CYS C 1 153 ? -29.342 11.773 75.636 1.00 52.73 153 CYS C O 1
ATOM 6418 N N . LEU C 1 154 ? -30.673 13.586 75.580 1.00 53.56 154 LEU C N 1
ATOM 6419 C CA . LEU C 1 154 ? -30.526 13.806 74.151 1.00 54.24 154 LEU C CA 1
ATOM 6420 C C . LEU C 1 154 ? -29.206 14.478 73.788 1.00 55.26 154 LEU C C 1
ATOM 6421 O O . LEU C 1 154 ? -28.531 14.054 72.845 1.00 56.21 154 LEU C O 1
ATOM 6426 N N . LYS C 1 155 ? -28.830 15.518 74.528 1.00 55.08 155 LYS C N 1
ATOM 6427 C CA . LYS C 1 155 ? -27.585 16.215 74.229 1.00 55.36 155 LYS C CA 1
ATOM 6428 C C . LYS C 1 155 ? -26.383 15.287 74.357 1.00 54.75 155 LYS C C 1
ATOM 6429 O O . LYS C 1 155 ? -25.325 15.553 73.786 1.00 54.73 155 LYS C O 1
ATOM 6435 N N . LEU C 1 156 ? -26.544 14.199 75.108 1.00 54.56 156 LEU C N 1
ATOM 6436 C CA . LEU C 1 156 ? -25.463 13.230 75.275 1.00 54.12 156 LEU C CA 1
ATOM 6437 C C . LEU C 1 156 ? -25.657 12.034 74.347 1.00 54.08 156 LEU C C 1
ATOM 6438 O O . LEU C 1 156 ? -25.001 11.003 74.501 1.00 54.11 156 LEU C O 1
ATOM 6443 N N . GLY C 1 157 ? -26.571 12.177 73.392 1.00 53.39 157 GLY C N 1
ATOM 6444 C CA . GLY C 1 157 ? -26.824 11.115 72.435 1.00 52.96 157 GLY C CA 1
ATOM 6445 C C . GLY C 1 157 ? -27.569 9.893 72.943 1.00 52.16 157 GLY C C 1
ATOM 6446 O O . GLY C 1 157 ? -27.473 8.815 72.346 1.00 51.53 157 GLY C O 1
ATOM 6447 N N . GLY C 1 158 ? -28.306 10.047 74.039 1.00 50.80 158 GLY C N 1
ATOM 6448 C CA . GLY C 1 158 ? -29.058 8.928 74.578 1.00 48.80 158 GLY C CA 1
ATOM 6449 C C . GLY C 1 158 ? -30.427 8.829 73.922 1.00 48.30 158 GLY C C 1
ATOM 6450 O O . GLY C 1 158 ? -30.869 9.772 73.261 1.00 47.97 158 GLY C O 1
ATOM 6451 N N . LYS C 1 159 ? -31.099 7.693 74.102 1.00 47.36 159 LYS C N 1
ATOM 6452 C CA . LYS C 1 159 ? -32.428 7.474 73.528 1.00 46.24 159 LYS C CA 1
ATOM 6453 C C . LYS C 1 159 ? -33.490 7.553 74.627 1.00 44.69 159 LYS C C 1
ATOM 6454 O O . LYS C 1 159 ? -33.462 6.781 75.586 1.00 45.12 159 LYS C O 1
ATOM 6460 N N . TRP C 1 160 ? -34.429 8.482 74.472 1.00 42.99 160 TRP C N 1
ATOM 6461 C CA . TRP C 1 160 ? -35.489 8.699 75.458 1.00 41.90 160 TRP C CA 1
ATOM 6462 C C . TRP C 1 160 ? -36.834 8.078 75.082 1.00 40.38 160 TRP C C 1
ATOM 6463 O O . TRP C 1 160 ? -37.465 8.482 74.105 1.00 40.50 160 TRP C O 1
ATOM 6474 N N . THR C 1 161 ? -37.261 7.091 75.865 1.00 38.68 161 THR C N 1
ATOM 6475 C CA . THR C 1 161 ? -38.532 6.404 75.648 1.00 36.88 161 THR C CA 1
ATOM 6476 C C . THR C 1 161 ? -39.610 7.007 76.554 1.00 36.38 161 THR C C 1
ATOM 6477 O O . THR C 1 161 ? -39.579 6.823 77.771 1.00 37.50 161 THR C O 1
ATOM 6481 N N . PRO C 1 162 ? -40.582 7.731 75.975 1.00 35.03 162 PRO C N 1
ATOM 6482 C CA . PRO C 1 162 ? -41.646 8.336 76.784 1.00 34.85 162 PRO C CA 1
ATOM 6483 C C . PRO C 1 162 ? -42.530 7.284 77.455 1.00 35.43 162 PRO C C 1
ATOM 6484 O O . PRO C 1 162 ? -42.774 6.217 76.893 1.00 35.10 162 PRO C O 1
ATOM 6488 N N . SER C 1 163 ? -43.007 7.586 78.659 1.00 35.01 163 SER C N 1
ATOM 6489 C CA . SER C 1 163 ? -43.856 6.652 79.390 1.00 34.20 163 SER C CA 1
ATOM 6490 C C . SER C 1 163 ? -45.321 6.869 79.030 1.00 33.41 163 SER C C 1
ATOM 6491 O O . SER C 1 163 ? -46.182 6.057 79.379 1.00 32.10 163 SER C O 1
ATOM 6494 N N . ALA C 1 164 ? -45.598 7.979 78.349 1.00 32.78 164 ALA C N 1
ATOM 6495 C CA . ALA C 1 164 ? -46.951 8.311 77.917 1.00 32.41 164 ALA C CA 1
ATOM 6496 C C . ALA C 1 164 ? -47.069 8.008 76.422 1.00 32.87 164 ALA C C 1
ATOM 6497 O O . ALA C 1 164 ? -46.158 8.310 75.643 1.00 30.00 164 ALA C O 1
ATOM 6499 N N . ARG C 1 165 ? -48.188 7.407 76.027 1.00 33.00 165 ARG C N 1
ATOM 6500 C CA . ARG C 1 165 ? -48.408 7.043 74.629 1.00 32.77 165 ARG C CA 1
ATOM 6501 C C . ARG C 1 165 ? -48.993 8.164 73.784 1.00 32.47 165 ARG C C 1
ATOM 6502 O O . ARG C 1 165 ? -49.528 9.147 74.305 1.00 32.85 165 ARG C O 1
ATOM 6510 N N . SER C 1 166 ? -48.883 7.995 72.470 1.00 31.09 166 SER C N 1
ATOM 6511 C CA . SER C 1 166 ? -49.418 8.941 71.504 1.00 30.53 166 SER C CA 1
ATOM 6512 C C . SER C 1 166 ? -50.925 8.698 71.501 1.00 31.56 166 SER C C 1
ATOM 6513 O O . SER C 1 166 ? -51.374 7.565 71.356 1.00 30.23 166 SER C O 1
ATOM 6524 N N . THR C 1 168 ? -53.276 10.532 69.475 1.00 36.16 168 THR C N 1
ATOM 6525 C CA . THR C 1 168 ? -53.838 10.693 68.146 1.00 36.08 168 THR C CA 1
ATOM 6526 C C . THR C 1 168 ? -52.757 10.682 67.074 1.00 34.58 168 THR C C 1
ATOM 6527 O O . THR C 1 168 ? -51.639 11.138 67.309 1.00 34.46 168 THR C O 1
ATOM 6531 N N . PRO C 1 169 ? -53.071 10.131 65.888 1.00 34.10 169 PRO C N 1
ATOM 6532 C CA . PRO C 1 169 ? -52.097 10.080 64.795 1.00 33.09 169 PRO C CA 1
ATOM 6533 C C . PRO C 1 169 ? -51.934 11.458 64.153 1.00 32.93 169 PRO C C 1
ATOM 6534 O O . PRO C 1 169 ? -52.858 12.275 64.161 1.00 32.41 169 PRO C O 1
ATOM 6538 N N . PRO C 1 170 ? -50.746 11.739 63.605 1.00 32.45 170 PRO C N 1
ATOM 6539 C CA . PRO C 1 170 ? -50.486 13.025 62.964 1.00 34.27 170 PRO C CA 1
ATOM 6540 C C . PRO C 1 170 ? -51.442 13.224 61.797 1.00 33.60 170 PRO C C 1
ATOM 6541 O O . PRO C 1 170 ? -51.783 12.268 61.099 1.00 32.96 170 PRO C O 1
ATOM 6545 N N . GLU C 1 171 ? -51.870 14.465 61.596 1.00 33.81 171 GLU C N 1
ATOM 6546 C CA . GLU C 1 171 ? -52.778 14.803 60.512 1.00 35.47 171 GLU C CA 1
ATOM 6547 C C . GLU C 1 171 ? -52.204 15.896 59.618 1.00 34.53 171 GLU C C 1
ATOM 6548 O O . GLU C 1 171 ? -51.570 16.829 60.095 1.00 35.21 171 GLU C O 1
ATOM 6554 N N . GLY C 1 172 ? -52.428 15.770 58.318 1.00 33.78 172 GLY C N 1
ATOM 6555 C CA . GLY C 1 172 ? -51.958 16.787 57.397 1.00 34.05 172 GLY C CA 1
ATOM 6556 C C . GLY C 1 172 ? -50.462 16.891 57.176 1.00 33.17 172 GLY C C 1
ATOM 6557 O O . GLY C 1 172 ? -49.689 16.000 57.543 1.00 30.83 172 GLY C O 1
ATOM 6558 N N . ARG C 1 173 ? -50.064 18.009 56.575 1.00 33.24 173 ARG C N 1
ATOM 6559 C CA . ARG C 1 173 ? -48.671 18.265 56.240 1.00 33.09 173 ARG C CA 1
ATOM 6560 C C . ARG C 1 173 ? -47.960 19.231 57.180 1.00 34.25 173 ARG C C 1
ATOM 6561 O O . ARG C 1 173 ? -46.784 19.546 56.982 1.00 32.08 173 ARG C O 1
ATOM 6569 N N . GLY C 1 174 ? -48.675 19.698 58.196 1.00 36.72 174 GLY C N 1
ATOM 6570 C CA . GLY C 1 174 ? -48.086 20.607 59.164 1.00 40.80 174 GLY C CA 1
ATOM 6571 C C . GLY C 1 174 ? -47.860 22.020 58.664 1.00 42.74 174 GLY C C 1
ATOM 6572 O O . GLY C 1 174 ? -48.462 22.446 57.675 1.00 42.60 174 GLY C O 1
ATOM 6573 N N . ASP C 1 175 ? -46.983 22.747 59.351 1.00 45.49 175 ASP C N 1
ATOM 6574 C CA . ASP C 1 175 ? -46.681 24.126 58.985 1.00 47.61 175 ASP C CA 1
ATOM 6575 C C . ASP C 1 175 ? -45.591 24.156 57.918 1.00 48.76 175 ASP C C 1
ATOM 6576 O O . ASP C 1 175 ? -45.139 23.112 57.458 1.00 47.67 175 ASP C O 1
ATOM 6581 N N . ALA C 1 176 ? -45.173 25.359 57.531 1.00 49.87 176 ALA C N 1
ATOM 6582 C CA . ALA C 1 176 ? -44.154 25.549 56.501 1.00 50.40 176 ALA C CA 1
ATOM 6583 C C . ALA C 1 176 ? -42.957 24.591 56.579 1.00 50.74 176 ALA C C 1
ATOM 6584 O O . ALA C 1 176 ? -42.332 24.284 55.558 1.00 51.35 176 ALA C O 1
ATOM 6586 N N . GLU C 1 177 ? -42.638 24.119 57.781 1.00 50.08 177 GLU C N 1
ATOM 6587 C CA . GLU C 1 177 ? -41.512 23.207 57.968 1.00 49.36 177 GLU C CA 1
ATOM 6588 C C . GLU C 1 177 ? -42.000 21.764 58.138 1.00 47.54 177 GLU C C 1
ATOM 6589 O O . GLU C 1 177 ? -41.207 20.839 58.340 1.00 45.40 177 GLU C O 1
ATOM 6595 N N . GLY C 1 178 ? -43.315 21.584 58.055 1.00 46.20 178 GLY C N 1
ATOM 6596 C CA . GLY C 1 178 ? -43.892 20.259 58.189 1.00 43.90 178 GLY C CA 1
ATOM 6597 C C . GLY C 1 178 ? -44.108 19.837 59.634 1.00 41.84 178 GLY C C 1
ATOM 6598 O O . GLY C 1 178 ? -44.416 18.677 59.895 1.00 39.89 178 GLY C O 1
ATOM 6599 N N . THR C 1 179 ? -43.956 20.776 60.569 1.00 40.42 179 THR C N 1
ATOM 6600 C CA . THR C 1 179 ? -44.140 20.490 61.993 1.00 39.53 179 THR C CA 1
ATOM 6601 C C . THR C 1 179 ? -45.612 20.303 62.348 1.00 38.20 179 THR C C 1
ATOM 6602 O O . THR C 1 179 ? -46.452 21.118 61.969 1.00 37.28 179 THR C O 1
ATOM 6606 N N . ILE C 1 180 ? -45.915 19.230 63.077 1.00 37.17 180 ILE C N 1
ATOM 6607 C CA . ILE C 1 180 ? -47.286 18.942 63.486 1.00 36.86 180 ILE C CA 1
ATOM 6608 C C . ILE C 1 180 ? -47.325 18.598 64.972 1.00 37.54 180 ILE C C 1
ATOM 6609 O O . ILE C 1 180 ? -46.539 17.787 65.446 1.00 35.74 180 ILE C O 1
ATOM 6614 N N . GLU C 1 181 ? -48.245 19.215 65.705 1.00 39.22 181 GLU C N 1
ATOM 6615 C CA . GLU C 1 181 ? -48.353 18.973 67.134 1.00 41.99 181 GLU C CA 1
ATOM 6616 C C . GLU C 1 181 ? -49.759 18.568 67.575 1.00 43.02 181 GLU C C 1
ATOM 6617 O O . GLU C 1 181 ? -50.613 19.417 67.850 1.00 43.28 181 GLU C O 1
ATOM 6623 N N . PRO C 1 182 ? -50.012 17.254 67.656 1.00 43.54 182 PRO C N 1
ATOM 6624 C CA . PRO C 1 182 ? -51.317 16.733 68.068 1.00 43.67 182 PRO C CA 1
ATOM 6625 C C . PRO C 1 182 ? -51.747 17.278 69.427 1.00 44.18 182 PRO C C 1
ATOM 6626 O O . PRO C 1 182 ? -52.938 17.324 69.742 1.00 44.42 182 PRO C O 1
ATOM 6630 N N . GLY C 1 183 ? -50.770 17.694 70.224 1.00 43.22 183 GLY C N 1
ATOM 6631 C CA . GLY C 1 183 ? -51.071 18.228 71.537 1.00 42.85 183 GLY C CA 1
ATOM 6632 C C . GLY C 1 183 ? -51.064 17.168 72.621 1.00 41.72 183 GLY C C 1
ATOM 6633 O O . GLY C 1 183 ? -51.672 17.349 73.676 1.00 42.68 183 GLY C O 1
ATOM 6634 N N . ASP C 1 184 ? -50.383 16.054 72.365 1.00 39.70 184 ASP C N 1
ATOM 6635 C CA . ASP C 1 184 ? -50.300 14.978 73.345 1.00 37.47 184 ASP C CA 1
ATOM 6636 C C . ASP C 1 184 ? -48.860 14.763 73.799 1.00 35.84 184 ASP C C 1
ATOM 6637 O O . ASP C 1 184 ? -48.518 13.714 74.347 1.00 35.95 184 ASP C O 1
ATOM 6642 N N . GLY C 1 185 ? -48.015 15.763 73.572 1.00 33.92 185 GLY C N 1
ATOM 6643 C CA . GLY C 1 185 ? -46.627 15.647 73.984 1.00 32.96 185 GLY C CA 1
ATOM 6644 C C . GLY C 1 185 ? -45.718 15.230 72.847 1.00 31.54 185 GLY C C 1
ATOM 6645 O O . GLY C 1 185 ? -44.497 15.382 72.925 1.00 30.15 185 GLY C O 1
ATOM 6646 N N . TYR C 1 186 ? -46.312 14.690 71.788 1.00 29.64 186 TYR C N 1
ATOM 6647 C CA . TYR C 1 186 ? -45.537 14.274 70.625 1.00 27.58 186 TYR C CA 1
ATOM 6648 C C . TYR C 1 186 ? -45.571 15.371 69.569 1.00 25.12 186 TYR C C 1
ATOM 6649 O O . TYR C 1 186 ? -46.556 16.103 69.447 1.00 26.33 186 TYR C O 1
ATOM 6658 N N . VAL C 1 187 ? -44.484 15.485 68.816 1.00 24.06 187 VAL C N 1
ATOM 6659 C CA . VAL C 1 187 ? -44.386 16.471 67.745 1.00 23.27 187 VAL C CA 1
ATOM 6660 C C . VAL C 1 187 ? -43.970 15.669 66.522 1.00 22.05 187 VAL C C 1
ATOM 6661 O O . VAL C 1 187 ? -43.086 14.827 66.618 1.00 23.21 187 VAL C O 1
ATOM 6665 N N . TRP C 1 188 ? -44.599 15.926 65.383 1.00 22.04 188 TRP C N 1
ATOM 6666 C CA . TRP C 1 188 ? -44.280 15.175 64.172 1.00 23.40 188 TRP C CA 1
ATOM 6667 C C . TRP C 1 188 ? -43.940 16.062 62.994 1.00 22.53 188 TRP C C 1
ATOM 6668 O O . TRP C 1 188 ? -44.292 17.235 62.970 1.00 21.64 188 TRP C O 1
ATOM 6679 N N . GLU C 1 189 ? -43.268 15.474 62.006 1.00 24.69 189 GLU C N 1
ATOM 6680 C CA . GLU C 1 189 ? -42.905 16.179 60.784 1.00 24.03 189 GLU C CA 1
ATOM 6681 C C . GLU C 1 189 ? -43.419 15.370 59.591 1.00 23.90 189 GLU C C 1
ATOM 6682 O O . GLU C 1 189 ? -43.134 14.181 59.472 1.00 22.33 189 GLU C O 1
ATOM 6688 N N . TYR C 1 190 ? -44.178 16.012 58.717 1.00 22.60 190 TYR C N 1
ATOM 6689 C CA . TYR C 1 190 ? -44.702 15.331 57.544 1.00 23.42 190 TYR C CA 1
ATOM 6690 C C . TYR C 1 190 ? -43.584 15.093 56.535 1.00 22.32 190 TYR C C 1
ATOM 6691 O O . TYR C 1 190 ? -42.808 16.005 56.247 1.00 21.14 190 TYR C O 1
ATOM 6700 N N . LEU C 1 191 ? -43.492 13.874 56.000 1.00 21.73 191 LEU C N 1
ATOM 6701 C CA . LEU C 1 191 ? -42.456 13.573 55.013 1.00 20.34 191 LEU C CA 1
ATOM 6702 C C . LEU C 1 191 ? -42.997 13.392 53.597 1.00 20.96 191 LEU C C 1
ATOM 6703 O O . LEU C 1 191 ? -42.674 14.176 52.708 1.00 19.46 191 LEU C O 1
ATOM 6708 N N . PHE C 1 192 ? -43.822 12.370 53.376 1.00 21.76 192 PHE C N 1
ATOM 6709 C CA . PHE C 1 192 ? -44.371 12.144 52.037 1.00 21.13 192 PHE C CA 1
ATOM 6710 C C . PHE C 1 192 ? -45.582 11.220 52.022 1.00 20.48 192 PHE C C 1
ATOM 6711 O O . PHE C 1 192 ? -46.006 10.729 53.065 1.00 23.24 192 PHE C O 1
ATOM 6719 N N . GLU C 1 193 ? -46.137 11.010 50.832 1.00 22.08 193 GLU C N 1
ATOM 6720 C CA . GLU C 1 193 ? -47.316 10.164 50.633 1.00 21.32 193 GLU C CA 1
ATOM 6721 C C . GLU C 1 193 ? -47.004 9.067 49.608 1.00 20.89 193 GLU C C 1
ATOM 6722 O O . GLU C 1 193 ? -46.320 9.312 48.615 1.00 21.15 193 GLU C O 1
ATOM 6728 N N . ILE C 1 194 ? -47.509 7.866 49.866 1.00 18.71 194 ILE C N 1
ATOM 6729 C CA . ILE C 1 194 ? -47.287 6.708 49.000 1.00 20.65 194 ILE C CA 1
ATOM 6730 C C . ILE C 1 194 ? -48.514 6.485 48.120 1.00 21.17 194 ILE C C 1
ATOM 6731 O O . ILE C 1 194 ? -49.620 6.333 48.621 1.00 21.90 194 ILE C O 1
ATOM 6736 N N . PRO C 1 195 ? -48.336 6.488 46.792 1.00 22.92 195 PRO C N 1
ATOM 6737 C CA . PRO C 1 195 ? -49.466 6.278 45.879 1.00 23.95 195 PRO C CA 1
ATOM 6738 C C . PRO C 1 195 ? -50.112 4.931 46.180 1.00 23.68 195 PRO C C 1
ATOM 6739 O O . PRO C 1 195 ? -49.460 4.026 46.693 1.00 20.91 195 PRO C O 1
ATOM 6743 N N . PRO C 1 196 ? -51.406 4.784 45.869 1.00 25.32 196 PRO C N 1
ATOM 6744 C CA . PRO C 1 196 ? -52.080 3.514 46.131 1.00 26.35 196 PRO C CA 1
ATOM 6745 C C . PRO C 1 196 ? -51.484 2.330 45.361 1.00 26.01 196 PRO C C 1
ATOM 6746 O O . PRO C 1 196 ? -51.442 1.218 45.883 1.00 26.68 196 PRO C O 1
ATOM 6750 N N . ASP C 1 197 ? -51.022 2.564 44.130 1.00 27.01 197 ASP C N 1
ATOM 6751 C CA . ASP C 1 197 ? -50.438 1.491 43.317 1.00 26.48 197 ASP C CA 1
ATOM 6752 C C . ASP C 1 197 ? -49.138 0.969 43.926 1.00 25.67 197 ASP C C 1
ATOM 6753 O O . ASP C 1 197 ? -48.820 -0.220 43.823 1.00 24.97 197 ASP C O 1
ATOM 6758 N N . VAL C 1 198 ? -48.392 1.867 44.558 1.00 21.46 198 VAL C N 1
ATOM 6759 C CA . VAL C 1 198 ? -47.134 1.513 45.198 1.00 18.67 198 VAL C CA 1
ATOM 6760 C C . VAL C 1 198 ? -47.410 0.732 46.477 1.00 16.33 198 VAL C C 1
ATOM 6761 O O . VAL C 1 198 ? -46.741 -0.254 46.765 1.00 16.48 198 VAL C O 1
ATOM 6765 N N . SER C 1 199 ? -48.402 1.168 47.245 1.00 17.35 199 SER C N 1
ATOM 6766 C CA . SER C 1 199 ? -48.736 0.473 48.485 1.00 19.02 199 SER C CA 1
ATOM 6767 C C . SER C 1 199 ? -49.141 -0.972 48.233 1.00 19.33 199 SER C C 1
ATOM 6768 O O . SER C 1 199 ? -48.664 -1.890 48.900 1.00 18.27 199 SER C O 1
ATOM 6771 N N . ILE C 1 200 ? -50.021 -1.176 47.263 1.00 18.54 200 ILE C N 1
ATOM 6772 C CA . ILE C 1 200 ? -50.493 -2.519 46.973 1.00 18.33 200 ILE C CA 1
ATOM 6773 C C . ILE C 1 200 ? -49.408 -3.441 46.425 1.00 18.02 200 ILE C C 1
ATOM 6774 O O . ILE C 1 200 ? -49.210 -4.546 46.925 1.00 16.91 200 ILE C O 1
ATOM 6779 N N . ASN C 1 201 ? -48.685 -2.965 45.422 1.00 17.57 201 ASN C N 1
ATOM 6780 C CA . ASN C 1 201 ? -47.692 -3.788 44.760 1.00 20.44 201 ASN C CA 1
ATOM 6781 C C . ASN C 1 201 ? -46.233 -3.778 45.205 1.00 21.60 201 ASN C C 1
ATOM 6782 O O . ASN C 1 201 ? -45.536 -4.777 45.013 1.00 21.94 201 ASN C O 1
ATOM 6787 N N . ARG C 1 202 ? -45.775 -2.680 45.801 1.00 19.27 202 ARG C N 1
ATOM 6788 C CA . ARG C 1 202 ? -44.366 -2.554 46.183 1.00 21.20 202 ARG C CA 1
ATOM 6789 C C . ARG C 1 202 ? -44.046 -2.625 47.676 1.00 21.73 202 ARG C C 1
ATOM 6790 O O . ARG C 1 202 ? -42.938 -2.992 48.050 1.00 21.30 202 ARG C O 1
ATOM 6798 N N . CYS C 1 203 ? -45.001 -2.254 48.524 1.00 20.13 203 CYS C N 1
ATOM 6799 C CA . CYS C 1 203 ? -44.774 -2.302 49.961 1.00 20.86 203 CYS C CA 1
ATOM 6800 C C . CYS C 1 203 ? -45.151 -3.689 50.488 1.00 20.12 203 CYS C C 1
ATOM 6801 O O . CYS C 1 203 ? -45.770 -4.481 49.779 1.00 19.49 203 CYS C O 1
ATOM 6804 N N . THR C 1 204 ? -44.748 -3.994 51.716 1.00 20.11 204 THR C N 1
ATOM 6805 C CA . THR C 1 204 ? -45.055 -5.286 52.333 1.00 19.91 204 THR C CA 1
ATOM 6806 C C . THR C 1 204 ? -45.481 -4.974 53.760 1.00 22.38 204 THR C C 1
ATOM 6807 O O . THR C 1 204 ? -45.600 -3.798 54.129 1.00 19.26 204 THR C O 1
ATOM 6811 N N . ASN C 1 205 ? -45.718 -5.998 54.571 1.00 22.76 205 ASN C N 1
ATOM 6812 C CA . ASN C 1 205 ? -46.080 -5.716 55.950 1.00 27.41 205 ASN C CA 1
ATOM 6813 C C . ASN C 1 205 ? -44.814 -5.369 56.736 1.00 26.93 205 ASN C C 1
ATOM 6814 O O . ASN C 1 205 ? -44.881 -5.031 57.916 1.00 27.51 205 ASN C O 1
ATOM 6819 N N . GLU C 1 206 ? -43.663 -5.424 56.067 1.00 24.90 206 GLU C N 1
ATOM 6820 C CA . GLU C 1 206 ? -42.388 -5.114 56.722 1.00 24.48 206 GLU C CA 1
ATOM 6821 C C . GLU C 1 206 ? -41.666 -3.861 56.207 1.00 22.27 206 GLU C C 1
ATOM 6822 O O . GLU C 1 206 ? -40.844 -3.283 56.921 1.00 21.19 206 GLU C O 1
ATOM 6828 N N . TYR C 1 207 ? -41.958 -3.445 54.978 1.00 19.77 207 TYR C N 1
ATOM 6829 C CA . TYR C 1 207 ? -41.289 -2.287 54.378 1.00 19.10 207 TYR C CA 1
ATOM 6830 C C . TYR C 1 207 ? -42.176 -1.345 53.567 1.00 19.46 207 TYR C C 1
ATOM 6831 O O . TYR C 1 207 ? -43.158 -1.778 52.955 1.00 19.42 207 TYR C O 1
ATOM 6840 N N . ILE C 1 208 ? -41.829 -0.055 53.560 1.00 17.20 208 ILE C N 1
ATOM 6841 C CA . ILE C 1 208 ? -42.546 0.911 52.729 1.00 16.40 208 ILE C CA 1
ATOM 6842 C C . ILE C 1 208 ? -41.510 1.440 51.739 1.00 16.48 208 ILE C C 1
ATOM 6843 O O . ILE C 1 208 ? -40.312 1.428 52.017 1.00 15.44 208 ILE C O 1
ATOM 6848 N N . VAL C 1 209 ? -41.974 1.867 50.574 1.00 15.92 209 VAL C N 1
ATOM 6849 C CA . VAL C 1 209 ? -41.101 2.389 49.537 1.00 15.05 209 VAL C CA 1
ATOM 6850 C C . VAL C 1 209 ? -40.849 3.879 49.722 1.00 14.96 209 VAL C C 1
ATOM 6851 O O . VAL C 1 209 ? -41.744 4.624 50.114 1.00 16.42 209 VAL C O 1
ATOM 6855 N N . VAL C 1 210 ? -39.613 4.283 49.466 1.00 14.87 210 VAL C N 1
ATOM 6856 C CA . VAL C 1 210 ? -39.210 5.677 49.523 1.00 17.27 210 VAL C CA 1
ATOM 6857 C C . VAL C 1 210 ? -38.824 5.938 48.078 1.00 14.42 210 VAL C C 1
ATOM 6858 O O . VAL C 1 210 ? -37.951 5.265 47.533 1.00 19.18 210 VAL C O 1
ATOM 6862 N N . PRO C 1 211 ? -39.469 6.913 47.431 1.00 15.32 211 PRO C N 1
ATOM 6863 C CA . PRO C 1 211 ? -39.147 7.195 46.029 1.00 14.37 211 PRO C CA 1
ATOM 6864 C C . PRO C 1 211 ? -37.715 7.659 45.773 1.00 16.52 211 PRO C C 1
ATOM 6865 O O . PRO C 1 211 ? -37.155 8.436 46.550 1.00 15.24 211 PRO C O 1
ATOM 6869 N N . TRP C 1 212 ? -37.144 7.184 44.669 1.00 17.24 212 TRP C N 1
ATOM 6870 C CA . TRP C 1 212 ? -35.795 7.558 44.265 1.00 16.64 212 TRP C CA 1
ATOM 6871 C C . TRP C 1 212 ? -35.813 9.054 43.926 1.00 17.54 212 TRP C C 1
ATOM 6872 O O . TRP C 1 212 ? -36.833 9.582 43.491 1.00 17.21 212 TRP C O 1
ATOM 6883 N N . PRO C 1 213 ? -34.678 9.753 44.114 1.00 19.37 213 PRO C N 1
ATOM 6884 C CA . PRO C 1 213 ? -34.562 11.190 43.838 1.00 20.43 213 PRO C CA 1
ATOM 6885 C C . PRO C 1 213 ? -35.122 11.650 42.501 1.00 21.36 213 PRO C C 1
ATOM 6886 O O . PRO C 1 213 ? -35.886 12.618 42.434 1.00 21.16 213 PRO C O 1
ATOM 6890 N N . GLU C 1 214 ? -34.742 10.963 41.432 1.00 21.58 214 GLU C N 1
ATOM 6891 C CA . GLU C 1 214 ? -35.210 11.365 40.123 1.00 23.68 214 GLU C CA 1
ATOM 6892 C C . GLU C 1 214 ? -36.701 11.219 39.880 1.00 19.91 214 GLU C C 1
ATOM 6893 O O . GLU C 1 214 ? -37.295 12.096 39.264 1.00 19.57 214 GLU C O 1
ATOM 6899 N N . GLU C 1 215 ? -37.328 10.146 40.356 1.00 21.52 215 GLU C N 1
ATOM 6900 C CA . GLU C 1 215 ? -38.769 10.014 40.124 1.00 21.90 215 GLU C CA 1
ATOM 6901 C C . GLU C 1 215 ? -39.522 10.992 41.008 1.00 21.40 215 GLU C C 1
ATOM 6902 O O . GLU C 1 215 ? -40.594 11.472 40.648 1.00 21.76 215 GLU C O 1
ATOM 6908 N N . LEU C 1 216 ? -38.959 11.295 42.172 1.00 22.12 216 LEU C N 1
ATOM 6909 C CA . LEU C 1 216 ? -39.615 12.226 43.083 1.00 21.16 216 LEU C CA 1
ATOM 6910 C C . LEU C 1 216 ? -39.541 13.633 42.510 1.00 20.43 216 LEU C C 1
ATOM 6911 O O . LEU C 1 216 ? -40.509 14.385 42.555 1.00 20.62 216 LEU C O 1
ATOM 6916 N N . LYS C 1 217 ? -38.383 13.980 41.964 1.00 21.69 217 LYS C N 1
ATOM 6917 C CA . LYS C 1 217 ? -38.185 15.289 41.366 1.00 22.56 217 LYS C CA 1
ATOM 6918 C C . LYS C 1 217 ? -39.117 15.443 40.161 1.00 22.94 217 LYS C C 1
ATOM 6919 O O . LYS C 1 217 ? -39.684 16.509 39.922 1.00 19.20 217 LYS C O 1
ATOM 6925 N N . GLU C 1 218 ? -39.283 14.355 39.415 1.00 23.41 218 GLU C N 1
ATOM 6926 C CA . GLU C 1 218 ? -40.134 14.348 38.233 1.00 26.53 218 GLU C CA 1
ATOM 6927 C C . GLU C 1 218 ? -41.633 14.500 38.524 1.00 24.23 218 GLU C C 1
ATOM 6928 O O . GLU C 1 218 ? -42.346 15.176 37.783 1.00 25.88 218 GLU C O 1
ATOM 6934 N N . ASP C 1 219 ? -42.117 13.880 39.594 1.00 23.81 219 ASP C N 1
ATOM 6935 C CA . ASP C 1 219 ? -43.538 13.969 39.924 1.00 23.67 219 ASP C CA 1
ATOM 6936 C C . ASP C 1 219 ? -43.761 14.088 41.428 1.00 23.16 219 ASP C C 1
ATOM 6937 O O . ASP C 1 219 ? -44.148 13.120 42.080 1.00 22.99 219 ASP C O 1
ATOM 6942 N N . PRO C 1 220 ? -43.511 15.279 42.004 1.00 24.07 220 PRO C N 1
ATOM 6943 C CA . PRO C 1 220 ? -43.696 15.493 43.443 1.00 23.40 220 PRO C CA 1
ATOM 6944 C C . PRO C 1 220 ? -45.117 15.207 43.938 1.00 22.89 220 PRO C C 1
ATOM 6945 O O . PRO C 1 220 ? -45.311 14.581 44.985 1.00 21.09 220 PRO C O 1
ATOM 6949 N N . THR C 1 221 ? -46.106 15.666 43.181 1.00 22.87 221 THR C N 1
ATOM 6950 C CA . THR C 1 221 ? -47.504 15.476 43.551 1.00 24.00 221 THR C CA 1
ATOM 6951 C C . THR C 1 221 ? -47.862 13.998 43.746 1.00 24.18 221 THR C C 1
ATOM 6952 O O . THR C 1 221 ? -48.654 13.654 44.627 1.00 23.90 221 THR C O 1
ATOM 6956 N N . ARG C 1 222 ? -47.263 13.126 42.942 1.00 23.03 222 ARG C N 1
ATOM 6957 C CA . ARG C 1 222 ? -47.519 11.691 43.054 1.00 22.71 222 ARG C CA 1
ATOM 6958 C C . ARG C 1 222 ? -47.161 11.207 44.452 1.00 21.64 222 ARG C C 1
ATOM 6959 O O . ARG C 1 222 ? -47.812 10.315 44.996 1.00 19.64 222 ARG C O 1
ATOM 6967 N N . TRP C 1 223 ? -46.134 11.809 45.044 1.00 20.07 223 TRP C N 1
ATOM 6968 C CA . TRP C 1 223 ? -45.726 11.425 46.386 1.00 21.18 223 TRP C CA 1
ATOM 6969 C C . TRP C 1 223 ? -46.075 12.483 47.444 1.00 21.75 223 TRP C C 1
ATOM 6970 O O . TRP C 1 223 ? -45.409 12.575 48.473 1.00 21.93 223 TRP C O 1
ATOM 6981 N N . GLY C 1 224 ? -47.141 13.247 47.197 1.00 21.89 224 GLY C N 1
ATOM 6982 C CA . GLY C 1 224 ? -47.567 14.283 48.128 1.00 22.28 224 GLY C CA 1
ATOM 6983 C C . GLY C 1 224 ? -46.396 15.112 48.624 1.00 22.61 224 GLY C C 1
ATOM 6984 O O . GLY C 1 224 ? -46.314 15.468 49.800 1.00 22.63 224 GLY C O 1
ATOM 6985 N N . TYR C 1 225 ? -45.497 15.434 47.705 1.00 22.99 225 TYR C N 1
ATOM 6986 C CA . TYR C 1 225 ? -44.283 16.187 48.018 1.00 22.05 225 TYR C CA 1
ATOM 6987 C C . TYR C 1 225 ? -44.256 17.588 47.384 1.00 22.84 225 TYR C C 1
ATOM 6988 O O . TYR C 1 225 ? -43.243 18.281 47.464 1.00 22.98 225 TYR C O 1
ATOM 6997 N N . GLU C 1 226 ? -45.354 18.009 46.763 1.00 21.88 226 GLU C N 1
ATOM 6998 C CA . GLU C 1 226 ? -45.380 19.313 46.090 1.00 24.27 226 GLU C CA 1
ATOM 6999 C C . GLU C 1 226 ? -45.136 20.534 46.978 1.00 24.81 226 GLU C C 1
ATOM 7000 O O . GLU C 1 226 ? -44.786 21.604 46.476 1.00 24.96 226 GLU C O 1
ATOM 7006 N N . ASP C 1 227 ? -45.319 20.387 48.285 1.00 25.33 227 ASP C N 1
ATOM 7007 C CA . ASP C 1 227 ? -45.103 21.504 49.194 1.00 26.26 227 ASP C CA 1
ATOM 7008 C C . ASP C 1 227 ? -43.699 21.511 49.791 1.00 26.16 227 ASP C C 1
ATOM 7009 O O . ASP C 1 227 ? -43.311 22.474 50.447 1.00 25.68 227 ASP C O 1
ATOM 7014 N N . ASN C 1 228 ? -42.940 20.442 49.555 1.00 25.72 228 ASN C N 1
ATOM 7015 C CA . ASN C 1 228 ? -41.574 20.338 50.072 1.00 26.11 228 ASN C CA 1
ATOM 7016 C C . ASN C 1 228 ? -40.731 21.538 49.668 1.00 26.47 228 ASN C C 1
ATOM 7017 O O . ASN C 1 228 ? -40.901 22.100 48.582 1.00 26.55 228 ASN C O 1
ATOM 7022 N N . LEU C 1 229 ? -39.817 21.921 50.552 1.00 27.49 229 LEU C N 1
ATOM 7023 C CA . LEU C 1 229 ? -38.936 23.050 50.287 1.00 29.65 229 LEU C CA 1
ATOM 7024 C C . LEU C 1 229 ? -37.499 22.689 50.609 1.00 28.19 229 LEU C C 1
ATOM 7025 O O . LEU C 1 229 ? -36.601 23.487 50.372 1.00 27.30 229 LEU C O 1
ATOM 7030 N N . THR C 1 230 ? -37.280 21.486 51.133 1.00 27.09 230 THR C N 1
ATOM 7031 C CA . THR C 1 230 ? -35.927 21.075 51.472 1.00 25.90 230 THR C CA 1
ATOM 7032 C C . THR C 1 230 ? -35.134 20.734 50.222 1.00 24.94 230 THR C C 1
ATOM 7033 O O . THR C 1 230 ? -33.912 20.576 50.274 1.00 25.36 230 THR C O 1
ATOM 7037 N N . TRP C 1 231 ? -35.829 20.612 49.095 1.00 24.30 231 TRP C N 1
ATOM 7038 C CA . TRP C 1 231 ? -35.163 20.296 47.840 1.00 23.38 231 TRP C CA 1
ATOM 7039 C C . TRP C 1 231 ? -34.152 21.387 47.494 1.00 24.50 231 TRP C C 1
ATOM 7040 O O . TRP C 1 231 ? -33.145 21.133 46.823 1.00 24.03 231 TRP C O 1
ATOM 7051 N N . GLN C 1 232 ? -34.424 22.603 47.955 1.00 24.47 232 GLN C N 1
ATOM 7052 C CA . GLN C 1 232 ? -33.541 23.730 47.703 1.00 25.06 232 GLN C CA 1
ATOM 7053 C C . GLN C 1 232 ? -32.117 23.429 48.166 1.00 24.47 232 GLN C C 1
ATOM 7054 O O . GLN C 1 232 ? -31.172 24.090 47.744 1.00 24.67 232 GLN C O 1
ATOM 7060 N N . GLN C 1 233 ? -31.966 22.427 49.031 1.00 25.01 233 GLN C N 1
ATOM 7061 C CA . GLN C 1 233 ? -30.636 22.010 49.485 1.00 24.79 233 GLN C CA 1
ATOM 7062 C C . GLN C 1 233 ? -30.337 20.546 49.158 1.00 23.34 233 GLN C C 1
ATOM 7063 O O . GLN C 1 233 ? -29.232 20.220 48.727 1.00 23.84 233 GLN C O 1
ATOM 7069 N N . ASP C 1 234 ? -31.324 19.669 49.356 1.00 22.57 234 ASP C N 1
ATOM 7070 C CA . ASP C 1 234 ? -31.132 18.237 49.129 1.00 20.09 234 ASP C CA 1
ATOM 7071 C C . ASP C 1 234 ? -31.518 17.687 47.761 1.00 21.08 234 ASP C C 1
ATOM 7072 O O . ASP C 1 234 ? -31.434 16.484 47.546 1.00 21.94 234 ASP C O 1
ATOM 7077 N N . ASP C 1 235 ? -31.942 18.556 46.850 1.00 20.79 235 ASP C N 1
ATOM 7078 C CA . ASP C 1 235 ? -32.323 18.147 45.491 1.00 21.42 235 ASP C CA 1
ATOM 7079 C C . ASP C 1 235 ? -33.169 16.857 45.456 1.00 21.29 235 ASP C C 1
ATOM 7080 O O . ASP C 1 235 ? -32.864 15.928 44.710 1.00 21.06 235 ASP C O 1
ATOM 7085 N N . PHE C 1 236 ? -34.225 16.811 46.268 1.00 19.92 236 PHE C N 1
ATOM 7086 C CA . PHE C 1 236 ? -35.120 15.654 46.338 1.00 20.61 236 PHE C CA 1
ATOM 7087 C C . PHE C 1 236 ? -34.480 14.376 46.868 1.00 21.28 236 PHE C C 1
ATOM 7088 O O . PHE C 1 236 ? -34.944 13.259 46.588 1.00 19.23 236 PHE C O 1
ATOM 7096 N N . GLY C 1 237 ? -33.425 14.546 47.661 1.00 19.73 237 GLY C N 1
ATOM 7097 C CA . GLY C 1 237 ? -32.747 13.408 48.243 1.00 20.40 237 GLY C CA 1
ATOM 7098 C C . GLY C 1 237 ? -33.496 12.834 49.433 1.00 20.62 237 GLY C C 1
ATOM 7099 O O . GLY C 1 237 ? -32.905 12.622 50.490 1.00 21.25 237 GLY C O 1
ATOM 7100 N N . LEU C 1 238 ? -34.794 12.571 49.266 1.00 20.58 238 LEU C N 1
ATOM 7101 C CA . LEU C 1 238 ? -35.608 12.018 50.344 1.00 17.86 238 LEU C CA 1
ATOM 7102 C C . LEU C 1 238 ? -35.005 10.739 50.924 1.00 17.73 238 LEU C C 1
ATOM 7103 O O . LEU C 1 238 ? -35.051 10.528 52.141 1.00 16.13 238 LEU C O 1
ATOM 7108 N N . ILE C 1 239 ? -34.440 9.881 50.073 1.00 16.83 239 ILE C N 1
ATOM 7109 C CA . ILE C 1 239 ? -33.839 8.648 50.579 1.00 17.50 239 ILE C CA 1
ATOM 7110 C C . ILE C 1 239 ? -32.724 8.980 51.578 1.00 17.49 239 ILE C C 1
ATOM 7111 O O . ILE C 1 239 ? -32.465 8.205 52.501 1.00 18.84 239 ILE C O 1
ATOM 7116 N N . TYR C 1 240 ? -32.065 10.126 51.405 1.00 15.88 240 TYR C N 1
ATOM 7117 C CA . TYR C 1 240 ? -31.018 10.499 52.358 1.00 18.75 240 TYR C CA 1
ATOM 7118 C C . TYR C 1 240 ? -31.679 11.026 53.644 1.00 19.03 240 TYR C C 1
ATOM 7119 O O . TYR C 1 240 ? -31.261 10.685 54.750 1.00 21.11 240 TYR C O 1
ATOM 7128 N N . ARG C 1 241 ? -32.721 11.845 53.490 1.00 22.40 241 ARG C N 1
ATOM 7129 C CA . ARG C 1 241 ? -33.448 12.401 54.639 1.00 23.41 241 ARG C CA 1
ATOM 7130 C C . ARG C 1 241 ? -33.893 11.325 55.622 1.00 23.29 241 ARG C C 1
ATOM 7131 O O . ARG C 1 241 ? -33.747 11.492 56.836 1.00 21.94 241 ARG C O 1
ATOM 7139 N N . VAL C 1 242 ? -34.440 10.226 55.103 1.00 20.79 242 VAL C N 1
ATOM 7140 C CA . VAL C 1 242 ? -34.919 9.140 55.951 1.00 20.56 242 VAL C CA 1
ATOM 7141 C C . VAL C 1 242 ? -33.890 8.044 56.177 1.00 22.39 242 VAL C C 1
ATOM 7142 O O . VAL C 1 242 ? -34.179 7.044 56.829 1.00 23.97 242 VAL C O 1
ATOM 7146 N N . LYS C 1 243 ? -32.685 8.251 55.656 1.00 23.33 243 LYS C N 1
ATOM 7147 C CA . LYS C 1 243 ? -31.595 7.288 55.797 1.00 24.99 243 LYS C CA 1
ATOM 7148 C C . LYS C 1 243 ? -31.931 5.879 55.278 1.00 24.17 243 LYS C C 1
ATOM 7149 O O . LYS C 1 243 ? -31.677 4.887 55.959 1.00 24.55 243 LYS C O 1
ATOM 7155 N N . ALA C 1 244 ? -32.491 5.809 54.070 1.00 21.98 244 ALA C N 1
ATOM 7156 C CA . ALA C 1 244 ? -32.827 4.533 53.456 1.00 21.49 244 ALA C CA 1
ATOM 7157 C C . ALA C 1 244 ? -31.534 3.894 52.959 1.00 22.04 244 ALA C C 1
ATOM 7158 O O . ALA C 1 244 ? -30.681 4.577 52.379 1.00 21.70 244 ALA C O 1
ATOM 7160 N N . ASN C 1 245 ? -31.377 2.596 53.200 1.00 20.99 245 ASN C N 1
ATOM 7161 C CA . ASN C 1 245 ? -30.163 1.900 52.787 1.00 23.64 245 ASN C CA 1
ATOM 7162 C C . ASN C 1 245 ? -30.443 0.459 52.397 1.00 24.25 245 ASN C C 1
ATOM 7163 O O . ASN C 1 245 ? -29.539 -0.376 52.401 1.00 25.46 245 ASN C O 1
ATOM 7168 N N . THR C 1 246 ? -31.695 0.168 52.058 1.00 22.55 246 THR C N 1
ATOM 7169 C CA . THR C 1 246 ? -32.067 -1.185 51.658 1.00 21.52 246 THR C CA 1
ATOM 7170 C C . THR C 1 246 ? -32.779 -1.154 50.314 1.00 20.04 246 THR C C 1
ATOM 7171 O O . THR C 1 246 ? -33.627 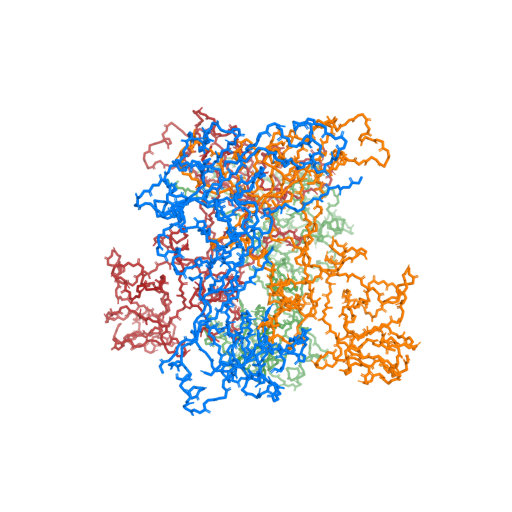-0.303 50.084 1.00 17.80 246 THR C O 1
ATOM 7175 N N . ILE C 1 247 ? -32.402 -2.060 49.418 1.00 18.80 247 ILE C N 1
ATOM 7176 C CA . ILE C 1 247 ? -33.049 -2.153 48.111 1.00 19.49 247 ILE C CA 1
ATOM 7177 C C . ILE C 1 247 ? -33.855 -3.441 48.089 1.00 18.10 247 ILE C C 1
ATOM 7178 O O . ILE C 1 247 ? -33.388 -4.474 48.561 1.00 16.58 247 ILE C O 1
ATOM 7183 N N . ARG C 1 248 ? -35.070 -3.375 47.562 1.00 19.29 248 ARG C N 1
ATOM 7184 C CA . ARG C 1 248 ? -35.887 -4.570 47.465 1.00 17.73 248 ARG C CA 1
ATOM 7185 C C . ARG C 1 248 ? -36.062 -4.831 45.982 1.00 18.51 248 ARG C C 1
ATOM 7186 O O . ARG C 1 248 ? -36.323 -3.906 45.210 1.00 17.99 248 ARG C O 1
ATOM 7194 N N . PHE C 1 249 ? -35.882 -6.083 45.581 1.00 19.80 249 PHE C N 1
ATOM 7195 C CA . PHE C 1 249 ? -36.022 -6.456 44.177 1.00 22.54 249 PHE C CA 1
ATOM 7196 C C . PHE C 1 249 ? -37.411 -7.013 43.927 1.00 22.50 249 PHE C C 1
ATOM 7197 O O . PHE C 1 249 ? -37.980 -7.694 44.774 1.00 21.32 249 PHE C O 1
ATOM 7205 N N . LYS C 1 250 ? -37.931 -6.721 42.744 1.00 21.67 250 LYS C N 1
ATOM 7206 C CA . LYS C 1 250 ? -39.234 -7.195 42.309 1.00 24.57 250 LYS C CA 1
ATOM 7207 C C . LYS C 1 250 ? -38.964 -7.702 40.893 1.00 23.55 250 LYS C C 1
ATOM 7208 O O . LYS C 1 250 ? -39.240 -7.016 39.907 1.00 23.51 250 LYS C O 1
ATOM 7214 N N . ALA C 1 251 ? -38.383 -8.888 40.794 1.00 24.81 251 ALA C N 1
ATOM 7215 C CA . ALA C 1 251 ? -38.063 -9.444 39.488 1.00 25.52 251 ALA C CA 1
ATOM 7216 C C . ALA C 1 251 ? -39.014 -10.584 39.150 1.00 27.29 251 ALA C C 1
ATOM 7217 O O . ALA C 1 251 ? -39.645 -11.166 40.036 1.00 27.81 251 ALA C O 1
ATOM 7219 N N . TYR C 1 252 ? -39.125 -10.898 37.864 1.00 28.82 252 TYR C N 1
ATOM 7220 C CA . TYR C 1 252 ? -40.033 -11.950 37.443 1.00 32.02 252 TYR C CA 1
ATOM 7221 C C . TYR C 1 252 ? -39.410 -12.999 36.542 1.00 32.46 252 TYR C C 1
ATOM 7222 O O . TYR C 1 252 ? -38.655 -12.686 35.616 1.00 31.69 252 TYR C O 1
ATOM 7231 N N . LEU C 1 253 ? -39.732 -14.253 36.837 1.00 33.15 253 LEU C N 1
ATOM 7232 C CA . LEU C 1 253 ? -39.251 -15.377 36.055 1.00 34.61 253 LEU C CA 1
ATOM 7233 C C . LEU C 1 253 ? -40.447 -15.819 35.227 1.00 36.20 253 LEU C C 1
ATOM 7234 O O . LEU C 1 253 ? -41.386 -16.414 35.750 1.00 36.26 253 LEU C O 1
ATOM 7239 N N . ASP C 1 254 ? -40.416 -15.487 33.942 1.00 38.53 254 ASP C N 1
ATOM 7240 C CA . ASP C 1 254 ? -41.497 -15.831 33.031 1.00 41.39 254 ASP C CA 1
ATOM 7241 C C . ASP C 1 254 ? -41.242 -17.193 32.386 1.00 42.46 254 ASP C C 1
ATOM 7242 O O . ASP C 1 254 ? -40.306 -17.352 31.602 1.00 42.77 254 ASP C O 1
ATOM 7247 N N . SER C 1 255 ? -42.075 -18.173 32.725 1.00 44.21 255 SER C N 1
ATOM 7248 C CA . SER C 1 255 ? -41.939 -19.523 32.181 1.00 45.81 255 SER C CA 1
ATOM 7249 C C . SER C 1 255 ? -41.876 -19.520 30.653 1.00 46.62 255 SER C C 1
ATOM 7250 O O . SER C 1 255 ? -41.306 -20.424 30.043 1.00 46.08 255 SER C O 1
ATOM 7253 N N . VAL C 1 256 ? -42.465 -18.496 30.046 1.00 47.78 256 VAL C N 1
ATOM 7254 C CA . VAL C 1 256 ? -42.475 -18.358 28.597 1.00 49.19 256 VAL C CA 1
ATOM 7255 C C . VAL C 1 256 ? -41.055 -18.416 28.044 1.00 49.46 256 VAL C C 1
ATOM 7256 O O . VAL C 1 256 ? -40.846 -18.765 26.879 1.00 49.63 256 VAL C O 1
ATOM 7260 N N . TYR C 1 257 ? -40.079 -18.079 28.882 1.00 48.09 257 TYR C N 1
ATOM 7261 C CA . TYR C 1 257 ? -38.686 -18.090 28.453 1.00 47.34 257 TYR C CA 1
ATOM 7262 C C . TYR C 1 257 ? -37.907 -19.315 28.927 1.00 45.28 257 TYR C C 1
ATOM 7263 O O . TYR C 1 257 ? -36.772 -19.524 28.503 1.00 44.62 257 TYR C O 1
ATOM 7272 N N . PHE C 1 258 ? -38.504 -20.122 29.800 1.00 42.88 258 PHE C N 1
ATOM 7273 C CA . PHE C 1 258 ? -37.814 -21.305 30.309 1.00 43.20 258 PHE C CA 1
ATOM 7274 C C . PHE C 1 258 ? -38.728 -22.531 30.386 1.00 42.13 258 PHE C C 1
ATOM 7275 O O . PHE C 1 258 ? -39.101 -22.976 31.473 1.00 40.36 258 PHE C O 1
ATOM 7283 N N . PRO C 1 259 ? -39.075 -23.110 29.224 1.00 42.31 259 PRO C N 1
ATOM 7284 C CA . PRO C 1 259 ? -39.949 -24.287 29.138 1.00 42.16 259 PRO C CA 1
ATOM 7285 C C . PRO C 1 259 ? -39.483 -25.509 29.928 1.00 42.18 259 PRO C C 1
ATOM 7286 O O . PRO C 1 259 ? -40.290 -26.194 30.551 1.00 42.74 259 PRO C O 1
ATOM 7290 N N . GLU C 1 260 ? -38.184 -25.782 29.901 1.00 42.88 260 GLU C N 1
ATOM 7291 C CA . GLU C 1 260 ? -37.635 -26.929 30.614 1.00 43.57 260 GLU C CA 1
ATOM 7292 C C . GLU C 1 260 ? -37.922 -26.801 32.103 1.00 42.61 260 GLU C C 1
ATOM 7293 O O . GLU C 1 260 ? -38.372 -27.750 32.751 1.00 42.74 260 GLU C O 1
ATOM 7299 N N . ALA C 1 261 ? -37.656 -25.612 32.636 1.00 41.61 261 ALA C N 1
ATOM 7300 C CA . ALA C 1 261 ? -37.862 -25.331 34.050 1.00 39.49 261 ALA C CA 1
ATOM 7301 C C . ALA C 1 261 ? -39.333 -25.353 34.433 1.00 37.41 261 ALA C C 1
ATOM 7302 O O . ALA C 1 261 ? -39.675 -25.688 35.563 1.00 37.89 261 ALA C O 1
ATOM 7304 N N . ALA C 1 262 ? -40.200 -25.005 33.486 1.00 35.77 262 ALA C N 1
ATOM 7305 C CA . ALA C 1 262 ? -41.634 -24.969 33.740 1.00 34.13 262 ALA C CA 1
ATOM 7306 C C . ALA C 1 262 ? -42.394 -26.199 33.244 1.00 34.43 262 ALA C C 1
ATOM 7307 O O . ALA C 1 262 ? -43.622 -26.177 33.183 1.00 32.35 262 ALA C O 1
ATOM 7309 N N . LEU C 1 263 ? -41.678 -27.268 32.902 1.00 33.97 263 LEU C N 1
ATOM 7310 C CA . LEU C 1 263 ? -42.325 -28.484 32.408 1.00 33.73 263 LEU C CA 1
ATOM 7311 C C . LEU C 1 263 ? -43.231 -29.121 33.459 1.00 32.30 263 LEU C C 1
ATOM 7312 O O . LEU C 1 263 ? -42.858 -29.244 34.623 1.00 33.26 263 LEU C O 1
ATOM 7317 N N . PRO C 1 264 ? -44.443 -29.532 33.060 1.00 33.08 264 PRO C N 1
ATOM 7318 C CA . PRO C 1 264 ? -45.376 -30.161 34.002 1.00 32.25 264 PRO C CA 1
ATOM 7319 C C . PRO C 1 264 ? -44.699 -31.325 34.723 1.00 32.32 264 PRO C C 1
ATOM 7320 O O . PRO C 1 264 ? -44.146 -32.222 34.087 1.00 34.08 264 PRO C O 1
ATOM 7324 N N . GLY C 1 265 ? -44.729 -31.294 36.050 1.00 31.94 265 GLY C N 1
ATOM 7325 C CA . GLY C 1 265 ? -44.114 -32.350 36.829 1.00 31.03 265 GLY C CA 1
ATOM 7326 C C . GLY C 1 265 ? -42.693 -32.044 37.270 1.00 31.46 265 GLY C C 1
ATOM 7327 O O . GLY C 1 265 ? -42.098 -32.813 38.026 1.00 29.63 265 GLY C O 1
ATOM 7328 N N . ASN C 1 266 ? -42.140 -30.924 36.805 1.00 31.15 266 ASN C N 1
ATOM 7329 C CA . ASN C 1 266 ? -40.775 -30.547 37.183 1.00 30.25 266 ASN C CA 1
ATOM 7330 C C . ASN C 1 266 ? -40.733 -30.429 38.703 1.00 28.91 266 ASN C C 1
ATOM 7331 O O . ASN C 1 266 ? -41.756 -30.173 39.334 1.00 28.72 266 ASN C O 1
ATOM 7336 N N . LYS C 1 267 ? -39.568 -30.637 39.306 1.00 29.80 267 LYS C N 1
ATOM 7337 C CA . LYS C 1 267 ? -39.502 -30.557 40.760 1.00 30.76 267 LYS C CA 1
ATOM 7338 C C . LYS C 1 267 ? -38.977 -29.217 41.280 1.00 30.02 267 LYS C C 1
ATOM 7339 O O . LYS C 1 267 ? -38.425 -29.143 42.375 1.00 29.22 267 LYS C O 1
ATOM 7345 N N . GLY C 1 268 ? -39.180 -28.170 40.482 1.00 30.57 268 GLY C N 1
ATOM 7346 C CA . GLY C 1 268 ? -38.777 -26.818 40.851 1.00 30.79 268 GLY C CA 1
ATOM 7347 C C . GLY C 1 268 ? -37.317 -26.405 40.788 1.00 29.26 268 GLY C C 1
ATOM 7348 O O . GLY C 1 268 ? -36.446 -27.139 40.314 1.00 27.29 268 GLY C O 1
ATOM 7349 N N . PHE C 1 269 ? -37.063 -25.188 41.269 1.00 29.99 269 PHE C N 1
ATOM 7350 C CA . PHE C 1 269 ? -35.721 -24.619 41.324 1.00 27.01 269 PHE C CA 1
ATOM 7351 C C . PHE C 1 269 ? -35.464 -24.258 42.785 1.00 27.31 269 PHE C C 1
ATOM 7352 O O . PHE C 1 269 ? -36.403 -23.983 43.533 1.00 26.99 269 PHE C O 1
ATOM 7360 N N . ARG C 1 270 ? -34.198 -24.251 43.190 1.00 25.35 270 ARG C N 1
ATOM 7361 C CA . ARG C 1 270 ? -33.861 -23.990 44.586 1.00 24.99 270 ARG C CA 1
ATOM 7362 C C . ARG C 1 270 ? -32.794 -22.930 44.836 1.00 24.42 270 ARG C C 1
ATOM 7363 O O . ARG C 1 270 ? -32.485 -22.616 45.989 1.00 25.94 270 ARG C O 1
ATOM 7371 N N . GLN C 1 271 ? -32.229 -22.386 43.768 1.00 24.04 271 GLN C N 1
ATOM 7372 C CA . GLN C 1 271 ? -31.171 -21.397 43.907 1.00 22.32 271 GLN C CA 1
ATOM 7373 C C . GLN C 1 271 ? -31.398 -20.129 43.113 1.00 22.34 271 GLN C C 1
ATOM 7374 O O . GLN C 1 271 ? -31.963 -20.145 42.018 1.00 16.46 271 GLN C O 1
ATOM 7380 N N . ILE C 1 272 ? -30.931 -19.025 43.685 1.00 20.59 272 ILE C N 1
ATOM 7381 C CA . ILE C 1 272 ? -31.033 -17.714 43.072 1.00 22.39 272 ILE C CA 1
ATOM 7382 C C . ILE C 1 272 ? -29.665 -17.048 43.210 1.00 21.74 272 ILE C C 1
ATOM 7383 O O . ILE C 1 272 ? -28.979 -17.233 44.215 1.00 22.03 272 ILE C O 1
ATOM 7388 N N . SER C 1 273 ? -29.262 -16.279 42.210 1.00 21.18 273 SER C N 1
ATOM 7389 C CA . SER C 1 273 ? -27.987 -15.589 42.294 1.00 21.55 273 SER C CA 1
ATOM 7390 C C . SER C 1 273 ? -28.012 -14.309 41.466 1.00 22.45 273 SER C C 1
ATOM 7391 O O . SER C 1 273 ? -28.811 -14.173 40.534 1.00 24.82 273 SER C O 1
ATOM 7394 N N . ILE C 1 274 ? -27.167 -13.355 41.835 1.00 20.40 274 ILE C N 1
ATOM 7395 C CA . ILE C 1 274 ? -27.073 -12.116 41.087 1.00 19.53 274 ILE C CA 1
ATOM 7396 C C . ILE C 1 274 ? -25.646 -12.037 40.540 1.00 19.54 274 ILE C C 1
ATOM 7397 O O . ILE C 1 274 ? -24.664 -12.170 41.283 1.00 18.05 274 ILE C O 1
ATOM 7402 N N . ILE C 1 275 ? -25.538 -11.824 39.237 1.00 17.38 275 ILE C N 1
ATOM 7403 C CA . ILE C 1 275 ? -24.241 -11.727 38.586 1.00 18.73 275 ILE C CA 1
ATOM 7404 C C . ILE C 1 275 ? -24.171 -10.386 37.872 1.00 20.33 275 ILE C C 1
ATOM 7405 O O . ILE C 1 275 ? -25.112 -9.986 37.193 1.00 20.67 275 ILE C O 1
ATOM 7410 N N . THR C 1 276 ? -23.062 -9.680 38.045 1.00 19.23 276 THR C N 1
ATOM 7411 C CA . THR C 1 276 ? -22.912 -8.393 37.398 1.00 19.99 276 THR C CA 1
ATOM 7412 C C . THR C 1 276 ? -21.999 -8.532 36.195 1.00 17.78 276 THR C C 1
ATOM 7413 O O . THR C 1 276 ? -20.954 -9.161 36.279 1.00 20.52 276 THR C O 1
ATOM 7417 N N . ASN C 1 277 ? -22.416 -7.940 35.081 1.00 20.35 277 ASN C N 1
ATOM 7418 C CA . ASN C 1 277 ? -21.656 -7.934 33.827 1.00 20.57 277 ASN C CA 1
ATOM 7419 C C . ASN C 1 277 ? -21.125 -9.256 33.296 1.00 21.08 277 ASN C C 1
ATOM 7420 O O . ASN C 1 277 ? -19.931 -9.390 33.030 1.00 19.63 277 ASN C O 1
ATOM 7425 N N . PRO C 1 278 ? -21.996 -10.258 33.135 1.00 21.79 278 PRO C N 1
ATOM 7426 C CA . PRO C 1 278 ? -21.434 -11.502 32.608 1.00 22.06 278 PRO C CA 1
ATOM 7427 C C . PRO C 1 278 ? -21.091 -11.286 31.129 1.00 23.46 278 PRO C C 1
ATOM 7428 O O . PRO C 1 278 ? -21.472 -10.267 30.539 1.00 23.98 278 PRO C O 1
ATOM 7432 N N . LEU C 1 279 ? -20.377 -12.238 30.539 1.00 24.57 279 LEU C N 1
ATOM 7433 C CA . LEU C 1 279 ? -19.985 -12.156 29.137 1.00 25.56 279 LEU C CA 1
ATOM 7434 C C . LEU C 1 279 ? -20.716 -13.241 28.335 1.00 27.68 279 LEU C C 1
ATOM 7435 O O . LEU C 1 279 ? -21.023 -14.309 28.865 1.00 26.90 279 LEU C O 1
ATOM 7440 N N . GLU C 1 280 ? -20.994 -12.966 27.063 1.00 28.34 280 GLU C N 1
ATOM 7441 C CA . GLU C 1 280 ? -21.679 -13.938 26.214 1.00 30.00 280 GLU C CA 1
ATOM 7442 C C . GLU C 1 280 ? -20.693 -15.040 25.848 1.00 29.89 280 GLU C C 1
ATOM 7443 O O . GLU C 1 280 ? -19.479 -14.827 25.880 1.00 29.05 280 GLU C O 1
ATOM 7449 N N . ALA C 1 281 ? -21.208 -16.219 25.505 1.00 30.15 281 ALA C N 1
ATOM 7450 C CA . ALA C 1 281 ? -20.349 -17.344 25.133 1.00 28.92 281 ALA C CA 1
ATOM 7451 C C . ALA C 1 281 ? -19.422 -16.986 23.960 1.00 29.00 281 ALA C C 1
ATOM 7452 O O . ALA C 1 281 ? -19.761 -16.143 23.130 1.00 29.02 281 ALA C O 1
ATOM 7454 N N . LYS C 1 282 ? -18.259 -17.633 23.907 1.00 30.23 282 LYS C N 1
ATOM 7455 C CA . LYS C 1 282 ? -17.258 -17.406 22.856 1.00 32.07 282 LYS C CA 1
ATOM 7456 C C . LYS C 1 282 ? -17.038 -18.649 21.996 1.00 34.23 282 LYS C C 1
ATOM 7457 O O . LYS C 1 282 ? -17.299 -19.775 22.426 1.00 32.68 282 LYS C O 1
ATOM 7463 N N . ALA C 1 283 ? -16.515 -18.433 20.791 1.00 36.91 283 ALA C N 1
ATOM 7464 C CA . ALA C 1 283 ? -16.212 -19.530 19.879 1.00 39.15 283 ALA C CA 1
ATOM 7465 C C . ALA C 1 283 ? -14.921 -20.174 20.387 1.00 41.29 283 ALA C C 1
ATOM 7466 O O . ALA C 1 283 ? -14.777 -21.395 20.389 1.00 41.32 283 ALA C O 1
ATOM 7468 N N . HIS C 1 284 ? -13.986 -19.333 20.824 1.00 43.44 284 HIS C N 1
ATOM 7469 C CA . HIS C 1 284 ? -12.709 -19.796 21.364 1.00 45.66 284 HIS C CA 1
ATOM 7470 C C . HIS C 1 284 ? -12.420 -19.026 22.644 1.00 45.77 284 HIS C C 1
ATOM 7471 O O . HIS C 1 284 ? -12.730 -17.839 22.747 1.00 46.01 284 HIS C O 1
ATOM 7478 N N . PRO C 1 285 ? -11.815 -19.691 23.636 1.00 46.00 285 PRO C N 1
ATOM 7479 C CA . PRO C 1 285 ? -11.492 -19.053 24.916 1.00 45.63 285 PRO C CA 1
ATOM 7480 C C . PRO C 1 285 ? -10.659 -17.778 24.811 1.00 45.01 285 PRO C C 1
ATOM 7481 O O . PRO C 1 285 ? -10.826 -16.856 25.612 1.00 44.72 285 PRO C O 1
ATOM 7485 N N . ASN C 1 286 ? -9.781 -17.719 23.815 1.00 44.66 286 ASN C N 1
ATOM 7486 C CA . ASN C 1 286 ? -8.912 -16.561 23.626 1.00 42.86 286 ASN C CA 1
ATOM 7487 C C . ASN C 1 286 ? -9.515 -15.466 22.742 1.00 41.68 286 ASN C C 1
ATOM 7488 O O . ASN C 1 286 ? -8.817 -14.526 22.354 1.00 40.46 286 ASN C O 1
ATOM 7493 N N . ASP C 1 287 ? -10.801 -15.581 22.414 1.00 40.88 287 ASP C N 1
ATOM 7494 C CA . ASP C 1 287 ? -11.448 -14.564 21.585 1.00 41.48 287 ASP C CA 1
ATOM 7495 C C . ASP C 1 287 ? -11.780 -13.325 22.409 1.00 40.95 287 ASP C C 1
ATOM 7496 O O . ASP C 1 287 ? -11.717 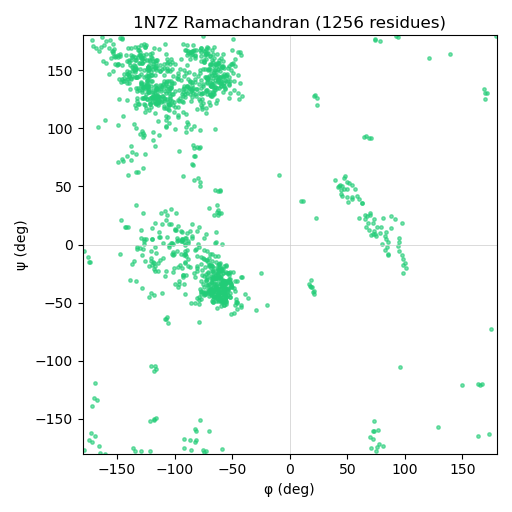-13.353 23.636 1.00 40.83 287 ASP C O 1
ATOM 7501 N N . PRO C 1 288 ? -12.140 -12.217 21.740 1.00 40.96 288 PRO C N 1
ATOM 7502 C CA . PRO C 1 288 ? -12.481 -10.969 22.437 1.00 40.48 288 PRO C CA 1
ATOM 7503 C C . PRO C 1 288 ? -13.677 -11.141 23.370 1.00 39.71 288 PRO C C 1
ATOM 7504 O O . PRO C 1 288 ? -14.562 -11.949 23.096 1.00 40.08 288 PRO C O 1
ATOM 7508 N N . ASN C 1 289 ? -13.704 -10.382 24.465 1.00 37.72 289 ASN C N 1
ATOM 7509 C CA . ASN C 1 289 ? -14.819 -10.453 25.405 1.00 35.65 289 ASN C CA 1
ATOM 7510 C C . ASN C 1 289 ? -15.967 -9.593 24.897 1.00 34.90 289 ASN C C 1
ATOM 7511 O O . ASN C 1 289 ? -15.749 -8.519 24.334 1.00 34.55 289 ASN C O 1
ATOM 7516 N N . VAL C 1 290 ? -17.187 -10.077 25.095 1.00 33.26 290 VAL C N 1
ATOM 7517 C CA . VAL C 1 290 ? -18.383 -9.353 24.690 1.00 34.16 290 VAL C CA 1
ATOM 7518 C C . VAL C 1 290 ? -19.358 -9.360 25.860 1.00 33.13 290 VAL C C 1
ATOM 7519 O O . VAL C 1 290 ? -19.770 -10.423 26.328 1.00 33.18 290 VAL C O 1
ATOM 7523 N N . LYS C 1 291 ? -19.718 -8.169 26.329 1.00 34.27 291 LYS C N 1
ATOM 7524 C CA . LYS C 1 291 ? -20.643 -8.018 27.451 1.00 36.60 291 LYS C CA 1
ATOM 7525 C C . LYS C 1 291 ? -22.053 -8.485 27.113 1.00 36.96 291 LYS C C 1
ATOM 7526 O O . LYS C 1 291 ? -22.618 -8.084 26.098 1.00 37.34 291 LYS C O 1
ATOM 7532 N N . ALA C 1 292 ? -22.620 -9.327 27.970 1.00 36.66 292 ALA C N 1
ATOM 7533 C CA . ALA C 1 292 ? -23.975 -9.816 27.764 1.00 37.81 292 ALA C CA 1
ATOM 7534 C C . ALA C 1 292 ? -24.925 -8.678 28.142 1.00 38.62 292 ALA C C 1
ATOM 7535 O O . ALA C 1 292 ? -24.940 -8.237 29.287 1.00 36.28 292 ALA C O 1
ATOM 7537 N N . GLU C 1 293 ? -25.714 -8.207 27.181 1.00 41.82 293 GLU C N 1
ATOM 7538 C CA . GLU C 1 293 ? -26.642 -7.106 27.431 1.00 44.34 293 GLU C CA 1
ATOM 7539 C C . GLU C 1 293 ? -28.080 -7.359 26.979 1.00 45.52 293 GLU C C 1
ATOM 7540 O O . GLU C 1 293 ? -28.894 -6.440 26.926 1.00 46.27 293 GLU C O 1
ATOM 7546 N N . LYS C 1 294 ? -28.387 -8.611 26.658 1.00 45.87 294 LYS C N 1
ATOM 7547 C CA . LYS C 1 294 ? -29.724 -8.979 26.212 1.00 45.93 294 LYS C CA 1
ATOM 7548 C C . LYS C 1 294 ? -30.665 -9.362 27.345 1.00 45.72 294 LYS C C 1
ATOM 7549 O O . LYS C 1 294 ? -30.227 -9.656 28.452 1.00 45.85 294 LYS C O 1
ATOM 7555 N N . ASP C 1 295 ? -31.963 -9.365 27.040 1.00 44.62 295 ASP C N 1
ATOM 7556 C CA . ASP C 1 295 ? -33.043 -9.673 27.986 1.00 44.23 295 ASP C CA 1
ATOM 7557 C C . ASP C 1 295 ? -32.851 -10.902 28.875 1.00 43.99 295 ASP C C 1
ATOM 7558 O O . ASP C 1 295 ? -33.039 -10.822 30.096 1.00 43.52 295 ASP C O 1
ATOM 7563 N N . TYR C 1 296 ? -32.508 -12.044 28.279 1.00 43.16 296 TYR C N 1
ATOM 7564 C CA . TYR C 1 296 ? -32.311 -13.281 29.049 1.00 43.31 296 TYR C CA 1
ATOM 7565 C C . TYR C 1 296 ? -31.324 -14.205 28.351 1.00 41.36 296 TYR C C 1
ATOM 7566 O O . TYR C 1 296 ? -30.979 -14.000 27.190 1.00 38.90 296 TYR C O 1
ATOM 7575 N N . TYR C 1 297 ? -30.883 -15.234 29.060 1.00 39.71 297 TYR C N 1
ATOM 7576 C CA . TYR C 1 297 ? -29.929 -16.169 28.487 1.00 39.98 297 TYR C CA 1
ATOM 7577 C C . TYR C 1 297 ? -30.021 -17.550 29.102 1.00 39.91 297 TYR C C 1
ATOM 7578 O O . TYR C 1 297 ? -30.386 -17.703 30.270 1.00 39.86 297 TYR C O 1
ATOM 7587 N N . ASP C 1 298 ? -29.707 -18.560 28.299 1.00 39.76 298 ASP C N 1
ATOM 7588 C CA . ASP C 1 298 ? -29.667 -19.929 28.784 1.00 39.94 298 ASP C CA 1
ATOM 7589 C C . ASP C 1 298 ? -28.208 -19.964 29.223 1.00 38.19 298 ASP C C 1
ATOM 7590 O O . ASP C 1 298 ? -27.342 -19.463 28.513 1.00 37.88 298 ASP C O 1
ATOM 7595 N N . PRO C 1 299 ? -27.914 -20.534 30.397 1.00 37.82 299 PRO C N 1
ATOM 7596 C CA . PRO C 1 299 ? -26.521 -20.579 30.852 1.00 37.84 299 PRO C CA 1
ATOM 7597 C C . PRO C 1 299 ? -25.489 -20.847 29.753 1.00 38.00 299 PRO C C 1
ATOM 7598 O O . PRO C 1 299 ? -24.438 -20.201 29.710 1.00 36.25 299 PRO C O 1
ATOM 7602 N N . GLU C 1 300 ? -25.800 -21.788 28.865 1.00 37.93 300 GLU C N 1
ATOM 7603 C CA . GLU C 1 300 ? -24.896 -22.160 27.779 1.00 38.27 300 GLU C CA 1
ATOM 7604 C C . GLU C 1 300 ? -24.572 -21.035 26.793 1.00 36.98 300 GLU C C 1
ATOM 7605 O O . GLU C 1 300 ? -23.575 -21.101 26.072 1.00 35.88 300 GLU C O 1
ATOM 7611 N N . ASP C 1 301 ? -25.399 -19.995 26.767 1.00 35.63 301 ASP C N 1
ATOM 7612 C CA . ASP C 1 301 ? -25.168 -18.876 25.857 1.00 34.45 301 ASP C CA 1
ATOM 7613 C C . ASP C 1 301 ? -24.269 -17.795 26.456 1.00 34.45 301 ASP C C 1
ATOM 7614 O O . ASP C 1 301 ? -23.983 -16.775 25.814 1.00 32.53 301 ASP C O 1
ATOM 7619 N N . LEU C 1 302 ? -23.813 -18.034 27.684 1.00 34.62 302 LEU C N 1
ATOM 7620 C CA . LEU C 1 302 ? -22.936 -17.101 28.398 1.00 34.02 302 LEU C CA 1
ATOM 7621 C C . LEU C 1 302 ? -21.593 -17.761 28.685 1.00 34.42 302 LEU C C 1
ATOM 7622 O O . LEU C 1 302 ? -21.503 -18.981 28.780 1.00 35.84 302 LEU C O 1
ATOM 7635 N N . ARG C 1 304 ? -19.082 -19.237 30.789 1.00 32.77 304 ARG C N 1
ATOM 7636 C CA . ARG C 1 304 ? -19.158 -19.786 32.126 1.00 32.02 304 ARG C CA 1
ATOM 7637 C C . ARG C 1 304 ? -18.181 -19.154 33.103 1.00 29.52 304 ARG C C 1
ATOM 7638 O O . ARG C 1 304 ? -17.019 -18.916 32.784 1.00 27.36 304 ARG C O 1
ATOM 7646 N N . HIS C 1 305 ? -18.682 -18.876 34.298 1.00 29.36 305 HIS C N 1
ATOM 7647 C CA . HIS C 1 305 ? -17.902 -18.255 35.364 1.00 29.35 305 HIS C CA 1
ATOM 7648 C C . HIS C 1 305 ? -17.515 -16.816 35.050 1.00 27.92 305 HIS C C 1
ATOM 7649 O O . HIS C 1 305 ? -16.592 -16.279 35.658 1.00 28.96 305 HIS C O 1
ATOM 7656 N N . SER C 1 306 ? -18.208 -16.192 34.101 1.00 26.00 306 SER C N 1
ATOM 7657 C CA . SER C 1 306 ? -17.923 -14.801 33.765 1.00 24.17 306 SER C CA 1
ATOM 7658 C C . SER C 1 306 ? -18.804 -13.922 34.653 1.00 23.69 306 SER C C 1
ATOM 7659 O O . SER C 1 306 ? -19.733 -14.412 35.302 1.00 21.18 306 SER C O 1
ATOM 7662 N N . GLY C 1 307 ? -18.512 -12.625 34.682 1.00 23.56 307 GLY C N 1
ATOM 7663 C CA . GLY C 1 307 ? -19.278 -11.717 35.520 1.00 21.44 307 GLY C CA 1
ATOM 7664 C C . GLY C 1 307 ? -18.876 -11.941 36.964 1.00 19.30 307 GLY C C 1
ATOM 7665 O O . GLY C 1 307 ? -18.079 -12.828 37.246 1.00 19.78 307 GLY C O 1
ATOM 7666 N N . GLU C 1 308 ? -19.429 -11.153 37.881 1.00 20.96 308 GLU C N 1
ATOM 7667 C CA . GLU C 1 308 ? -19.109 -11.284 39.298 1.00 20.34 308 GLU C CA 1
ATOM 7668 C C . GLU C 1 308 ? -20.358 -11.649 40.094 1.00 19.20 308 GLU C C 1
ATOM 7669 O O . GLU C 1 308 ? -21.334 -10.904 40.094 1.00 21.24 308 GLU C O 1
ATOM 7683 N N . ILE C 1 310 ? -22.334 -11.611 43.111 1.00 19.42 310 ILE C N 1
ATOM 7684 C CA . ILE C 1 310 ? -22.382 -10.816 44.330 1.00 18.20 310 ILE C CA 1
ATOM 7685 C C . ILE C 1 310 ? -23.435 -11.237 45.351 1.00 20.45 310 ILE C C 1
ATOM 7686 O O . ILE C 1 310 ? -23.494 -10.689 46.459 1.00 20.21 310 ILE C O 1
ATOM 7691 N N . TYR C 1 311 ? -24.263 -12.207 44.985 1.00 18.89 311 TYR C N 1
ATOM 7692 C CA . TYR C 1 311 ? -25.318 -12.679 45.870 1.00 20.77 311 TYR C CA 1
ATOM 7693 C C . TYR C 1 311 ? -25.698 -14.102 45.497 1.00 20.89 311 TYR C C 1
ATOM 7694 O O . TYR C 1 311 ? -25.773 -14.434 44.318 1.00 21.21 311 TYR C O 1
ATOM 7711 N N . GLU C 1 313 ? -28.381 -17.406 46.944 1.00 24.13 313 GLU C N 1
ATOM 7712 C CA . GLU C 1 313 ? -29.434 -17.766 47.880 1.00 25.33 313 GLU C CA 1
ATOM 7713 C C . GLU C 1 313 ? -30.018 -19.149 47.620 1.00 25.82 313 GLU C C 1
ATOM 7714 O O . GLU C 1 313 ? -30.369 -19.483 46.486 1.00 25.89 313 GLU C O 1
ATOM 7720 N N . ASN C 1 314 ? -30.100 -19.949 48.677 1.00 25.07 314 ASN C N 1
ATOM 7721 C CA . ASN C 1 314 ? -30.676 -21.286 48.598 1.00 25.28 314 ASN C CA 1
ATOM 7722 C C . ASN C 1 314 ? -32.047 -21.195 49.247 1.00 25.21 314 ASN C C 1
ATOM 7723 O O . ASN C 1 314 ? -32.234 -20.491 50.249 1.00 23.94 314 ASN C O 1
ATOM 7728 N N . ARG C 1 315 ? -33.018 -21.884 48.664 1.00 25.15 315 ARG C N 1
ATOM 7729 C CA . ARG C 1 315 ? -34.373 -21.853 49.186 1.00 25.80 315 ARG C CA 1
ATOM 7730 C C . ARG C 1 315 ? -35.048 -23.187 48.944 1.00 27.68 315 ARG C C 1
ATOM 7731 O O . ARG C 1 315 ? -34.577 -23.990 48.137 1.00 25.58 315 ARG C O 1
ATOM 7739 N N . PRO C 1 316 ? -36.148 -23.458 49.670 1.00 28.51 316 PRO C N 1
ATOM 7740 C CA . PRO C 1 316 ? -36.849 -24.726 49.460 1.00 29.09 316 PRO C CA 1
ATOM 7741 C C . PRO C 1 316 ? -37.379 -24.630 48.033 1.00 29.00 316 PRO C C 1
ATOM 7742 O O . PRO C 1 316 ? -37.592 -23.524 47.519 1.00 26.50 316 PRO C O 1
ATOM 7746 N N . PRO C 1 317 ? -37.618 -25.775 47.378 1.00 27.83 317 PRO C N 1
ATOM 7747 C CA . PRO C 1 317 ? -38.114 -25.723 46.002 1.00 29.58 317 PRO C CA 1
ATOM 7748 C C . PRO C 1 317 ? -39.440 -25.013 45.733 1.00 30.82 317 PRO C C 1
ATOM 7749 O O . PRO C 1 317 ? -40.405 -25.130 46.491 1.00 31.81 317 PRO C O 1
ATOM 7753 N N . ILE C 1 318 ? -39.457 -24.269 44.633 1.00 31.71 318 ILE C N 1
ATOM 7754 C CA . ILE C 1 318 ? -40.636 -23.555 44.167 1.00 32.98 318 ILE C CA 1
ATOM 7755 C C . ILE C 1 318 ? -40.806 -24.006 42.730 1.00 32.40 318 ILE C C 1
ATOM 7756 O O . ILE C 1 318 ? -39.907 -23.831 41.910 1.00 31.79 318 ILE C O 1
ATOM 7761 N N . ILE C 1 319 ? -41.958 -24.594 42.436 1.00 33.88 319 ILE C N 1
ATOM 7762 C CA . ILE C 1 319 ? -42.241 -25.111 41.108 1.00 35.81 319 ILE C CA 1
ATOM 7763 C C . ILE C 1 319 ? -42.936 -24.116 40.188 1.00 37.51 319 ILE C C 1
ATOM 7764 O O . ILE C 1 319 ? -44.024 -23.636 40.493 1.00 36.86 319 ILE C O 1
ATOM 7777 N N . ALA C 1 321 ? -44.796 -23.042 36.619 1.00 46.05 321 ALA C N 1
ATOM 7778 C CA . ALA C 1 321 ? -45.636 -23.665 35.604 1.00 48.20 321 ALA C CA 1
ATOM 7779 C C . ALA C 1 321 ? -45.837 -22.844 34.339 1.00 49.25 321 ALA C C 1
ATOM 7780 O O . ALA C 1 321 ? -45.643 -21.625 34.326 1.00 49.23 321 ALA C O 1
ATOM 7790 N N . ASP C 1 323 ? -47.237 -20.736 31.273 1.00 51.43 323 ASP C N 1
ATOM 7791 C CA . ASP C 1 323 ? -48.088 -19.551 31.277 1.00 51.23 323 ASP C CA 1
ATOM 7792 C C . ASP C 1 323 ? -48.246 -18.990 32.691 1.00 50.18 323 ASP C C 1
ATOM 7793 O O . ASP C 1 323 ? -49.319 -18.523 33.065 1.00 48.81 323 ASP C O 1
ATOM 7798 N N . GLN C 1 324 ? -47.170 -19.039 33.471 1.00 49.54 324 GLN C N 1
ATOM 7799 C CA . GLN C 1 324 ? -47.202 -18.555 34.849 1.00 47.58 324 GLN C CA 1
ATOM 7800 C C . GLN C 1 324 ? -45.893 -17.833 35.167 1.00 45.78 324 GLN C C 1
ATOM 7801 O O . GLN C 1 324 ? -44.824 -18.253 34.726 1.00 44.80 324 GLN C O 1
ATOM 7807 N N . THR C 1 325 ? -45.971 -16.750 35.931 1.00 43.50 325 THR C N 1
ATOM 7808 C CA . THR C 1 325 ? -44.759 -16.012 36.271 1.00 42.37 325 THR C CA 1
ATOM 7809 C C . THR C 1 325 ? -44.426 -16.100 37.751 1.00 40.04 325 THR C C 1
ATOM 7810 O O . THR C 1 325 ? -45.303 -15.997 38.609 1.00 40.85 325 THR C O 1
ATOM 7814 N N . GLU C 1 326 ? -43.144 -16.292 38.038 1.00 37.86 326 GLU C N 1
ATOM 7815 C CA . GLU C 1 326 ? -42.675 -16.399 39.411 1.00 36.57 326 GLU C CA 1
ATOM 7816 C C . GLU C 1 326 ? -41.965 -15.121 39.849 1.00 34.11 326 GLU C C 1
ATOM 7817 O O . GLU C 1 326 ? -40.975 -14.716 39.245 1.00 32.88 326 GLU C O 1
ATOM 7823 N N . GLU C 1 327 ? -42.471 -14.490 40.902 1.00 31.71 327 GLU C N 1
ATOM 7824 C CA . GLU C 1 327 ? -41.855 -13.267 41.388 1.00 30.37 327 GLU C CA 1
ATOM 7825 C C . GLU C 1 327 ? -40.707 -13.606 42.325 1.00 27.10 327 GLU C C 1
ATOM 7826 O O . GLU C 1 327 ? -40.853 -14.446 43.206 1.00 27.82 327 GLU C O 1
ATOM 7832 N N . ILE C 1 328 ? -39.568 -12.958 42.120 1.00 26.53 328 ILE C N 1
ATOM 7833 C CA . ILE C 1 328 ? -38.398 -13.173 42.963 1.00 25.01 328 ILE C CA 1
ATOM 7834 C C . ILE C 1 328 ? -38.125 -11.892 43.749 1.00 25.30 328 ILE C C 1
ATOM 7835 O O . ILE C 1 328 ? -37.993 -10.814 43.170 1.00 23.08 328 ILE C O 1
ATOM 7840 N N . ASN C 1 329 ? -38.034 -12.010 45.064 1.00 23.11 329 ASN C N 1
ATOM 7841 C CA . ASN C 1 329 ? -37.775 -10.845 45.888 1.00 23.10 329 ASN C CA 1
ATOM 7842 C C . ASN C 1 329 ? -36.465 -11.025 46.635 1.00 23.79 329 ASN C C 1
ATOM 7843 O O . ASN C 1 329 ? -36.198 -12.081 47.222 1.00 24.83 329 ASN C O 1
ATOM 7848 N N . ILE C 1 330 ? -35.647 -9.984 46.590 1.00 21.81 330 ILE C N 1
ATOM 7849 C CA . ILE C 1 330 ? -34.346 -9.972 47.248 1.00 21.87 330 ILE C CA 1
ATOM 7850 C C . ILE C 1 330 ? -34.187 -8.653 47.993 1.00 20.48 330 ILE C C 1
ATOM 7851 O O . ILE C 1 330 ? -34.741 -7.634 47.589 1.00 20.20 330 ILE C O 1
ATOM 7856 N N . LEU C 1 331 ? -33.429 -8.682 49.082 1.00 21.81 331 LEU C N 1
ATOM 7857 C CA . LEU C 1 331 ? -33.173 -7.484 49.869 1.00 22.21 331 LEU C CA 1
ATOM 7858 C C . LEU C 1 331 ? -31.666 -7.263 49.983 1.00 23.19 331 LEU C C 1
ATOM 7859 O O . LEU C 1 331 ? -30.931 -8.163 50.393 1.00 23.48 331 LEU C O 1
ATOM 7864 N N . PHE C 1 332 ? -31.207 -6.079 49.585 1.00 22.68 332 PHE C N 1
ATOM 7865 C CA . PHE C 1 332 ? -29.793 -5.723 49.678 1.00 21.85 332 PHE C CA 1
ATOM 7866 C C . PHE C 1 332 ? -29.729 -4.592 50.687 1.00 23.10 332 PHE C C 1
ATOM 7867 O O . PHE C 1 332 ? -30.384 -3.563 50.500 1.00 20.09 332 PHE C O 1
ATOM 7875 N N . THR C 1 333 ? -28.957 -4.776 51.750 1.00 22.70 333 THR C N 1
ATOM 7876 C CA . THR C 1 333 ? -28.808 -3.725 52.749 1.00 23.96 333 THR C CA 1
ATOM 7877 C C . THR C 1 333 ? -27.394 -3.162 52.621 1.00 23.68 333 THR C C 1
ATOM 7878 O O . THR C 1 333 ? -26.421 -3.902 52.699 1.00 22.45 333 THR C O 1
ATOM 7882 N N . PHE C 1 334 ? -27.294 -1.853 52.412 1.00 22.72 334 PHE C N 1
ATOM 7883 C CA . PHE C 1 334 ? -26.011 -1.190 52.246 1.00 24.27 334 PHE C CA 1
ATOM 7884 C C . PHE C 1 334 ? -25.513 -0.540 53.543 1.00 26.68 334 PHE C C 1
ATOM 7885 O O . PHE C 1 334 ? -26.302 -0.472 54.515 1.00 28.11 334 PHE C O 1
ATOM 7894 N N . ILE D 1 7 ? -38.374 -20.385 54.557 1.00 48.66 7 ILE D N 1
ATOM 7895 C CA . ILE D 1 7 ? -37.092 -19.854 55.118 1.00 47.80 7 ILE D CA 1
ATOM 7896 C C . ILE D 1 7 ? -35.959 -19.927 54.112 1.00 46.99 7 ILE D C 1
ATOM 7897 O O . ILE D 1 7 ? -35.624 -21.007 53.613 1.00 47.16 7 ILE D O 1
ATOM 7902 N N . TYR D 1 8 ? -35.358 -18.777 53.830 1.00 45.42 8 TYR D N 1
ATOM 7903 C CA . TYR D 1 8 ? -34.264 -18.734 52.874 1.00 44.46 8 TYR D CA 1
ATOM 7904 C C . TYR D 1 8 ? -32.890 -18.628 53.526 1.00 41.45 8 TYR D C 1
ATOM 7905 O O . TYR D 1 8 ? -32.751 -18.231 54.687 1.00 39.83 8 TYR D O 1
ATOM 7914 N N . ARG D 1 9 ? -31.874 -18.996 52.758 1.00 38.31 9 ARG D N 1
ATOM 7915 C CA . ARG D 1 9 ? -30.499 -18.931 53.214 1.00 35.96 9 ARG D CA 1
ATOM 7916 C C . ARG D 1 9 ? -29.717 -18.168 52.153 1.00 34.06 9 ARG D C 1
ATOM 7917 O O . ARG D 1 9 ? -29.310 -18.724 51.129 1.00 30.16 9 ARG D O 1
ATOM 7925 N N . ALA D 1 10 ? -29.523 -16.878 52.402 1.00 32.45 10 ALA D N 1
ATOM 7926 C CA . ALA D 1 10 ? -28.814 -16.035 51.454 1.00 32.69 10 ALA D CA 1
ATOM 7927 C C . ALA D 1 10 ? -27.579 -15.373 52.040 1.00 32.96 10 ALA D C 1
ATOM 7928 O O . ALA D 1 10 ? -27.496 -15.120 53.248 1.00 32.20 10 ALA D O 1
ATOM 7930 N N . ILE D 1 11 ? -26.617 -15.096 51.166 1.00 30.30 11 ILE D N 1
ATOM 7931 C CA . ILE D 1 11 ? -25.381 -14.453 51.573 1.00 29.34 11 ILE D CA 1
ATOM 7932 C C . ILE D 1 11 ? -24.901 -13.508 50.487 1.00 28.66 11 ILE D C 1
ATOM 7933 O O . ILE D 1 11 ? -25.029 -13.793 49.293 1.00 27.39 11 ILE D O 1
ATOM 7938 N N . VAL D 1 12 ? -24.377 -12.364 50.903 1.00 27.68 12 VAL D N 1
ATOM 7939 C CA . VAL D 1 12 ? -23.816 -11.426 49.952 1.00 26.99 12 VAL D CA 1
ATOM 7940 C C . VAL D 1 12 ? -22.348 -11.835 49.943 1.00 26.64 12 VAL D C 1
ATOM 7941 O O . VAL D 1 12 ? -21.724 -11.964 50.995 1.00 26.79 12 VAL D O 1
ATOM 7945 N N . THR D 1 13 ? -21.803 -12.068 48.757 1.00 25.88 13 THR D N 1
ATOM 7946 C CA . THR D 1 13 ? -20.420 -12.508 48.628 1.00 24.84 13 THR D CA 1
ATOM 7947 C C . THR D 1 13 ? -19.383 -11.409 48.802 1.00 24.48 13 THR D C 1
ATOM 7948 O O . THR D 1 13 ? -19.688 -10.221 48.696 1.00 21.46 13 THR D O 1
ATOM 7952 N N . SER D 1 14 ? -18.143 -11.824 49.048 1.00 26.17 14 SER D N 1
ATOM 7953 C CA . SER D 1 14 ? -17.041 -10.881 49.211 1.00 27.84 14 SER D CA 1
ATOM 7954 C C . SER D 1 14 ? -16.953 -9.984 47.980 1.00 26.28 14 SER D C 1
ATOM 7955 O O . SER D 1 14 ? -16.602 -8.810 48.089 1.00 24.81 14 SER D O 1
ATOM 7958 N N . LYS D 1 15 ? -17.293 -10.539 46.814 1.00 24.34 15 LYS D N 1
ATOM 7959 C CA . LYS D 1 15 ? -17.263 -9.791 45.554 1.00 22.45 15 LYS D CA 1
ATOM 7960 C C . LYS D 1 15 ? -18.177 -8.570 45.570 1.00 20.33 15 LYS D C 1
ATOM 7961 O O . LYS D 1 15 ? -17.936 -7.595 44.857 1.00 18.97 15 LYS D O 1
ATOM 7967 N N . PHE D 1 16 ? -19.235 -8.626 46.371 1.00 18.47 16 PHE D N 1
ATOM 7968 C CA . PHE D 1 16 ? -20.160 -7.499 46.466 1.00 20.70 16 PHE D CA 1
ATOM 7969 C C . PHE D 1 16 ? -19.463 -6.290 47.120 1.00 18.65 16 PHE D C 1
ATOM 7970 O O . PHE D 1 16 ? -19.828 -5.146 46.876 1.00 15.52 16 PHE D O 1
ATOM 7978 N N . ARG D 1 17 ? -18.465 -6.545 47.956 1.00 18.54 17 ARG D N 1
ATOM 7979 C CA . ARG D 1 17 ? -17.746 -5.440 48.595 1.00 20.42 17 ARG D CA 1
ATOM 7980 C C . ARG D 1 17 ? -16.938 -4.699 47.526 1.00 17.20 17 ARG D C 1
ATOM 7981 O O . ARG D 1 17 ? -16.874 -3.476 47.510 1.00 18.45 17 ARG D O 1
ATOM 7989 N N . THR D 1 18 ? -16.335 -5.465 46.627 1.00 17.12 18 THR D N 1
ATOM 7990 C CA . THR D 1 18 ? -15.540 -4.925 45.527 1.00 16.80 18 THR D CA 1
ATOM 7991 C C . THR D 1 18 ? -16.451 -4.169 44.565 1.00 17.42 18 THR D C 1
ATOM 7992 O O . THR D 1 18 ? -16.107 -3.092 44.063 1.00 16.41 18 THR D O 1
ATOM 7996 N N . GLU D 1 19 ? -17.632 -4.733 44.331 1.00 17.67 19 GLU D N 1
ATOM 7997 C CA . GLU D 1 19 ? -18.631 -4.139 43.437 1.00 17.10 19 GLU D CA 1
ATOM 7998 C C . GLU D 1 19 ? -19.022 -2.748 43.957 1.00 17.26 19 GLU D C 1
ATOM 7999 O O . GLU D 1 19 ? -19.062 -1.771 43.204 1.00 14.34 19 GLU D O 1
ATOM 8005 N N . LYS D 1 20 ? -19.303 -2.658 45.252 1.00 14.80 20 LYS D N 1
ATOM 8006 C CA . LYS D 1 20 ? -19.671 -1.376 45.827 1.00 16.42 20 LYS D CA 1
ATOM 8007 C C . LYS D 1 20 ? -18.509 -0.410 45.681 1.00 14.37 20 LYS D C 1
ATOM 8008 O O . LYS D 1 20 ? -18.708 0.751 45.390 1.00 13.47 20 LYS D O 1
ATOM 8022 N N . LEU D 1 22 ? -16.236 -0.375 43.313 1.00 16.96 22 LEU D N 1
ATOM 8023 C CA . LEU D 1 22 ? -16.170 0.020 41.915 1.00 15.12 22 LEU D CA 1
ATOM 8024 C C . LEU D 1 22 ? -17.322 0.949 41.528 1.00 14.57 22 LEU D C 1
ATOM 8025 O O . LEU D 1 22 ? -17.135 1.874 40.737 1.00 14.99 22 LEU D O 1
ATOM 8030 N N . ASN D 1 23 ? -18.507 0.715 42.091 1.00 14.50 23 ASN D N 1
ATOM 8031 C CA . ASN D 1 23 ? -19.675 1.560 41.813 1.00 14.64 23 ASN D CA 1
ATOM 8032 C C . ASN D 1 23 ? -19.371 3.002 42.236 1.00 14.81 23 ASN D C 1
ATOM 8033 O O . ASN D 1 23 ? -19.674 3.961 41.526 1.00 12.85 23 ASN D O 1
ATOM 8038 N N . PHE D 1 24 ? -18.763 3.160 43.405 1.00 16.94 24 PHE D N 1
ATOM 8039 C CA . PHE D 1 24 ? -18.444 4.510 43.873 1.00 16.75 24 PHE D CA 1
ATOM 8040 C C . PHE D 1 24 ? -17.433 5.168 42.945 1.00 14.84 24 PHE D C 1
ATOM 8041 O O . PHE D 1 24 ? -17.637 6.299 42.499 1.00 17.00 24 PHE D O 1
ATOM 8049 N N . TYR D 1 25 ? -16.361 4.448 42.626 1.00 15.86 25 TYR D N 1
ATOM 8050 C CA . TYR D 1 25 ? -15.318 4.964 41.743 1.00 16.48 25 TYR D CA 1
ATOM 8051 C C . TYR D 1 25 ? -15.882 5.341 40.371 1.00 18.84 25 TYR D C 1
ATOM 8052 O O . TYR D 1 25 ? -15.641 6.441 39.855 1.00 17.21 25 TYR D O 1
ATOM 8061 N N . ASN D 1 26 ? -16.647 4.429 39.783 1.00 19.58 26 ASN D N 1
ATOM 8062 C CA . ASN D 1 26 ? -17.227 4.679 38.474 1.00 20.47 26 ASN D CA 1
ATOM 8063 C C . ASN D 1 26 ? -18.353 5.708 38.495 1.00 20.72 26 ASN D C 1
ATOM 8064 O O . ASN D 1 26 ? -18.758 6.203 37.444 1.00 19.38 26 ASN D O 1
ATOM 8069 N N . SER D 1 27 ? -18.860 6.041 39.679 1.00 18.69 27 SER D N 1
ATOM 8070 C CA . SER D 1 27 ? -19.947 7.010 39.743 1.00 21.37 27 SER D CA 1
ATOM 8071 C C . SER D 1 27 ? -19.472 8.416 39.407 1.00 23.14 27 SER D C 1
ATOM 8072 O O . SER D 1 27 ? -20.265 9.263 38.988 1.00 21.59 27 SER D O 1
ATOM 8075 N N . ILE D 1 28 ? -18.178 8.653 39.597 1.00 24.13 28 ILE D N 1
ATOM 8076 C CA . ILE D 1 28 ? -17.593 9.964 39.372 1.00 27.92 28 ILE D CA 1
ATOM 8077 C C . ILE D 1 28 ? -17.401 10.307 37.914 1.00 30.53 28 ILE D C 1
ATOM 8078 O O . ILE D 1 28 ? -16.633 9.656 37.211 1.00 29.80 28 ILE D O 1
ATOM 8083 N N . GLY D 1 29 ? -18.106 11.349 37.481 1.00 34.96 29 GLY D N 1
ATOM 8084 C CA . GLY D 1 29 ? -18.033 11.802 36.104 1.00 41.18 29 GLY D CA 1
ATOM 8085 C C . GLY D 1 29 ? -18.770 13.114 35.895 1.00 44.39 29 GLY D C 1
ATOM 8086 O O . GLY D 1 29 ? -18.695 14.012 36.736 1.00 45.29 29 GLY D O 1
ATOM 8087 N N . SER D 1 30 ? -19.493 13.217 34.782 1.00 48.19 30 SER D N 1
ATOM 8088 C CA . SER D 1 30 ? -20.238 14.428 34.438 1.00 50.81 30 SER D CA 1
ATOM 8089 C C . SER D 1 30 ? -21.707 14.172 34.090 1.00 52.34 30 SER D C 1
ATOM 8090 O O . SER D 1 30 ? -22.582 14.979 34.420 1.00 53.35 30 SER D O 1
ATOM 8093 N N . GLY D 1 31 ? -21.970 13.060 33.410 1.00 53.43 31 GLY D N 1
ATOM 8094 C CA . GLY D 1 31 ? -23.332 12.724 33.025 1.00 54.93 31 GLY D CA 1
ATOM 8095 C C . GLY D 1 31 ? -24.341 12.854 34.155 1.00 56.48 31 GLY D C 1
ATOM 8096 O O . GLY D 1 31 ? -23.962 12.834 35.329 1.00 56.46 31 GLY D O 1
ATOM 8097 N N . PRO D 1 32 ? -25.642 12.973 33.833 1.00 57.26 32 PRO D N 1
ATOM 8098 C CA . PRO D 1 32 ? -26.711 13.108 34.832 1.00 57.58 32 PRO D CA 1
ATOM 8099 C C . PRO D 1 32 ? -26.745 11.933 35.806 1.00 57.14 32 PRO D C 1
ATOM 8100 O O . PRO D 1 32 ? -27.235 12.053 36.930 1.00 57.02 32 PRO D O 1
ATOM 8104 N N . ASP D 1 33 ? -26.221 10.798 35.356 1.00 56.59 33 ASP D N 1
ATOM 8105 C CA . ASP D 1 33 ? -26.166 9.590 36.168 1.00 55.68 33 ASP D CA 1
ATOM 8106 C C . ASP D 1 33 ? -24.872 9.604 36.975 1.00 53.92 33 ASP D C 1
ATOM 8107 O O . ASP D 1 33 ? -24.739 8.894 37.975 1.00 53.57 33 ASP D O 1
ATOM 8112 N N . LYS D 1 34 ? -23.921 10.422 36.525 1.00 51.50 34 LYS D N 1
ATOM 8113 C CA . LYS D 1 34 ? -22.627 10.546 37.185 1.00 47.06 34 LYS D CA 1
ATOM 8114 C C . LYS D 1 34 ? -22.676 11.514 38.363 1.00 43.78 34 LYS D C 1
ATOM 8115 O O . LYS D 1 34 ? -23.638 12.268 38.532 1.00 43.82 34 LYS D O 1
ATOM 8121 N N . ASN D 1 35 ? -21.622 11.495 39.167 1.00 38.28 35 ASN D N 1
ATOM 8122 C CA . ASN D 1 35 ? -21.555 12.326 40.359 1.00 33.12 35 ASN D CA 1
ATOM 8123 C C . ASN D 1 35 ? -20.295 13.168 40.482 1.00 30.88 35 ASN D C 1
ATOM 8124 O O . ASN D 1 35 ? -19.249 12.842 39.926 1.00 29.43 35 ASN D O 1
ATOM 8129 N N . THR D 1 36 ? -20.415 14.254 41.233 1.00 28.53 36 THR D N 1
ATOM 8130 C CA . THR D 1 36 ? -19.295 15.139 41.487 1.00 27.44 36 THR D CA 1
ATOM 8131 C C . THR D 1 36 ? -19.124 15.102 42.996 1.00 27.40 36 THR D C 1
ATOM 8132 O O . THR D 1 36 ? -20.095 15.296 43.726 1.00 29.66 36 THR D O 1
ATOM 8136 N N . ILE D 1 37 ? -17.918 14.817 43.473 1.00 23.83 37 ILE D N 1
ATOM 8137 C CA . ILE D 1 37 ? -17.694 14.784 44.910 1.00 23.86 37 ILE D CA 1
ATOM 8138 C C . ILE D 1 37 ? -16.593 15.774 45.271 1.00 22.45 37 ILE D C 1
ATOM 8139 O O . ILE D 1 37 ? -15.705 16.055 44.456 1.00 20.00 37 ILE D O 1
ATOM 8144 N N . PHE D 1 38 ? -16.670 16.301 46.491 1.00 22.13 38 PHE D N 1
ATOM 8145 C CA . PHE D 1 38 ? -15.717 17.289 46.974 1.00 20.62 38 PHE D CA 1
ATOM 8146 C C . PHE D 1 38 ? -15.140 16.975 48.339 1.00 20.92 38 PHE D C 1
ATOM 8147 O O . PHE D 1 38 ? -15.823 16.423 49.202 1.00 21.08 38 PHE D O 1
ATOM 8155 N N . ILE D 1 39 ? -13.871 17.321 48.520 1.00 20.02 39 ILE D N 1
ATOM 8156 C CA . ILE D 1 39 ? -13.249 17.148 49.809 1.00 20.74 39 ILE D CA 1
ATOM 8157 C C . ILE D 1 39 ? -13.217 18.583 50.304 1.00 20.54 39 ILE D C 1
ATOM 8158 O O . ILE D 1 39 ? -12.856 19.497 49.553 1.00 19.54 39 ILE D O 1
ATOM 8163 N N . THR D 1 40 ? -13.652 18.813 51.531 1.00 21.90 40 THR D N 1
ATOM 8164 C CA . THR D 1 40 ? -13.631 20.177 52.050 1.00 21.58 40 THR D CA 1
ATOM 8165 C C . THR D 1 40 ? -12.663 20.227 53.223 1.00 20.86 40 THR D C 1
ATOM 8166 O O . THR D 1 40 ? -12.349 19.205 53.815 1.00 19.42 40 THR D O 1
ATOM 8170 N N . PHE D 1 41 ? -12.182 21.419 53.544 1.00 21.65 41 PHE D N 1
ATOM 8171 C CA . PHE D 1 41 ? -11.270 21.565 54.668 1.00 22.17 41 PHE D CA 1
ATOM 8172 C C . PHE D 1 41 ? -11.735 22.774 55.449 1.00 20.62 41 PHE D C 1
ATOM 8173 O O . PHE D 1 41 ? -12.326 23.685 54.873 1.00 19.56 41 PHE D O 1
ATOM 8181 N N . GLY D 1 42 ? -11.499 22.775 56.762 1.00 22.26 42 GLY D N 1
ATOM 8182 C CA . GLY D 1 42 ? -11.927 23.910 57.562 1.00 22.76 42 GLY D CA 1
ATOM 8183 C C . GLY D 1 42 ? -11.458 23.959 59.016 1.00 24.70 42 GLY D C 1
ATOM 8184 O O . GLY D 1 42 ? -10.585 23.191 59.455 1.00 23.91 42 GLY D O 1
ATOM 8185 N N . ARG D 1 43 ? -12.054 24.907 59.737 1.00 25.10 43 ARG D N 1
ATOM 8186 C CA . ARG D 1 43 ? -11.811 25.175 61.145 1.00 28.81 43 ARG D CA 1
ATOM 8187 C C . ARG D 1 43 ? -10.416 25.697 61.462 1.00 28.27 43 ARG D C 1
ATOM 8188 O O . ARG D 1 43 ? -9.469 24.919 61.651 1.00 25.29 43 ARG D O 1
ATOM 8196 N N . SER D 1 44 ? -10.315 27.026 61.504 1.00 29.95 44 SER D N 1
ATOM 8197 C CA . SER D 1 44 ? -9.070 27.703 61.822 1.00 32.94 44 SER D CA 1
ATOM 8198 C C . SER D 1 44 ? -9.010 27.938 63.328 1.00 34.31 44 SER D C 1
ATOM 8199 O O . SER D 1 44 ? -7.950 28.223 63.882 1.00 33.54 44 SER D O 1
ATOM 8202 N N . GLU D 1 45 ? -10.159 27.814 63.983 1.00 35.13 45 GLU D N 1
ATOM 8203 C CA . GLU D 1 45 ? -10.244 28.002 65.426 1.00 37.12 45 GLU D CA 1
ATOM 8204 C C . GLU D 1 45 ? -9.683 26.798 66.178 1.00 36.95 45 GLU D C 1
ATOM 8205 O O . GLU D 1 45 ? -10.044 25.653 65.900 1.00 37.17 45 GLU D O 1
ATOM 8211 N N . PRO D 1 46 ? -8.792 27.044 67.151 1.00 36.91 46 PRO D N 1
ATOM 8212 C CA . PRO D 1 46 ? -8.185 25.967 67.938 1.00 35.99 46 PRO D CA 1
ATOM 8213 C C . PRO D 1 46 ? -9.197 25.079 68.651 1.00 34.82 46 PRO D C 1
ATOM 8214 O O . PRO D 1 46 ? -10.264 25.537 69.056 1.00 33.84 46 PRO D O 1
ATOM 8218 N N . TRP D 1 47 ? -8.859 23.803 68.788 1.00 35.69 47 TRP D N 1
ATOM 8219 C CA . TRP D 1 47 ? -9.721 22.861 69.491 1.00 37.60 47 TRP D CA 1
ATOM 8220 C C . TRP D 1 47 ? -9.649 23.254 70.961 1.00 39.21 47 TRP D C 1
ATOM 8221 O O . TRP D 1 47 ? -10.662 23.318 71.657 1.00 39.00 47 TRP D O 1
ATOM 8232 N N . SER D 1 48 ? -8.425 23.522 71.410 1.00 40.71 48 SER D N 1
ATOM 8233 C CA . SER D 1 48 ? -8.145 23.907 72.788 1.00 43.59 48 SER D CA 1
ATOM 8234 C C . SER D 1 48 ? -6.726 24.469 72.851 1.00 44.59 48 SER D C 1
ATOM 8235 O O . SER D 1 48 ? -6.076 24.642 71.818 1.00 46.20 48 SER D O 1
ATOM 8238 N N . SER D 1 49 ? -6.245 24.745 74.060 1.00 45.10 49 SER D N 1
ATOM 8239 C CA . SER D 1 49 ? -4.901 25.288 74.239 1.00 45.36 49 SER D CA 1
ATOM 8240 C C . SER D 1 49 ? -3.868 24.171 74.163 1.00 45.63 49 SER D C 1
ATOM 8241 O O . SER D 1 49 ? -2.685 24.419 73.934 1.00 45.89 49 SER D O 1
ATOM 8244 N N . ASN D 1 50 ? -4.331 22.939 74.341 1.00 45.61 50 ASN D N 1
ATOM 8245 C CA . ASN D 1 50 ? -3.457 21.774 74.329 1.00 46.33 50 ASN D CA 1
ATOM 8246 C C . ASN D 1 50 ? -3.397 21.038 72.989 1.00 45.74 50 ASN D C 1
ATOM 8247 O O . ASN D 1 50 ? -2.728 20.012 72.877 1.00 45.35 50 ASN D O 1
ATOM 8252 N N . GLU D 1 51 ? -4.074 21.561 71.970 1.00 44.94 51 GLU D N 1
ATOM 8253 C CA . GLU D 1 51 ? -4.102 20.895 70.668 1.00 44.25 51 GLU D CA 1
ATOM 8254 C C . GLU D 1 51 ? -2.754 20.683 69.990 1.00 44.60 51 GLU D C 1
ATOM 8255 O O . GLU D 1 51 ? -2.627 19.818 69.125 1.00 44.53 51 GLU D O 1
ATOM 8261 N N . ASN D 1 52 ? -1.748 21.458 70.379 1.00 45.32 52 ASN D N 1
ATOM 8262 C CA . ASN D 1 52 ? -0.425 21.339 69.773 1.00 46.19 52 ASN D CA 1
ATOM 8263 C C . ASN D 1 52 ? 0.521 20.374 70.482 1.00 47.45 52 ASN D C 1
ATOM 8264 O O . ASN D 1 52 ? 1.628 20.128 70.000 1.00 46.40 52 ASN D O 1
ATOM 8269 N N . GLU D 1 53 ? 0.101 19.828 71.620 1.00 49.15 53 GLU D N 1
ATOM 8270 C CA . GLU D 1 53 ? 0.964 18.902 72.344 1.00 50.31 53 GLU D CA 1
ATOM 8271 C C . GLU D 1 53 ? 0.875 17.497 71.767 1.00 49.99 53 GLU D C 1
ATOM 8272 O O . GLU D 1 53 ? -0.062 17.168 71.039 1.00 49.87 53 GLU D O 1
ATOM 8278 N N . VAL D 1 54 ? 1.860 16.670 72.098 1.00 49.65 54 VAL D N 1
ATOM 8279 C CA . VAL D 1 54 ? 1.894 15.298 71.616 1.00 50.06 54 VAL D CA 1
ATOM 8280 C C . VAL D 1 54 ? 0.819 14.461 72.299 1.00 49.13 54 VAL D C 1
ATOM 8281 O O . VAL D 1 54 ? 0.535 14.640 73.484 1.00 48.78 54 VAL D O 1
ATOM 8285 N N . GLY D 1 55 ? 0.213 13.558 71.536 1.00 48.38 55 GLY D N 1
ATOM 8286 C CA . GLY D 1 55 ? -0.816 12.697 72.084 1.00 47.14 55 GLY D CA 1
ATOM 8287 C C . GLY D 1 55 ? -2.199 13.315 72.074 1.00 46.45 55 GLY D C 1
ATOM 8288 O O . GLY D 1 55 ? -3.188 12.635 72.355 1.00 46.84 55 GLY D O 1
ATOM 8289 N N . PHE D 1 56 ? -2.282 14.601 71.753 1.00 44.91 56 PHE D N 1
ATOM 8290 C CA . PHE D 1 56 ? -3.576 15.265 71.728 1.00 43.76 56 PHE D CA 1
ATOM 8291 C C . PHE D 1 56 ? -4.487 14.637 70.686 1.00 42.83 56 PHE D C 1
ATOM 8292 O O . PHE D 1 56 ? -4.028 14.120 69.670 1.00 43.07 56 PHE D O 1
ATOM 8300 N N . ALA D 1 57 ? -5.785 14.696 70.945 1.00 41.02 57 ALA D N 1
ATOM 8301 C CA . ALA D 1 57 ? -6.767 14.151 70.027 1.00 39.61 57 ALA D CA 1
ATOM 8302 C C . ALA D 1 57 ? -8.031 14.981 70.137 1.00 38.70 57 ALA D C 1
ATOM 8303 O O . ALA D 1 57 ? -8.568 15.174 71.231 1.00 37.98 57 ALA D O 1
ATOM 8305 N N . PRO D 1 58 ? -8.513 15.512 69.006 1.00 37.07 58 PRO D N 1
ATOM 8306 C CA . PRO D 1 58 ? -9.734 16.315 69.053 1.00 36.19 58 PRO D CA 1
ATOM 8307 C C . PRO D 1 58 ? -10.895 15.364 69.273 1.00 35.04 58 PRO D C 1
ATOM 8308 O O . PRO D 1 58 ? -10.726 14.147 69.193 1.00 34.40 58 PRO D O 1
ATOM 8312 N N . PRO D 1 59 ? -12.085 15.894 69.585 1.00 35.76 59 PRO D N 1
ATOM 8313 C CA . PRO D 1 59 ? -13.205 14.974 69.791 1.00 36.85 59 PRO D CA 1
ATOM 8314 C C . PRO D 1 59 ? -13.636 14.421 68.439 1.00 37.52 59 PRO D C 1
ATOM 8315 O O . PRO D 1 59 ? -13.254 14.962 67.396 1.00 37.25 59 PRO D O 1
ATOM 8319 N N . TYR D 1 60 ? -14.404 13.335 68.455 1.00 36.59 60 TYR D N 1
ATOM 8320 C CA . TYR D 1 60 ? -14.886 12.729 67.219 1.00 37.15 60 TYR D CA 1
ATOM 8321 C C . TYR D 1 60 ? -15.969 13.591 66.592 1.00 35.88 60 TYR D C 1
ATOM 8322 O O . TYR D 1 60 ? -16.772 14.201 67.293 1.00 37.24 60 TYR D O 1
ATOM 8331 N N . PRO D 1 61 ? -16.007 13.659 65.256 1.00 35.29 61 PRO D N 1
ATOM 8332 C CA . PRO D 1 61 ? -17.042 14.471 64.619 1.00 34.69 61 PRO D CA 1
ATOM 8333 C C . PRO D 1 61 ? -18.398 13.914 65.036 1.00 34.14 61 PRO D C 1
ATOM 8334 O O . PRO D 1 61 ? -18.487 12.769 65.473 1.00 35.37 61 PRO D O 1
ATOM 8338 N N . THR D 1 62 ? -19.447 14.715 64.910 1.00 34.93 62 THR D N 1
ATOM 8339 C CA . THR D 1 62 ? -20.788 14.254 65.263 1.00 36.50 62 THR D CA 1
ATOM 8340 C C . THR D 1 62 ? -21.620 14.072 63.991 1.00 34.80 62 THR D C 1
ATOM 8341 O O . THR D 1 62 ? -21.834 15.018 63.234 1.00 34.62 62 THR D O 1
ATOM 8345 N N . ASP D 1 63 ? -22.070 12.844 63.756 1.00 34.98 63 ASP D N 1
ATOM 8346 C CA . ASP D 1 63 ? -22.868 12.533 62.573 1.00 33.86 63 ASP D CA 1
ATOM 8347 C C . ASP D 1 63 ? -24.330 12.877 62.812 1.00 32.36 63 ASP D C 1
ATOM 8348 O O . ASP D 1 63 ? -25.132 12.014 63.163 1.00 33.19 63 ASP D O 1
ATOM 8353 N N . SER D 1 64 ? -24.668 14.146 62.621 1.00 32.13 64 SER D N 1
ATOM 8354 C CA . SER D 1 64 ? -26.029 14.624 62.814 1.00 32.96 64 SER D CA 1
ATOM 8355 C C . SER D 1 64 ? -26.169 15.951 62.084 1.00 34.01 64 SER D C 1
ATOM 8356 O O . SER D 1 64 ? -25.180 16.499 61.601 1.00 33.08 64 SER D O 1
ATOM 8359 N N . VAL D 1 65 ? -27.392 16.468 62.006 1.00 33.71 65 VAL D N 1
ATOM 8360 C CA . VAL D 1 65 ? -27.630 17.740 61.337 1.00 35.16 65 VAL D CA 1
ATOM 8361 C C . VAL D 1 65 ? -26.766 18.818 61.976 1.00 34.90 65 VAL D C 1
ATOM 8362 O O . VAL D 1 65 ? -26.239 19.701 61.295 1.00 35.30 65 VAL D O 1
ATOM 8366 N N . LEU D 1 66 ? -26.640 18.737 63.296 1.00 34.69 66 LEU D N 1
ATOM 8367 C CA . LEU D 1 66 ? -25.853 19.694 64.055 1.00 34.81 66 LEU D CA 1
ATOM 8368 C C . LEU D 1 66 ? -24.391 19.589 63.629 1.00 32.79 66 LEU D C 1
ATOM 8369 O O . LEU D 1 66 ? -23.724 20.601 63.419 1.00 32.33 66 LEU D O 1
ATOM 8374 N N . GLY D 1 67 ? -23.908 18.358 63.494 1.00 32.37 67 GLY D N 1
ATOM 8375 C CA . GLY D 1 67 ? -22.534 18.129 63.086 1.00 32.70 67 GLY D CA 1
ATOM 8376 C C . GLY D 1 67 ? -22.264 18.672 61.695 1.00 32.13 67 GLY D C 1
ATOM 8377 O O . GLY D 1 67 ? -21.241 19.315 61.462 1.00 32.18 67 GLY D O 1
ATOM 8378 N N . VAL D 1 68 ? -23.186 18.418 60.767 1.00 31.52 68 VAL D N 1
ATOM 8379 C CA . VAL D 1 68 ? -23.039 18.897 59.396 1.00 29.80 68 VAL D CA 1
ATOM 8380 C C . VAL D 1 68 ? -23.004 20.417 59.376 1.00 29.26 68 VAL D C 1
ATOM 8381 O O . VAL D 1 68 ? -22.155 21.023 58.726 1.00 26.37 68 VAL D O 1
ATOM 8385 N N . THR D 1 69 ? -23.941 21.028 60.088 1.00 27.38 69 THR D N 1
ATOM 8386 C CA . THR D 1 69 ? -24.018 22.480 60.163 1.00 27.62 69 THR D CA 1
ATOM 8387 C C . THR D 1 69 ? -22.697 23.078 60.646 1.00 26.40 69 THR D C 1
ATOM 8388 O O . THR D 1 69 ? -22.280 24.142 60.180 1.00 25.62 69 THR D O 1
ATOM 8392 N N . ASP D 1 70 ? -22.055 22.388 61.584 1.00 26.70 70 ASP D N 1
ATOM 8393 C CA . ASP D 1 70 ? -20.775 22.826 62.147 1.00 28.37 70 ASP D CA 1
ATOM 8394 C C . ASP D 1 70 ? -19.694 22.790 61.075 1.00 27.01 70 ASP D C 1
ATOM 8395 O O . ASP D 1 70 ? -18.924 23.747 60.909 1.00 25.47 70 ASP D O 1
ATOM 8408 N N . TRP D 1 72 ? -19.978 23.016 57.905 1.00 23.65 72 TRP D N 1
ATOM 8409 C CA . TRP D 1 72 ? -20.181 24.127 56.980 1.00 23.16 72 TRP D CA 1
ATOM 8410 C C . TRP D 1 72 ? -19.773 25.491 57.562 1.00 23.39 72 TRP D C 1
ATOM 8411 O O . TRP D 1 72 ? -19.146 26.310 56.877 1.00 22.07 72 TRP D O 1
ATOM 8422 N N . THR D 1 73 ? -20.122 25.738 58.821 1.00 23.57 73 THR D N 1
ATOM 8423 C CA . THR D 1 73 ? -19.766 27.009 59.464 1.00 25.53 73 THR D CA 1
ATOM 8424 C C . THR D 1 73 ? -18.252 27.253 59.441 1.00 25.72 73 THR D C 1
ATOM 8425 O O . THR D 1 73 ? -17.790 28.336 59.074 1.00 25.80 73 THR D O 1
ATOM 8429 N N . HIS D 1 74 ? -17.481 26.235 59.809 1.00 25.48 74 HIS D N 1
ATOM 8430 C CA . HIS D 1 74 ? -16.026 26.352 59.851 1.00 26.28 74 HIS D CA 1
ATOM 8431 C C . HIS D 1 74 ? -15.325 26.091 58.521 1.00 25.06 74 HIS D C 1
ATOM 8432 O O . HIS D 1 74 ? -14.117 26.271 58.406 1.00 24.97 74 HIS D O 1
ATOM 8455 N N . GLY D 1 77 ? -12.744 25.874 52.461 1.00 21.69 77 GLY D N 1
ATOM 8456 C CA . GLY D 1 77 ? -12.599 25.603 51.044 1.00 21.55 77 GLY D CA 1
ATOM 8457 C C . GLY D 1 77 ? -13.017 24.196 50.650 1.00 20.63 77 GLY D C 1
ATOM 8458 O O . GLY D 1 77 ? -13.180 23.326 51.502 1.00 20.88 77 GLY D O 1
ATOM 8459 N N . THR D 1 78 ? -13.196 23.987 49.348 1.00 21.74 78 THR D N 1
ATOM 8460 C CA . THR D 1 78 ? -13.602 22.691 48.819 1.00 21.68 78 THR D CA 1
ATOM 8461 C C . THR D 1 78 ? -12.898 22.491 47.485 1.00 21.01 78 THR D C 1
ATOM 8462 O O . THR D 1 78 ? -12.703 23.442 46.730 1.00 22.35 78 THR D O 1
ATOM 8466 N N . VAL D 1 79 ? -12.498 21.260 47.203 1.00 20.59 79 VAL D N 1
ATOM 8467 C CA . VAL D 1 79 ? -11.839 20.963 45.938 1.00 22.79 79 VAL D CA 1
ATOM 8468 C C . VAL D 1 79 ? -12.472 19.696 45.362 1.00 22.00 79 VAL D C 1
ATOM 8469 O O . VAL D 1 79 ? -12.697 18.721 46.086 1.00 18.94 79 VAL D O 1
ATOM 8473 N N . LYS D 1 80 ? -12.776 19.721 44.066 1.00 23.14 80 LYS D N 1
ATOM 8474 C CA . LYS D 1 80 ? -13.398 18.568 43.420 1.00 20.55 80 LYS D CA 1
ATOM 8475 C C . LYS D 1 80 ? -12.439 17.393 43.343 1.00 20.66 80 LYS D C 1
ATOM 8476 O O . LYS D 1 80 ? -11.261 17.541 43.014 1.00 18.24 80 LYS D O 1
ATOM 8482 N N . VAL D 1 81 ? -12.955 16.213 43.651 1.00 20.12 81 VAL D N 1
ATOM 8483 C CA . VAL D 1 81 ? -12.140 15.013 43.639 1.00 21.04 81 VAL D CA 1
ATOM 8484 C C . VAL D 1 81 ? -12.185 14.370 42.266 1.00 22.22 81 VAL D C 1
ATOM 8485 O O . VAL D 1 81 ? -13.258 14.198 41.684 1.00 19.97 81 VAL D O 1
ATOM 8489 N N . LEU D 1 82 ? -11.011 14.022 41.753 1.00 21.97 82 LEU D N 1
ATOM 8490 C CA . LEU D 1 82 ? -10.912 13.400 40.436 1.00 23.57 82 LEU D CA 1
ATOM 8491 C C . LEU D 1 82 ? -10.681 11.899 40.554 1.00 22.11 82 LEU D C 1
ATOM 8492 O O . LEU D 1 82 ? -10.092 11.418 41.527 1.00 22.16 82 LEU D O 1
ATOM 8497 N N . PRO D 1 83 ? -11.151 11.129 39.564 1.00 23.20 83 PRO D N 1
ATOM 8498 C CA . PRO D 1 83 ? -10.937 9.687 39.656 1.00 21.26 83 PRO D CA 1
ATOM 8499 C C . PRO D 1 83 ? -9.458 9.340 39.825 1.00 20.79 83 PRO D C 1
ATOM 8500 O O . PRO D 1 83 ? -9.121 8.363 40.485 1.00 18.26 83 PRO D O 1
ATOM 8504 N N . SER D 1 84 ? -8.579 10.163 39.258 1.00 20.56 84 SER D N 1
ATOM 8505 C CA . SER D 1 84 ? -7.136 9.941 39.363 1.00 22.61 84 SER D CA 1
ATOM 8506 C C . SER D 1 84 ? -6.618 9.995 40.811 1.00 22.80 84 SER D C 1
ATOM 8507 O O . SER D 1 84 ? -5.500 9.558 41.096 1.00 21.34 84 SER D O 1
ATOM 8518 N N . LEU D 1 86 ? -8.109 8.475 43.284 1.00 19.51 86 LEU D N 1
ATOM 8519 C CA . LEU D 1 86 ? -8.625 7.298 43.978 1.00 19.11 86 LEU D CA 1
ATOM 8520 C C . LEU D 1 86 ? -7.942 6.001 43.558 1.00 18.42 86 LEU D C 1
ATOM 8521 O O . LEU D 1 86 ? -7.898 5.671 42.369 1.00 18.43 86 LEU D O 1
ATOM 8526 N N . ASP D 1 87 ? -7.427 5.266 44.539 1.00 18.57 87 ASP D N 1
ATOM 8527 C CA . ASP D 1 87 ? -6.750 3.991 44.295 1.00 19.66 87 ASP D CA 1
ATOM 8528 C C . ASP D 1 87 ? -7.440 2.853 45.036 1.00 19.37 87 ASP D C 1
ATOM 8529 O O . ASP D 1 87 ? -7.860 3.011 46.188 1.00 19.79 87 ASP D O 1
ATOM 8534 N N . ALA D 1 88 ? -7.541 1.700 44.387 1.00 15.47 88 ALA D N 1
ATOM 8535 C CA . ALA D 1 88 ? -8.105 0.531 45.036 1.00 14.99 88 ALA D CA 1
ATOM 8536 C C . ALA D 1 88 ? -6.888 -0.035 45.753 1.00 14.69 88 ALA D C 1
ATOM 8537 O O . ALA D 1 88 ? -5.810 -0.119 45.166 1.00 15.83 88 ALA D O 1
ATOM 8539 N N . VAL D 1 89 ? -7.036 -0.410 47.015 1.00 14.53 89 VAL D N 1
ATOM 8540 C CA . VAL D 1 89 ? -5.906 -0.953 47.742 1.00 15.75 89 VAL D CA 1
ATOM 8541 C C . VAL D 1 89 ? -6.273 -2.186 48.524 1.00 15.35 89 VAL D C 1
ATOM 8542 O O . VAL D 1 89 ? -7.448 -2.458 48.760 1.00 16.03 89 VAL D O 1
ATOM 8546 N N . ILE D 1 90 ? -5.254 -2.947 48.892 1.00 16.56 90 ILE D N 1
ATOM 8547 C CA . ILE D 1 90 ? -5.435 -4.133 49.704 1.00 18.04 90 ILE D CA 1
ATOM 8548 C C . ILE D 1 90 ? -4.293 -4.148 50.709 1.00 19.49 90 ILE D C 1
ATOM 8549 O O . ILE D 1 90 ? -3.253 -3.505 50.498 1.00 19.43 90 ILE D O 1
ATOM 8554 N N . PRO D 1 91 ? -4.469 -4.872 51.820 1.00 20.59 91 PRO D N 1
ATOM 8555 C CA . PRO D 1 91 ? -3.401 -4.930 52.819 1.00 22.39 91 PRO D CA 1
ATOM 8556 C C . PRO D 1 91 ? -2.090 -5.457 52.233 1.00 23.12 91 PRO D C 1
ATOM 8557 O O . PRO D 1 91 ? -2.067 -6.411 51.451 1.00 17.80 91 PRO D O 1
ATOM 8561 N N . ARG D 1 92 ? -1.002 -4.806 52.623 1.00 21.32 92 ARG D N 1
ATOM 8562 C CA . ARG D 1 92 ? 0.316 -5.170 52.169 1.00 20.31 92 ARG D CA 1
ATOM 8563 C C . ARG D 1 92 ? 0.969 -6.184 53.103 1.00 21.54 92 ARG D C 1
ATOM 8564 O O . ARG D 1 92 ? 1.010 -5.994 54.320 1.00 20.90 92 ARG D O 1
ATOM 8572 N N . ARG D 1 93 ? 1.470 -7.267 52.521 1.00 19.38 93 ARG D N 1
ATOM 8573 C CA . ARG D 1 93 ? 2.150 -8.311 53.267 1.00 21.78 93 ARG D CA 1
ATOM 8574 C C . ARG D 1 93 ? 3.405 -8.688 52.484 1.00 21.15 93 ARG D C 1
ATOM 8575 O O . ARG D 1 93 ? 3.330 -9.392 51.468 1.00 21.73 93 ARG D O 1
ATOM 8583 N N . ASP D 1 94 ? 4.553 -8.211 52.960 1.00 19.71 94 ASP D N 1
ATOM 8584 C CA . ASP D 1 94 ? 5.841 -8.471 52.318 1.00 19.09 94 ASP D CA 1
ATOM 8585 C C . ASP D 1 94 ? 6.429 -9.805 52.738 1.00 18.74 94 ASP D C 1
ATOM 8586 O O . ASP D 1 94 ? 6.492 -10.123 53.927 1.00 19.61 94 ASP D O 1
ATOM 8591 N N . TRP D 1 95 ? 6.845 -10.589 51.751 1.00 16.55 95 TRP D N 1
ATOM 8592 C CA . TRP D 1 95 ? 7.479 -11.868 52.009 1.00 17.79 95 TRP D CA 1
ATOM 8593 C C . TRP D 1 95 ? 8.823 -11.512 52.638 1.00 18.81 95 TRP D C 1
ATOM 8594 O O . TRP D 1 95 ? 9.473 -10.568 52.196 1.00 17.85 95 TRP D O 1
ATOM 8605 N N . GLY D 1 96 ? 9.220 -12.263 53.658 1.00 19.96 96 GLY D N 1
ATOM 8606 C CA . GLY D 1 96 ? 10.501 -12.049 54.313 1.00 23.69 96 GLY D CA 1
ATOM 8607 C C . GLY D 1 96 ? 10.653 -10.826 55.198 1.00 25.35 96 GLY D C 1
ATOM 8608 O O . GLY D 1 96 ? 11.765 -10.531 55.632 1.00 26.65 96 GLY D O 1
ATOM 8609 N N . ASP D 1 97 ? 9.561 -10.116 55.469 1.00 26.33 97 ASP D N 1
ATOM 8610 C CA . ASP D 1 97 ? 9.623 -8.916 56.307 1.00 29.25 97 ASP D CA 1
ATOM 8611 C C . ASP D 1 97 ? 9.715 -9.309 57.782 1.00 30.96 97 ASP D C 1
ATOM 8612 O O . ASP D 1 97 ? 8.707 -9.354 58.490 1.00 26.93 97 ASP D O 1
ATOM 8617 N N . THR D 1 98 ? 10.936 -9.592 58.228 1.00 35.43 98 THR D N 1
ATOM 8618 C CA . THR D 1 98 ? 11.197 -10.005 59.602 1.00 40.11 98 THR D CA 1
ATOM 8619 C C . THR D 1 98 ? 10.894 -8.944 60.657 1.00 42.43 98 THR D C 1
ATOM 8620 O O . THR D 1 98 ? 11.099 -9.174 61.851 1.00 43.17 98 THR D O 1
ATOM 8624 N N . ARG D 1 99 ? 10.409 -7.787 60.223 1.00 43.75 99 ARG D N 1
ATOM 8625 C CA . ARG D 1 99 ? 10.067 -6.729 61.160 1.00 45.40 99 ARG D CA 1
ATOM 8626 C C . ARG D 1 99 ? 8.749 -7.106 61.826 1.00 46.09 99 ARG D C 1
ATOM 8627 O O . ARG D 1 99 ? 8.465 -6.706 62.956 1.00 45.89 99 ARG D O 1
ATOM 8635 N N . TYR D 1 100 ? 7.954 -7.897 61.116 1.00 45.81 100 TYR D N 1
ATOM 8636 C CA . TYR D 1 100 ? 6.666 -8.337 61.620 1.00 46.39 100 TYR D CA 1
ATOM 8637 C C . TYR D 1 100 ? 6.646 -9.855 61.744 1.00 45.89 100 TYR D C 1
ATOM 8638 O O . TYR D 1 100 ? 7.548 -10.541 61.263 1.00 45.51 100 TYR D O 1
ATOM 8647 N N . PRO D 1 101 ? 5.609 -10.396 62.398 1.00 45.45 101 PRO D N 1
ATOM 8648 C CA . PRO D 1 101 ? 5.446 -11.836 62.602 1.00 44.84 101 PRO D CA 1
ATOM 8649 C C . PRO D 1 101 ? 5.309 -12.634 61.311 1.00 43.30 101 PRO D C 1
ATOM 8650 O O . PRO D 1 101 ? 4.890 -12.109 60.280 1.00 43.57 101 PRO D O 1
ATOM 8654 N N . ASP D 1 102 ? 5.677 -13.907 61.388 1.00 41.34 102 ASP D N 1
ATOM 8655 C CA . ASP D 1 102 ? 5.572 -14.831 60.268 1.00 39.09 102 ASP D CA 1
ATOM 8656 C C . ASP D 1 102 ? 6.107 -14.309 58.938 1.00 36.98 102 ASP D C 1
ATOM 8657 O O . ASP D 1 102 ? 5.387 -14.269 57.940 1.00 35.74 102 ASP D O 1
ATOM 8662 N N . PRO D 1 103 ? 7.385 -13.913 58.901 1.00 34.33 103 PRO D N 1
ATOM 8663 C CA . PRO D 1 103 ? 7.930 -13.410 57.640 1.00 33.44 103 PRO D CA 1
ATOM 8664 C C . PRO D 1 103 ? 8.029 -14.498 56.563 1.00 32.40 103 PRO D C 1
ATOM 8665 O O . PRO D 1 103 ? 8.107 -14.192 55.369 1.00 29.56 103 PRO D O 1
ATOM 8669 N N . TYR D 1 104 ? 7.999 -15.760 56.990 1.00 30.68 104 TYR D N 1
ATOM 8670 C CA . TYR D 1 104 ? 8.134 -16.887 56.067 1.00 29.98 104 TYR D CA 1
ATOM 8671 C C . TYR D 1 104 ? 7.014 -17.937 56.150 1.00 29.78 104 TYR D C 1
ATOM 8672 O O . TYR D 1 104 ? 7.084 -18.974 55.487 1.00 28.45 104 TYR D O 1
ATOM 8681 N N . THR D 1 105 ? 5.993 -17.674 56.960 1.00 28.00 105 THR D N 1
ATOM 8682 C CA . THR D 1 105 ? 4.888 -18.611 57.123 1.00 28.36 105 THR D CA 1
ATOM 8683 C C . THR D 1 105 ? 3.575 -18.004 56.646 1.00 27.52 105 THR D C 1
ATOM 8684 O O . THR D 1 105 ? 3.151 -16.958 57.147 1.00 25.78 105 THR D O 1
ATOM 8688 N N . PHE D 1 106 ? 2.937 -18.674 55.682 1.00 24.98 106 PHE D N 1
ATOM 8689 C CA . PHE D 1 106 ? 1.690 -18.195 55.088 1.00 24.14 106 PHE D CA 1
ATOM 8690 C C . PHE D 1 106 ? 0.576 -19.233 54.978 1.00 23.92 106 PHE D C 1
ATOM 8691 O O . PHE D 1 106 ? 0.798 -20.428 55.147 1.00 23.82 106 PHE D O 1
ATOM 8699 N N . ARG D 1 107 ? -0.626 -18.748 54.684 1.00 22.58 107 ARG D N 1
ATOM 8700 C CA . ARG D 1 107 ? -1.794 -19.608 54.500 1.00 25.01 107 ARG D CA 1
ATOM 8701 C C . ARG D 1 107 ? -2.316 -19.423 53.072 1.00 23.79 107 ARG D C 1
ATOM 8702 O O . ARG D 1 107 ? -2.096 -18.378 52.442 1.00 21.39 107 ARG D O 1
ATOM 8710 N N . ILE D 1 108 ? -3.012 -20.437 52.572 1.00 21.90 108 ILE D N 1
ATOM 8711 C CA . ILE D 1 108 ? -3.580 -20.381 51.236 1.00 23.01 108 ILE D CA 1
ATOM 8712 C C . ILE D 1 108 ? -4.415 -19.115 51.086 1.00 22.01 108 ILE D C 1
ATOM 8713 O O . ILE D 1 108 ? -5.157 -18.730 51.992 1.00 22.80 108 ILE D O 1
ATOM 8718 N N . ASN D 1 109 ? -4.269 -18.475 49.932 1.00 23.25 109 ASN D N 1
ATOM 8719 C CA . ASN D 1 109 ? -4.963 -17.242 49.582 1.00 22.83 109 ASN D CA 1
ATOM 8720 C C . ASN D 1 109 ? -4.365 -15.963 50.157 1.00 22.74 109 ASN D C 1
ATOM 8721 O O . ASN D 1 109 ? -4.879 -14.869 49.923 1.00 21.17 109 ASN D O 1
ATOM 8726 N N . ASP D 1 110 ? -3.276 -16.096 50.903 1.00 22.30 110 ASP D N 1
ATOM 8727 C CA . ASP D 1 110 ? -2.587 -14.916 51.422 1.00 22.82 110 ASP D CA 1
ATOM 8728 C C . ASP D 1 110 ? -1.976 -14.256 50.189 1.00 21.51 110 ASP D C 1
ATOM 8729 O O . ASP D 1 110 ? -1.435 -14.940 49.328 1.00 22.04 110 ASP D O 1
ATOM 8734 N N . ILE D 1 111 ? -2.063 -12.935 50.101 1.00 21.58 111 ILE D N 1
ATOM 8735 C CA . ILE D 1 111 ? -1.491 -12.217 48.968 1.00 21.09 111 ILE D CA 1
ATOM 8736 C C . ILE D 1 111 ? -0.216 -11.561 49.487 1.00 21.64 111 ILE D C 1
ATOM 8737 O O . ILE D 1 111 ? -0.256 -10.757 50.427 1.00 20.63 111 ILE D O 1
ATOM 8742 N N . VAL D 1 112 ? 0.913 -11.919 48.881 1.00 21.98 112 VAL D N 1
ATOM 8743 C CA . VAL D 1 112 ? 2.203 -11.411 49.316 1.00 20.70 112 VAL D CA 1
ATOM 8744 C C . VAL D 1 112 ? 2.968 -10.595 48.286 1.00 20.46 112 VAL D C 1
ATOM 8745 O O . VAL D 1 112 ? 2.813 -10.778 47.079 1.00 20.06 112 VAL D O 1
ATOM 8749 N N . VAL D 1 113 ? 3.817 -9.703 48.785 1.00 19.46 113 VAL D N 1
ATOM 8750 C CA . VAL D 1 113 ? 4.615 -8.833 47.932 1.00 17.16 113 VAL D CA 1
ATOM 8751 C C . VAL D 1 113 ? 6.079 -9.221 47.983 1.00 15.90 113 VAL D C 1
ATOM 8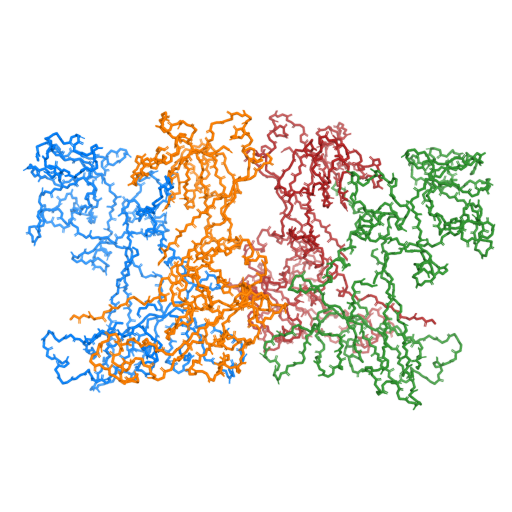752 O O . VAL D 1 113 ? 6.613 -9.542 49.045 1.00 16.60 113 VAL D O 1
ATOM 8756 N N . CYS D 1 114 ? 6.715 -9.211 46.820 1.00 15.29 114 CYS D N 1
ATOM 8757 C CA . CYS D 1 114 ? 8.129 -9.521 46.700 1.00 17.50 114 CYS D CA 1
ATOM 8758 C C . CYS D 1 114 ? 8.765 -8.425 45.867 1.00 14.40 114 CYS D C 1
ATOM 8759 O O . CYS D 1 114 ? 8.062 -7.615 45.253 1.00 14.40 114 CYS D O 1
ATOM 8762 N N . ASN D 1 115 ? 10.094 -8.399 45.871 1.00 15.45 115 ASN D N 1
ATOM 8763 C CA . ASN D 1 115 ? 10.869 -7.439 45.096 1.00 15.39 115 ASN D CA 1
ATOM 8764 C C . ASN D 1 115 ? 10.602 -6.010 45.534 1.00 16.63 115 ASN D C 1
ATOM 8765 O O . ASN D 1 115 ? 10.591 -5.092 44.709 1.00 15.93 115 ASN D O 1
ATOM 8770 N N . SER D 1 116 ? 10.400 -5.831 46.834 1.00 16.51 116 SER D N 1
ATOM 8771 C CA . SER D 1 116 ? 10.112 -4.518 47.397 1.00 17.85 116 SER D CA 1
ATOM 8772 C C . SER D 1 116 ? 11.191 -4.039 48.363 1.00 20.19 116 SER D C 1
ATOM 8773 O O . SER D 1 116 ? 11.147 -2.899 48.824 1.00 20.70 116 SER D O 1
ATOM 8776 N N . ALA D 1 117 ? 12.148 -4.909 48.671 1.00 19.44 117 ALA D N 1
ATOM 8777 C CA . ALA D 1 117 ? 13.208 -4.579 49.613 1.00 20.56 117 ALA D CA 1
ATOM 8778 C C . ALA D 1 117 ? 14.302 -5.633 49.543 1.00 20.25 117 ALA D C 1
ATOM 8779 O O . ALA D 1 117 ? 14.117 -6.685 48.938 1.00 21.73 117 ALA D O 1
ATOM 8781 N N . PRO D 1 118 ? 15.460 -5.373 50.174 1.00 21.69 118 PRO D N 1
ATOM 8782 C CA . PRO D 1 118 ? 16.546 -6.355 50.132 1.00 22.28 118 PRO D CA 1
ATOM 8783 C C . PRO D 1 118 ? 16.133 -7.745 50.613 1.00 22.72 118 PRO D C 1
ATOM 8784 O O . PRO D 1 118 ? 16.541 -8.749 50.040 1.00 21.20 118 PRO D O 1
ATOM 8788 N N . TYR D 1 119 ? 15.320 -7.804 51.662 1.00 22.60 119 TYR D N 1
ATOM 8789 C CA . TYR D 1 119 ? 14.888 -9.090 52.186 1.00 25.32 119 TYR D CA 1
ATOM 8790 C C . TYR D 1 119 ? 13.940 -9.771 51.211 1.00 25.73 119 TYR D C 1
ATOM 8791 O O . TYR D 1 119 ? 13.606 -10.947 51.380 1.00 26.09 119 TYR D O 1
ATOM 8800 N N . ASN D 1 120 ? 13.550 -9.017 50.183 1.00 27.77 120 ASN D N 1
ATOM 8801 C CA . ASN D 1 120 ? 12.586 -9.426 49.160 1.00 29.54 120 ASN D CA 1
ATOM 8802 C C . ASN D 1 120 ? 13.065 -9.521 47.710 1.00 28.72 120 ASN D C 1
ATOM 8803 O O . ASN D 1 120 ? 12.431 -10.191 46.893 1.00 27.14 120 ASN D O 1
ATOM 8808 N N . ALA D 1 121 ? 14.141 -8.806 47.396 1.00 27.87 121 ALA D N 1
ATOM 8809 C CA . ALA D 1 121 ? 14.691 -8.722 46.046 1.00 25.97 121 ALA D CA 1
ATOM 8810 C C . ALA D 1 121 ? 14.804 -10.016 45.248 1.00 25.59 121 ALA D C 1
ATOM 8811 O O . ALA D 1 121 ? 15.426 -10.982 45.692 1.00 21.38 121 ALA D O 1
ATOM 8813 N N . THR D 1 122 ? 14.209 -10.011 44.055 1.00 25.68 122 THR D N 1
ATOM 8814 C CA . THR D 1 122 ? 14.239 -11.164 43.165 1.00 24.65 122 THR D CA 1
ATOM 8815 C C . THR D 1 122 ? 14.585 -10.784 41.723 1.00 27.19 122 THR D C 1
ATOM 8816 O O . THR D 1 122 ? 15.205 -11.571 41.002 1.00 27.41 122 THR D O 1
ATOM 8820 N N . GLU D 1 123 ? 14.191 -9.583 41.304 1.00 26.80 123 GLU D N 1
ATOM 8821 C CA . GLU D 1 123 ? 14.413 -9.147 39.924 1.00 27.29 123 GLU D CA 1
ATOM 8822 C C . GLU D 1 123 ? 14.704 -7.654 39.824 1.00 25.86 123 GLU D C 1
ATOM 8823 O O . GLU D 1 123 ? 13.824 -6.826 40.033 1.00 24.15 123 GLU D O 1
ATOM 8829 N N . SER D 1 124 ? 15.945 -7.322 39.483 1.00 25.45 124 SER D N 1
ATOM 8830 C CA . SER D 1 124 ? 16.371 -5.931 39.358 1.00 25.70 124 SER D CA 1
ATOM 8831 C C . SER D 1 124 ? 15.527 -5.123 38.370 1.00 25.78 124 SER D C 1
ATOM 8832 O O . SER D 1 124 ? 15.116 -3.996 38.656 1.00 25.41 124 SER D O 1
ATOM 8835 N N . GLY D 1 125 ? 15.258 -5.704 37.208 1.00 24.90 125 GLY D N 1
ATOM 8836 C CA . GLY D 1 125 ? 14.493 -4.995 36.198 1.00 24.83 125 GLY D CA 1
ATOM 8837 C C . GLY D 1 125 ? 12.982 -4.915 36.347 1.00 24.74 125 GLY D C 1
ATOM 8838 O O . GLY D 1 125 ? 12.312 -4.557 35.386 1.00 25.38 125 GLY D O 1
ATOM 8839 N N . ALA D 1 126 ? 12.441 -5.218 37.527 1.00 22.42 126 ALA D N 1
ATOM 8840 C CA . ALA D 1 126 ? 10.994 -5.166 37.720 1.00 21.50 126 ALA D CA 1
ATOM 8841 C C . ALA D 1 126 ? 10.555 -4.412 38.969 1.00 20.97 126 ALA D C 1
ATOM 8842 O O . ALA D 1 126 ? 11.341 -4.200 39.898 1.00 21.81 126 ALA D O 1
ATOM 8844 N N . GLY D 1 127 ? 9.287 -4.013 38.988 1.00 21.78 127 GLY D N 1
ATOM 8845 C CA . GLY D 1 127 ? 8.754 -3.308 40.144 1.00 20.88 127 GLY D CA 1
ATOM 8846 C C . GLY D 1 127 ? 8.391 -4.334 41.202 1.00 20.92 127 GLY D C 1
ATOM 8847 O O . GLY D 1 127 ? 8.865 -5.474 41.157 1.00 20.82 127 GLY D O 1
ATOM 8848 N N . TRP D 1 128 ? 7.548 -3.956 42.154 1.00 20.62 128 TRP D N 1
ATOM 8849 C CA . TRP D 1 128 ? 7.138 -4.900 43.191 1.00 19.37 128 TRP D CA 1
ATOM 8850 C C . TRP D 1 128 ? 6.328 -6.011 42.517 1.00 18.78 128 TRP D C 1
ATOM 8851 O O . TRP D 1 128 ? 5.523 -5.732 41.639 1.00 18.46 128 TRP D O 1
ATOM 8862 N N . LEU D 1 129 ? 6.544 -7.256 42.933 1.00 16.37 129 LEU D N 1
ATOM 8863 C CA . LEU D 1 129 ? 5.838 -8.398 42.353 1.00 17.24 129 LEU D CA 1
ATOM 8864 C C . LEU D 1 129 ? 4.909 -9.026 43.393 1.00 15.64 129 LEU D C 1
ATOM 8865 O O . LEU D 1 129 ? 5.352 -9.428 44.467 1.00 16.47 129 LEU D O 1
ATOM 8870 N N . VAL D 1 130 ? 3.627 -9.111 43.047 1.00 15.11 130 VAL D N 1
ATOM 8871 C CA . VAL D 1 130 ? 2.577 -9.615 43.934 1.00 17.36 130 VAL D CA 1
ATOM 8872 C C . VAL D 1 130 ? 2.094 -11.033 43.613 1.00 18.14 130 VAL D C 1
ATOM 8873 O O . VAL D 1 130 ? 1.695 -11.320 42.487 1.00 16.81 130 VAL D O 1
ATOM 8877 N N . TYR D 1 131 ? 2.125 -11.908 44.615 1.00 18.46 131 TYR D N 1
ATOM 8878 C CA . TYR D 1 131 ? 1.705 -13.298 44.447 1.00 20.35 131 TYR D CA 1
ATOM 8879 C C . TYR D 1 131 ? 0.619 -13.708 45.431 1.00 22.26 131 TYR D C 1
ATOM 8880 O O . TYR D 1 131 ? 0.381 -13.027 46.435 1.00 21.21 131 TYR D O 1
ATOM 8889 N N . ARG D 1 132 ? -0.038 -14.827 45.129 1.00 20.80 132 ARG D N 1
ATOM 8890 C CA . ARG D 1 132 ? -1.055 -15.383 46.006 1.00 22.59 132 ARG D CA 1
ATOM 8891 C C . ARG D 1 132 ? -0.675 -16.826 46.332 1.00 21.47 132 ARG D C 1
ATOM 8892 O O . ARG D 1 132 ? -0.253 -17.584 45.451 1.00 20.81 132 ARG D O 1
ATOM 8900 N N . CYS D 1 133 ? -0.810 -17.196 47.601 1.00 18.90 133 CYS D N 1
ATOM 8901 C CA . CYS D 1 133 ? -0.481 -18.545 48.044 1.00 20.31 133 CYS D CA 1
ATOM 8902 C C . CYS D 1 133 ? -1.595 -19.499 47.622 1.00 19.42 133 CYS D C 1
ATOM 8903 O O . CYS D 1 133 ? -2.761 -19.272 47.942 1.00 19.46 133 CYS D O 1
ATOM 8906 N N . LEU D 1 134 ? -1.223 -20.556 46.901 1.00 22.75 134 LEU D N 1
ATOM 8907 C CA . LEU D 1 134 ? -2.176 -21.564 46.420 1.00 24.41 134 LEU D CA 1
ATOM 8908 C C . LEU D 1 134 ? -2.200 -22.815 47.299 1.00 24.87 134 LEU D C 1
ATOM 8909 O O . LEU D 1 134 ? -3.244 -23.448 47.465 1.00 24.70 134 LEU D O 1
ATOM 8914 N N . ASP D 1 135 ? -1.046 -23.175 47.846 1.00 25.27 135 ASP D N 1
ATOM 8915 C CA . ASP D 1 135 ? -0.955 -24.354 48.695 1.00 26.77 135 ASP D CA 1
ATOM 8916 C C . ASP D 1 135 ? 0.169 -24.189 49.711 1.00 26.38 135 ASP D C 1
ATOM 8917 O O . ASP D 1 135 ? 1.066 -23.351 49.540 1.00 24.82 135 ASP D O 1
ATOM 8922 N N . VAL D 1 136 ? 0.108 -24.996 50.764 1.00 24.79 136 VAL D N 1
ATOM 8923 C CA . VAL D 1 136 ? 1.102 -24.968 51.826 1.00 24.94 136 VAL D CA 1
ATOM 8924 C C . VAL D 1 136 ? 1.460 -26.400 52.243 1.00 27.30 136 VAL D C 1
ATOM 8925 O O . VAL D 1 136 ? 0.803 -27.351 51.833 1.00 27.64 136 VAL D O 1
ATOM 8929 N N . PRO D 1 137 ? 2.524 -26.572 53.048 1.00 30.05 137 PRO D N 1
ATOM 8930 C CA . PRO D 1 137 ? 2.955 -27.900 53.510 1.00 31.11 137 PRO D CA 1
ATOM 8931 C C . PRO D 1 137 ? 1.877 -28.661 54.283 1.00 33.47 137 PRO D C 1
ATOM 8932 O O . PRO D 1 137 ? 0.995 -28.052 54.898 1.00 33.50 137 PRO D O 1
ATOM 8936 N N . ASP D 1 138 ? 1.969 -29.990 54.262 1.00 34.94 138 ASP D N 1
ATOM 8937 C CA . ASP D 1 138 ? 1.004 -30.861 54.930 1.00 38.19 138 ASP D CA 1
ATOM 8938 C C . ASP D 1 138 ? 0.996 -30.868 56.460 1.00 38.97 138 ASP D C 1
ATOM 8939 O O . ASP D 1 138 ? 0.028 -31.332 57.064 1.00 39.23 138 ASP D O 1
ATOM 8944 N N . THR D 1 139 ? 2.059 -30.381 57.096 1.00 38.54 139 THR D N 1
ATOM 8945 C CA . THR D 1 139 ? 2.100 -30.359 58.560 1.00 38.74 139 THR D CA 1
ATOM 8946 C C . THR D 1 139 ? 1.590 -29.017 59.107 1.00 38.54 139 THR D C 1
ATOM 8947 O O . THR D 1 139 ? 1.978 -27.960 58.606 1.00 38.25 139 THR D O 1
ATOM 8951 N N . GLY D 1 140 ? 0.720 -29.057 60.117 1.00 37.09 140 GLY D N 1
ATOM 8952 C CA . GLY D 1 140 ? 0.195 -27.819 60.681 1.00 36.78 140 GLY D CA 1
ATOM 8953 C C . GLY D 1 140 ? -1.032 -27.967 61.567 1.00 35.47 140 GLY D C 1
ATOM 8954 O O . GLY D 1 140 ? -1.302 -29.060 62.067 1.00 32.57 140 GLY D O 1
ATOM 8963 N N . CYS D 1 142 ? -5.368 -26.772 62.158 1.00 36.77 142 CYS D N 1
ATOM 8964 C CA . CYS D 1 142 ? -6.589 -26.388 61.458 1.00 37.48 142 CYS D CA 1
ATOM 8965 C C . CYS D 1 142 ? -7.384 -25.426 62.345 1.00 38.13 142 CYS D C 1
ATOM 8966 O O . CYS D 1 142 ? -7.404 -25.583 63.564 1.00 38.07 142 CYS D O 1
ATOM 8969 N N . SER D 1 143 ? -8.023 -24.428 61.743 1.00 37.98 143 SER D N 1
ATOM 8970 C CA . SER D 1 143 ? -8.820 -23.481 62.517 1.00 39.98 143 SER D CA 1
ATOM 8971 C C . SER D 1 143 ? -9.870 -24.286 63.275 1.00 40.40 143 SER D C 1
ATOM 8972 O O . SER D 1 143 ? -10.288 -23.913 64.376 1.00 41.70 143 SER D O 1
ATOM 8975 N N . ILE D 1 144 ? -10.295 -25.393 62.668 1.00 39.99 144 ILE D N 1
ATOM 8976 C CA . ILE D 1 144 ? -11.265 -26.299 63.277 1.00 39.22 144 ILE D CA 1
ATOM 8977 C C . ILE D 1 144 ? -10.418 -27.303 64.051 1.00 38.47 144 ILE D C 1
ATOM 8978 O O . ILE D 1 144 ? -9.921 -28.276 63.480 1.00 37.11 144 ILE D O 1
ATOM 8983 N N . ALA D 1 145 ? -10.256 -27.054 65.347 1.00 36.96 145 ALA D N 1
ATOM 8984 C CA . ALA D 1 145 ? -9.447 -27.902 66.216 1.00 37.58 145 ALA D CA 1
ATOM 8985 C C . ALA D 1 145 ? -9.704 -29.401 66.100 1.00 37.28 145 ALA D C 1
ATOM 8986 O O . ALA D 1 145 ? -8.766 -30.195 66.137 1.00 34.98 145 ALA D O 1
ATOM 8988 N N . SER D 1 146 ? -10.967 -29.794 65.958 1.00 38.23 146 SER D N 1
ATOM 8989 C CA . SER D 1 146 ? -11.300 -31.215 65.869 1.00 39.96 146 SER D CA 1
ATOM 8990 C C . SER D 1 146 ? -10.655 -31.923 64.677 1.00 39.79 146 SER D C 1
ATOM 8991 O O . SER D 1 146 ? -10.489 -33.144 64.690 1.00 39.92 146 SER D O 1
ATOM 8994 N N . LEU D 1 147 ? -10.285 -31.159 63.653 1.00 40.05 147 LEU D N 1
ATOM 8995 C CA . LEU D 1 147 ? -9.660 -31.735 62.463 1.00 39.70 147 LEU D CA 1
ATOM 8996 C C . LEU D 1 147 ? -8.142 -31.679 62.586 1.00 39.88 147 LEU D C 1
ATOM 8997 O O . LEU D 1 147 ? -7.586 -30.706 63.102 1.00 40.88 147 LEU D O 1
ATOM 9002 N N . THR D 1 148 ? -7.471 -32.724 62.117 1.00 38.90 148 THR D N 1
ATOM 9003 C CA . THR D 1 148 ? -6.017 -32.785 62.196 1.00 38.88 148 THR D CA 1
ATOM 9004 C C . THR D 1 148 ? -5.347 -32.945 60.832 1.00 39.11 148 THR D C 1
ATOM 9005 O O . THR D 1 148 ? -4.154 -32.671 60.687 1.00 38.74 148 THR D O 1
ATOM 9009 N N . ASP D 1 149 ? -6.118 -33.388 59.840 1.00 38.97 149 ASP D N 1
ATOM 9010 C CA . ASP D 1 149 ? -5.615 -33.597 58.480 1.00 39.02 149 ASP D CA 1
ATOM 9011 C C . ASP D 1 149 ? -5.815 -32.355 57.599 1.00 38.32 149 ASP D C 1
ATOM 9012 O O . ASP D 1 149 ? -6.908 -31.779 57.552 1.00 38.25 149 ASP D O 1
ATOM 9017 N N . LYS D 1 150 ? -4.753 -31.948 56.906 1.00 36.02 150 LYS D N 1
ATOM 9018 C CA . LYS D 1 150 ? -4.795 -30.776 56.030 1.00 34.97 150 LYS D CA 1
ATOM 9019 C C . LYS D 1 150 ? -5.947 -30.768 55.019 1.00 33.68 150 LYS D C 1
ATOM 9020 O O . LYS D 1 150 ? -6.770 -29.858 55.009 1.00 30.59 150 LYS D O 1
ATOM 9026 N N . ASP D 1 151 ? -5.991 -31.776 54.156 1.00 33.90 151 ASP D N 1
ATOM 9027 C CA . ASP D 1 151 ? -7.043 -31.858 53.149 1.00 35.23 151 ASP D CA 1
ATOM 9028 C C . ASP D 1 151 ? -8.433 -31.815 53.776 1.00 35.35 151 ASP D C 1
ATOM 9029 O O . ASP D 1 151 ? -9.309 -31.052 53.343 1.00 34.20 151 ASP D O 1
ATOM 9034 N N . GLU D 1 152 ? -8.625 -32.648 54.794 1.00 34.60 152 GLU D N 1
ATOM 9035 C CA . GLU D 1 152 ? -9.890 -32.732 55.508 1.00 35.28 152 GLU D CA 1
ATOM 9036 C C . GLU D 1 152 ? -10.247 -31.341 56.031 1.00 34.51 152 GLU D C 1
ATOM 9037 O O . GLU D 1 152 ? -11.386 -30.886 55.907 1.00 32.00 152 GLU D O 1
ATOM 9043 N N . CYS D 1 153 ? -9.254 -30.658 56.594 1.00 32.94 153 CYS D N 1
ATOM 9044 C CA . CYS D 1 153 ? -9.456 -29.320 57.138 1.00 33.97 153 CYS D CA 1
ATOM 9045 C C . CYS D 1 153 ? -10.002 -28.344 56.095 1.00 33.68 153 CYS D C 1
ATOM 9046 O O . CYS D 1 153 ? -11.006 -27.663 56.321 1.00 32.37 153 CYS D O 1
ATOM 9049 N N . LEU D 1 154 ? -9.329 -28.286 54.952 1.00 33.52 154 LEU D N 1
ATOM 9050 C CA . LEU D 1 154 ? -9.708 -27.383 53.878 1.00 34.66 154 LEU D CA 1
ATOM 9051 C C . LEU D 1 154 ? -11.082 -27.641 53.289 1.00 35.85 154 LEU D C 1
ATOM 9052 O O . LEU D 1 154 ? -11.881 -26.716 53.147 1.00 35.70 154 LEU D O 1
ATOM 9057 N N . LYS D 1 155 ? -11.360 -28.897 52.956 1.00 37.29 155 LYS D N 1
ATOM 9058 C CA . LYS D 1 155 ? -12.641 -29.243 52.361 1.00 39.14 155 LYS D CA 1
ATOM 9059 C C . LYS D 1 155 ? -13.830 -28.876 53.247 1.00 38.61 155 LYS D C 1
ATOM 9060 O O . LYS D 1 155 ? -14.880 -28.472 52.747 1.00 38.24 155 LYS D O 1
ATOM 9066 N N . LEU D 1 156 ? -13.663 -29.000 54.560 1.00 38.29 156 LEU D N 1
ATOM 9067 C CA . LEU D 1 156 ? -14.745 -28.688 55.482 1.00 37.67 156 LEU D CA 1
ATOM 9068 C C . LEU D 1 156 ? -14.866 -27.212 55.854 1.00 38.52 156 LEU D C 1
ATOM 9069 O O . LEU D 1 156 ? -15.655 -26.850 56.728 1.00 37.83 156 LEU D O 1
ATOM 9074 N N . GLY D 1 157 ? -14.088 -26.360 55.193 1.00 39.12 157 GLY D N 1
ATOM 9075 C CA . GLY D 1 157 ? -14.164 -24.935 55.470 1.00 38.94 157 GLY D CA 1
ATOM 9076 C C . GLY D 1 157 ? -13.179 -24.378 56.483 1.00 39.35 157 GLY D C 1
ATOM 9077 O O . GLY D 1 157 ? -13.182 -23.175 56.751 1.00 40.73 157 GLY D O 1
ATOM 9078 N N . GLY D 1 158 ? -12.338 -25.235 57.053 1.00 38.55 158 GLY D N 1
ATOM 9079 C CA . GLY D 1 158 ? -11.365 -24.760 58.022 1.00 37.35 158 GLY D CA 1
ATOM 9080 C C . GLY D 1 158 ? -10.177 -24.057 57.378 1.00 36.29 158 GLY D C 1
ATOM 9081 O O . GLY D 1 158 ? -10.008 -24.102 56.162 1.00 36.47 158 GLY D O 1
ATOM 9082 N N . LYS D 1 159 ? -9.357 -23.406 58.200 1.00 33.99 159 LYS D N 1
ATOM 9083 C CA . LYS D 1 159 ? -8.172 -22.700 57.726 1.00 32.56 159 LYS D CA 1
ATOM 9084 C C . LYS D 1 159 ? -6.940 -23.443 58.229 1.00 31.34 159 LYS D C 1
ATOM 9085 O O . LYS D 1 159 ? -6.851 -23.765 59.410 1.00 30.35 159 LYS D O 1
ATOM 9091 N N . TRP D 1 160 ? -5.983 -23.692 57.341 1.00 29.80 160 TRP D N 1
ATOM 9092 C CA . TRP D 1 160 ? -4.771 -24.428 57.698 1.00 31.07 160 TRP D CA 1
ATOM 9093 C C . TRP D 1 160 ? -3.510 -23.572 57.864 1.00 32.08 160 TRP D C 1
ATOM 9094 O O . TRP D 1 160 ? -3.116 -22.830 56.955 1.00 30.37 160 TRP D O 1
ATOM 9105 N N . THR D 1 161 ? -2.886 -23.673 59.035 1.00 31.71 161 THR D N 1
ATOM 9106 C CA . THR D 1 161 ? -1.656 -22.937 59.307 1.00 32.99 161 THR D CA 1
ATOM 9107 C C . THR D 1 161 ? -0.531 -23.962 59.297 1.00 32.78 161 THR D C 1
ATOM 9108 O O . THR D 1 161 ? -0.405 -24.763 60.220 1.00 32.96 161 THR D O 1
ATOM 9112 N N . PRO D 1 162 ? 0.299 -23.953 58.242 1.00 32.39 162 PRO D N 1
ATOM 9113 C CA . PRO D 1 162 ? 1.420 -24.888 58.108 1.00 32.25 162 PRO D CA 1
ATOM 9114 C C . PRO D 1 162 ? 2.543 -24.672 59.128 1.00 32.47 162 PRO D C 1
ATOM 9115 O O . PRO D 1 162 ? 2.686 -23.585 59.683 1.00 33.08 162 PRO D O 1
ATOM 9119 N N . SER D 1 163 ? 3.338 -25.717 59.348 1.00 33.92 163 SER D N 1
ATOM 9120 C CA . SER D 1 163 ? 4.468 -25.688 60.277 1.00 35.52 163 SER D CA 1
ATOM 9121 C C . SER D 1 163 ? 5.746 -25.266 59.557 1.00 35.98 163 SER D C 1
ATOM 9122 O O . SER D 1 163 ? 6.537 -24.480 60.079 1.00 37.85 163 SER D O 1
ATOM 9125 N N . ALA D 1 164 ? 5.953 -25.808 58.361 1.00 35.86 164 ALA D N 1
ATOM 9126 C CA . ALA D 1 164 ? 7.146 -25.500 57.583 1.00 35.01 164 ALA D CA 1
ATOM 9127 C C . ALA D 1 164 ? 7.057 -24.113 56.952 1.00 35.02 164 ALA D C 1
ATOM 9128 O O . ALA D 1 164 ? 6.009 -23.718 56.437 1.00 33.06 164 ALA D O 1
ATOM 9130 N N . ARG D 1 165 ? 8.166 -23.380 56.996 1.00 33.72 165 ARG D N 1
ATOM 9131 C CA . ARG D 1 165 ? 8.226 -22.033 56.435 1.00 33.30 165 ARG D CA 1
ATOM 9132 C C . ARG D 1 165 ? 8.582 -22.029 54.950 1.00 32.84 165 ARG D C 1
ATOM 9133 O O . ARG D 1 165 ? 9.143 -22.993 54.424 1.00 29.38 165 ARG D O 1
ATOM 9141 N N . SER D 1 166 ? 8.251 -20.923 54.290 1.00 31.90 166 SER D N 1
ATOM 9142 C CA . SER D 1 166 ? 8.559 -20.720 52.884 1.00 32.76 166 SER D CA 1
ATOM 9143 C C . SER D 1 166 ? 10.067 -20.445 52.879 1.00 33.69 166 SER D C 1
ATOM 9144 O O . SER D 1 166 ? 10.525 -19.525 53.549 1.00 34.23 166 SER D O 1
ATOM 9155 N N . THR D 1 168 ? 12.208 -19.701 50.101 1.00 34.88 168 THR D N 1
ATOM 9156 C CA . THR D 1 168 ? 12.666 -18.626 49.239 1.00 35.18 168 THR D CA 1
ATOM 9157 C C . THR D 1 168 ? 11.484 -17.828 48.698 1.00 32.86 168 THR D C 1
ATOM 9158 O O . THR D 1 168 ? 10.365 -18.330 48.617 1.00 33.24 168 THR D O 1
ATOM 9162 N N . PRO D 1 169 ? 11.717 -16.565 48.323 1.00 31.65 169 PRO D N 1
ATOM 9163 C CA . PRO D 1 169 ? 10.619 -15.757 47.800 1.00 31.62 169 PRO D CA 1
ATOM 9164 C C . PRO D 1 169 ? 10.196 -16.207 46.404 1.00 30.43 169 PRO D C 1
ATOM 9165 O O . PRO D 1 169 ? 11.038 -16.557 45.573 1.00 29.35 169 PRO D O 1
ATOM 9169 N N . PRO D 1 170 ? 8.884 -16.216 46.137 1.00 29.41 170 PRO D N 1
ATOM 9170 C CA . PRO D 1 170 ? 8.387 -16.622 44.819 1.00 29.19 170 PRO D CA 1
ATOM 9171 C C . PRO D 1 170 ? 8.999 -15.656 43.807 1.00 28.75 170 PRO D C 1
ATOM 9172 O O . PRO D 1 170 ? 9.050 -14.450 44.057 1.00 27.12 170 PRO D O 1
ATOM 9176 N N . GLU D 1 171 ? 9.472 -16.165 42.679 1.00 28.63 171 GLU D N 1
ATOM 9177 C CA . GLU D 1 171 ? 10.059 -15.285 41.684 1.00 30.34 171 GLU D CA 1
ATOM 9178 C C . GLU D 1 171 ? 9.509 -15.537 40.289 1.00 29.77 171 GLU D C 1
ATOM 9179 O O . GLU D 1 171 ? 9.015 -16.626 39.989 1.00 28.40 171 GLU D O 1
ATOM 9185 N N . GLY D 1 172 ? 9.588 -14.518 39.442 1.00 26.99 172 GLY D N 1
ATOM 9186 C CA . GLY D 1 172 ? 9.097 -14.659 38.086 1.00 26.95 172 GLY D CA 1
ATOM 9187 C C . GLY D 1 172 ? 7.585 -14.700 37.991 1.00 28.13 172 GLY D C 1
ATOM 9188 O O . GLY D 1 172 ? 6.870 -14.394 38.955 1.00 25.23 172 GLY D O 1
ATOM 9189 N N . ARG D 1 173 ? 7.093 -15.092 36.818 1.00 28.35 173 ARG D N 1
ATOM 9190 C CA . ARG D 1 173 ? 5.663 -15.154 36.577 1.00 29.16 173 ARG D CA 1
ATOM 9191 C C . ARG D 1 173 ? 5.126 -16.579 36.578 1.00 30.85 173 ARG D C 1
ATOM 9192 O O . ARG D 1 173 ? 3.930 -16.793 36.400 1.00 31.33 173 ARG D O 1
ATOM 9200 N N . GLY D 1 174 ? 6.009 -17.548 36.783 1.00 31.06 174 GLY D N 1
ATOM 9201 C CA . GLY D 1 174 ? 5.579 -18.933 36.804 1.00 35.08 174 GLY D CA 1
ATOM 9202 C C . GLY D 1 174 ? 5.305 -19.490 35.420 1.00 36.78 174 GLY D C 1
ATOM 9203 O O . GLY D 1 174 ? 5.780 -18.952 34.418 1.00 34.95 174 GLY D O 1
ATOM 9204 N N . ASP D 1 175 ? 4.534 -20.572 35.359 1.00 40.03 175 ASP D N 1
ATOM 9205 C CA . ASP D 1 175 ? 4.203 -21.201 34.085 1.00 41.95 175 ASP D CA 1
ATOM 9206 C C . ASP D 1 175 ? 3.034 -20.512 33.387 1.00 43.55 175 ASP D C 1
ATOM 9207 O O . ASP D 1 175 ? 2.595 -19.433 33.796 1.00 42.51 175 ASP D O 1
ATOM 9212 N N . ALA D 1 176 ? 2.531 -21.149 32.334 1.00 44.55 176 ALA D N 1
ATOM 9213 C CA . ALA D 1 176 ? 1.425 -20.608 31.555 1.00 45.28 176 ALA D CA 1
ATOM 9214 C C . ALA D 1 176 ? 0.229 -20.191 32.407 1.00 45.58 176 ALA D C 1
ATOM 9215 O O . ALA D 1 176 ? -0.436 -19.197 32.107 1.00 46.09 176 ALA D O 1
ATOM 9217 N N . GLU D 1 177 ? -0.046 -20.946 33.468 1.00 45.78 177 GLU D N 1
ATOM 9218 C CA . GLU D 1 177 ? -1.168 -20.634 34.350 1.00 45.74 177 GLU D CA 1
ATOM 9219 C C . GLU D 1 177 ? -0.728 -19.694 35.475 1.00 44.21 177 GLU D C 1
ATOM 9220 O O . GLU D 1 177 ? -1.543 -19.232 36.280 1.00 44.26 177 GLU D O 1
ATOM 9226 N N . GLY D 1 178 ? 0.570 -19.412 35.513 1.00 42.33 178 GLY D N 1
ATOM 9227 C CA . GLY D 1 178 ? 1.118 -18.528 36.523 1.00 40.49 178 GLY D CA 1
ATOM 9228 C C . GLY D 1 178 ? 1.507 -19.249 37.797 1.00 39.62 178 GLY D C 1
ATOM 9229 O O . GLY D 1 178 ? 1.746 -18.610 38.825 1.00 39.25 178 GLY D O 1
ATOM 9230 N N . THR D 1 179 ? 1.578 -20.578 37.731 1.00 38.82 179 THR D N 1
ATOM 9231 C CA . THR D 1 179 ? 1.929 -21.391 38.890 1.00 36.69 179 THR D CA 1
ATOM 9232 C C . THR D 1 179 ? 3.430 -21.479 39.121 1.00 36.02 179 THR D C 1
ATOM 9233 O O . THR D 1 179 ? 4.214 -21.611 38.179 1.00 36.96 179 THR D O 1
ATOM 9237 N N . ILE D 1 180 ? 3.818 -21.416 40.390 1.00 33.74 180 ILE D N 1
ATOM 9238 C CA . ILE D 1 180 ? 5.220 -21.460 40.775 1.00 34.34 180 ILE D CA 1
ATOM 9239 C C . ILE D 1 180 ? 5.388 -22.422 41.948 1.00 35.05 180 ILE D C 1
ATOM 9240 O O . ILE D 1 180 ? 4.792 -22.215 43.008 1.00 34.59 180 ILE D O 1
ATOM 9245 N N . GLU D 1 181 ? 6.190 -23.469 41.760 1.00 36.79 181 GLU D N 1
ATOM 9246 C CA . GLU D 1 181 ? 6.424 -24.453 42.814 1.00 39.69 181 GLU D CA 1
ATOM 9247 C C . GLU D 1 181 ? 7.896 -24.508 43.206 1.00 40.62 181 GLU D C 1
ATOM 9248 O O . GLU D 1 181 ? 8.668 -25.290 42.650 1.00 42.13 181 GLU D O 1
ATOM 9254 N N . PRO D 1 182 ? 8.300 -23.687 44.186 1.00 39.92 182 PRO D N 1
ATOM 9255 C CA . PRO D 1 182 ? 9.687 -23.642 44.653 1.00 40.24 182 PRO D CA 1
ATOM 9256 C C . PRO D 1 182 ? 10.223 -24.954 45.222 1.00 40.10 182 PRO D C 1
ATOM 9257 O O . PRO D 1 182 ? 11.432 -25.115 45.374 1.00 40.53 182 PRO D O 1
ATOM 9261 N N . GLY D 1 183 ? 9.330 -25.886 45.541 1.00 39.09 183 GLY D N 1
ATOM 9262 C CA . GLY D 1 183 ? 9.769 -27.167 46.074 1.00 38.79 183 GLY D CA 1
ATOM 9263 C C . GLY D 1 183 ? 9.802 -27.306 47.591 1.00 37.90 183 GLY D C 1
ATOM 9264 O O . GLY D 1 183 ? 10.211 -28.348 48.109 1.00 37.29 183 GLY D O 1
ATOM 9265 N N . ASP D 1 184 ? 9.378 -26.268 48.308 1.00 36.66 184 ASP D N 1
ATOM 9266 C CA . ASP D 1 184 ? 9.366 -26.308 49.770 1.00 33.57 184 ASP D CA 1
ATOM 9267 C C . ASP D 1 184 ? 7.981 -26.637 50.337 1.00 32.36 184 ASP D C 1
ATOM 9268 O O . ASP D 1 184 ? 7.736 -26.502 51.534 1.00 30.27 184 ASP D O 1
ATOM 9273 N N . GLY D 1 185 ? 7.076 -27.086 49.480 1.00 31.16 185 GLY D N 1
ATOM 9274 C CA . GLY D 1 185 ? 5.745 -27.410 49.952 1.00 29.90 185 GLY D CA 1
ATOM 9275 C C . GLY D 1 185 ? 4.772 -26.281 49.686 1.00 28.95 185 GLY D C 1
ATOM 9276 O O . GLY D 1 185 ? 3.563 -26.457 49.822 1.00 28.45 185 GLY D O 1
ATOM 9277 N N . TYR D 1 186 ? 5.298 -25.112 49.328 1.00 26.97 186 TYR D N 1
ATOM 9278 C CA . TYR D 1 186 ? 4.451 -23.964 49.014 1.00 25.88 186 TYR D CA 1
ATOM 9279 C C . TYR D 1 186 ? 4.272 -23.846 47.506 1.00 26.10 186 TYR D C 1
ATOM 9280 O O . TYR D 1 186 ? 5.193 -24.122 46.742 1.00 25.92 186 TYR D O 1
ATOM 9289 N N . VAL D 1 187 ? 3.075 -23.446 47.089 1.00 24.20 187 VAL D N 1
ATOM 9290 C CA . VAL D 1 187 ? 2.767 -23.246 45.681 1.00 24.61 187 VAL D CA 1
ATOM 9291 C C . VAL D 1 187 ? 2.219 -21.823 45.587 1.00 24.27 187 VAL D C 1
ATOM 9292 O O . VAL D 1 187 ? 1.429 -21.413 46.430 1.00 24.82 187 VAL D O 1
ATOM 9296 N N . TRP D 1 188 ? 2.655 -21.065 44.585 1.00 23.74 188 TRP D N 1
ATOM 9297 C CA . TRP D 1 188 ? 2.193 -19.693 44.431 1.00 23.28 188 TRP D CA 1
ATOM 9298 C C . TRP D 1 188 ? 1.670 -19.373 43.042 1.00 23.48 188 TRP D C 1
ATOM 9299 O O . TRP D 1 188 ? 1.984 -20.044 42.059 1.00 23.38 188 TRP D O 1
ATOM 9310 N N . GLU D 1 189 ? 0.891 -18.304 42.985 1.00 23.70 189 GLU D N 1
ATOM 9311 C CA . GLU D 1 189 ? 0.308 -17.807 41.753 1.00 24.66 189 GLU D CA 1
ATOM 9312 C C . GLU D 1 189 ? 0.775 -16.368 41.562 1.00 22.74 189 GLU D C 1
ATOM 9313 O O . GLU D 1 189 ? 0.530 -15.520 42.421 1.00 22.50 189 GLU D O 1
ATOM 9319 N N . TYR D 1 190 ? 1.457 -16.090 40.460 1.00 22.87 190 TYR D N 1
ATOM 9320 C CA . TYR D 1 190 ? 1.889 -14.723 40.195 1.00 21.51 190 TYR D CA 1
ATOM 9321 C C . TYR D 1 190 ? 0.649 -13.916 39.817 1.00 21.32 190 TYR D C 1
ATOM 9322 O O . TYR D 1 190 ? -0.158 -14.357 38.994 1.00 20.06 190 TYR D O 1
ATOM 9331 N N . LEU D 1 191 ? 0.484 -12.735 40.406 1.00 19.26 191 LEU D N 1
ATOM 9332 C CA . LEU D 1 191 ? -0.690 -11.927 40.099 1.00 17.40 191 LEU D CA 1
ATOM 9333 C C . LEU D 1 191 ? -0.405 -10.702 39.232 1.00 18.37 191 LEU D C 1
ATOM 9334 O O . LEU D 1 191 ? -0.929 -10.587 38.131 1.00 17.60 191 LEU D O 1
ATOM 9339 N N . PHE D 1 192 ? 0.411 -9.780 39.725 1.00 17.25 192 PHE D N 1
ATOM 9340 C CA . PHE D 1 192 ? 0.712 -8.591 38.948 1.00 16.10 192 PHE D CA 1
ATOM 9341 C C . PHE D 1 192 ? 1.978 -7.890 39.425 1.00 16.38 192 PHE D C 1
ATOM 9342 O O . PHE D 1 192 ? 2.640 -8.358 40.359 1.00 15.90 192 PHE D O 1
ATOM 9350 N N . GLU D 1 193 ? 2.315 -6.790 38.759 1.00 16.93 193 GLU D N 1
ATOM 9351 C CA . GLU D 1 193 ? 3.513 -6.014 39.066 1.00 16.97 193 GLU D CA 1
ATOM 9352 C C . GLU D 1 193 ? 3.157 -4.546 39.289 1.00 17.19 193 GLU D C 1
ATOM 9353 O O . GLU D 1 193 ? 2.350 -3.971 38.567 1.00 18.00 193 GLU D O 1
ATOM 9359 N N . ILE D 1 194 ? 3.759 -3.935 40.298 1.00 19.56 194 ILE D N 1
ATOM 9360 C CA . ILE D 1 194 ? 3.474 -2.535 40.596 1.00 18.27 194 ILE D CA 1
ATOM 9361 C C . ILE D 1 194 ? 4.593 -1.644 40.066 1.00 18.99 194 ILE D C 1
ATOM 9362 O O . ILE D 1 194 ? 5.748 -1.780 40.469 1.00 16.92 194 ILE D O 1
ATOM 9367 N N . PRO D 1 195 ? 4.265 -0.707 39.162 1.00 19.38 195 PRO D N 1
ATOM 9368 C CA . PRO D 1 195 ? 5.308 0.168 38.623 1.00 19.71 195 PRO D CA 1
ATOM 9369 C C . PRO D 1 195 ? 5.842 1.162 39.665 1.00 21.00 195 PRO D C 1
ATOM 9370 O O . PRO D 1 195 ? 5.151 1.502 40.623 1.00 19.77 195 PRO D O 1
ATOM 9374 N N . PRO D 1 196 ? 7.090 1.626 39.481 1.00 20.79 196 PRO D N 1
ATOM 9375 C CA . PRO D 1 196 ? 7.804 2.577 40.342 1.00 21.41 196 PRO D CA 1
ATOM 9376 C C . PRO D 1 196 ? 6.981 3.796 40.760 1.00 20.84 196 PRO D C 1
ATOM 9377 O O . PRO D 1 196 ? 6.842 4.075 41.954 1.00 20.68 196 PRO D O 1
ATOM 9381 N N . ASP D 1 197 ? 6.447 4.523 39.781 1.00 20.10 197 ASP D N 1
ATOM 9382 C CA . ASP D 1 197 ? 5.662 5.714 40.084 1.00 21.17 197 ASP D CA 1
ATOM 9383 C C . ASP D 1 197 ? 4.547 5.419 41.085 1.00 21.23 197 ASP D C 1
ATOM 9384 O O . ASP D 1 197 ? 4.181 6.280 41.894 1.00 18.79 197 ASP D O 1
ATOM 9389 N N . VAL D 1 198 ? 4.037 4.191 41.056 1.00 20.40 198 VAL D N 1
ATOM 9390 C CA . VAL D 1 198 ? 2.963 3.793 41.958 1.00 18.72 198 VAL D CA 1
ATOM 9391 C C . VAL D 1 198 ? 3.467 3.311 43.312 1.00 17.90 198 VAL D C 1
ATOM 9392 O O . VAL D 1 198 ? 2.990 3.775 44.346 1.00 18.02 198 VAL D O 1
ATOM 9396 N N . SER D 1 199 ? 4.426 2.386 43.323 1.00 18.21 199 SER D N 1
ATOM 9397 C CA . SER D 1 199 ? 4.927 1.880 44.598 1.00 18.95 199 SER D CA 1
ATOM 9398 C C . SER D 1 199 ? 5.568 2.988 45.439 1.00 21.22 199 SER D C 1
ATOM 9399 O O . SER D 1 199 ? 5.353 3.053 46.647 1.00 21.61 199 SER D O 1
ATOM 9402 N N . ILE D 1 200 ? 6.337 3.864 44.798 1.00 21.50 200 ILE D N 1
ATOM 9403 C CA . ILE D 1 200 ? 7.007 4.956 45.510 1.00 21.39 200 ILE D CA 1
ATOM 9404 C C . ILE D 1 200 ? 6.075 6.007 46.106 1.00 21.08 200 ILE D C 1
ATOM 9405 O O . ILE D 1 200 ? 6.219 6.378 47.266 1.00 20.02 200 ILE D O 1
ATOM 9410 N N . ASN D 1 201 ? 5.111 6.467 45.317 1.00 20.84 201 ASN D N 1
ATOM 9411 C CA . ASN D 1 201 ? 4.207 7.517 45.762 1.00 23.09 201 ASN D CA 1
ATOM 9412 C C . ASN D 1 201 ? 2.823 7.153 46.253 1.00 23.41 201 ASN D C 1
ATOM 9413 O O . ASN D 1 201 ? 2.214 7.945 46.960 1.00 22.58 201 ASN D O 1
ATOM 9418 N N . ARG D 1 202 ? 2.315 5.975 45.897 1.00 23.84 202 ARG D N 1
ATOM 9419 C CA . ARG D 1 202 ? 0.954 5.635 46.296 1.00 24.24 202 ARG D CA 1
ATOM 9420 C C . ARG D 1 202 ? 0.783 4.433 47.211 1.00 23.73 202 ARG D C 1
ATOM 9421 O O . ARG D 1 202 ? -0.274 4.261 47.810 1.00 24.93 202 ARG D O 1
ATOM 9429 N N . CYS D 1 203 ? 1.803 3.596 47.326 1.00 23.30 203 CYS D N 1
ATOM 9430 C CA . CYS D 1 203 ? 1.709 2.449 48.218 1.00 21.63 203 CYS D CA 1
ATOM 9431 C C . CYS D 1 203 ? 2.273 2.911 49.562 1.00 21.64 203 CYS D C 1
ATOM 9432 O O . CYS D 1 203 ? 3.117 3.800 49.602 1.00 20.29 203 CYS D O 1
ATOM 9435 N N . THR D 1 204 ? 1.782 2.332 50.654 1.00 21.77 204 THR D N 1
ATOM 9436 C CA . THR D 1 204 ? 2.251 2.679 51.991 1.00 22.05 204 THR D CA 1
ATOM 9437 C C . THR D 1 204 ? 2.785 1.418 52.644 1.00 23.66 204 THR D C 1
ATOM 9438 O O . THR D 1 204 ? 2.799 0.346 52.028 1.00 21.70 204 THR D O 1
ATOM 9442 N N . ASN D 1 205 ? 3.221 1.529 53.891 1.00 23.43 205 ASN D N 1
ATOM 9443 C CA . ASN D 1 205 ? 3.735 0.353 54.576 1.00 26.80 205 ASN D CA 1
ATOM 9444 C C . ASN D 1 205 ? 2.600 -0.627 54.850 1.00 26.97 205 ASN D C 1
ATOM 9445 O O . ASN D 1 205 ? 2.845 -1.810 55.087 1.00 25.30 205 ASN D O 1
ATOM 9450 N N . GLU D 1 206 ? 1.360 -0.143 54.830 1.00 26.59 206 GLU D N 1
ATOM 9451 C CA . GLU D 1 206 ? 0.246 -1.041 55.088 1.00 28.39 206 GLU D CA 1
ATOM 9452 C C . GLU D 1 206 ? -0.658 -1.371 53.905 1.00 26.81 206 GLU D C 1
ATOM 9453 O O . GLU D 1 206 ? -1.459 -2.293 53.992 1.00 24.94 206 GLU D O 1
ATOM 9459 N N . TYR D 1 207 ? -0.520 -0.650 52.796 1.00 24.91 207 TYR D N 1
ATOM 9460 C CA . TYR D 1 207 ? -1.358 -0.908 51.622 1.00 24.14 207 TYR D CA 1
ATOM 9461 C C . TYR D 1 207 ? -0.597 -0.890 50.294 1.00 23.06 207 TYR D C 1
ATOM 9462 O O . TYR D 1 207 ? 0.407 -0.186 50.150 1.00 22.40 207 TYR D O 1
ATOM 9471 N N . ILE D 1 208 ? -1.071 -1.691 49.340 1.00 22.15 208 ILE D N 1
ATOM 9472 C CA . ILE D 1 208 ? -0.518 -1.700 47.989 1.00 18.92 208 ILE D CA 1
ATOM 9473 C C . ILE D 1 208 ? -1.696 -1.415 47.071 1.00 18.19 208 ILE D C 1
ATOM 9474 O O . ILE D 1 208 ? -2.845 -1.725 47.402 1.00 18.98 208 ILE D O 1
ATOM 9479 N N . VAL D 1 209 ? -1.399 -0.796 45.935 1.00 16.66 209 VAL D N 1
ATOM 9480 C CA . VAL D 1 209 ? -2.400 -0.435 44.951 1.00 17.26 209 VAL D CA 1
ATOM 9481 C C . VAL D 1 209 ? -2.702 -1.601 44.017 1.00 17.98 209 VAL D C 1
ATOM 9482 O O . VAL D 1 209 ? -1.796 -2.308 43.572 1.00 17.17 209 VAL D O 1
ATOM 9486 N N . VAL D 1 210 ? -3.983 -1.798 43.736 1.00 18.04 210 VAL D N 1
ATOM 9487 C CA . VAL D 1 210 ? -4.402 -2.826 42.792 1.00 16.30 210 VAL D CA 1
ATOM 9488 C C . VAL D 1 210 ? -5.000 -1.985 41.674 1.00 14.65 210 VAL D C 1
ATOM 9489 O O . VAL D 1 210 ? -5.885 -1.172 41.922 1.00 16.25 210 VAL D O 1
ATOM 9493 N N . PRO D 1 211 ? -4.523 -2.162 40.428 1.00 12.56 211 PRO D N 1
ATOM 9494 C CA . PRO D 1 211 ? -5.056 -1.370 39.318 1.00 14.11 211 PRO D CA 1
ATOM 9495 C C . PRO D 1 211 ? -6.539 -1.549 39.029 1.00 14.20 211 PRO D C 1
ATOM 9496 O O . PRO D 1 211 ? -7.085 -2.645 39.169 1.00 15.74 211 PRO D O 1
ATOM 9500 N N . TRP D 1 212 ? -7.186 -0.451 38.651 1.00 15.77 212 TRP D N 1
ATOM 9501 C CA . TRP D 1 212 ? -8.605 -0.456 38.292 1.00 15.84 212 TRP D CA 1
ATOM 9502 C C . TRP D 1 212 ? -8.759 -1.249 36.971 1.00 16.99 212 TRP D C 1
ATOM 9503 O O . TRP D 1 212 ? -7.865 -1.236 36.120 1.00 16.02 212 TRP D O 1
ATOM 9514 N N . PRO D 1 213 ? -9.895 -1.943 36.783 1.00 17.43 213 PRO D N 1
ATOM 9515 C CA . PRO D 1 213 ? -10.132 -2.727 35.563 1.00 16.82 213 PRO D CA 1
ATOM 9516 C C . PRO D 1 213 ? -9.815 -2.054 34.221 1.00 19.62 213 PRO D C 1
ATOM 9517 O O . PRO D 1 213 ? -9.174 -2.655 33.360 1.00 19.39 213 PRO D O 1
ATOM 9521 N N . GLU D 1 214 ? -10.257 -0.816 34.039 1.00 20.13 214 GLU D N 1
ATOM 9522 C CA . GLU D 1 214 ? -10.027 -0.126 32.776 1.00 23.04 214 GLU D CA 1
ATOM 9523 C C . GLU D 1 214 ? -8.563 0.236 32.530 1.00 21.89 214 GLU D C 1
ATOM 9524 O O . GLU D 1 214 ? -8.082 0.133 31.399 1.00 19.08 214 GLU D O 1
ATOM 9530 N N . GLU D 1 215 ? -7.840 0.660 33.568 1.00 22.00 215 GLU D N 1
ATOM 9531 C CA . GLU D 1 215 ? -6.440 1.002 33.350 1.00 22.39 215 GLU D CA 1
ATOM 9532 C C . GLU D 1 215 ? -5.636 -0.268 33.085 1.00 21.91 215 GLU D C 1
ATOM 9533 O O . GLU D 1 215 ? -4.683 -0.262 32.309 1.00 21.63 215 GLU D O 1
ATOM 9539 N N . LEU D 1 216 ? -6.024 -1.361 33.724 1.00 22.71 216 LEU D N 1
ATOM 9540 C CA . LEU D 1 216 ? -5.314 -2.617 33.531 1.00 22.72 216 LEU D CA 1
ATOM 9541 C C . LEU D 1 216 ? -5.513 -3.095 32.096 1.00 23.02 216 LEU D C 1
ATOM 9542 O O . LEU D 1 216 ? -4.563 -3.513 31.439 1.00 20.78 216 LEU D O 1
ATOM 9547 N N . LYS D 1 217 ? -6.748 -3.019 31.611 1.00 24.45 217 LYS D N 1
ATOM 9548 C CA . LYS D 1 217 ? -7.051 -3.434 30.246 1.00 26.77 217 LYS D CA 1
ATOM 9549 C C . LYS D 1 217 ? -6.357 -2.541 29.213 1.00 28.06 217 LYS D C 1
ATOM 9550 O O . LYS D 1 217 ? -5.933 -3.013 28.155 1.00 27.33 217 LYS D O 1
ATOM 9556 N N . GLU D 1 218 ? -6.240 -1.250 29.519 1.00 28.20 218 GLU D N 1
ATOM 9557 C CA . GLU D 1 218 ? -5.609 -0.304 28.602 1.00 28.15 218 GLU D CA 1
ATOM 9558 C C . GLU D 1 218 ? -4.093 -0.465 28.486 1.00 26.79 218 GLU D C 1
ATOM 9559 O O . GLU D 1 218 ? -3.525 -0.270 27.410 1.00 26.70 218 GLU D O 1
ATOM 9565 N N . ASP D 1 219 ? -3.435 -0.824 29.585 1.00 23.66 219 ASP D N 1
ATOM 9566 C CA . ASP D 1 219 ? -1.977 -0.971 29.572 1.00 23.78 219 ASP D CA 1
ATOM 9567 C C . ASP D 1 219 ? -1.536 -2.097 30.505 1.00 22.82 219 ASP D C 1
ATOM 9568 O O . ASP D 1 219 ? -0.999 -1.848 31.588 1.00 23.04 219 ASP D O 1
ATOM 9573 N N . PRO D 1 220 ? -1.764 -3.355 30.091 1.00 20.53 220 PRO D N 1
ATOM 9574 C CA . PRO D 1 220 ? -1.429 -4.578 30.825 1.00 19.40 220 PRO D CA 1
ATOM 9575 C C . PRO D 1 220 ? 0.042 -4.684 31.179 1.00 19.54 220 PRO D C 1
ATOM 9576 O O . PRO D 1 220 ? 0.402 -5.122 32.271 1.00 17.39 220 PRO D O 1
ATOM 9580 N N . THR D 1 221 ? 0.892 -4.293 30.239 1.00 18.77 221 THR D N 1
ATOM 9581 C CA . THR D 1 221 ? 2.329 -4.388 30.442 1.00 21.21 221 THR D CA 1
ATOM 9582 C C . THR D 1 221 ? 2.859 -3.512 31.576 1.00 20.32 221 THR D C 1
ATOM 9583 O O . THR D 1 221 ? 3.835 -3.866 32.238 1.00 21.36 221 THR D O 1
ATOM 9587 N N . ARG D 1 222 ? 2.213 -2.376 31.798 1.00 19.76 222 ARG D N 1
ATOM 9588 C CA . ARG D 1 222 ? 2.617 -1.470 32.863 1.00 21.01 222 ARG D CA 1
ATOM 9589 C C . ARG D 1 222 ? 2.466 -2.158 34.211 1.00 20.01 222 ARG D C 1
ATOM 9590 O O . ARG D 1 222 ? 3.192 -1.851 35.154 1.00 19.22 222 ARG D O 1
ATOM 9598 N N . TRP D 1 223 ? 1.517 -3.092 34.280 1.00 17.68 223 TRP D N 1
ATOM 9599 C CA . TRP D 1 223 ? 1.242 -3.828 35.503 1.00 17.90 223 TRP D CA 1
ATOM 9600 C C . TRP D 1 223 ? 1.717 -5.281 35.421 1.00 18.28 223 TRP D C 1
ATOM 9601 O O . TRP D 1 223 ? 1.248 -6.138 36.173 1.00 19.61 223 TRP D O 1
ATOM 9612 N N . GLY D 1 224 ? 2.655 -5.548 34.508 1.00 18.35 224 GLY D N 1
ATOM 9613 C CA . GLY D 1 224 ? 3.206 -6.886 34.349 1.00 19.38 224 GLY D CA 1
ATOM 9614 C C . GLY D 1 224 ? 2.109 -7.918 34.224 1.00 21.28 224 GLY D C 1
ATOM 9615 O O . GLY D 1 224 ? 2.230 -9.048 34.701 1.00 22.82 224 GLY D O 1
ATOM 9616 N N . TYR D 1 225 ? 1.046 -7.519 33.543 1.00 20.64 225 TYR D N 1
ATOM 9617 C CA . TYR D 1 225 ? -0.141 -8.343 33.369 1.00 22.68 225 TYR D CA 1
ATOM 9618 C C . TYR D 1 225 ? -0.340 -8.844 31.932 1.00 22.92 225 TYR D C 1
ATOM 9619 O O . TYR D 1 225 ? -1.312 -9.552 31.653 1.00 23.95 225 TYR D O 1
ATOM 9628 N N . GLU D 1 226 ? 0.583 -8.503 31.036 1.00 23.37 226 GLU D N 1
ATOM 9629 C CA . GLU D 1 226 ? 0.463 -8.889 29.630 1.00 26.29 226 GLU D CA 1
ATOM 9630 C C . GLU D 1 226 ? 0.333 -10.388 29.353 1.00 27.21 226 GLU D C 1
ATOM 9631 O O . GLU D 1 226 ? -0.100 -10.772 28.265 1.00 26.44 226 GLU D O 1
ATOM 9637 N N . ASP D 1 227 ? 0.712 -11.226 30.317 1.00 26.99 227 ASP D N 1
ATOM 9638 C CA . ASP D 1 227 ? 0.631 -12.680 30.145 1.00 28.56 227 ASP D CA 1
ATOM 9639 C C . ASP D 1 227 ? -0.616 -13.308 30.752 1.00 28.76 227 ASP D C 1
ATOM 9640 O O . ASP D 1 227 ? -0.857 -14.514 30.594 1.00 28.89 227 ASP D O 1
ATOM 9645 N N . ASN D 1 228 ? -1.403 -12.502 31.451 1.00 28.64 228 ASN D N 1
ATOM 9646 C CA . ASN D 1 228 ? -2.611 -12.988 32.105 1.00 30.56 228 ASN D CA 1
ATOM 9647 C C . ASN D 1 228 ? -3.586 -13.650 31.130 1.00 32.32 228 ASN D C 1
ATOM 9648 O O . ASN D 1 228 ? -3.823 -13.149 30.028 1.00 33.46 228 ASN D O 1
ATOM 9653 N N . LEU D 1 229 ? -4.137 -14.787 31.544 1.00 32.04 229 LEU D N 1
ATOM 9654 C CA . LEU D 1 229 ? -5.089 -15.527 30.725 1.00 34.47 229 LEU D CA 1
ATOM 9655 C C . LEU D 1 229 ? -6.476 -15.510 31.349 1.00 33.44 229 LEU D C 1
ATOM 9656 O O . LEU D 1 229 ? -7.458 -15.858 30.703 1.00 33.64 229 LEU D O 1
ATOM 9661 N N . THR D 1 230 ? -6.560 -15.097 32.609 1.00 33.96 230 THR D N 1
ATOM 9662 C CA . THR D 1 230 ? -7.839 -15.092 33.302 1.00 31.91 230 THR D CA 1
ATOM 9663 C C . THR D 1 230 ? -8.828 -14.047 32.803 1.00 31.45 230 THR D C 1
ATOM 9664 O O . THR D 1 230 ? -10.031 -14.160 33.052 1.00 30.23 230 THR D O 1
ATOM 9668 N N . TRP D 1 231 ? -8.333 -13.034 32.096 1.00 29.79 231 TRP D N 1
ATOM 9669 C CA . TRP D 1 231 ? -9.206 -11.988 31.561 1.00 29.60 231 TRP D CA 1
ATOM 9670 C C . TRP D 1 231 ? -10.272 -12.613 30.658 1.00 28.61 231 TRP D C 1
ATOM 9671 O O . TRP D 1 231 ? -11.314 -12.009 30.396 1.00 27.32 231 TRP D O 1
ATOM 9682 N N . GLN D 1 232 ? -9.995 -13.819 30.174 1.00 29.85 232 GLN D N 1
ATOM 9683 C CA . GLN D 1 232 ? -10.926 -14.515 29.288 1.00 31.17 232 GLN D CA 1
ATOM 9684 C C . GLN D 1 232 ? -12.284 -14.695 29.957 1.00 30.52 232 GLN D C 1
ATOM 9685 O O . GLN D 1 232 ? -13.302 -14.826 29.279 1.00 31.42 232 GLN D O 1
ATOM 9691 N N . GLN D 1 233 ? -12.295 -14.688 31.288 1.00 30.29 233 GLN D N 1
ATOM 9692 C CA . GLN D 1 233 ? -13.533 -14.812 32.044 1.00 30.36 233 GLN D CA 1
ATOM 9693 C C . GLN D 1 233 ? -13.832 -13.589 32.905 1.00 29.46 233 GLN D C 1
ATOM 9694 O O . GLN D 1 233 ? -14.970 -13.120 32.941 1.00 29.33 233 GLN D O 1
ATOM 9700 N N . ASP D 1 234 ? -12.815 -13.057 33.582 1.00 28.65 234 ASP D N 1
ATOM 9701 C CA . ASP D 1 234 ? -13.021 -11.917 34.477 1.00 25.88 234 ASP D CA 1
ATOM 9702 C C . ASP D 1 234 ? -12.834 -10.517 33.887 1.00 26.42 234 ASP D C 1
ATOM 9703 O O . ASP D 1 234 ? -12.953 -9.517 34.594 1.00 25.34 234 ASP D O 1
ATOM 9708 N N . ASP D 1 235 ? -12.543 -10.448 32.594 1.00 25.46 235 ASP D N 1
ATOM 9709 C CA . ASP D 1 235 ? -12.371 -9.170 31.901 1.00 24.81 235 ASP D CA 1
ATOM 9710 C C . ASP D 1 235 ? -11.528 -8.139 32.663 1.00 23.46 235 ASP D C 1
ATOM 9711 O O . ASP D 1 235 ? -11.914 -6.969 32.778 1.00 22.21 235 ASP D O 1
ATOM 9716 N N . PHE D 1 236 ? -10.386 -8.592 33.172 1.00 21.24 236 PHE D N 1
ATOM 9717 C CA . PHE D 1 236 ? -9.434 -7.749 33.896 1.00 20.70 236 PHE D CA 1
ATOM 9718 C C . PHE D 1 236 ? -9.903 -7.262 35.258 1.00 21.09 236 PHE D C 1
ATOM 9719 O O . PHE D 1 236 ? -9.453 -6.213 35.741 1.00 19.20 236 PHE D O 1
ATOM 9727 N N . GLY D 1 237 ? -10.794 -8.032 35.875 1.00 19.94 237 GLY D N 1
ATOM 9728 C CA . GLY D 1 237 ? -11.301 -7.686 37.194 1.00 18.85 237 GLY D CA 1
ATOM 9729 C C . GLY D 1 237 ? -10.347 -8.157 38.285 1.00 18.16 237 GLY D C 1
ATOM 9730 O O . GLY D 1 237 ? -10.735 -8.890 39.200 1.00 17.57 237 GLY D O 1
ATOM 9731 N N . LEU D 1 238 ? -9.090 -7.738 38.192 1.00 16.46 238 LEU D N 1
ATOM 9732 C CA . LEU D 1 238 ? -8.097 -8.132 39.185 1.00 16.91 238 LEU D CA 1
ATOM 9733 C C . LEU D 1 238 ? -8.544 -7.713 40.584 1.00 18.35 238 LEU D C 1
ATOM 9734 O O . LEU D 1 238 ? -8.295 -8.437 41.559 1.00 18.45 238 LEU D O 1
ATOM 9739 N N . ILE D 1 239 ? -9.201 -6.558 40.694 1.00 16.98 239 ILE D N 1
ATOM 9740 C CA . ILE D 1 239 ? -9.649 -6.114 42.015 1.00 19.82 239 ILE D CA 1
ATOM 9741 C C . ILE D 1 239 ? -10.580 -7.151 42.660 1.00 20.34 239 ILE D C 1
ATOM 9742 O O . ILE D 1 239 ? -10.526 -7.367 43.873 1.00 19.47 239 ILE D O 1
ATOM 9747 N N . TYR D 1 240 ? -11.420 -7.812 41.864 1.00 21.28 240 TYR D N 1
ATOM 9748 C CA . TYR D 1 240 ? -12.318 -8.834 42.421 1.00 19.04 240 TYR D CA 1
ATOM 9749 C C . TYR D 1 240 ? -11.496 -10.055 42.820 1.00 19.46 240 TYR D C 1
ATOM 9750 O O . TYR D 1 240 ? -11.725 -10.654 43.878 1.00 19.71 240 TYR D O 1
ATOM 9759 N N . ARG D 1 241 ? -10.524 -10.406 41.980 1.00 21.09 241 ARG D N 1
ATOM 9760 C CA . ARG D 1 241 ? -9.651 -11.552 42.235 1.00 22.86 241 ARG D CA 1
ATOM 9761 C C . ARG D 1 241 ? -8.954 -11.443 43.596 1.00 23.17 241 ARG D C 1
ATOM 9762 O O . ARG D 1 241 ? -8.906 -12.412 44.346 1.00 22.53 241 ARG D O 1
ATOM 9770 N N . VAL D 1 242 ? -8.418 -10.263 43.915 1.00 22.26 242 VAL D N 1
ATOM 9771 C CA . VAL D 1 242 ? -7.710 -10.076 45.179 1.00 20.10 242 VAL D CA 1
ATOM 9772 C C . VAL D 1 242 ? -8.593 -9.522 46.284 1.00 21.84 242 VAL D C 1
ATOM 9773 O O . VAL D 1 242 ? -8.095 -9.104 47.329 1.00 22.17 242 VAL D O 1
ATOM 9777 N N . LYS D 1 243 ? -9.899 -9.512 46.036 1.00 21.60 243 LYS D N 1
ATOM 9778 C CA . LYS D 1 243 ? -10.890 -9.038 46.996 1.00 22.53 243 LYS D CA 1
ATOM 9779 C C . LYS D 1 243 ? -10.643 -7.622 47.530 1.00 22.31 243 LYS D C 1
ATOM 9780 O O . LYS D 1 243 ? -10.823 -7.351 48.723 1.00 20.47 243 LYS D O 1
ATOM 9786 N N . ALA D 1 244 ? -10.238 -6.725 46.636 1.00 19.92 244 ALA D N 1
ATOM 9787 C CA . ALA D 1 244 ? -9.989 -5.338 46.994 1.00 20.34 244 ALA D CA 1
ATOM 9788 C C . ALA D 1 244 ? -11.330 -4.683 47.323 1.00 19.93 244 ALA D C 1
ATOM 9789 O O . ALA D 1 244 ? -12.276 -4.784 46.542 1.00 20.10 244 ALA D O 1
ATOM 9791 N N . ASN D 1 245 ? -11.422 -4.033 48.482 1.00 16.73 245 ASN D N 1
ATOM 9792 C CA . ASN D 1 245 ? -12.662 -3.362 48.882 1.00 21.74 245 ASN D CA 1
ATOM 9793 C C . ASN D 1 245 ? -12.417 -2.048 49.610 1.00 21.90 245 ASN D C 1
ATOM 9794 O O . ASN D 1 245 ? -13.316 -1.503 50.248 1.00 20.01 245 ASN D O 1
ATOM 9799 N N . THR D 1 246 ? -11.194 -1.543 49.515 1.00 21.65 246 THR D N 1
ATOM 9800 C CA . THR D 1 246 ? -10.858 -0.280 50.155 1.00 21.85 246 THR D CA 1
ATOM 9801 C C . THR D 1 246 ? -10.315 0.692 49.120 1.00 19.90 246 THR D C 1
ATOM 9802 O O . THR D 1 246 ? -9.557 0.304 48.231 1.00 19.32 246 THR D O 1
ATOM 9806 N N . ILE D 1 247 ? -10.736 1.948 49.218 1.00 18.59 247 ILE D N 1
ATOM 9807 C CA . ILE D 1 247 ? -10.255 2.995 48.329 1.00 18.22 247 ILE D CA 1
ATOM 9808 C C . ILE D 1 247 ? -9.408 3.938 49.175 1.00 21.42 247 ILE D C 1
ATOM 9809 O O . ILE D 1 247 ? -9.766 4.266 50.320 1.00 19.96 247 ILE D O 1
ATOM 9814 N N . ARG D 1 248 ? -8.268 4.340 48.631 1.00 19.92 248 ARG D N 1
ATOM 9815 C CA . ARG D 1 248 ? -7.403 5.275 49.325 1.00 20.77 248 ARG D CA 1
ATOM 9816 C C . ARG D 1 248 ? -7.320 6.541 48.474 1.00 21.00 248 ARG D C 1
ATOM 9817 O O . ARG D 1 248 ? -6.992 6.478 47.284 1.00 20.64 248 ARG D O 1
ATOM 9825 N N . PHE D 1 249 ? -7.668 7.679 49.072 1.00 20.46 249 PHE D N 1
ATOM 9826 C CA . PHE D 1 249 ? -7.612 8.963 48.376 1.00 20.64 249 PHE D CA 1
ATOM 9827 C C . PHE D 1 249 ? -6.219 9.578 48.513 1.00 21.54 249 PHE D C 1
ATOM 9828 O O . PHE D 1 249 ? -5.546 9.407 49.535 1.00 19.58 249 PHE D O 1
ATOM 9836 N N . LYS D 1 250 ? -5.824 10.314 47.484 1.00 21.33 250 LYS D N 1
ATOM 9837 C CA . LYS D 1 250 ? -4.570 11.061 47.447 1.00 24.55 250 LYS D CA 1
ATOM 9838 C C . LYS D 1 250 ? -5.003 12.381 46.831 1.00 24.31 250 LYS D C 1
ATOM 9839 O O . LYS D 1 250 ? -4.847 12.607 45.627 1.00 24.53 250 LYS D O 1
ATOM 9845 N N . ALA D 1 251 ? -5.595 13.225 47.670 1.00 23.67 251 ALA D N 1
ATOM 9846 C CA . ALA D 1 251 ? -6.101 14.525 47.259 1.00 23.80 251 ALA D CA 1
ATOM 9847 C C . ALA D 1 251 ? -5.128 15.615 47.701 1.00 24.61 251 ALA D C 1
ATOM 9848 O O . ALA D 1 251 ? -4.360 15.424 48.640 1.00 24.16 251 ALA D O 1
ATOM 9850 N N . TYR D 1 252 ? -5.169 16.757 47.028 1.00 26.68 252 TYR D N 1
ATOM 9851 C CA . TYR D 1 252 ? -4.256 17.846 47.350 1.00 30.27 252 TYR D CA 1
ATOM 9852 C C . TYR D 1 252 ? -4.954 19.177 47.558 1.00 29.30 252 TYR D C 1
ATOM 9853 O O . TYR D 1 252 ? -5.899 19.519 46.848 1.00 30.09 252 TYR D O 1
ATOM 9862 N N . LEU D 1 253 ? -4.494 19.923 48.551 1.00 29.09 253 LEU D N 1
ATOM 9863 C CA . LEU D 1 253 ? -5.063 21.233 48.824 1.00 28.37 253 LEU D CA 1
ATOM 9864 C C . LEU D 1 253 ? -3.967 22.240 48.549 1.00 28.30 253 LEU D C 1
ATOM 9865 O O . LEU D 1 253 ? -3.017 22.339 49.325 1.00 28.42 253 LEU D O 1
ATOM 9870 N N . ASP D 1 254 ? -4.046 22.976 47.448 1.00 30.35 254 ASP D N 1
ATOM 9871 C CA . ASP D 1 254 ? -2.989 23.954 47.255 1.00 31.70 254 ASP D CA 1
ATOM 9872 C C . ASP D 1 254 ? -3.489 25.370 47.465 1.00 29.96 254 ASP D C 1
ATOM 9873 O O . ASP D 1 254 ? -4.483 25.823 46.880 1.00 26.55 254 ASP D O 1
ATOM 9878 N N . SER D 1 255 ? -2.778 26.025 48.372 1.00 28.09 255 SER D N 1
ATOM 9879 C CA . SER D 1 255 ? -3.026 27.378 48.828 1.00 29.15 255 SER D CA 1
ATOM 9880 C C . SER D 1 255 ? -3.309 28.406 47.757 1.00 26.17 255 SER D C 1
ATOM 9881 O O . SER D 1 255 ? -4.050 29.361 47.995 1.00 24.38 255 SER D O 1
ATOM 9884 N N . VAL D 1 256 ? -2.712 28.224 46.585 1.00 25.53 256 VAL D N 1
ATOM 9885 C CA . VAL D 1 256 ? -2.906 29.176 45.504 1.00 24.86 256 VAL D CA 1
ATOM 9886 C C . VAL D 1 256 ? -4.376 29.438 45.200 1.00 23.54 256 VAL D C 1
ATOM 9887 O O . VAL D 1 256 ? -4.732 30.530 44.765 1.00 23.43 256 VAL D O 1
ATOM 9891 N N . TYR D 1 257 ? -5.236 28.451 45.436 1.00 22.66 257 TYR D N 1
ATOM 9892 C CA . TYR D 1 257 ? -6.662 28.637 45.172 1.00 23.45 257 TYR D CA 1
ATOM 9893 C C . TYR D 1 257 ? -7.419 29.164 46.392 1.00 23.47 257 TYR D C 1
ATOM 9894 O O . TYR D 1 257 ? -8.544 29.645 46.276 1.00 22.89 257 TYR D O 1
ATOM 9903 N N . PHE D 1 258 ? -6.795 29.096 47.563 1.00 24.07 258 PHE D N 1
ATOM 9904 C CA . PHE D 1 258 ? -7.436 29.593 48.779 1.00 26.87 258 PHE D CA 1
ATOM 9905 C C . PHE D 1 258 ? -6.478 30.498 49.565 1.00 27.37 258 PHE D C 1
ATOM 9906 O O . PHE D 1 258 ? -6.133 30.212 50.706 1.00 26.66 258 PHE D O 1
ATOM 9914 N N . PRO D 1 259 ? -6.060 31.619 48.962 1.00 30.06 259 PRO D N 1
ATOM 9915 C CA . PRO D 1 259 ? -5.135 32.563 49.604 1.00 33.28 259 PRO D CA 1
ATOM 9916 C C . PRO D 1 259 ? -5.482 32.957 51.038 1.00 35.22 259 PRO D C 1
ATOM 9917 O O . PRO D 1 259 ? -4.646 32.853 51.933 1.00 35.81 259 PRO D O 1
ATOM 9921 N N . GLU D 1 260 ? -6.718 33.398 51.243 1.00 37.59 260 GLU D N 1
ATOM 9922 C CA . GLU D 1 260 ? -7.195 33.828 52.554 1.00 38.94 260 GLU D CA 1
ATOM 9923 C C . GLU D 1 260 ? -7.054 32.804 53.675 1.00 39.26 260 GLU D C 1
ATOM 9924 O O . GLU D 1 260 ? -7.108 33.162 54.853 1.00 40.16 260 GLU D O 1
ATOM 9930 N N . ALA D 1 261 ? -6.866 31.535 53.327 1.00 38.74 261 ALA D N 1
ATOM 9931 C CA . ALA D 1 261 ? -6.734 30.504 54.351 1.00 38.34 261 ALA D CA 1
ATOM 9932 C C . ALA D 1 261 ? -5.292 30.078 54.615 1.00 37.95 261 ALA D C 1
ATOM 9933 O O . ALA D 1 261 ? -5.044 29.209 55.449 1.00 38.52 261 ALA D O 1
ATOM 9935 N N . ALA D 1 262 ? -4.345 30.685 53.908 1.00 37.00 262 ALA D N 1
ATOM 9936 C CA . ALA D 1 262 ? -2.934 30.352 54.086 1.00 37.33 262 ALA D CA 1
ATOM 9937 C C . ALA D 1 262 ? -2.086 31.598 54.351 1.00 37.34 262 ALA D C 1
ATOM 9938 O O . ALA D 1 262 ? -0.895 31.625 54.034 1.00 36.02 262 ALA D O 1
ATOM 9940 N N . LEU D 1 263 ? -2.703 32.629 54.919 1.00 37.52 263 LEU D N 1
ATOM 9941 C CA . LEU D 1 263 ? -1.988 33.867 55.211 1.00 38.85 263 LEU D CA 1
ATOM 9942 C C . LEU D 1 263 ? -1.012 33.662 56.363 1.00 39.83 263 LEU D C 1
ATOM 9943 O O . LEU D 1 263 ? -1.302 32.934 57.315 1.00 39.90 263 LEU D O 1
ATOM 9948 N N . PRO D 1 264 ? 0.168 34.296 56.284 1.00 40.34 264 PRO D N 1
ATOM 9949 C CA . PRO D 1 264 ? 1.176 34.170 57.338 1.00 40.47 264 PRO D CA 1
ATOM 9950 C C . PRO D 1 264 ? 0.574 34.309 58.737 1.00 39.75 264 PRO D C 1
ATOM 9951 O O . PRO D 1 264 ? -0.185 35.243 59.010 1.00 38.73 264 PRO D O 1
ATOM 9955 N N . GLY D 1 265 ? 0.908 33.363 59.608 1.00 38.99 265 GLY D N 1
ATOM 9956 C CA . GLY D 1 265 ? 0.399 33.391 60.966 1.00 38.55 265 GLY D CA 1
ATOM 9957 C C . GLY D 1 265 ? -0.967 32.755 61.161 1.00 38.03 265 GLY D C 1
ATOM 9958 O O . GLY D 1 265 ? -1.494 32.781 62.271 1.00 37.47 265 GLY D O 1
ATOM 9959 N N . ASN D 1 266 ? -1.549 32.192 60.101 1.00 38.30 266 ASN D N 1
ATOM 9960 C CA . ASN D 1 266 ? -2.869 31.553 60.214 1.00 36.69 266 ASN D CA 1
ATOM 9961 C C . ASN D 1 266 ? -2.751 30.337 61.123 1.00 36.16 266 ASN D C 1
ATOM 9962 O O . ASN D 1 266 ? -1.722 29.661 61.121 1.00 36.74 266 ASN D O 1
ATOM 9967 N N . LYS D 1 267 ? -3.802 30.054 61.889 1.00 36.86 267 LYS D N 1
ATOM 9968 C CA . LYS D 1 267 ? -3.784 28.921 62.814 1.00 37.28 267 LYS D CA 1
ATOM 9969 C C . LYS D 1 267 ? -4.056 27.548 62.188 1.00 35.35 267 LYS D C 1
ATOM 9970 O O . LYS D 1 267 ? -4.264 26.568 62.904 1.00 33.04 267 LYS D O 1
ATOM 9976 N N . GLY D 1 268 ? -4.047 27.485 60.857 1.00 34.03 268 GLY D N 1
ATOM 9977 C CA . GLY D 1 268 ? -4.262 26.222 60.161 1.00 31.98 268 GLY D CA 1
ATOM 9978 C C . GLY D 1 268 ? -5.691 25.716 60.058 1.00 30.46 268 GLY D C 1
ATOM 9979 O O . GLY D 1 268 ? -6.635 26.431 60.388 1.00 29.95 268 GLY D O 1
ATOM 9980 N N . PHE D 1 269 ? -5.846 24.480 59.580 1.00 29.19 269 PHE D N 1
ATOM 9981 C CA . PHE D 1 269 ? -7.165 23.862 59.439 1.00 26.82 269 PHE D CA 1
ATOM 9982 C C . PHE D 1 269 ? -7.193 22.573 60.249 1.00 24.97 269 PHE D C 1
ATOM 9983 O O . PHE D 1 269 ? -6.161 21.927 60.429 1.00 25.11 269 PHE D O 1
ATOM 9991 N N . ARG D 1 270 ? -8.377 22.197 60.722 1.00 22.88 270 ARG D N 1
ATOM 9992 C CA . ARG D 1 270 ? -8.525 21.018 61.564 1.00 23.29 270 ARG D CA 1
ATOM 9993 C C . ARG D 1 270 ? -9.593 20.021 61.125 1.00 24.44 270 ARG D C 1
ATOM 9994 O O . ARG D 1 270 ? -9.687 18.925 61.689 1.00 22.69 270 ARG D O 1
ATOM 10002 N N . GLN D 1 271 ? -10.399 20.405 60.140 1.00 24.77 271 GLN D N 1
ATOM 10003 C CA . GLN D 1 271 ? -11.468 19.531 59.675 1.00 25.29 271 GLN D CA 1
ATOM 10004 C C . GLN D 1 271 ? -11.417 19.190 58.192 1.00 25.31 271 GLN D C 1
ATOM 10005 O O . GLN D 1 271 ? -10.916 19.957 57.363 1.00 22.75 271 GLN D O 1
ATOM 10011 N N . ILE D 1 272 ? -11.971 18.024 57.876 1.00 25.41 272 ILE D N 1
ATOM 10012 C CA . ILE D 1 272 ? -12.037 17.522 56.510 1.00 24.24 272 ILE D CA 1
ATOM 10013 C C . ILE D 1 272 ? -13.354 16.756 56.357 1.00 22.60 272 ILE D C 1
ATOM 10014 O O . ILE D 1 272 ? -13.788 16.061 57.279 1.00 22.36 272 ILE D O 1
ATOM 10019 N N . SER D 1 273 ? -14.006 16.907 55.212 1.00 22.32 273 SER D N 1
ATOM 10020 C CA . SER D 1 273 ? -15.230 16.161 54.960 1.00 19.80 273 SER D CA 1
ATOM 10021 C C . SER D 1 273 ? -15.313 15.870 53.473 1.00 20.23 273 SER D C 1
ATOM 10022 O O . SER D 1 273 ? -14.574 16.456 52.675 1.00 20.89 273 SER D O 1
ATOM 10025 N N . ILE D 1 274 ? -16.174 14.924 53.117 1.00 17.46 274 ILE D N 1
ATOM 10026 C CA . ILE D 1 274 ? -16.413 14.578 51.722 1.00 17.95 274 ILE D CA 1
ATOM 10027 C C . ILE D 1 274 ? -17.905 14.808 51.518 1.00 17.40 274 ILE D C 1
ATOM 10028 O O . ILE D 1 274 ? -18.737 14.296 52.275 1.00 17.09 274 ILE D O 1
ATOM 10033 N N . ILE D 1 275 ? -18.244 15.601 50.513 1.00 16.22 275 ILE D N 1
ATOM 10034 C CA . ILE D 1 275 ? -19.640 15.885 50.227 1.00 17.82 275 ILE D CA 1
ATOM 10035 C C . ILE D 1 275 ? -19.902 15.446 48.807 1.00 17.42 275 ILE D C 1
ATOM 10036 O O . ILE D 1 275 ? -19.115 15.747 47.917 1.00 16.90 275 ILE D O 1
ATOM 10041 N N . THR D 1 276 ? -20.992 14.726 48.586 1.00 18.65 276 THR D N 1
ATOM 10042 C CA . THR D 1 276 ? -21.293 14.310 47.233 1.00 19.13 276 THR D CA 1
ATOM 10043 C C . THR D 1 276 ? -22.381 15.206 46.656 1.00 17.80 276 THR D C 1
ATOM 10044 O O . THR D 1 276 ? -23.320 15.581 47.350 1.00 17.95 276 THR D O 1
ATOM 10048 N N . ASN D 1 277 ? -22.224 15.571 45.388 1.00 16.90 277 ASN D N 1
ATOM 10049 C CA . ASN D 1 277 ? -23.201 16.397 44.679 1.00 17.86 277 ASN D CA 1
ATOM 10050 C C . ASN D 1 277 ? -23.718 17.705 45.313 1.00 18.68 277 ASN D C 1
ATOM 10051 O O . ASN D 1 277 ? -24.920 17.957 45.344 1.00 17.82 277 ASN D O 1
ATOM 10056 N N . PRO D 1 278 ? -22.815 18.552 45.831 1.00 18.90 278 PRO D N 1
ATOM 10057 C CA . PRO D 1 278 ? -23.305 19.804 46.418 1.00 18.34 278 PRO D CA 1
ATOM 10058 C C . PRO D 1 278 ? -23.848 20.729 45.325 1.00 18.47 278 PRO D C 1
ATOM 10059 O O . PRO D 1 278 ? -23.544 20.567 44.139 1.00 20.05 278 PRO D O 1
ATOM 10063 N N . LEU D 1 279 ? -24.642 21.708 45.730 1.00 18.38 279 LEU D N 1
ATOM 10064 C CA . LEU D 1 279 ? -25.220 22.655 44.798 1.00 18.80 279 LEU D CA 1
ATOM 10065 C C . LEU D 1 279 ? -24.522 24.010 44.902 1.00 21.36 279 LEU D C 1
ATOM 10066 O O . LEU D 1 279 ? -23.927 24.328 45.928 1.00 22.60 279 LEU D O 1
ATOM 10071 N N . GLU D 1 280 ? -24.592 24.809 43.842 1.00 22.17 280 GLU D N 1
ATOM 10072 C CA . GLU D 1 280 ? -23.972 26.129 43.869 1.00 22.83 280 GLU D CA 1
ATOM 10073 C C . GLU D 1 280 ? -24.926 27.089 44.569 1.00 22.78 280 GLU D C 1
ATOM 10074 O O . GLU D 1 280 ? -26.121 26.802 44.691 1.00 19.19 280 GLU D O 1
ATOM 10080 N N . ALA D 1 281 ? -24.399 28.218 45.041 1.00 22.25 281 ALA D N 1
ATOM 10081 C CA . ALA D 1 281 ? -25.230 29.212 45.714 1.00 23.44 281 ALA D CA 1
ATOM 10082 C C . ALA D 1 281 ? -26.249 29.769 44.718 1.00 24.10 281 ALA D C 1
ATOM 10083 O O . ALA D 1 281 ? -26.007 29.764 43.511 1.00 23.18 281 ALA D O 1
ATOM 10085 N N . LYS D 1 282 ? -27.381 30.251 45.223 1.00 24.76 282 LYS D N 1
ATOM 10086 C CA . LYS D 1 282 ? -28.426 30.806 44.365 1.00 28.56 282 LYS D CA 1
ATOM 10087 C C . LYS D 1 282 ? -28.727 32.260 44.699 1.00 31.29 282 LYS D C 1
ATOM 10088 O O . LYS D 1 282 ? -28.415 32.739 45.792 1.00 30.35 282 LYS D O 1
ATOM 10094 N N . ALA D 1 283 ? -29.354 32.952 43.751 1.00 32.91 283 ALA D N 1
ATOM 10095 C CA . ALA D 1 283 ? -29.738 34.347 43.942 1.00 35.26 283 ALA D CA 1
ATOM 10096 C C . ALA D 1 283 ? -30.989 34.335 44.814 1.00 37.34 283 ALA D C 1
ATOM 10097 O O . ALA D 1 283 ? -31.165 35.174 45.702 1.00 37.19 283 ALA D O 1
ATOM 10099 N N . HIS D 1 284 ? -31.848 33.357 44.548 1.00 38.07 284 HIS D N 1
ATOM 10100 C CA . HIS D 1 284 ? -33.090 33.185 45.279 1.00 39.49 284 HIS D CA 1
ATOM 10101 C C . HIS D 1 284 ? -33.161 31.709 45.652 1.00 39.45 284 HIS D C 1
ATOM 10102 O O . HIS D 1 284 ? -32.736 30.854 44.883 1.00 40.41 284 HIS D O 1
ATOM 10109 N N . PRO D 1 285 ? -33.696 31.391 46.837 1.00 39.72 285 PRO D N 1
ATOM 10110 C CA . PRO D 1 285 ? -33.798 29.996 47.280 1.00 39.04 285 PRO D CA 1
ATOM 10111 C C . PRO D 1 285 ? -34.589 29.078 46.350 1.00 39.03 285 PRO D C 1
ATOM 10112 O O . PRO D 1 285 ? -34.286 27.885 46.248 1.00 37.33 285 PRO D O 1
ATOM 10116 N N . ASN D 1 286 ? -35.589 29.634 45.668 1.00 38.67 286 ASN D N 1
ATOM 10117 C CA . ASN D 1 286 ? -36.412 28.851 44.757 1.00 38.68 286 ASN D CA 1
ATOM 10118 C C . ASN D 1 286 ? -35.888 28.772 43.336 1.00 37.88 286 ASN D C 1
ATOM 10119 O O . ASN D 1 286 ? -36.540 28.191 42.468 1.00 36.10 286 ASN D O 1
ATOM 10124 N N . ASP D 1 287 ? -34.723 29.360 43.086 1.00 37.58 287 ASP D N 1
ATOM 10125 C CA . ASP D 1 287 ? -34.141 29.300 41.751 1.00 36.66 287 ASP D CA 1
ATOM 10126 C C . ASP D 1 287 ? -33.795 27.844 41.496 1.00 35.03 287 ASP D C 1
ATOM 10127 O O . ASP D 1 287 ? -33.693 27.056 42.431 1.00 35.38 287 ASP D O 1
ATOM 10132 N N . PRO D 1 288 ? -33.618 27.461 40.227 1.00 35.08 288 PRO D N 1
ATOM 10133 C CA . PRO D 1 288 ? -33.286 26.072 39.905 1.00 34.02 288 PRO D CA 1
ATOM 10134 C C . PRO D 1 288 ? -31.986 25.613 40.557 1.00 33.15 288 PRO D C 1
ATOM 10135 O O . PRO D 1 288 ? -31.020 26.374 40.633 1.00 33.15 288 PRO D O 1
ATOM 10139 N N . ASN D 1 289 ? -31.960 24.371 41.031 1.00 30.71 289 ASN D N 1
ATOM 10140 C CA . ASN D 1 289 ? -30.750 23.833 41.642 1.00 28.12 289 ASN D CA 1
ATOM 10141 C C . ASN D 1 289 ? -29.693 23.677 40.550 1.00 27.98 289 ASN D C 1
ATOM 10142 O O . ASN D 1 289 ? -29.999 23.220 39.454 1.00 27.27 289 ASN D O 1
ATOM 10147 N N . VAL D 1 290 ? -28.457 24.068 40.850 1.00 24.96 290 VAL D N 1
ATOM 10148 C CA . VAL D 1 290 ? -27.356 23.937 39.911 1.00 23.66 290 VAL D CA 1
ATOM 10149 C C . VAL D 1 290 ? -26.286 23.099 40.593 1.00 23.00 290 VAL D C 1
ATOM 10150 O O . VAL D 1 290 ? -25.731 23.494 41.622 1.00 22.09 290 VAL D O 1
ATOM 10154 N N . LYS D 1 291 ? -26.022 21.920 40.043 1.00 21.05 291 LYS D N 1
ATOM 10155 C CA . LYS D 1 291 ? -25.033 21.039 40.635 1.00 23.43 291 LYS D CA 1
ATOM 10156 C C . LYS D 1 291 ? -23.622 21.624 40.462 1.00 21.05 291 LYS D C 1
ATOM 10157 O O . LYS D 1 291 ? -23.233 22.024 39.364 1.00 19.79 291 LYS D O 1
ATOM 10163 N N . ALA D 1 292 ? -22.877 21.693 41.564 1.00 20.08 292 ALA D N 1
ATOM 10164 C CA . ALA D 1 292 ? -21.519 22.238 41.556 1.00 19.03 292 ALA D CA 1
ATOM 10165 C C . ALA D 1 292 ? -20.558 21.325 40.808 1.00 19.12 292 ALA D C 1
ATOM 10166 O O . ALA D 1 292 ? -20.352 20.174 41.190 1.00 19.54 292 ALA D O 1
ATOM 10168 N N . GLU D 1 293 ? -19.941 21.848 39.755 1.00 19.00 293 GLU D N 1
ATOM 10169 C CA . GLU D 1 293 ? -19.020 21.039 38.966 1.00 22.16 293 GLU D CA 1
ATOM 10170 C C . GLU D 1 293 ? -17.660 21.686 38.729 1.00 23.26 293 GLU D C 1
ATOM 10171 O O . GLU D 1 293 ? -16.845 21.142 37.985 1.00 22.00 293 GLU D O 1
ATOM 10177 N N . LYS D 1 294 ? -17.414 22.840 39.354 1.00 22.40 294 LYS D N 1
ATOM 10178 C CA . LYS D 1 294 ? -16.134 23.518 39.177 1.00 22.07 294 LYS D CA 1
ATOM 10179 C C . LYS D 1 294 ? -15.075 22.819 40.015 1.00 20.62 294 LYS D C 1
ATOM 10180 O O . LYS D 1 294 ? -15.401 22.127 40.980 1.00 19.27 294 LYS D O 1
ATOM 10186 N N . ASP D 1 295 ? -13.811 22.995 39.636 1.00 19.59 295 ASP D N 1
ATOM 10187 C CA . ASP D 1 295 ? -12.689 22.355 40.320 1.00 19.89 295 ASP D CA 1
ATOM 10188 C C . ASP D 1 295 ? -12.521 22.701 41.788 1.00 20.32 295 ASP D C 1
ATOM 10189 O O . ASP D 1 295 ? -11.981 21.901 42.554 1.00 20.96 295 ASP D O 1
ATOM 10194 N N . TYR D 1 296 ? -12.966 23.888 42.186 1.00 19.68 296 TYR D N 1
ATOM 10195 C CA . TYR D 1 296 ? -12.862 24.297 43.586 1.00 20.21 296 TYR D CA 1
ATOM 10196 C C . TYR D 1 296 ? -13.841 25.417 43.888 1.00 19.24 296 TYR D C 1
ATOM 10197 O O . TYR D 1 296 ? -14.259 26.146 42.987 1.00 17.44 296 TYR D O 1
ATOM 10206 N N . TYR D 1 297 ? -14.207 25.545 45.159 1.00 19.08 297 TYR D N 1
ATOM 10207 C CA . TYR D 1 297 ? -15.157 26.567 45.573 1.00 22.47 297 TYR D CA 1
ATOM 10208 C C . TYR D 1 297 ? -14.866 27.171 46.932 1.00 24.30 297 TYR D C 1
ATOM 10209 O O . TYR D 1 297 ? -14.364 26.496 47.835 1.00 23.04 297 TYR D O 1
ATOM 10218 N N . ASP D 1 298 ? -15.200 28.450 47.058 1.00 25.34 298 ASP D N 1
ATOM 10219 C CA . ASP D 1 298 ? -15.123 29.140 48.333 1.00 27.21 298 ASP D CA 1
ATOM 10220 C C . ASP D 1 298 ? -16.524 28.735 48.816 1.00 25.77 298 ASP D C 1
ATOM 10221 O O . ASP D 1 298 ? -17.487 28.807 48.050 1.00 25.67 298 ASP D O 1
ATOM 10226 N N . PRO D 1 299 ? -16.656 28.287 50.070 1.00 26.23 299 PRO D N 1
ATOM 10227 C CA . PRO D 1 299 ? -17.955 27.866 50.609 1.00 27.46 299 PRO D CA 1
ATOM 10228 C C . PRO D 1 299 ? -19.133 28.798 50.369 1.00 28.18 299 PRO D C 1
ATOM 10229 O O . PRO D 1 299 ? -20.266 28.339 50.233 1.00 28.32 299 PRO D O 1
ATOM 10233 N N . GLU D 1 300 ? -18.877 30.101 50.311 1.00 29.26 300 GLU D N 1
ATOM 10234 C CA . GLU D 1 300 ? -19.954 31.061 50.089 1.00 29.59 300 GLU D CA 1
ATOM 10235 C C . GLU D 1 300 ? -20.548 30.950 48.692 1.00 27.75 300 GLU D C 1
ATOM 10236 O O . GLU D 1 300 ? -21.650 31.434 48.433 1.00 27.29 300 GLU D O 1
ATOM 10242 N N . ASP D 1 301 ? -19.816 30.321 47.784 1.00 25.47 301 ASP D N 1
ATOM 10243 C CA . ASP D 1 301 ? -20.307 30.173 46.428 1.00 23.46 301 ASP D CA 1
ATOM 10244 C C . ASP D 1 301 ? -21.108 28.881 46.238 1.00 22.73 301 ASP D C 1
ATOM 10245 O O . ASP D 1 301 ? -21.527 28.558 45.128 1.00 20.25 301 ASP D O 1
ATOM 10250 N N . LEU D 1 302 ? -21.335 28.157 47.333 1.00 22.12 302 LEU D N 1
ATOM 10251 C CA . LEU D 1 302 ? -22.104 26.903 47.317 1.00 21.39 302 LEU D CA 1
ATOM 10252 C C . LEU D 1 302 ? -23.387 27.059 48.150 1.00 23.46 302 LEU D C 1
ATOM 10253 O O . LEU D 1 302 ? -23.461 27.928 49.018 1.00 22.37 302 LEU D O 1
ATOM 10266 N N . ARG D 1 304 ? -25.333 26.400 51.067 1.00 24.83 304 ARG D N 1
ATOM 10267 C CA . ARG D 1 304 ? -25.016 25.876 52.385 1.00 24.31 304 ARG D CA 1
ATOM 10268 C C . ARG D 1 304 ? -25.853 24.650 52.704 1.00 24.29 304 ARG D C 1
ATOM 10269 O O . ARG D 1 304 ? -27.048 24.593 52.389 1.00 21.96 304 ARG D O 1
ATOM 10277 N N . HIS D 1 305 ? -25.200 23.659 53.301 1.00 24.64 305 HIS D N 1
ATOM 10278 C CA . HIS D 1 305 ? -25.847 22.411 53.689 1.00 28.26 305 HIS D CA 1
ATOM 10279 C C . HIS D 1 305 ? -26.328 21.581 52.503 1.00 28.23 305 HIS D C 1
ATOM 10280 O O . HIS D 1 305 ? -27.127 20.658 52.682 1.00 28.04 305 HIS D O 1
ATOM 10287 N N . SER D 1 306 ? -25.856 21.900 51.299 1.00 26.85 306 SER D N 1
ATOM 10288 C CA . SER D 1 306 ? -26.254 21.133 50.122 1.00 23.77 306 SER D CA 1
ATOM 10289 C C . SER D 1 306 ? -25.354 19.910 49.963 1.00 23.34 306 SER D C 1
ATOM 10290 O O . SER D 1 306 ? -24.290 19.815 50.593 1.00 19.40 306 SER D O 1
ATOM 10293 N N . GLY D 1 307 ? -25.784 18.978 49.113 1.00 20.81 307 GLY D N 1
ATOM 10294 C CA . GLY D 1 307 ? -25.025 17.764 48.893 1.00 20.39 307 GLY D CA 1
ATOM 10295 C C . GLY D 1 307 ? -25.183 16.821 50.073 1.00 21.39 307 GLY D C 1
ATOM 10296 O O . GLY D 1 307 ? -25.894 17.132 51.037 1.00 21.84 307 GLY D O 1
ATOM 10297 N N . GLU D 1 308 ? -24.504 15.682 50.022 1.00 18.60 308 GLU D N 1
ATOM 10298 C CA . GLU D 1 308 ? -24.602 14.708 51.099 1.00 20.12 308 GLU D CA 1
ATOM 10299 C C . GLU D 1 308 ? -23.231 14.434 51.696 1.00 20.66 308 GLU D C 1
ATOM 10300 O O . GLU D 1 308 ? -22.336 13.923 51.019 1.00 21.60 308 GLU D O 1
ATOM 10314 N N . ILE D 1 310 ? -20.731 12.430 53.367 1.00 14.61 310 ILE D N 1
ATOM 10315 C CA . ILE D 1 310 ? -20.518 11.014 53.644 1.00 16.13 310 ILE D CA 1
ATOM 10316 C C . ILE D 1 310 ? -19.309 10.694 54.513 1.00 14.04 310 ILE D C 1
ATOM 10317 O O . ILE D 1 310 ? -19.161 9.565 54.975 1.00 13.33 310 ILE D O 1
ATOM 10322 N N . TYR D 1 311 ? -18.456 11.685 54.751 1.00 12.99 311 TYR D N 1
ATOM 10323 C CA . TYR D 1 311 ? -17.265 11.471 55.562 1.00 18.21 311 TYR D CA 1
ATOM 10324 C C . TYR D 1 311 ? -16.932 12.732 56.369 1.00 17.85 311 TYR D C 1
ATOM 10325 O O . TYR D 1 311 ? -17.076 13.841 55.878 1.00 18.31 311 TYR D O 1
ATOM 10342 N N . GLU D 1 313 ? -13.957 14.211 59.411 1.00 22.78 313 GLU D N 1
ATOM 10343 C CA . GLU D 1 313 ? -12.743 13.906 60.138 1.00 23.98 313 GLU D CA 1
ATOM 10344 C C . GLU D 1 313 ? -12.191 15.112 60.886 1.00 24.92 313 GLU D C 1
ATOM 10345 O O . GLU D 1 313 ? -12.051 16.202 60.324 1.00 20.55 313 GLU D O 1
ATOM 10351 N N . ASN D 1 314 ? -11.888 14.906 62.162 1.00 25.57 314 ASN D N 1
ATOM 10352 C CA . ASN D 1 314 ? -11.320 15.968 62.984 1.00 27.49 314 ASN D CA 1
ATOM 10353 C C . ASN D 1 314 ? -9.879 15.580 63.243 1.00 27.16 314 ASN D C 1
ATOM 10354 O O . ASN D 1 314 ? -9.566 14.395 63.344 1.00 27.90 314 ASN D O 1
ATOM 10359 N N . ARG D 1 315 ? -8.994 16.566 63.329 1.00 27.46 315 ARG D N 1
ATOM 10360 C CA . ARG D 1 315 ? -7.603 16.261 63.630 1.00 29.33 315 ARG D CA 1
ATOM 10361 C C . ARG D 1 315 ? -6.787 17.481 64.030 1.00 28.49 315 ARG D C 1
ATOM 10362 O O . ARG D 1 315 ? -7.226 18.618 63.866 1.00 26.19 315 ARG D O 1
ATOM 10370 N N . PRO D 1 316 ? -5.587 17.254 64.590 1.00 30.67 316 PRO D N 1
ATOM 10371 C CA . PRO D 1 316 ? -4.745 18.380 64.998 1.00 31.20 316 PRO D CA 1
ATOM 10372 C C . PRO D 1 316 ? -4.548 19.348 63.842 1.00 31.46 316 PRO D C 1
ATOM 10373 O O . PRO D 1 316 ? -4.591 18.960 62.668 1.00 31.62 316 PRO D O 1
ATOM 10377 N N . PRO D 1 317 ? -4.327 20.627 64.160 1.00 31.61 317 PRO D N 1
ATOM 10378 C CA . PRO D 1 317 ? -4.136 21.629 63.116 1.00 31.24 317 PRO D CA 1
ATOM 10379 C C . PRO D 1 317 ? -2.923 21.407 62.223 1.00 31.94 317 PRO D C 1
ATOM 10380 O O . PRO D 1 317 ? -1.888 20.914 62.666 1.00 31.01 317 PRO D O 1
ATOM 10384 N N . ILE D 1 318 ? -3.084 21.764 60.952 1.00 32.94 318 ILE D N 1
ATOM 10385 C CA . ILE D 1 318 ? -2.023 21.677 59.959 1.00 34.60 318 ILE D CA 1
ATOM 10386 C C . ILE D 1 318 ? -2.015 23.073 59.347 1.00 35.58 318 ILE D C 1
ATOM 10387 O O . ILE D 1 318 ? -3.047 23.563 58.899 1.00 35.34 318 ILE D O 1
ATOM 10392 N N . ILE D 1 319 ? -0.857 23.718 59.337 1.00 37.22 319 ILE D N 1
ATOM 10393 C CA . ILE D 1 319 ? -0.755 25.069 58.802 1.00 38.20 319 ILE D CA 1
ATOM 10394 C C . ILE D 1 319 ? -0.396 25.113 57.330 1.00 39.24 319 ILE D C 1
ATOM 10395 O O . ILE D 1 319 ? 0.618 24.556 56.908 1.00 38.22 319 ILE D O 1
ATOM 10408 N N . ALA D 1 321 ? 0.797 26.859 53.860 1.00 46.46 321 ALA D N 1
ATOM 10409 C CA . ALA D 1 321 ? 1.743 27.887 53.451 1.00 50.31 321 ALA D CA 1
ATOM 10410 C C . ALA D 1 321 ? 1.497 28.221 51.985 1.00 52.72 321 ALA D C 1
ATOM 10411 O O . ALA D 1 321 ? 1.235 27.330 51.175 1.00 50.98 321 ALA D O 1
ATOM 10421 N N . ASP D 1 323 ? 2.016 28.961 48.127 1.00 60.34 323 ASP D N 1
ATOM 10422 C CA . ASP D 1 323 ? 2.897 28.291 47.171 1.00 61.08 323 ASP D CA 1
ATOM 10423 C C . ASP D 1 323 ? 3.218 26.884 47.659 1.00 59.63 323 ASP D C 1
ATOM 10424 O O . ASP D 1 323 ? 4.236 26.302 47.281 1.00 60.41 323 ASP D O 1
ATOM 10429 N N . GLN D 1 324 ? 2.350 26.354 48.516 1.00 57.10 324 GLN D N 1
ATOM 10430 C CA . GLN D 1 324 ? 2.537 25.015 49.066 1.00 53.65 324 GLN D CA 1
ATOM 10431 C C . GLN D 1 324 ? 1.281 24.158 48.926 1.00 49.61 324 GLN D C 1
ATOM 10432 O O . GLN D 1 324 ? 0.159 24.676 48.918 1.00 47.16 324 GLN D O 1
ATOM 10438 N N . THR D 1 325 ? 1.478 22.845 48.819 1.00 45.48 325 THR D N 1
ATOM 10439 C CA . THR D 1 325 ? 0.355 21.923 48.695 1.00 41.18 325 THR D CA 1
ATOM 10440 C C . THR D 1 325 ? 0.352 20.910 49.835 1.00 38.27 325 THR D C 1
ATOM 10441 O O . THR D 1 325 ? 1.395 20.373 50.205 1.00 36.34 325 THR D O 1
ATOM 10445 N N . GLU D 1 326 ? -0.826 20.668 50.400 1.00 35.49 326 GLU D N 1
ATOM 10446 C CA . GLU D 1 326 ? -0.968 19.716 51.489 1.00 32.86 326 GLU D CA 1
ATOM 10447 C C . GLU D 1 326 ? -1.736 18.496 50.991 1.00 31.48 326 GLU D C 1
ATOM 10448 O O . GLU D 1 326 ? -2.816 18.628 50.418 1.00 29.53 326 GLU D O 1
ATOM 10454 N N . GLU D 1 327 ? -1.168 17.313 51.201 1.00 29.38 327 GLU D N 1
ATOM 10455 C CA . GLU D 1 327 ? -1.812 16.075 50.779 1.00 27.80 327 GLU D CA 1
ATOM 10456 C C . GLU D 1 327 ? -2.783 15.576 51.839 1.00 26.59 327 GLU D C 1
ATOM 10457 O O . GLU D 1 327 ? -2.459 15.521 53.030 1.00 25.04 327 GLU D O 1
ATOM 10463 N N . ILE D 1 328 ? -3.981 15.223 51.398 1.00 23.61 328 ILE D N 1
ATOM 10464 C CA . ILE D 1 328 ? -4.989 14.690 52.296 1.00 23.17 328 ILE D CA 1
ATOM 10465 C C . ILE D 1 328 ? -5.249 13.241 51.878 1.00 23.41 328 ILE D C 1
ATOM 10466 O O . ILE D 1 328 ? -5.497 12.951 50.702 1.00 21.83 328 ILE D O 1
ATOM 10471 N N . ASN D 1 329 ? -5.162 12.323 52.829 1.00 23.22 329 ASN D N 1
ATOM 10472 C CA . ASN D 1 329 ? -5.413 10.928 52.505 1.00 23.74 329 ASN D CA 1
ATOM 10473 C C . ASN D 1 329 ? -6.612 10.442 53.286 1.00 24.06 329 ASN D C 1
ATOM 10474 O O . ASN D 1 329 ? -6.762 10.746 54.470 1.00 24.99 329 ASN D O 1
ATOM 10479 N N . ILE D 1 330 ? -7.479 9.703 52.605 1.00 24.57 330 ILE D N 1
ATOM 10480 C CA . ILE D 1 330 ? -8.689 9.165 53.212 1.00 24.10 330 ILE D CA 1
ATOM 10481 C C . ILE D 1 330 ? -8.816 7.708 52.806 1.00 22.22 330 ILE D C 1
ATOM 10482 O O . ILE D 1 330 ? -8.323 7.307 51.752 1.00 20.86 330 ILE D O 1
ATOM 10487 N N . LEU D 1 331 ? -9.487 6.926 53.643 1.00 21.91 331 LEU D N 1
ATOM 10488 C CA . LEU D 1 331 ? -9.706 5.508 53.380 1.00 21.49 331 LEU D CA 1
ATOM 10489 C C . LEU D 1 331 ? -11.193 5.205 53.500 1.00 22.57 331 LEU D C 1
ATOM 10490 O O . LEU D 1 331 ? -11.821 5.532 54.506 1.00 21.95 331 LEU D O 1
ATOM 10495 N N . PHE D 1 332 ? -11.759 4.611 52.457 1.00 22.71 332 PHE D N 1
ATOM 10496 C CA . PHE D 1 332 ? -13.165 4.217 52.453 1.00 22.91 332 PHE D CA 1
ATOM 10497 C C . PHE D 1 332 ? -13.144 2.691 52.339 1.00 24.55 332 PHE D C 1
ATOM 10498 O O . PHE D 1 332 ? -12.480 2.145 51.450 1.00 22.44 332 PHE D O 1
ATOM 10506 N N . THR D 1 333 ? -13.837 1.997 53.236 1.00 23.77 333 THR D N 1
ATOM 10507 C CA . THR D 1 333 ? -13.882 0.542 53.146 1.00 24.61 333 THR D CA 1
ATOM 10508 C C . THR D 1 333 ? -15.321 0.177 52.776 1.00 25.52 333 THR D C 1
ATOM 10509 O O . THR D 1 333 ? -16.267 0.713 53.352 1.00 25.08 333 THR D O 1
ATOM 10513 N N . PHE D 1 334 ? -15.480 -0.716 51.801 1.00 24.53 334 PHE D N 1
ATOM 10514 C CA . PHE D 1 334 ? -16.803 -1.125 51.339 1.00 25.06 334 PHE D CA 1
ATOM 10515 C C . PHE D 1 334 ? -17.178 -2.562 51.736 1.00 26.83 334 PHE D C 1
ATOM 10516 O O . PHE D 1 334 ? -16.326 -3.285 52.299 1.00 29.06 334 PHE D O 1
#

Sequence (1264 aa):
IYRAIVTSKFRTEKLNFYNSIGSGPDKNTIFITFGRSEPWSSNENEVGFAPPYPTDSVLGVTDWTHGTVKVLPSLDAVIPRRDWGDTRYPDPYTFRINDIVVCNSAPYNATESGAGWLVYRCLDVPDTGCSIASLTDKDECLKLGGKWTPSARSTPPEGRGDAEGTIEPGDGYVWEYLFEIPPDVSINRCTNEYIVVPWPEELKEDPTRWGYEDNLTWQQDDFGLIYRVKANTIRFKAYLDSVYFPEAALPGNKGFRQISIITNPLEAKAHPNDPNVKAEKDYYDPEDLRHSGEIYENRPPIIADQTEEINILFTFIYRAIVTSKFRTEKLNFYNSIGSGPDKNTIFITFGRSEPWSSNENEVGFAPPYPTDSVLGVTDWTHGTVKVLPSLDAVIPRRDWGDTRYPDPYTFRINDIVVCNSAPYNATESGAGWLVYRCLDVPDTGCSIASLTDKDECLKLGGKWTPSARSTPPEGRGDAEGTIEPGDGYVWEYLFEIPPDVSINRCTNEYIVVPWPEELKEDPTRWGYEDNLTWQQDDFGLIYRVKANTIRFKAYLDSVYFPEAALPGNKGFRQISIITNPLEAKAHPNDPNVKAEKDYYDPEDLRHSGEIYENRPPIIADQTEEINILFTFIYRAIVTSKFRTEKLNFYNSIGSGPDKNTIFITFGRSEPWSSNENEVGFAPPYPTDSVLGVTDWTHGTVKVLPSLDAVIPRRDWGDTRYPDPYTFRINDIVVCNSAPYNATESGAGWLVYRCLDVPDTGCSIASLTDKDECLKLGGKWTPSARSTPPEGRGDAEGTIEPGDGYVWEYLFEIPPDVSINRCTNEYIVVPWPEELKEDPTRWGYEDNLTWQQDDFGLIYRVKANTIRFKAYLDSVYFPEAALPGNKGFRQISIITNPLEAKAHPNDPNVKAEKDYYDPEDLRHSGEIYENRPPIIADQTEEINILFTFIYRAIVTSKFRTEKLNFYNSIGSGPDKNTIFITFGRSEPWSSNENEVGFAPPYPTDSVLGVTDWTHGTVKVLPSLDAVIPRRDWGDTRYPDPYTFRINDIVVCNSAPYNATESGAGWLVYRCLDVPDTGCSIASLTDKDECLKLGGKWTPSARSTPPEGRGDAEGTIEPGDGYVWEYLFEIPPDVSINRCTNEYIVVPWPEELKEDPTRWGYEDNLTWQQDDFGLIYRVKANTIRFKAYLDSVYFPEAALPGNKGFRQISIITNPLEAKAHPNDPNVKAEKDYYDPEDLRHSGEIYENRPPIIADQTEEINILFTF

Secondary structure (DSSP, 8-state):
--B----HHHHHH--HHHHHBSSSTTSB-EEEEEE--S-S-GGGGSTT--PPPP--SHHHHH-----EEEE----EEEEE--BTT-TTSS-SS---TT-EEEESSSTTT-S-TT--EEEEEEEE--S----STT---HHHHHHTT-----SS------S--STT-EE--SSS-EEEEEEEE-HHHHHHH--SSEEEE--HHHHHH-GGGGT-TT--THHHHTT-HHHHTT--EEE--EEEETTTSGGGG-SS---EEEEEEEES-B---SSTTSPP-B--SSEE-GGG---------EEEEE----EEEE--EEE-/--B----HHHHHH--HHHHTBSSSSS-B-EEEEEE--S-S-SSTTSTT--PPPPP-SHHHHH-----EEEPP---EEEEE--BTT-TTSS-SS---TT-EEEESSSGGG---TTS-EEEEEEEE--S----STT---HHHHHHTT-----SS------S--STT-EE--SSS-EEEEEEEE-HHHHHHT--SSEEEE--HHHHHH-TGGGT-TT--THHHHTT-HHHHTT--EEEEEEEEETTSSGGGS-TT---EEEEEEEES-B---SSTTSPP-B--SSEE-GGG---------EEEEE----EEEEEEEEE-/--B----THHHHH--HHHHHBSSSTTSB-EEEEEE--S-S-TTTTSTT--PPPPP-SHHHHH-----EEEE----EEEEE--BTT-TTSS-TT---TT-EEEESSSTTT-S-TTS-EEEEEEEE--S----STT---HHHHHHTT-----SS------S--STT-EE--SSS-EEEEEEEE-HHHHHHT--SSEEEE--HHHHHH-TGGGT-TT--THHHHTT-HHHHTT--EEE--EEEEGGG-TTTT-TT---EEEEEEEES-B---SSTTSPP-B--SSEE-GGG---------EEEEE----EEEE--EEE-/--B----HHHHHH--HHHHHBSSSTTSB-EEEEEE--S-S-TTTTSTT--PPPP--SHHHHH-----EEEPP---EEEEE--BTT-TTSS-SS---TT-EEEESSSTTT---TTS-EEEEEEEE--S----STT---HHHHHHTT-----SS------S--STT-EE--SSS-EEEEEEEE-HHHHHHH--SSEEEE--HHHHHH-GGGGT-TT--THHHHTT-HHHHTT--EEEEEEEEEGGG-GGGS-TT---EEEEEEEES-B---SSTTSPP-B--SSEE-GGG---------EEEEE----EEEEEEEEE-

B-factor: mean 31.43, std 11.18, range [9.64, 88.08]

GO terms:
  GO:0098025 virus tail, baseplate (C, IDA)

Nearest PDB structures (foldseek):
  5hx2-assembly1_C  TM=9.143E-01  e=1.198E-45  Tequatrovirus T4
  5hx2-assembly1_C  TM=9.087E-01  e=1.184E-44  Tequatrovirus T4
  5hx2-assembly1_C  TM=9.058E-01  e=5.163E-44  Tequatrovirus T4
  2z0b-assembly8_C  TM=2.548E-01  e=8.226E+00  Homo sapiens
  5hx2-assembly1_C  TM=9.055E-01  e=1.223E-44  Tequatrovirus T4

Solvent-accessible surface area: 59180 Å² total